Protein 6D0Y (pdb70)

Radius of gyration: 30.78 Å; Cα contacts (8 Å, |Δi|>4): 1156; chains: 3; bounding box: 94×68×72 Å

B-factor: mean 54.81, std 25.5, range [12.63, 241.15]

Organism: Homo sapiens (NCBI:txid9606)

Structure (mmCIF, N/CA/C/O backbone):
data_6D0Y
#
_entry.id   6D0Y
#
_cell.length_a   78.106
_cell.length_b   111.897
_cell.length_c   124.795
_cell.angle_alpha   90.000
_cell.angle_beta   90.000
_cell.angle_gamma   90.000
#
_symmetry.space_group_name_H-M   'P 21 21 21'
#
loop_
_entity.id
_entity.type
_entity.pdbx_description
1 polymer 'Nuclear cap-binding protein subunit 1'
2 polymer 'Nuclear cap-binding protein subunit 2'
3 polymer 'Peroxisome proliferator-activated receptor gamma coactivator 1-beta'
4 non-polymer 'MAGNESIUM ION'
5 non-polymer "P1-7-METHYLGUANOSINE-P3-ADENOSINE-5',5'-TRIPHOSPHATE"
6 water water
#
loop_
_atom_site.group_PDB
_atom_site.id
_atom_site.type_symbol
_atom_site.label_atom_id
_atom_site.label_alt_id
_atom_site.label_comp_id
_atom_site.label_asym_id
_atom_site.label_entity_id
_atom_site.label_seq_id
_atom_site.pdbx_PDB_ins_code
_atom_site.Cartn_x
_atom_site.Cartn_y
_atom_site.Cartn_z
_atom_site.occupancy
_atom_site.B_iso_or_equiv
_atom_site.auth_seq_id
_atom_site.auth_comp_id
_atom_site.auth_asym_id
_atom_site.auth_atom_id
_atom_site.pdbx_PDB_model_num
ATOM 1 N N . GLU A 1 4 ? 120.121 133.429 47.486 1.00 85.69 26 GLU C N 1
ATOM 2 C CA . GLU A 1 4 ? 119.641 134.798 47.317 1.00 103.20 26 GLU C CA 1
ATOM 3 C C . GLU A 1 4 ? 119.710 135.214 45.853 1.00 115.46 26 GLU C C 1
ATOM 4 O O . GLU A 1 4 ? 118.691 135.538 45.241 1.00 117.20 26 GLU C O 1
ATOM 10 N N . THR A 1 5 ? 120.926 135.212 45.296 1.00 117.23 27 THR C N 1
ATOM 11 C CA . THR A 1 5 ? 121.085 135.495 43.874 1.00 110.85 27 THR C CA 1
ATOM 12 C C . THR A 1 5 ? 120.483 134.397 43.010 1.00 109.92 27 THR C C 1
ATOM 13 O O . THR A 1 5 ? 120.175 134.649 41.841 1.00 104.21 27 THR C O 1
ATOM 24 N N . GLU A 1 6 ? 120.298 133.192 43.555 1.00 117.09 28 GLU C N 1
ATOM 25 C CA . GLU A 1 6 ? 119.512 132.179 42.857 1.00 118.78 28 GLU C CA 1
ATOM 26 C C . GLU A 1 6 ? 118.096 132.679 42.608 1.00 117.71 28 GLU C C 1
ATOM 27 O O . GLU A 1 6 ? 117.613 132.675 41.470 1.00 110.75 28 GLU C O 1
ATOM 35 N N . ASP A 1 7 ? 117.409 133.109 43.671 1.00 122.00 29 ASP C N 1
ATOM 36 C CA . ASP A 1 7 ? 116.086 133.706 43.515 1.00 114.32 29 ASP C CA 1
ATOM 37 C C . ASP A 1 7 ? 116.116 134.834 42.493 1.00 100.87 29 ASP C C 1
ATOM 38 O O . ASP A 1 7 ? 115.154 135.033 41.742 1.00 94.47 29 ASP C O 1
ATOM 47 N N . HIS A 1 8 ? 117.217 135.586 42.453 1.00 101.82 30 HIS C N 1
ATOM 48 C CA . HIS A 1 8 ? 117.381 136.615 41.434 1.00 97.21 30 HIS C CA 1
ATOM 49 C C . HIS A 1 8 ? 117.517 136.003 40.046 1.00 86.13 30 HIS C C 1
ATOM 50 O O . HIS A 1 8 ? 117.114 136.620 39.055 1.00 79.64 30 HIS C O 1
ATOM 64 N N . LEU A 1 9 ? 118.085 134.799 39.952 1.00 93.31 31 LEU C N 1
ATOM 65 C CA . LEU A 1 9 ? 118.182 134.116 38.666 1.00 88.46 31 LEU C CA 1
ATOM 66 C C . LEU A 1 9 ? 116.839 133.537 38.233 1.00 76.80 31 LEU C C 1
ATOM 67 O O . LEU A 1 9 ? 116.477 133.624 37.055 1.00 66.41 31 LEU C O 1
ATOM 83 N N . GLU A 1 10 ? 116.094 132.938 39.162 1.00 83.56 32 GLU C N 1
ATOM 84 C CA . GLU A 1 10 ? 114.825 132.310 38.806 1.00 80.66 32 GLU C CA 1
ATOM 85 C C . GLU A 1 10 ? 113.828 133.339 38.284 1.00 76.79 32 GLU C C 1
ATOM 86 O O . GLU A 1 10 ? 113.392 133.270 37.129 1.00 75.70 32 GLU C O 1
ATOM 98 N N . SER A 1 11 ? 113.453 134.307 39.124 1.00 74.52 33 SER C N 1
ATOM 99 C CA . SER A 1 11 ? 112.485 135.313 38.702 1.00 74.94 33 SER C CA 1
ATOM 100 C C . SER A 1 11 ? 112.944 136.062 37.459 1.00 68.46 33 SER C C 1
ATOM 101 O O . SER A 1 11 ? 112.108 136.603 36.728 1.00 67.45 33 SER C O 1
ATOM 109 N N . LEU A 1 12 ? 114.250 136.102 37.200 1.00 70.39 34 LEU C N 1
ATOM 110 C CA . LEU A 1 12 ? 114.757 136.758 36.003 1.00 69.98 34 LEU C CA 1
ATOM 111 C C . LEU A 1 12 ? 114.590 135.888 34.763 1.00 65.50 34 LEU C C 1
ATOM 112 O O . LEU A 1 12 ? 114.493 136.416 33.650 1.00 64.50 34 LEU C O 1
ATOM 128 N N . ILE A 1 13 ? 114.559 134.565 34.930 1.00 63.83 35 ILE C N 1
ATOM 129 C CA . ILE A 1 13 ? 114.334 133.671 33.799 1.00 58.94 35 ILE C CA 1
ATOM 130 C C . ILE A 1 13 ? 112.847 133.566 33.490 1.00 64.27 35 ILE C C 1
ATOM 131 O O . ILE A 1 13 ? 112.448 133.501 32.322 1.00 55.27 35 ILE C O 1
ATOM 147 N N . CYS A 1 14 ? 112.005 133.548 34.527 1.00 70.02 36 CYS C N 1
ATOM 148 C CA . CYS A 1 14 ? 110.576 133.337 34.323 1.00 64.09 36 CYS C CA 1
ATOM 149 C C . CYS A 1 14 ? 109.903 134.549 33.697 1.00 62.53 36 CYS C C 1
ATOM 150 O O . CYS A 1 14 ? 108.907 134.396 32.982 1.00 66.38 36 CYS C O 1
ATOM 158 N N . LYS A 1 15 ? 110.424 135.750 33.941 1.00 61.70 37 LYS C N 1
ATOM 159 C CA . LYS A 1 15 ? 109.763 136.976 33.518 1.00 64.10 37 LYS C CA 1
ATOM 160 C C . LYS A 1 15 ? 110.282 137.522 32.196 1.00 63.81 37 LYS C C 1
ATOM 161 O O . LYS A 1 15 ? 109.771 138.545 31.725 1.00 68.80 37 LYS C O 1
ATOM 180 N N . VAL A 1 16 ? 111.280 136.882 31.584 1.00 57.88 38 VAL C N 1
ATOM 181 C CA . VAL A 1 16 ? 111.765 137.360 30.297 1.00 59.30 38 VAL C CA 1
ATOM 182 C C . VAL A 1 16 ? 110.654 137.215 29.270 1.00 54.84 38 VAL C C 1
ATOM 183 O O . VAL A 1 16 ? 109.905 136.230 29.266 1.00 53.94 38 VAL C O 1
ATOM 196 N N . GLY A 1 17 ? 110.526 138.214 28.404 1.00 60.95 39 GLY C N 1
ATOM 197 C CA . GLY A 1 17 ? 109.508 138.199 27.381 1.00 67.45 39 GLY C CA 1
ATOM 198 C C . GLY A 1 17 ? 108.172 138.766 27.802 1.00 74.83 39 GLY C C 1
ATOM 199 O O . GLY A 1 17 ? 107.245 138.804 26.980 1.00 66.12 39 GLY C O 1
ATOM 203 N N . GLU A 1 18 ? 108.037 139.203 29.050 1.00 83.19 40 GLU C N 1
ATOM 204 C CA . GLU A 1 18 ? 106.839 139.923 29.450 1.00 98.62 40 GLU C CA 1
ATOM 205 C C . GLU A 1 18 ? 106.893 141.363 28.948 1.00 138.66 40 GLU C C 1
ATOM 206 O O . GLU A 1 18 ? 107.869 141.799 28.331 1.00 146.03 40 GLU C O 1
ATOM 212 N N . LYS A 1 19 ? 105.819 142.108 29.206 1.00 75.47 41 LYS C N 1
ATOM 213 C CA . LYS A 1 19 ? 105.756 143.503 28.796 1.00 75.37 41 LYS C CA 1
ATOM 214 C C . LYS A 1 19 ? 106.923 144.258 29.399 1.00 75.54 41 LYS C C 1
ATOM 215 O O . LYS A 1 19 ? 107.214 144.120 30.589 1.00 75.03 41 LYS C O 1
ATOM 221 N N . SER A 1 20 ? 107.625 145.003 28.579 1.00 79.91 42 SER C N 1
ATOM 222 C CA . SER A 1 20 ? 108.698 145.809 29.102 1.00 79.91 42 SER C CA 1
ATOM 223 C C . SER A 1 20 ? 109.136 146.832 28.063 1.00 79.90 42 SER C C 1
ATOM 224 O O . SER A 1 20 ? 108.811 146.733 26.883 1.00 79.86 42 SER C O 1
ATOM 227 N N . ALA A 1 21 ? 109.803 147.862 28.544 1.00 61.60 43 ALA C N 1
ATOM 228 C CA . ALA A 1 21 ? 110.281 148.932 27.687 1.00 60.37 43 ALA C CA 1
ATOM 229 C C . ALA A 1 21 ? 111.259 148.399 26.649 1.00 59.93 43 ALA C C 1
ATOM 230 O O . ALA A 1 21 ? 111.223 148.816 25.488 1.00 58.79 43 ALA C O 1
ATOM 232 N N . CYS A 1 22 ? 112.140 147.479 27.032 1.00 64.88 44 CYS C N 1
ATOM 233 C CA . CYS A 1 22 ? 113.119 146.998 26.071 1.00 64.23 44 CYS C CA 1
ATOM 234 C C . CYS A 1 22 ? 112.482 145.950 25.162 1.00 64.26 44 CYS C C 1
ATOM 235 O O . CYS A 1 22 ? 111.483 145.311 25.513 1.00 64.84 44 CYS C O 1
ATOM 238 N N . SER A 1 23 ? 113.060 145.781 23.977 1.00 40.56 45 SER C N 1
ATOM 239 C CA . SER A 1 23 ? 112.538 144.790 23.048 1.00 43.06 45 SER C CA 1
ATOM 240 C C . SER A 1 23 ? 112.807 143.378 23.564 1.00 56.62 45 SER C C 1
ATOM 241 O O . SER A 1 23 ? 113.655 143.151 24.429 1.00 58.77 45 SER C O 1
ATOM 244 N N . LEU A 1 24 ? 112.070 142.416 23.013 1.00 87.65 46 LEU C N 1
ATOM 245 C CA . LEU A 1 24 ? 112.279 141.023 23.391 1.00 88.49 46 LEU C CA 1
ATOM 246 C C . LEU A 1 24 ? 113.701 140.572 23.074 1.00 81.09 46 LEU C C 1
ATOM 247 O O . LEU A 1 24 ? 114.336 139.890 23.887 1.00 75.39 46 LEU C O 1
ATOM 252 N N . GLU A 1 25 ? 114.221 140.943 21.898 1.00 82.37 47 GLU C N 1
ATOM 253 C CA . GLU A 1 25 ? 115.575 140.538 21.523 1.00 82.73 47 GLU C CA 1
ATOM 254 C C . GLU A 1 25 ? 116.615 141.185 22.431 1.00 75.56 47 GLU C C 1
ATOM 255 O O . GLU A 1 25 ? 117.575 140.529 22.857 1.00 68.88 47 GLU C O 1
ATOM 267 N N . SER A 1 26 ? 116.442 142.472 22.742 1.00 76.14 48 SER C N 1
ATOM 268 C CA . SER A 1 26 ? 117.365 143.146 23.648 1.00 72.98 48 SER C CA 1
ATOM 269 C C . SER A 1 26 ? 117.351 142.495 25.024 1.00 69.42 48 SER C C 1
ATOM 270 O O . SER A 1 26 ? 118.391 142.403 25.687 1.00 65.73 48 SER C O 1
ATOM 278 N N . ASN A 1 27 ? 116.182 142.024 25.462 1.00 70.34 49 ASN C N 1
ATOM 279 C CA . ASN A 1 27 ? 116.078 141.396 26.774 1.00 72.00 49 ASN C CA 1
ATOM 280 C C . ASN A 1 27 ? 116.744 140.027 26.790 1.00 64.20 49 ASN C C 1
ATOM 281 O O . ASN A 1 27 ? 117.381 139.655 27.781 1.00 54.48 49 ASN C O 1
ATOM 292 N N . LEU A 1 28 ? 116.602 139.260 25.708 1.00 63.79 50 LEU C N 1
ATOM 293 C CA . LEU A 1 28 ? 117.227 137.941 25.648 1.00 60.32 50 LEU C CA 1
ATOM 294 C C . LEU A 1 28 ? 118.743 138.055 25.558 1.00 60.90 50 LEU C C 1
ATOM 295 O O . LEU A 1 28 ? 119.472 137.337 26.255 1.00 55.94 50 LEU C O 1
ATOM 311 N N . GLU A 1 29 ? 119.237 138.948 24.699 1.00 62.05 51 GLU C N 1
ATOM 312 C CA . GLU A 1 29 ? 120.677 139.150 24.594 1.00 59.01 51 GLU C CA 1
ATOM 313 C C . GLU A 1 29 ? 121.259 139.601 25.926 1.00 58.17 51 GLU C C 1
ATOM 314 O O . GLU A 1 29 ? 122.310 139.109 26.356 1.00 57.03 51 GLU C O 1
ATOM 326 N N . GLY A 1 30 ? 120.582 140.530 26.602 1.00 52.57 52 GLY C N 1
ATOM 327 C CA . GLY A 1 30 ? 121.049 140.965 27.907 1.00 52.38 52 GLY C CA 1
ATOM 328 C C . GLY A 1 30 ? 121.012 139.850 28.932 1.00 52.95 52 GLY C C 1
ATOM 329 O O . GLY A 1 30 ? 121.987 139.617 29.650 1.00 49.12 52 GLY C O 1
ATOM 333 N N . LEU A 1 31 ? 119.883 139.139 29.010 1.00 55.58 53 LEU C N 1
ATOM 334 C CA . LEU A 1 31 ? 119.750 138.059 29.982 1.00 50.77 53 LEU C CA 1
ATOM 335 C C . LEU A 1 31 ? 120.767 136.955 29.726 1.00 52.96 53 LEU C C 1
ATOM 336 O O . LEU A 1 31 ? 121.376 136.429 30.666 1.00 47.22 53 LEU C O 1
ATOM 352 N N . ALA A 1 32 ? 120.953 136.575 28.461 1.00 52.54 54 ALA C N 1
ATOM 353 C CA . ALA A 1 32 ? 121.963 135.575 28.138 1.00 50.37 54 ALA C CA 1
ATOM 354 C C . ALA A 1 32 ? 123.343 136.014 28.602 1.00 55.07 54 ALA C C 1
ATOM 355 O O . ALA A 1 32 ? 124.164 135.177 28.996 1.00 58.53 54 ALA C O 1
ATOM 362 N N . GLY A 1 33 ? 123.615 137.319 28.570 1.00 60.10 55 GLY C N 1
ATOM 363 C CA . GLY A 1 33 ? 124.912 137.807 29.006 1.00 55.64 55 GLY C CA 1
ATOM 364 C C . GLY A 1 33 ? 125.124 137.658 30.501 1.00 52.08 55 GLY C C 1
ATOM 365 O O . GLY A 1 33 ? 126.228 137.330 30.947 1.00 51.06 55 GLY C O 1
ATOM 369 N N . VAL A 1 34 ? 124.074 137.885 31.299 1.00 49.09 56 VAL C N 1
ATOM 370 C CA . VAL A 1 34 ? 124.226 137.772 32.750 1.00 56.97 56 VAL C CA 1
ATOM 371 C C . VAL A 1 34 ? 124.213 136.313 33.186 1.00 56.25 56 VAL C C 1
ATOM 372 O O . VAL A 1 34 ? 124.737 135.989 34.261 1.00 53.92 56 VAL C O 1
ATOM 385 N N . LEU A 1 35 ? 123.614 135.421 32.392 1.00 48.09 57 LEU C N 1
ATOM 386 C CA . LEU A 1 35 ? 123.685 134.000 32.703 1.00 54.95 57 LEU C CA 1
ATOM 387 C C . LEU A 1 35 ? 125.051 133.407 32.377 1.00 55.37 57 LEU C C 1
ATOM 388 O O . LEU A 1 35 ? 125.407 132.369 32.942 1.00 53.76 57 LEU C O 1
ATOM 404 N N . GLU A 1 36 ? 125.821 134.035 31.483 1.00 59.04 58 GLU C N 1
ATOM 405 C CA . GLU A 1 36 ? 127.218 133.646 31.306 1.00 57.26 58 GLU C CA 1
ATOM 406 C C . GLU A 1 36 ? 128.041 134.003 32.537 1.00 57.12 58 GLU C C 1
ATOM 407 O O . GLU A 1 36 ? 128.792 133.171 33.058 1.00 58.18 58 GLU C O 1
ATOM 419 N N . ALA A 1 37 ? 127.919 135.248 33.006 1.00 58.67 59 ALA C N 1
ATOM 420 C CA . ALA A 1 37 ? 128.692 135.696 34.160 1.00 56.53 59 ALA C CA 1
ATOM 421 C C . ALA A 1 37 ? 128.462 134.790 35.362 1.00 63.21 59 ALA C C 1
ATOM 422 O O . ALA A 1 37 ? 129.416 134.347 36.013 1.00 65.63 59 ALA C O 1
ATOM 429 N N . ASP A 1 38 ? 127.197 134.505 35.675 1.00 68.77 60 ASP C N 1
ATOM 430 C CA . ASP A 1 38 ? 126.849 133.708 36.845 1.00 69.31 60 ASP C CA 1
ATOM 431 C C . ASP A 1 38 ? 127.043 132.212 36.625 1.00 59.67 60 ASP C C 1
ATOM 432 O O . ASP A 1 38 ? 126.863 131.437 37.570 1.00 60.95 60 ASP C O 1
ATOM 441 N N . LEU A 1 39 ? 127.421 131.792 35.422 1.00 51.25 61 LEU C N 1
ATOM 442 C CA . LEU A 1 39 ? 127.453 130.379 35.075 1.00 54.14 61 LEU C CA 1
ATOM 443 C C . LEU A 1 39 ? 128.588 129.634 35.772 1.00 63.27 61 LEU C C 1
ATOM 444 O O . LEU A 1 39 ? 128.393 128.486 36.193 1.00 64.87 61 LEU C O 1
ATOM 460 N N . PRO A 1 40 ? 129.789 130.214 35.887 1.00 64.69 62 PRO C N 1
ATOM 461 C CA . PRO A 1 40 ? 130.845 129.528 36.653 1.00 68.30 62 PRO C CA 1
ATOM 462 C C . PRO A 1 40 ? 130.394 129.043 38.024 1.00 66.01 62 PRO C C 1
ATOM 463 O O . PRO A 1 40 ? 130.718 127.914 38.416 1.00 59.24 62 PRO C O 1
ATOM 474 N N . ASN A 1 41 ? 129.650 129.865 38.765 1.00 64.25 63 ASN C N 1
ATOM 475 C CA . ASN A 1 41 ? 129.244 129.504 40.119 1.00 66.04 63 ASN C CA 1
ATOM 476 C C . ASN A 1 41 ? 127.936 128.724 40.163 1.00 54.60 63 ASN C C 1
ATOM 477 O O . ASN A 1 41 ? 127.781 127.836 41.008 1.00 58.62 63 ASN C O 1
ATOM 488 N N . TYR A 1 42 ? 126.990 129.036 39.276 1.00 53.31 64 TYR C N 1
ATOM 489 C CA . TYR A 1 42 ? 125.623 128.539 39.382 1.00 60.97 64 TYR C CA 1
ATOM 490 C C . TYR A 1 42 ? 125.227 127.671 38.191 1.00 57.37 64 TYR C C 1
ATOM 491 O O . TYR A 1 42 ? 124.047 127.586 37.848 1.00 60.95 64 TYR C O 1
ATOM 509 N N . LYS A 1 43 ? 126.196 127.014 37.552 1.00 53.23 65 LYS C N 1
ATOM 510 C CA . LYS A 1 43 ? 125.872 126.176 36.401 1.00 55.56 65 LYS C CA 1
ATOM 511 C C . LYS A 1 43 ? 124.836 125.117 36.762 1.00 55.68 65 LYS C C 1
ATOM 512 O O . LYS A 1 43 ? 123.939 124.819 35.966 1.00 49.63 65 LYS C O 1
ATOM 531 N N . SER A 1 44 ? 124.944 124.538 37.958 1.00 58.91 66 SER C N 1
ATOM 532 C CA . SER A 1 44 ? 124.014 123.487 38.357 1.00 56.82 66 SER C CA 1
ATOM 533 C C . SER A 1 44 ? 122.593 124.021 38.468 1.00 61.22 66 SER C C 1
ATOM 534 O O . SER A 1 44 ? 121.637 123.362 38.040 1.00 56.53 66 SER C O 1
ATOM 542 N N . LYS A 1 45 ? 122.432 125.210 39.051 1.00 62.58 67 LYS C N 1
ATOM 543 C CA . LYS A 1 45 ? 121.093 125.741 39.275 1.00 65.24 67 LYS C CA 1
ATOM 544 C C . LYS A 1 45 ? 120.492 126.314 37.998 1.00 58.28 67 LYS C C 1
ATOM 545 O O . LYS A 1 45 ? 119.315 126.077 37.704 1.00 55.41 67 LYS C O 1
ATOM 564 N N . ILE A 1 46 ? 121.276 127.079 37.235 1.00 54.62 68 ILE C N 1
ATOM 565 C CA . ILE A 1 46 ? 120.794 127.593 35.956 1.00 47.39 68 ILE C CA 1
ATOM 566 C C . ILE A 1 46 ? 120.302 126.457 35.075 1.00 43.27 68 ILE C C 1
ATOM 567 O O . ILE A 1 46 ? 119.397 126.645 34.253 1.00 47.21 68 ILE C O 1
ATOM 583 N N . LEU A 1 47 ? 120.869 125.261 35.239 1.00 49.10 69 LEU C N 1
ATOM 584 C CA . LEU A 1 47 ? 120.527 124.148 34.360 1.00 51.72 69 LEU C CA 1
ATOM 585 C C . LEU A 1 47 ? 119.136 123.603 34.669 1.00 56.09 69 LEU C C 1
ATOM 586 O O . LEU A 1 47 ? 118.343 123.349 33.753 1.00 50.08 69 LEU C O 1
ATOM 602 N N . ARG A 1 48 ? 118.820 123.408 35.953 1.00 50.56 70 ARG C N 1
ATOM 603 C CA . ARG A 1 48 ? 117.514 122.873 36.316 1.00 49.96 70 ARG C CA 1
ATOM 604 C C . ARG A 1 48 ? 116.401 123.906 36.189 1.00 50.53 70 ARG C C 1
ATOM 605 O O . ARG A 1 48 ? 115.239 123.521 36.019 1.00 49.95 70 ARG C O 1
ATOM 626 N N . LEU A 1 49 ? 116.722 125.200 36.261 1.00 48.25 71 LEU C N 1
ATOM 627 C CA . LEU A 1 49 ? 115.712 126.224 36.010 1.00 49.73 71 LEU C CA 1
ATOM 628 C C . LEU A 1 49 ? 115.288 126.219 34.547 1.00 48.66 71 LEU C C 1
ATOM 629 O O . LEU A 1 49 ? 114.092 126.260 34.235 1.00 47.51 71 LEU C O 1
ATOM 645 N N . LEU A 1 50 ? 116.258 126.177 33.632 1.00 44.59 72 LEU C N 1
ATOM 646 C CA . LEU A 1 50 ? 115.926 126.098 32.215 1.00 43.97 72 LEU C CA 1
ATOM 647 C C . LEU A 1 50 ? 115.178 124.811 31.894 1.00 47.65 72 LEU C C 1
ATOM 648 O O . LEU A 1 50 ? 114.315 124.800 31.009 1.00 46.50 72 LEU C O 1
ATOM 664 N N . CYS A 1 51 ? 115.494 123.719 32.595 1.00 46.27 73 CYS C N 1
ATOM 665 C CA . CYS A 1 51 ? 114.745 122.483 32.402 1.00 44.77 73 CYS C CA 1
ATOM 666 C C . CYS A 1 51 ? 113.333 122.594 32.956 1.00 40.57 73 CYS C C 1
ATOM 667 O O . CYS A 1 51 ? 112.424 121.917 32.465 1.00 42.21 73 CYS C O 1
ATOM 675 N N . THR A 1 52 ? 113.130 123.434 33.973 1.00 39.58 74 THR C N 1
ATOM 676 C CA . THR A 1 52 ? 111.784 123.645 34.494 1.00 43.59 74 THR C CA 1
ATOM 677 C C . THR A 1 52 ? 110.915 124.374 33.475 1.00 39.61 74 THR C C 1
ATOM 678 O O . THR A 1 52 ? 109.779 123.966 33.212 1.00 42.16 74 THR C O 1
ATOM 689 N N . VAL A 1 53 ? 111.435 125.451 32.881 1.00 40.69 75 VAL C N 1
ATOM 690 C CA . VAL A 1 53 ? 110.614 126.261 31.983 1.00 43.96 75 VAL C CA 1
ATOM 691 C C . VAL A 1 53 ? 110.375 125.539 30.661 1.00 38.48 75 VAL C C 1
ATOM 692 O O . VAL A 1 53 ? 109.332 125.730 30.022 1.00 33.80 75 VAL C O 1
ATOM 705 N N . ALA A 1 54 ? 111.323 124.710 30.218 1.00 33.58 76 ALA C N 1
ATOM 706 C CA . ALA A 1 54 ? 111.082 123.910 29.020 1.00 41.97 76 ALA C CA 1
ATOM 707 C C . ALA A 1 54 ? 109.957 122.909 29.241 1.00 41.02 76 ALA C C 1
ATOM 708 O O . ALA A 1 54 ? 109.276 122.516 28.287 1.00 38.45 76 ALA C O 1
ATOM 715 N N . ARG A 1 55 ? 109.742 122.497 30.490 1.00 34.78 77 ARG C N 1
ATOM 716 C CA . ARG A 1 55 ? 108.728 121.510 30.833 1.00 43.39 77 ARG C CA 1
ATOM 717 C C . ARG A 1 55 ? 107.382 122.152 31.159 1.00 41.62 77 ARG C C 1
ATOM 718 O O . ARG A 1 55 ? 106.338 121.626 30.759 1.00 39.15 77 ARG C O 1
ATOM 739 N N . LEU A 1 56 ? 107.392 123.301 31.844 1.00 35.67 78 LEU C N 1
ATOM 740 C CA . LEU A 1 56 ? 106.195 123.874 32.446 1.00 37.61 78 LEU C CA 1
ATOM 741 C C . LEU A 1 56 ? 105.660 125.116 31.746 1.00 40.43 78 LEU C C 1
ATOM 742 O O . LEU A 1 56 ? 104.584 125.597 32.123 1.00 34.53 78 LEU C O 1
ATOM 758 N N . LEU A 1 57 ? 106.364 125.648 30.753 1.00 41.68 79 LEU C N 1
ATOM 759 C CA . LEU A 1 57 ? 105.998 126.915 30.116 1.00 33.59 79 LEU C CA 1
ATOM 760 C C . LEU A 1 57 ? 106.064 126.785 28.599 1.00 31.01 79 LEU C C 1
ATOM 761 O O . LEU A 1 57 ? 106.743 127.560 27.919 1.00 33.18 79 LEU C O 1
ATOM 777 N N . PRO A 1 58 ? 105.350 125.813 28.028 1.00 30.49 80 PRO C N 1
ATOM 778 C CA . PRO A 1 58 ? 105.377 125.654 26.565 1.00 33.00 80 PRO C CA 1
ATOM 779 C C . PRO A 1 58 ? 104.842 126.860 25.803 1.00 32.19 80 PRO C C 1
ATOM 780 O O . PRO A 1 58 ? 105.190 127.031 24.628 1.00 23.65 80 PRO C O 1
ATOM 791 N N . GLU A 1 59 ? 104.003 127.698 26.421 1.00 29.34 81 GLU C N 1
ATOM 792 C CA . GLU A 1 59 ? 103.506 128.877 25.713 1.00 35.64 81 GLU C CA 1
ATOM 793 C C . GLU A 1 59 ? 104.642 129.832 25.365 1.00 28.09 81 GLU C C 1
ATOM 794 O O . GLU A 1 59 ? 104.632 130.450 24.295 1.00 26.71 81 GLU C O 1
ATOM 806 N N . LYS A 1 60 ? 105.640 129.951 26.247 1.00 30.52 82 LYS C N 1
ATOM 807 C CA . LYS A 1 60 ? 106.825 130.765 26.004 1.00 31.98 82 LYS C CA 1
ATOM 808 C C . LYS A 1 60 ? 107.952 129.983 25.327 1.00 31.44 82 LYS C C 1
ATOM 809 O O . LYS A 1 60 ? 109.117 130.384 25.422 1.00 33.57 82 LYS C O 1
ATOM 828 N N . LEU A 1 61 ? 107.621 128.888 24.638 1.00 30.82 83 LEU C N 1
ATOM 829 C CA . LEU A 1 61 ? 108.623 127.979 24.084 1.00 34.38 83 LEU C CA 1
ATOM 830 C C . LEU A 1 61 ? 109.736 128.719 23.349 1.00 36.09 83 LEU C C 1
ATOM 831 O O . LEU A 1 61 ? 110.902 128.670 23.751 1.00 36.26 83 LEU C O 1
ATOM 847 N N . THR A 1 62 ? 109.392 129.406 22.257 1.00 36.30 84 THR C N 1
ATOM 848 C CA . THR A 1 62 ? 110.417 129.970 21.385 1.00 35.45 84 THR C CA 1
ATOM 849 C C . THR A 1 62 ? 111.299 130.975 22.115 1.00 39.18 84 THR C C 1
ATOM 850 O O . THR A 1 62 ? 112.444 131.202 21.708 1.00 38.08 84 THR C O 1
ATOM 861 N N . ILE A 1 63 ? 110.793 131.593 23.181 1.00 39.54 85 ILE C N 1
ATOM 862 C CA . ILE A 1 63 ? 111.611 132.528 23.942 1.00 38.70 85 ILE C CA 1
ATOM 863 C C . ILE A 1 63 ? 112.764 131.794 24.612 1.00 38.51 85 ILE C C 1
ATOM 864 O O . ILE A 1 63 ? 113.910 132.257 24.593 1.00 42.20 85 ILE C O 1
ATOM 880 N N . TYR A 1 64 ? 112.483 130.635 25.208 1.00 35.61 86 TYR C N 1
ATOM 881 C CA . TYR A 1 64 ? 113.494 129.938 25.989 1.00 34.95 86 TYR C CA 1
ATOM 882 C C . TYR A 1 64 ? 114.423 129.093 25.126 1.00 36.44 86 TYR C C 1
ATOM 883 O O . TYR A 1 64 ? 115.568 128.849 25.525 1.00 31.87 86 TYR C O 1
ATOM 901 N N . THR A 1 65 ? 113.970 128.637 23.955 1.00 32.70 87 THR C N 1
ATOM 902 C CA . THR A 1 65 ? 114.888 127.953 23.048 1.00 35.94 87 THR C CA 1
ATOM 903 C C . THR A 1 65 ? 115.948 128.915 22.523 1.00 34.12 87 THR C C 1
ATOM 904 O O . THR A 1 65 ? 117.136 128.578 22.483 1.00 29.06 87 THR C O 1
ATOM 915 N N . THR A 1 66 ? 115.536 130.120 22.125 1.00 34.60 88 THR C N 1
ATOM 916 C CA . THR A 1 66 ? 116.494 131.155 21.752 1.00 37.25 88 THR C CA 1
ATOM 917 C C . THR A 1 66 ? 117.508 131.385 22.868 1.00 37.47 88 THR C C 1
ATOM 918 O O . THR A 1 66 ? 118.721 131.423 22.628 1.00 33.37 88 THR C O 1
ATOM 929 N N . LEU A 1 67 ? 117.024 131.536 24.104 1.00 30.51 89 LEU C N 1
ATOM 930 C CA . LEU A 1 67 ? 117.925 131.758 25.231 1.00 34.32 89 LEU C CA 1
ATOM 931 C C . LEU A 1 67 ? 118.929 130.617 25.360 1.00 36.61 89 LEU C C 1
ATOM 932 O O . LEU A 1 67 ? 120.139 130.848 25.453 1.00 42.18 89 LEU C O 1
ATOM 948 N N . VAL A 1 68 ? 118.445 129.373 25.361 1.00 34.74 90 VAL C N 1
ATOM 949 C CA . VAL A 1 68 ? 119.346 128.225 25.351 1.00 34.99 90 VAL C CA 1
ATOM 950 C C . VAL A 1 68 ? 120.244 128.264 24.122 1.00 38.33 90 VAL C C 1
ATOM 951 O O . VAL A 1 68 ? 121.401 127.828 24.171 1.00 32.82 90 VAL C O 1
ATOM 964 N N . GLY A 1 69 ? 119.731 128.772 23.000 1.00 37.55 91 GLY C N 1
ATOM 965 C CA . GLY A 1 69 ? 120.537 128.840 21.794 1.00 41.96 91 GLY C CA 1
ATOM 966 C C . GLY A 1 69 ? 121.712 129.788 21.934 1.00 45.13 91 GLY C C 1
ATOM 967 O O . GLY A 1 69 ? 122.814 129.499 21.459 1.00 33.94 91 GLY C O 1
ATOM 971 N N . LEU A 1 70 ? 121.493 130.933 22.586 1.00 39.02 92 LEU C N 1
ATOM 972 C CA . LEU A 1 70 ? 122.574 131.887 22.797 1.00 37.51 92 LEU C CA 1
ATOM 973 C C . LEU A 1 70 ? 123.644 131.312 23.718 1.00 43.42 92 LEU C C 1
ATOM 974 O O . LEU A 1 70 ? 124.842 131.393 23.422 1.00 47.34 92 LEU C O 1
ATOM 990 N N . LEU A 1 71 ? 123.229 130.726 24.844 1.00 35.22 93 LEU C N 1
ATOM 991 C CA . LEU A 1 71 ? 124.194 130.156 25.779 1.00 40.11 93 LEU C CA 1
ATOM 992 C C . LEU A 1 71 ? 125.026 129.061 25.121 1.00 43.25 93 LEU C C 1
ATOM 993 O O . LEU A 1 71 ? 126.225 128.935 25.393 1.00 44.56 93 LEU C O 1
ATOM 1009 N N . ASN A 1 72 ? 124.410 128.263 24.247 1.00 44.12 94 ASN C N 1
ATOM 1010 C CA . ASN A 1 72 ? 125.138 127.182 23.589 1.00 39.36 94 ASN C CA 1
ATOM 1011 C C . ASN A 1 72 ? 126.197 127.731 22.638 1.00 43.59 94 ASN C C 1
ATOM 1012 O O . ASN A 1 72 ? 127.343 127.265 22.632 1.00 48.48 94 ASN C O 1
ATOM 1023 N N . ALA A 1 73 ? 125.834 128.724 21.822 1.00 44.49 95 ALA C N 1
ATOM 1024 C CA . ALA A 1 73 ? 126.801 129.309 20.901 1.00 49.99 95 ALA C CA 1
ATOM 1025 C C . ALA A 1 73 ? 128.042 129.784 21.646 1.00 60.99 95 ALA C C 1
ATOM 1026 O O . ALA A 1 73 ? 129.164 129.699 21.130 1.00 58.00 95 ALA C O 1
ATOM 1033 N N . ARG A 1 74 ? 127.858 130.277 22.870 1.00 53.89 96 ARG C N 1
ATOM 1034 C CA . ARG A 1 74 ? 128.956 130.787 23.675 1.00 48.81 96 ARG C CA 1
ATOM 1035 C C . ARG A 1 74 ? 129.549 129.738 24.609 1.00 54.55 96 ARG C C 1
ATOM 1036 O O . ARG A 1 74 ? 130.682 129.913 25.072 1.00 56.32 96 ARG C O 1
ATOM 1057 N N . ASN A 1 75 ? 128.824 128.649 24.882 1.00 51.39 97 ASN C N 1
ATOM 1058 C CA . ASN A 1 75 ? 129.288 127.608 25.802 1.00 40.72 97 ASN C CA 1
ATOM 1059 C C . ASN A 1 75 ? 128.774 126.261 25.301 1.00 42.54 97 ASN C C 1
ATOM 1060 O O . ASN A 1 75 ? 127.609 125.917 25.515 1.00 50.79 97 ASN C O 1
ATOM 1071 N N . TYR A 1 76 ? 129.657 125.490 24.665 1.00 49.06 98 TYR C N 1
ATOM 1072 C CA . TYR A 1 76 ? 129.258 124.224 24.060 1.00 38.10 98 TYR C CA 1
ATOM 1073 C C . TYR A 1 76 ? 128.984 123.149 25.110 1.00 44.92 98 TYR C C 1
ATOM 1074 O O . TYR A 1 76 ? 128.113 122.296 24.907 1.00 42.57 98 TYR C O 1
ATOM 1092 N N . ASN A 1 77 ? 129.716 123.159 26.227 1.00 46.03 99 ASN C N 1
ATOM 1093 C CA . ASN A 1 77 ? 129.518 122.123 27.236 1.00 47.56 99 ASN C CA 1
ATOM 1094 C C . ASN A 1 77 ? 128.219 122.333 27.999 1.00 49.66 99 ASN C C 1
ATOM 1095 O O . ASN A 1 77 ? 127.644 121.370 28.520 1.00 48.54 99 ASN C O 1
ATOM 1106 N N . PHE A 1 78 ? 127.746 123.577 28.080 1.00 50.06 100 PHE C N 1
ATOM 1107 C CA . PHE A 1 78 ? 126.446 123.832 28.690 1.00 51.75 100 PHE C CA 1
ATOM 1108 C C . PHE A 1 78 ? 125.317 123.338 27.791 1.00 47.21 100 PHE C C 1
ATOM 1109 O O . PHE A 1 78 ? 124.345 122.743 28.271 1.00 40.69 100 PHE C O 1
ATOM 1126 N N . GLY A 1 79 ? 125.427 123.576 26.485 1.00 45.03 101 GLY C N 1
ATOM 1127 C CA . GLY A 1 79 ? 124.426 123.066 25.567 1.00 40.84 101 GLY C CA 1
ATOM 1128 C C . GLY A 1 79 ? 124.287 121.558 25.636 1.00 42.14 101 GLY C C 1
ATOM 1129 O O . GLY A 1 79 ? 123.178 121.027 25.583 1.00 52.00 101 GLY C O 1
ATOM 1133 N N . GLY A 1 80 ? 125.410 120.849 25.762 1.00 47.50 102 GLY C N 1
ATOM 1134 C CA . GLY A 1 80 ? 125.355 119.397 25.839 1.00 39.76 102 GLY C CA 1
ATOM 1135 C C . GLY A 1 80 ? 124.754 118.902 27.140 1.00 39.76 102 GLY C C 1
ATOM 1136 O O . GLY A 1 80 ? 123.989 117.935 27.150 1.00 41.35 102 GLY C O 1
ATOM 1140 N N . GLU A 1 81 ? 125.101 119.545 28.258 1.00 42.47 103 GLU C N 1
ATOM 1141 C CA . GLU A 1 81 ? 124.494 119.182 29.535 1.00 47.56 103 GLU C CA 1
ATOM 1142 C C . GLU A 1 81 ? 122.985 119.384 29.497 1.00 47.86 103 GLU C C 1
ATOM 1143 O O . GLU A 1 81 ? 122.228 118.569 30.038 1.00 49.69 103 GLU C O 1
ATOM 1155 N N . PHE A 1 82 ? 122.530 120.462 28.857 1.00 45.63 104 PHE C N 1
ATOM 1156 C CA . PHE A 1 82 ? 121.100 120.754 28.812 1.00 46.18 104 PHE C CA 1
ATOM 1157 C C . PHE A 1 82 ? 120.356 119.740 27.950 1.00 44.01 104 PHE C C 1
ATOM 1158 O O . PHE A 1 82 ? 119.298 119.236 28.345 1.00 41.06 104 PHE C O 1
ATOM 1175 N N . VAL A 1 83 ? 120.891 119.425 26.767 1.00 39.69 105 VAL C N 1
ATOM 1176 C CA . VAL A 1 83 ? 120.226 118.462 25.893 1.00 42.51 105 VAL C CA 1
ATOM 1177 C C . VAL A 1 83 ? 120.187 117.088 26.547 1.00 38.22 105 VAL C C 1
ATOM 1178 O O . VAL A 1 83 ? 119.204 116.351 26.414 1.00 48.35 105 VAL C O 1
ATOM 1191 N N . GLU A 1 84 ? 121.252 116.713 27.256 1.00 44.44 106 GLU C N 1
ATOM 1192 C CA . GLU A 1 84 ? 121.237 115.443 27.975 1.00 50.06 106 GLU C CA 1
ATOM 1193 C C . GLU A 1 84 ? 120.169 115.448 29.061 1.00 43.70 106 GLU C C 1
ATOM 1194 O O . GLU A 1 84 ? 119.510 114.430 29.300 1.00 45.45 106 GLU C O 1
ATOM 1206 N N . ALA A 1 85 ? 119.981 116.588 29.728 1.00 40.53 107 ALA C N 1
ATOM 1207 C CA . ALA A 1 85 ? 118.930 116.686 30.734 1.00 42.25 107 ALA C CA 1
ATOM 1208 C C . ALA A 1 85 ? 117.549 116.568 30.099 1.00 42.64 107 ALA C C 1
ATOM 1209 O O . ALA A 1 85 ? 116.643 115.964 30.682 1.00 38.81 107 ALA C O 1
ATOM 1216 N N . MET A 1 86 ? 117.374 117.133 28.902 1.00 37.24 108 MET C N 1
ATOM 1217 C CA . MET A 1 86 ? 116.100 117.021 28.198 1.00 38.05 108 MET C CA 1
ATOM 1218 C C . MET A 1 86 ? 115.808 115.575 27.818 1.00 42.89 108 MET C C 1
ATOM 1219 O O . MET A 1 86 ? 114.695 115.078 28.026 1.00 41.48 108 MET C O 1
ATOM 1233 N N . ILE A 1 87 ? 116.795 114.887 27.239 1.00 40.01 109 ILE C N 1
ATOM 1234 C CA . ILE A 1 87 ? 116.630 113.468 26.935 1.00 44.38 109 ILE C CA 1
ATOM 1235 C C . ILE A 1 87 ? 116.310 112.696 28.205 1.00 42.17 109 ILE C C 1
ATOM 1236 O O . ILE A 1 87 ? 115.450 111.807 28.212 1.00 40.28 109 ILE C O 1
ATOM 1252 N N . ARG A 1 88 ? 116.997 113.024 29.300 1.00 42.53 110 ARG C N 1
ATOM 1253 C CA . ARG A 1 88 ? 116.703 112.393 30.581 1.00 51.05 110 ARG C CA 1
ATOM 1254 C C . ARG A 1 88 ? 115.247 112.610 30.970 1.00 49.56 110 ARG C C 1
ATOM 1255 O O . ARG A 1 88 ? 114.545 111.668 31.352 1.00 44.26 110 ARG C O 1
ATOM 1276 N N . GLN A 1 89 ? 114.774 113.855 30.872 1.00 50.61 111 GLN C N 1
ATOM 1277 C CA . GLN A 1 89 ? 113.425 114.175 31.322 1.00 48.74 111 GLN C CA 1
ATOM 1278 C C . GLN A 1 89 ? 112.375 113.597 30.382 1.00 47.74 111 GLN C C 1
ATOM 1279 O O . GLN A 1 89 ? 111.312 113.154 30.829 1.00 42.64 111 GLN C O 1
ATOM 1293 N N . LEU A 1 90 ? 112.649 113.603 29.076 1.00 43.10 112 LEU C N 1
ATOM 1294 C CA . LEU A 1 90 ? 111.711 113.020 28.124 1.00 36.41 112 LEU C CA 1
ATOM 1295 C C . LEU A 1 90 ? 111.473 111.546 28.422 1.00 43.66 112 LEU C C 1
ATOM 1296 O O . LEU A 1 90 ? 110.353 111.046 28.262 1.00 49.24 112 LEU C O 1
ATOM 1312 N N . LYS A 1 91 ? 112.513 110.830 28.855 1.00 47.37 113 LYS C N 1
ATOM 1313 C CA . LYS A 1 91 ? 112.334 109.433 29.238 1.00 47.72 113 LYS C CA 1
ATOM 1314 C C . LYS A 1 91 ? 111.590 109.321 30.562 1.00 41.66 113 LYS C C 1
ATOM 1315 O O . LYS A 1 91 ? 110.746 108.435 30.728 1.00 46.38 113 LYS C O 1
ATOM 1334 N N . GLU A 1 92 ? 111.896 110.202 31.519 1.00 43.14 114 GLU C N 1
ATOM 1335 C CA . GLU A 1 92 ? 111.153 110.219 32.776 1.00 51.04 114 GLU C CA 1
ATOM 1336 C C . GLU A 1 92 ? 109.667 110.426 32.524 1.00 55.21 114 GLU C C 1
ATOM 1337 O O . GLU A 1 92 ? 108.824 109.743 33.117 1.00 53.60 114 GLU C O 1
ATOM 1349 N N . SER A 1 93 ? 109.327 111.377 31.650 1.00 52.51 115 SER C N 1
ATOM 1350 C CA . SER A 1 93 ? 107.930 111.712 31.408 1.00 46.22 115 SER C CA 1
ATOM 1351 C C . SER A 1 93 ? 107.193 110.556 30.743 1.00 47.61 115 SER C C 1
ATOM 1352 O O . SER A 1 93 ? 106.086 110.194 31.156 1.00 48.24 115 SER C O 1
ATOM 1360 N N . LEU A 1 94 ? 107.791 109.964 29.705 1.00 44.51 116 LEU C N 1
ATOM 1361 C CA . LEU A 1 94 ? 107.148 108.848 29.020 1.00 43.98 116 LEU C CA 1
ATOM 1362 C C . LEU A 1 94 ? 106.998 107.639 29.933 1.00 48.43 116 LEU C C 1
ATOM 1363 O O . LEU A 1 94 ? 106.041 106.869 29.790 1.00 55.55 116 LEU C O 1
ATOM 1379 N N . LYS A 1 95 ? 107.928 107.448 30.870 1.00 47.93 117 LYS C N 1
ATOM 1380 C CA . LYS A 1 95 ? 107.812 106.325 31.794 1.00 52.75 117 LYS C CA 1
ATOM 1381 C C . LYS A 1 95 ? 106.671 106.549 32.780 1.00 45.19 117 LYS C C 1
ATOM 1382 O O . LYS A 1 95 ? 105.923 105.617 33.097 1.00 46.79 117 LYS C O 1
ATOM 1401 N N . ALA A 1 96 ? 106.510 107.781 33.258 1.00 38.65 118 ALA C N 1
ATOM 1402 C CA . ALA A 1 96 ? 105.452 108.125 34.202 1.00 44.68 118 ALA C CA 1
ATOM 1403 C C . ALA A 1 96 ? 104.095 108.340 33.532 1.00 47.05 118 ALA C C 1
ATOM 1404 O O . ALA A 1 96 ? 103.150 108.765 34.209 1.00 36.73 118 ALA C O 1
ATOM 1411 N N . ASN A 1 97 ? 103.979 108.070 32.231 1.00 41.38 119 ASN C N 1
ATOM 1412 C CA . ASN A 1 97 ? 102.728 108.247 31.493 1.00 41.66 119 ASN C CA 1
ATOM 1413 C C . ASN A 1 97 ? 102.282 109.712 31.446 1.00 45.59 119 ASN C C 1
ATOM 1414 O O . ASN A 1 97 ? 101.085 110.006 31.406 1.00 42.96 119 ASN C O 1
ATOM 1425 N N . ASN A 1 98 ? 103.231 110.650 31.438 1.00 46.66 120 ASN C N 1
ATOM 1426 C CA . ASN A 1 98 ? 102.917 112.070 31.291 1.00 42.47 120 ASN C CA 1
ATOM 1427 C C . ASN A 1 98 ? 103.214 112.464 29.849 1.00 37.65 120 ASN C C 1
ATOM 1428 O O . ASN A 1 98 ? 104.243 113.058 29.530 1.00 40.12 120 ASN C O 1
ATOM 1439 N N . TYR A 1 99 ? 102.271 112.135 28.968 1.00 35.16 121 TYR C N 1
ATOM 1440 C CA . TYR A 1 99 ? 102.472 112.342 27.540 1.00 32.53 121 TYR C CA 1
ATOM 1441 C C . TYR A 1 99 ? 102.171 113.771 27.110 1.00 38.10 121 TYR C C 1
ATOM 1442 O O . TYR A 1 99 ? 102.785 114.267 26.158 1.00 35.04 121 TYR C O 1
ATOM 1460 N N . ASN A 1 100 ? 101.238 114.448 27.781 1.00 42.12 122 ASN C N 1
ATOM 1461 C CA . ASN A 1 100 ? 101.015 115.858 27.485 1.00 42.15 122 ASN C CA 1
ATOM 1462 C C . ASN A 1 100 ? 102.237 116.689 27.851 1.00 40.15 122 ASN C C 1
ATOM 1463 O O . ASN A 1 100 ? 102.539 117.681 27.179 1.00 46.49 122 ASN C O 1
ATOM 1474 N N . GLU A 1 101 ? 102.957 116.293 28.897 1.00 41.81 123 GLU C N 1
ATOM 1475 C CA . GLU A 1 101 ? 104.206 116.957 29.248 1.00 42.64 123 GLU C CA 1
ATOM 1476 C C . GLU A 1 101 ? 105.344 116.556 28.314 1.00 41.41 123 GLU C C 1
ATOM 1477 O O . GLU A 1 101 ? 106.276 117.339 28.108 1.00 44.07 123 GLU C O 1
ATOM 1489 N N . ALA A 1 102 ? 105.283 115.355 27.737 1.00 40.50 124 ALA C N 1
ATOM 1490 C CA . ALA A 1 102 ? 106.351 114.902 26.852 1.00 34.53 124 ALA C CA 1
ATOM 1491 C C . ALA A 1 102 ? 106.320 115.630 25.511 1.00 35.23 124 ALA C C 1
ATOM 1492 O O . ALA A 1 102 ? 107.376 115.906 24.932 1.00 35.95 124 ALA C O 1
ATOM 1499 N N . VAL A 1 103 ? 105.126 115.938 24.990 1.00 36.33 125 VAL C N 1
ATOM 1500 C CA . VAL A 1 103 ? 105.043 116.676 23.729 1.00 34.77 125 VAL C CA 1
ATOM 1501 C C . VAL A 1 103 ? 105.718 118.033 23.863 1.00 33.25 125 VAL C C 1
ATOM 1502 O O . VAL A 1 103 ? 106.333 118.530 22.914 1.00 34.55 125 VAL C O 1
ATOM 1515 N N . TYR A 1 104 ? 105.605 118.664 25.034 1.00 35.92 126 TYR C N 1
ATOM 1516 C CA . TYR A 1 104 ? 106.254 119.956 25.227 1.00 38.72 126 TYR C CA 1
ATOM 1517 C C . TYR A 1 104 ? 107.767 119.823 25.158 1.00 33.09 126 TYR C C 1
ATOM 1518 O O . TYR A 1 104 ? 108.449 120.733 24.671 1.00 28.72 126 TYR C O 1
ATOM 1536 N N . LEU A 1 105 ? 108.308 118.697 25.628 1.00 30.75 127 LEU C N 1
ATOM 1537 C CA . LEU A 1 105 ? 109.749 118.489 25.565 1.00 33.12 127 LEU C CA 1
ATOM 1538 C C . LEU A 1 105 ? 110.195 118.159 24.147 1.00 29.21 127 LEU C C 1
ATOM 1539 O O . LEU A 1 105 ? 111.210 118.681 23.675 1.00 29.59 127 LEU C O 1
ATOM 1555 N N . VAL A 1 106 ? 109.451 117.299 23.449 1.00 31.10 128 VAL C N 1
ATOM 1556 C CA . VAL A 1 106 ? 109.758 117.023 22.048 1.00 25.79 128 VAL C CA 1
ATOM 1557 C C . VAL A 1 106 ? 109.733 118.317 21.247 1.00 30.73 128 VAL C C 1
ATOM 1558 O O . VAL A 1 106 ? 110.664 118.628 20.496 1.00 35.33 128 VAL C O 1
ATOM 1571 N N . ARG A 1 107 ? 108.663 119.093 21.406 1.00 32.15 129 ARG C N 1
ATOM 1572 C CA . ARG A 1 107 ? 108.545 120.364 20.705 1.00 28.54 129 ARG C CA 1
ATOM 1573 C C . ARG A 1 107 ? 109.724 121.277 21.020 1.00 30.48 129 ARG C C 1
ATOM 1574 O O . ARG A 1 107 ? 110.183 122.036 20.157 1.00 28.13 129 ARG C O 1
ATOM 1595 N N . PHE A 1 108 ? 110.226 121.218 22.254 1.00 31.02 130 PHE C N 1
ATOM 1596 C CA . PHE A 1 108 ? 111.358 122.054 22.641 1.00 31.79 130 PHE C CA 1
ATOM 1597 C C . PHE A 1 108 ? 112.643 121.573 21.975 1.00 32.23 130 PHE C C 1
ATOM 1598 O O . PHE A 1 108 ? 113.399 122.372 21.410 1.00 29.72 130 PHE C O 1
ATOM 1615 N N . LEU A 1 109 ? 112.908 120.266 22.035 1.00 31.84 131 LEU C N 1
ATOM 1616 C CA . LEU A 1 109 ? 114.032 119.702 21.296 1.00 34.08 131 LEU C CA 1
ATOM 1617 C C . LEU A 1 109 ? 113.967 120.087 19.825 1.00 35.49 131 LEU C C 1
ATOM 1618 O O . LEU A 1 109 ? 114.979 120.476 19.231 1.00 39.43 131 LEU C O 1
ATOM 1634 N N . SER A 1 110 ? 112.780 119.992 19.222 1.00 34.67 132 SER C N 1
ATOM 1635 C CA . SER A 1 110 ? 112.642 120.279 17.797 1.00 35.40 132 SER C CA 1
ATOM 1636 C C . SER A 1 110 ? 112.986 121.728 17.487 1.00 33.82 132 SER C C 1
ATOM 1637 O O . SER A 1 110 ? 113.693 122.009 16.514 1.00 34.23 132 SER C O 1
ATOM 1645 N N . ASP A 1 111 ? 112.490 122.667 18.294 1.00 31.27 133 ASP C N 1
ATOM 1646 C CA . ASP A 1 111 ? 112.743 124.072 18.004 1.00 35.35 133 ASP C CA 1
ATOM 1647 C C . ASP A 1 111 ? 114.202 124.439 18.242 1.00 34.51 133 ASP C C 1
ATOM 1648 O O . ASP A 1 111 ? 114.709 125.384 17.628 1.00 29.60 133 ASP C O 1
ATOM 1657 N N . LEU A 1 112 ? 114.892 123.709 19.123 1.00 36.04 134 LEU C N 1
ATOM 1658 C CA . LEU A 1 112 ? 116.318 123.941 19.318 1.00 36.96 134 LEU C CA 1
ATOM 1659 C C . LEU A 1 112 ? 117.111 123.745 18.034 1.00 33.84 134 LEU C C 1
ATOM 1660 O O . LEU A 1 112 ? 118.223 124.269 17.921 1.00 32.04 134 LEU C O 1
ATOM 1676 N N . VAL A 1 113 ? 116.567 123.009 17.063 1.00 37.87 135 VAL C N 1
ATOM 1677 C CA . VAL A 1 113 ? 117.245 122.860 15.778 1.00 37.98 135 VAL C CA 1
ATOM 1678 C C . VAL A 1 113 ? 117.320 124.203 15.060 1.00 41.18 135 VAL C C 1
ATOM 1679 O O . VAL A 1 113 ? 118.342 124.539 14.449 1.00 47.12 135 VAL C O 1
ATOM 1692 N N . ASN A 1 114 ? 116.246 124.997 15.126 1.00 38.97 136 ASN C N 1
ATOM 1693 C CA . ASN A 1 114 ? 116.291 126.344 14.561 1.00 42.77 136 ASN C CA 1
ATOM 1694 C C . ASN A 1 114 ? 117.344 127.206 15.248 1.00 41.17 136 ASN C C 1
ATOM 1695 O O . ASN A 1 114 ? 117.890 128.127 14.631 1.00 39.03 136 ASN C O 1
ATOM 1706 N N . CYS A 1 115 ? 117.632 126.932 16.520 1.00 39.04 137 CYS C N 1
ATOM 1707 C CA . CYS A 1 115 ? 118.636 127.665 17.279 1.00 41.65 137 CYS C CA 1
ATOM 1708 C C . CYS A 1 115 ? 120.039 127.087 17.123 1.00 45.06 137 CYS C C 1
ATOM 1709 O O . CYS A 1 115 ? 120.970 127.572 17.774 1.00 40.61 137 CYS C O 1
ATOM 1717 N N . HIS A 1 116 ? 120.209 126.058 16.295 1.00 44.04 138 HIS C N 1
ATOM 1718 C CA . HIS A 1 116 ? 121.523 125.476 16.027 1.00 49.00 138 HIS C CA 1
ATOM 1719 C C . HIS A 1 116 ? 122.129 124.843 17.278 1.00 43.10 138 HIS C C 1
ATOM 1720 O O . HIS A 1 116 ? 123.351 124.781 17.428 1.00 52.56 138 HIS C O 1
ATOM 1734 N N . VAL A 1 117 ? 121.279 124.367 18.184 1.00 36.43 139 VAL C N 1
ATOM 1735 C CA . VAL A 1 117 ? 121.748 123.585 19.321 1.00 37.24 139 VAL C CA 1
ATOM 1736 C C . VAL A 1 117 ? 121.762 122.094 19.003 1.00 43.26 139 VAL C C 1
ATOM 1737 O O . VAL A 1 117 ? 122.616 121.362 19.513 1.00 43.04 139 VAL C O 1
ATOM 1750 N N . ILE A 1 118 ? 120.820 121.625 18.190 1.00 40.46 140 ILE C N 1
ATOM 1751 C CA . ILE A 1 118 ? 120.710 120.217 17.836 1.00 42.98 140 ILE C CA 1
ATOM 1752 C C . ILE A 1 118 ? 120.796 120.102 16.322 1.00 40.81 140 ILE C C 1
ATOM 1753 O O . ILE A 1 118 ? 120.209 120.910 15.593 1.00 38.57 140 ILE C O 1
ATOM 1769 N N . ALA A 1 119 ? 121.543 119.107 15.853 1.00 41.84 141 ALA C N 1
ATOM 1770 C CA . ALA A 1 119 ? 121.711 118.888 14.424 1.00 51.33 141 ALA C CA 1
ATOM 1771 C C . ALA A 1 119 ? 120.466 118.226 13.845 1.00 51.58 141 ALA C C 1
ATOM 1772 O O . ALA A 1 119 ? 119.961 117.241 14.394 1.00 44.95 141 ALA C O 1
ATOM 1779 N N . ALA A 1 120 ? 119.981 118.769 12.728 1.00 45.97 142 ALA C N 1
ATOM 1780 C CA . ALA A 1 120 ? 118.753 118.275 12.109 1.00 44.15 142 ALA C CA 1
ATOM 1781 C C . ALA A 1 120 ? 118.747 116.768 11.897 1.00 51.41 142 ALA C C 1
ATOM 1782 O O . ALA A 1 120 ? 117.731 116.130 12.213 1.00 52.92 142 ALA C O 1
ATOM 1789 N N . PRO A 1 121 ? 119.809 116.138 11.381 1.00 61.19 143 PRO C N 1
ATOM 1790 C CA . PRO A 1 121 ? 119.768 114.674 11.213 1.00 55.14 143 PRO C CA 1
ATOM 1791 C C . PRO A 1 121 ? 119.411 113.922 12.486 1.00 51.34 143 PRO C C 1
ATOM 1792 O O . PRO A 1 121 ? 118.674 112.930 12.427 1.00 53.02 143 PRO C O 1
ATOM 1803 N N . SER A 1 122 ? 119.918 114.363 13.640 1.00 53.20 144 SER C N 1
ATOM 1804 C CA . SER A 1 122 ? 119.556 113.716 14.897 1.00 52.76 144 SER C CA 1
ATOM 1805 C C . SER A 1 122 ? 118.058 113.807 15.148 1.00 52.75 144 SER C C 1
ATOM 1806 O O . SER A 1 122 ? 117.448 112.864 15.666 1.00 50.30 144 SER C O 1
ATOM 1814 N N . MET A 1 123 ? 117.449 114.939 14.794 1.00 52.97 145 MET C N 1
ATOM 1815 C CA . MET A 1 123 ? 116.022 115.113 15.035 1.00 52.94 145 MET C CA 1
ATOM 1816 C C . MET A 1 123 ? 115.194 114.263 14.079 1.00 46.10 145 MET C C 1
ATOM 1817 O O . MET A 1 123 ? 114.163 113.705 14.470 1.00 44.85 145 MET C O 1
ATOM 1831 N N . VAL A 1 124 ? 115.629 114.151 12.822 1.00 47.64 146 VAL C N 1
ATOM 1832 C CA . VAL A 1 124 ? 114.919 113.311 11.862 1.00 44.08 146 VAL C CA 1
ATOM 1833 C C . VAL A 1 124 ? 114.994 111.851 12.284 1.00 49.25 146 VAL C C 1
ATOM 1834 O O . VAL A 1 124 ? 114.026 111.095 12.139 1.00 50.71 146 VAL C O 1
ATOM 1847 N N . ALA A 1 125 ? 116.149 111.427 12.802 1.00 54.20 147 ALA C N 1
ATOM 1848 C CA . ALA A 1 125 ? 116.284 110.055 13.277 1.00 49.20 147 ALA C CA 1
ATOM 1849 C C . ALA A 1 125 ? 115.288 109.766 14.390 1.00 48.23 147 ALA C C 1
ATOM 1850 O O . ALA A 1 125 ? 114.648 108.708 14.402 1.00 53.24 147 ALA C O 1
ATOM 1857 N N . MET A 1 126 ? 115.137 110.698 15.332 1.00 46.56 148 MET C N 1
ATOM 1858 C CA . MET A 1 126 ? 114.199 110.492 16.428 1.00 46.61 148 MET C CA 1
ATOM 1859 C C . MET A 1 126 ? 112.766 110.433 15.917 1.00 46.54 148 MET C C 1
ATOM 1860 O O . MET A 1 126 ? 111.967 109.619 16.392 1.00 44.22 148 MET C O 1
ATOM 1874 N N . PHE A 1 127 ? 112.423 111.277 14.942 1.00 45.18 149 PHE C N 1
ATOM 1875 C CA . PHE A 1 127 ? 111.047 111.321 14.461 1.00 41.23 149 PHE C CA 1
ATOM 1876 C C . PHE A 1 127 ? 110.683 110.066 13.672 1.00 42.47 149 PHE C C 1
ATOM 1877 O O . PHE A 1 127 ? 109.559 109.564 13.788 1.00 45.19 149 PHE C O 1
ATOM 1894 N N . GLU A 1 128 ? 111.600 109.540 12.860 1.00 44.87 150 GLU C N 1
ATOM 1895 C CA . GLU A 1 128 ? 111.257 108.304 12.167 1.00 54.54 150 GLU C CA 1
ATOM 1896 C C . GLU A 1 128 ? 111.218 107.109 13.114 1.00 52.05 150 GLU C C 1
ATOM 1897 O O . GLU A 1 128 ? 110.671 106.065 12.742 1.00 50.72 150 GLU C O 1
ATOM 1909 N N . ASN A 1 129 ? 111.754 107.244 14.331 1.00 46.06 151 ASN C N 1
ATOM 1910 C CA . ASN A 1 129 ? 111.494 106.256 15.372 1.00 45.59 151 ASN C CA 1
ATOM 1911 C C . ASN A 1 129 ? 110.162 106.505 16.062 1.00 43.22 151 ASN C C 1
ATOM 1912 O O . ASN A 1 129 ? 109.570 105.569 16.609 1.00 47.39 151 ASN C O 1
ATOM 1923 N N . PHE A 1 130 ? 109.685 107.752 16.060 1.00 48.64 152 PHE C N 1
ATOM 1924 C CA . PHE A 1 130 ? 108.339 108.040 16.544 1.00 41.84 152 PHE C CA 1
ATOM 1925 C C . PHE A 1 130 ? 107.295 107.401 15.639 1.00 38.36 152 PHE C C 1
ATOM 1926 O O . PHE A 1 130 ? 106.457 106.612 16.091 1.00 43.46 152 PHE C O 1
ATOM 1943 N N . VAL A 1 131 ? 107.332 107.731 14.346 1.00 35.80 153 VAL C N 1
ATOM 1944 C CA . VAL A 1 131 ? 106.376 107.161 13.402 1.00 42.97 153 VAL C CA 1
ATOM 1945 C C . VAL A 1 131 ? 106.526 105.650 13.332 1.00 42.88 153 VAL C C 1
ATOM 1946 O O . VAL A 1 131 ? 105.567 104.936 13.018 1.00 46.34 153 VAL C O 1
ATOM 1959 N N . SER A 1 132 ? 107.724 105.136 13.617 1.00 50.38 154 SER C N 1
ATOM 1960 C CA . SER A 1 132 ? 107.925 103.693 13.622 1.00 51.64 154 SER C CA 1
ATOM 1961 C C . SER A 1 132 ? 106.992 102.996 14.600 1.00 46.01 154 SER C C 1
ATOM 1962 O O . SER A 1 132 ? 106.770 101.788 14.472 1.00 46.89 154 SER C O 1
ATOM 1970 N N . VAL A 1 133 ? 106.438 103.727 15.571 1.00 46.31 155 VAL C N 1
ATOM 1971 C CA . VAL A 1 133 ? 105.470 103.139 16.487 1.00 46.43 155 VAL C CA 1
ATOM 1972 C C . VAL A 1 133 ? 104.199 102.727 15.758 1.00 46.10 155 VAL C C 1
ATOM 1973 O O . VAL A 1 133 ? 103.478 101.842 16.230 1.00 42.71 155 VAL C O 1
ATOM 1986 N N . THR A 1 134 ? 103.898 103.347 14.614 1.00 42.95 156 THR C N 1
ATOM 1987 C CA . THR A 1 134 ? 102.743 102.919 13.833 1.00 47.66 156 THR C CA 1
ATOM 1988 C C . THR A 1 134 ? 102.878 101.465 13.400 1.00 58.92 156 THR C C 1
ATOM 1989 O O . THR A 1 134 ? 101.867 100.788 13.175 1.00 53.18 156 THR C O 1
ATOM 2000 N N . GLN A 1 135 ? 104.114 100.967 13.287 1.00 64.05 157 GLN C N 1
ATOM 2001 C CA . GLN A 1 135 ? 104.357 99.589 12.876 1.00 60.50 157 GLN C CA 1
ATOM 2002 C C . GLN A 1 135 ? 104.285 98.600 14.034 1.00 58.41 157 GLN C C 1
ATOM 2003 O O . GLN A 1 135 ? 104.080 97.405 13.793 1.00 69.64 157 GLN C O 1
ATOM 2017 N N . GLU A 1 136 ? 104.461 99.059 15.274 1.00 55.56 158 GLU C N 1
ATOM 2018 C CA . GLU A 1 136 ? 104.281 98.192 16.432 1.00 49.26 158 GLU C CA 1
ATOM 2019 C C . GLU A 1 136 ? 102.944 97.467 16.354 1.00 60.22 158 GLU C C 1
ATOM 2020 O O . GLU A 1 136 ? 101.927 98.049 15.968 1.00 65.01 158 GLU C O 1
ATOM 2032 N N . GLU A 1 137 ? 102.949 96.195 16.740 1.00 71.70 159 GLU C N 1
ATOM 2033 C CA . GLU A 1 137 ? 101.756 95.362 16.721 1.00 75.68 159 GLU C CA 1
ATOM 2034 C C . GLU A 1 137 ? 101.330 95.009 18.142 1.00 73.53 159 GLU C C 1
ATOM 2035 O O . GLU A 1 137 ? 102.160 94.891 19.048 1.00 63.78 159 GLU C O 1
ATOM 2047 N N . ASP A 1 138 ? 100.018 94.839 18.319 1.00 76.83 160 ASP C N 1
ATOM 2048 C CA . ASP A 1 138 ? 99.423 94.544 19.626 1.00 79.60 160 ASP C CA 1
ATOM 2049 C C . ASP A 1 138 ? 99.612 95.713 20.590 1.00 66.12 160 ASP C C 1
ATOM 2050 O O . ASP A 1 138 ? 99.948 95.528 21.762 1.00 62.05 160 ASP C O 1
ATOM 2059 N N . VAL A 1 139 ? 99.387 96.926 20.093 1.00 71.56 161 VAL C N 1
ATOM 2060 C CA . VAL A 1 139 ? 99.456 98.131 20.919 1.00 56.44 161 VAL C CA 1
ATOM 2061 C C . VAL A 1 139 ? 98.218 98.981 20.655 1.00 46.23 161 VAL C C 1
ATOM 2062 O O . VAL A 1 139 ? 97.689 98.965 19.534 1.00 45.22 161 VAL C O 1
ATOM 2075 N N . PRO A 1 140 ? 97.724 99.734 21.639 1.00 44.28 162 PRO C N 1
ATOM 2076 C CA . PRO A 1 140 ? 96.528 100.554 21.409 1.00 40.55 162 PRO C CA 1
ATOM 2077 C C . PRO A 1 140 ? 96.750 101.609 20.334 1.00 40.17 162 PRO C C 1
ATOM 2078 O O . PRO A 1 140 ? 97.842 102.161 20.185 1.00 41.19 162 PRO C O 1
ATOM 2089 N N . GLN A 1 141 ? 95.680 101.900 19.588 1.00 41.09 163 GLN C N 1
ATOM 2090 C CA . GLN A 1 141 ? 95.742 102.973 18.602 1.00 36.80 163 GLN C CA 1
ATOM 2091 C C . GLN A 1 141 ? 96.129 104.298 19.244 1.00 31.58 163 GLN C C 1
ATOM 2092 O O . GLN A 1 141 ? 96.792 105.122 18.609 1.00 36.67 163 GLN C O 1
ATOM 2106 N N . VAL A 1 142 ? 95.728 104.525 20.497 1.00 30.72 164 VAL C N 1
ATOM 2107 C CA . VAL A 1 142 ? 96.052 105.788 21.150 1.00 39.61 164 VAL C CA 1
ATOM 2108 C C . VAL A 1 142 ? 97.556 105.935 21.333 1.00 37.72 164 VAL C C 1
ATOM 2109 O O . VAL A 1 142 ? 98.075 107.058 21.383 1.00 35.39 164 VAL C O 1
ATOM 2122 N N . ARG A 1 143 ? 98.280 104.819 21.442 1.00 36.23 165 ARG C N 1
ATOM 2123 C CA . ARG A 1 143 ? 99.735 104.890 21.514 1.00 32.90 165 ARG C CA 1
ATOM 2124 C C . ARG A 1 143 ? 100.314 105.346 20.184 1.00 32.22 165 ARG C C 1
ATOM 2125 O O . ARG A 1 143 ? 101.117 106.286 20.131 1.00 34.66 165 ARG C O 1
ATOM 2146 N N . ARG A 1 144 ? 99.923 104.679 19.096 1.00 31.95 166 ARG C N 1
ATOM 2147 C CA . ARG A 1 144 ? 100.356 105.111 17.773 1.00 34.27 166 ARG C CA 1
ATOM 2148 C C . ARG A 1 144 ? 99.957 106.558 17.523 1.00 32.76 166 ARG C C 1
ATOM 2149 O O . ARG A 1 144 ? 100.746 107.344 16.985 1.00 32.56 166 ARG C O 1
ATOM 2170 N N . ASP A 1 145 ? 98.738 106.930 17.925 1.00 34.14 167 ASP C N 1
ATOM 2171 C CA . ASP A 1 145 ? 98.254 108.288 17.699 1.00 34.59 167 ASP C CA 1
ATOM 2172 C C . ASP A 1 145 ? 99.167 109.317 18.352 1.00 29.21 167 ASP C C 1
ATOM 2173 O O . ASP A 1 145 ? 99.510 110.336 17.742 1.00 28.70 167 ASP C O 1
ATOM 2182 N N . TRP A 1 146 ? 99.566 109.076 19.598 1.00 27.10 168 TRP C N 1
ATOM 2183 C CA . TRP A 1 146 ? 100.345 110.083 20.307 1.00 31.78 168 TRP C CA 1
ATOM 2184 C C . TRP A 1 146 ? 101.706 110.292 19.654 1.00 33.89 168 TRP C C 1
ATOM 2185 O O . TRP A 1 146 ? 102.146 111.434 19.472 1.00 32.21 168 TRP C O 1
ATOM 2206 N N . TYR A 1 147 ? 102.398 109.204 19.303 1.00 32.57 169 TYR C N 1
ATOM 2207 C CA . TYR A 1 147 ? 103.721 109.353 18.706 1.00 31.21 169 TYR C CA 1
ATOM 2208 C C . TYR A 1 147 ? 103.642 110.043 17.353 1.00 32.13 169 TYR C C 1
ATOM 2209 O O . TYR A 1 147 ? 104.550 110.800 16.990 1.00 35.47 169 TYR C O 1
ATOM 2227 N N . VAL A 1 148 ? 102.566 109.810 16.601 1.00 29.00 170 VAL C N 1
ATOM 2228 C CA . VAL A 1 148 ? 102.346 110.571 15.377 1.00 24.97 170 VAL C CA 1
ATOM 2229 C C . VAL A 1 148 ? 102.051 112.027 15.707 1.00 27.87 170 VAL C C 1
ATOM 2230 O O . VAL A 1 148 ? 102.495 112.941 15.003 1.00 32.52 170 VAL C O 1
ATOM 2243 N N . TYR A 1 149 ? 101.294 112.268 16.780 1.00 33.20 171 TYR C N 1
ATOM 2244 C CA . TYR A 1 149 ? 100.941 113.635 17.151 1.00 30.93 171 TYR C CA 1
ATOM 2245 C C . TYR A 1 149 ? 102.168 114.420 17.596 1.00 28.39 171 TYR C C 1
ATOM 2246 O O . TYR A 1 149 ? 102.312 115.599 17.257 1.00 25.50 171 TYR C O 1
ATOM 2264 N N . ALA A 1 150 ? 103.063 113.785 18.354 1.00 31.67 172 ALA C N 1
ATOM 2265 C CA . ALA A 1 150 ? 104.270 114.470 18.802 1.00 32.82 172 ALA C CA 1
ATOM 2266 C C . ALA A 1 150 ? 105.133 114.885 17.617 1.00 31.75 172 ALA C C 1
ATOM 2267 O O . ALA A 1 150 ? 105.757 115.952 17.634 1.00 26.68 172 ALA C O 1
ATOM 2274 N N . PHE A 1 151 ? 105.175 114.053 16.576 1.00 32.20 173 PHE C N 1
ATOM 2275 C CA . PHE A 1 151 ? 105.887 114.410 15.356 1.00 32.05 173 PHE C CA 1
ATOM 2276 C C . PHE A 1 151 ? 105.195 115.563 14.634 1.00 34.17 173 PHE C C 1
ATOM 2277 O O . PHE A 1 151 ? 105.801 116.612 14.387 1.00 34.24 173 PHE C O 1
ATOM 2294 N N . LEU A 1 152 ? 103.914 115.391 14.300 1.00 29.69 174 LEU C N 1
ATOM 2295 C CA . LEU A 1 152 ? 103.216 116.387 13.494 1.00 28.16 174 LEU C CA 1
ATOM 2296 C C . LEU A 1 152 ? 103.096 117.721 14.220 1.00 30.28 174 LEU C C 1
ATOM 2297 O O . LEU A 1 152 ? 103.175 118.784 13.592 1.00 31.05 174 LEU C O 1
ATOM 2313 N N . SER A 1 153 ? 102.888 117.694 15.538 1.00 28.80 175 SER C N 1
ATOM 2314 C CA . SER A 1 153 ? 102.688 118.933 16.282 1.00 31.77 175 SER C CA 1
ATOM 2315 C C . SER A 1 153 ? 103.981 119.701 16.511 1.00 29.56 175 SER C C 1
ATOM 2316 O O . SER A 1 153 ? 103.924 120.864 16.922 1.00 32.24 175 SER C O 1
ATOM 2324 N N . SER A 1 154 ? 105.137 119.086 16.273 1.00 32.27 176 SER C N 1
ATOM 2325 C CA . SER A 1 154 ? 106.405 119.802 16.322 1.00 33.54 176 SER C CA 1
ATOM 2326 C C . SER A 1 154 ? 106.747 120.477 15.003 1.00 32.59 176 SER C C 1
ATOM 2327 O O . SER A 1 154 ? 107.512 121.449 15.001 1.00 26.94 176 SER C O 1
ATOM 2335 N N . LEU A 1 155 ? 106.183 119.996 13.895 1.00 34.87 177 LEU C N 1
ATOM 2336 C CA . LEU A 1 155 ? 106.566 120.503 12.583 1.00 35.22 177 LEU C CA 1
ATOM 2337 C C . LEU A 1 155 ? 106.268 121.984 12.379 1.00 27.92 177 LEU C C 1
ATOM 2338 O O . LEU A 1 155 ? 107.028 122.629 11.640 1.00 38.69 177 LEU C O 1
ATOM 2354 N N . PRO A 1 156 ? 105.217 122.571 12.950 1.00 39.84 178 PRO C N 1
ATOM 2355 C CA . PRO A 1 156 ? 105.023 124.018 12.768 1.00 31.42 178 PR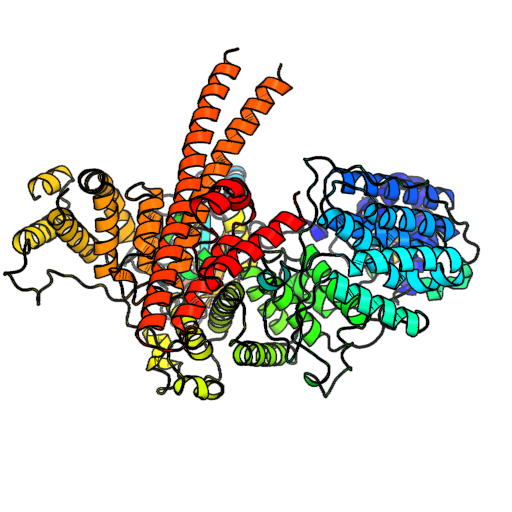O C CA 1
ATOM 2356 C C . PRO A 1 156 ? 106.247 124.840 13.128 1.00 32.59 178 PRO C C 1
ATOM 2357 O O . PRO A 1 156 ? 106.469 125.901 12.533 1.00 40.25 178 PRO C O 1
ATOM 2368 N N . TRP A 1 157 ? 107.058 124.379 14.079 1.00 33.46 179 TRP C N 1
ATOM 2369 C CA . TRP A 1 157 ? 108.265 125.095 14.471 1.00 34.66 179 TRP C CA 1
ATOM 2370 C C . TRP A 1 157 ? 109.487 124.650 13.672 1.00 31.69 179 TRP C C 1
ATOM 2371 O O . TRP A 1 157 ? 110.232 125.491 13.165 1.00 37.08 179 TRP C O 1
ATOM 2392 N N . VAL A 1 158 ? 109.693 123.339 13.532 1.00 31.21 180 VAL C N 1
ATOM 2393 C CA . VAL A 1 158 ? 110.912 122.797 12.941 1.00 37.99 180 VAL C CA 1
ATOM 2394 C C . VAL A 1 158 ? 110.695 122.285 11.518 1.00 39.21 180 VAL C C 1
ATOM 2395 O O . VAL A 1 158 ? 111.606 121.692 10.937 1.00 42.68 180 VAL C O 1
ATOM 2408 N N . GLY A 1 159 ? 109.513 122.498 10.942 1.00 44.32 181 GLY C N 1
ATOM 2409 C CA . GLY A 1 159 ? 109.202 121.876 9.663 1.00 42.84 181 GLY C CA 1
ATOM 2410 C C . GLY A 1 159 ? 110.096 122.357 8.536 1.00 46.96 181 GLY C C 1
ATOM 2411 O O . GLY A 1 159 ? 110.634 121.555 7.768 1.00 41.05 181 GLY C O 1
ATOM 2415 N N . LYS A 1 160 ? 110.254 123.678 8.410 1.00 45.62 182 LYS C N 1
ATOM 2416 C CA . LYS A 1 160 ? 111.023 124.228 7.298 1.00 49.43 182 LYS C CA 1
ATOM 2417 C C . LYS A 1 160 ? 112.464 123.731 7.321 1.00 56.95 182 LYS C C 1
ATOM 2418 O O . LYS A 1 160 ? 113.025 123.382 6.276 1.00 57.40 182 LYS C O 1
ATOM 2437 N N . GLU A 1 161 ? 113.077 123.683 8.505 1.00 58.30 183 GLU C N 1
ATOM 2438 C CA . GLU A 1 161 ? 114.485 123.310 8.605 1.00 54.86 183 GLU C CA 1
ATOM 2439 C C . GLU A 1 161 ? 114.697 121.839 8.261 1.00 54.19 183 GLU C C 1
ATOM 2440 O O . GLU A 1 161 ? 115.566 121.502 7.450 1.00 61.87 183 GLU C O 1
ATOM 2452 N N . LEU A 1 162 ? 113.919 120.944 8.875 1.00 56.05 184 LEU C N 1
ATOM 2453 C CA . LEU A 1 162 ? 114.133 119.516 8.659 1.00 56.60 184 LEU C CA 1
ATOM 2454 C C . LEU A 1 162 ? 113.941 119.126 7.201 1.00 56.58 184 LEU C C 1
ATOM 2455 O O . LEU A 1 162 ? 114.580 118.180 6.727 1.00 68.16 184 LEU C O 1
ATOM 2471 N N . TYR A 1 163 ? 113.069 119.823 6.473 1.00 58.78 185 TYR C N 1
ATOM 2472 C CA . TYR A 1 163 ? 112.770 119.397 5.111 1.00 64.76 185 TYR C CA 1
ATOM 2473 C C . TYR A 1 163 ? 113.859 119.819 4.133 1.00 68.95 185 TYR C C 1
ATOM 2474 O O . TYR A 1 163 ? 114.277 119.020 3.288 1.00 70.35 185 TYR C O 1
ATOM 2492 N N . GLU A 1 164 ? 114.338 121.059 4.229 1.00 67.95 186 GLU C N 1
ATOM 2493 C CA . GLU A 1 164 ? 115.372 121.507 3.302 1.00 77.17 186 GLU C CA 1
ATOM 2494 C C . GLU A 1 164 ? 116.676 120.747 3.525 1.00 77.43 186 GLU C C 1
ATOM 2495 O O . GLU A 1 164 ? 117.374 120.405 2.563 1.00 77.29 186 GLU C O 1
ATOM 2507 N N . LYS A 1 165 ? 117.012 120.455 4.782 1.00 74.37 187 LYS C N 1
ATOM 2508 C CA . LYS A 1 165 ? 118.250 119.736 5.071 1.00 75.19 187 LYS C CA 1
ATOM 2509 C C . LYS A 1 165 ? 118.160 118.279 4.629 1.00 75.61 187 LYS C C 1
ATOM 2510 O O . LYS A 1 165 ? 119.077 117.760 3.984 1.00 82.08 187 LYS C O 1
ATOM 2529 N N . LYS A 1 166 ? 117.066 117.598 4.974 1.00 68.60 188 LYS C N 1
ATOM 2530 C CA . LYS A 1 166 ? 116.868 116.196 4.592 1.00 71.18 188 LYS C CA 1
ATOM 2531 C C . LYS A 1 166 ? 115.410 116.030 4.175 1.00 67.79 188 LYS C C 1
ATOM 2532 O O . LYS A 1 166 ? 114.525 115.964 5.032 1.00 74.75 188 LYS C O 1
ATOM 2551 N N . ASP A 1 167 ? 115.160 115.950 2.868 1.00 67.83 189 ASP C N 1
ATOM 2552 C CA . ASP A 1 167 ? 113.812 115.722 2.363 1.00 66.02 189 ASP C CA 1
ATOM 2553 C C . ASP A 1 167 ? 113.606 114.324 1.793 1.00 69.72 189 ASP C C 1
ATOM 2554 O O . ASP A 1 167 ? 112.463 113.959 1.501 1.00 70.61 189 ASP C O 1
ATOM 2563 N N . ALA A 1 168 ? 114.666 113.532 1.633 1.00 74.12 190 ALA C N 1
ATOM 2564 C CA . ALA A 1 168 ? 114.493 112.156 1.180 1.00 68.07 190 ALA C CA 1
ATOM 2565 C C . ALA A 1 168 ? 113.989 111.264 2.306 1.00 68.58 190 ALA C C 1
ATOM 2566 O O . ALA A 1 168 ? 113.148 110.388 2.078 1.00 71.15 190 ALA C O 1
ATOM 2573 N N . GLU A 1 169 ? 114.488 111.475 3.525 1.00 68.56 191 GLU C N 1
ATOM 2574 C CA . GLU A 1 169 ? 114.033 110.706 4.677 1.00 75.86 191 GLU C CA 1
ATOM 2575 C C . GLU A 1 169 ? 112.801 111.312 5.330 1.00 68.50 191 GLU C C 1
ATOM 2576 O O . GLU A 1 169 ? 112.067 110.592 6.018 1.00 64.42 191 GLU C O 1
ATOM 2588 N N . MET A 1 170 ? 112.554 112.609 5.129 1.00 68.15 192 MET C N 1
ATOM 2589 C CA . MET A 1 170 ? 111.324 113.216 5.632 1.00 60.49 192 MET C CA 1
ATOM 2590 C C . MET A 1 170 ? 110.114 112.734 4.844 1.00 58.55 192 MET C C 1
ATOM 2591 O O . MET A 1 170 ? 109.036 112.535 5.415 1.00 55.67 192 MET C O 1
ATOM 2605 N N . ASP A 1 171 ? 110.271 112.539 3.533 1.00 61.31 193 ASP C N 1
ATOM 2606 C CA . ASP A 1 171 ? 109.172 112.019 2.727 1.00 59.06 193 ASP C CA 1
ATOM 2607 C C . ASP A 1 171 ? 108.880 110.560 3.051 1.00 56.13 193 ASP C C 1
ATOM 2608 O O . ASP A 1 171 ? 107.726 110.128 2.960 1.00 54.45 193 ASP C O 1
ATOM 2617 N N . ARG A 1 172 ? 109.901 109.781 3.416 1.00 59.69 194 ARG C N 1
ATOM 2618 C CA . ARG A 1 172 ? 109.644 108.443 3.939 1.00 65.43 194 ARG C CA 1
ATOM 2619 C C . ARG A 1 172 ? 108.788 108.515 5.197 1.00 57.08 194 ARG C C 1
ATOM 2620 O O . ARG A 1 172 ? 107.867 107.709 5.381 1.00 52.43 194 ARG C O 1
ATOM 2641 N N . ILE A 1 173 ? 109.074 109.481 6.070 1.00 54.26 195 ILE C N 1
ATOM 2642 C CA . ILE A 1 173 ? 108.286 109.655 7.284 1.00 53.41 195 ILE C CA 1
ATOM 2643 C C . ILE A 1 173 ? 106.859 110.059 6.933 1.00 46.76 195 ILE C C 1
ATOM 2644 O O . ILE A 1 173 ? 105.891 109.481 7.439 1.00 40.38 195 ILE C O 1
ATOM 2660 N N . PHE A 1 174 ? 106.708 111.056 6.059 1.00 46.43 196 PHE C N 1
ATOM 2661 C CA . PHE A 1 174 ? 105.377 111.505 5.663 1.00 49.42 196 PHE C CA 1
ATOM 2662 C C . PHE A 1 174 ? 104.593 110.386 4.992 1.00 49.20 196 PHE C C 1
ATOM 2663 O O . PHE A 1 174 ? 103.380 110.258 5.199 1.00 49.83 196 PHE C O 1
ATOM 2680 N N . ALA A 1 175 ? 105.262 109.574 4.172 1.00 49.44 197 ALA C N 1
ATOM 2681 C CA . ALA A 1 175 ? 104.585 108.445 3.546 1.00 45.87 197 ALA C CA 1
ATOM 2682 C C . ALA A 1 175 ? 104.106 107.447 4.594 1.00 40.94 197 ALA C C 1
ATOM 2683 O O . ALA A 1 175 ? 102.974 106.956 4.522 1.00 41.77 197 ALA C O 1
ATOM 2690 N N . ASN A 1 176 ? 104.953 107.136 5.580 1.00 42.31 198 ASN C N 1
ATOM 2691 C CA . ASN A 1 176 ? 104.526 106.258 6.666 1.00 50.17 198 ASN C CA 1
ATOM 2692 C C . ASN A 1 176 ? 103.381 106.879 7.458 1.00 50.58 198 ASN C C 1
ATOM 2693 O O . ASN A 1 176 ? 102.462 106.173 7.893 1.00 48.23 198 ASN C O 1
ATOM 2704 N N . THR A 1 177 ? 103.421 108.199 7.654 1.00 47.53 199 THR C N 1
ATOM 2705 C CA . THR A 1 177 ? 102.371 108.878 8.408 1.00 42.28 199 THR C CA 1
ATOM 2706 C C . THR A 1 177 ? 101.042 108.821 7.667 1.00 41.79 199 THR C C 1
ATOM 2707 O O . THR A 1 177 ? 100.008 108.478 8.253 1.00 46.33 199 THR C O 1
ATOM 2718 N N . GLU A 1 178 ? 101.045 109.158 6.375 1.00 42.20 200 GLU C N 1
ATOM 2719 C CA . GLU A 1 178 ? 99.799 109.162 5.615 1.00 46.68 200 GLU C CA 1
ATOM 2720 C C . GLU A 1 178 ? 99.202 107.765 5.537 1.00 46.80 200 GLU C C 1
ATOM 2721 O O . GLU A 1 178 ? 97.984 107.595 5.663 1.00 45.57 200 GLU C O 1
ATOM 2733 N N . SER A 1 179 ? 100.045 106.753 5.324 1.00 49.06 201 SER C N 1
ATOM 2734 C CA . SER A 1 179 ? 99.566 105.375 5.323 1.00 47.20 201 SER C CA 1
ATOM 2735 C C . SER A 1 179 ? 98.823 105.057 6.614 1.00 48.01 201 SER C C 1
ATOM 2736 O O . SER A 1 179 ? 97.733 104.474 6.593 1.00 41.92 201 SER C O 1
ATOM 2744 N N . TYR A 1 180 ? 99.401 105.440 7.754 1.00 44.40 202 TYR C N 1
ATOM 2745 C CA . TYR A 1 180 ? 98.770 105.143 9.035 1.00 43.97 202 TYR C CA 1
ATOM 2746 C C . TYR A 1 180 ? 97.460 105.902 9.201 1.00 40.97 202 TYR C C 1
ATOM 2747 O O . TYR A 1 180 ? 96.460 105.331 9.651 1.00 40.03 202 TYR C O 1
ATOM 2765 N N . LEU A 1 181 ? 97.440 107.187 8.844 1.00 38.74 203 LEU C N 1
ATOM 2766 C CA . LEU A 1 181 ? 96.240 107.990 9.056 1.00 44.04 203 LEU C CA 1
ATOM 2767 C C . LEU A 1 181 ? 95.051 107.431 8.288 1.00 42.54 203 LEU C C 1
ATOM 2768 O O . LEU A 1 181 ? 93.912 107.495 8.764 1.00 43.42 203 LEU C O 1
ATOM 2784 N N . LYS A 1 182 ? 95.293 106.873 7.102 1.00 42.73 204 LYS C N 1
ATOM 2785 C CA . LYS A 1 182 ? 94.190 106.378 6.289 1.00 40.29 204 LYS C CA 1
ATOM 2786 C C . LYS A 1 182 ? 93.592 105.096 6.856 1.00 38.01 204 LYS C C 1
ATOM 2787 O O . LYS A 1 182 ? 92.411 104.817 6.625 1.00 45.08 204 LYS C O 1
ATOM 2806 N N . ARG A 1 183 ? 94.371 104.314 7.604 1.00 36.33 205 ARG C N 1
ATOM 2807 C CA . ARG A 1 183 ? 93.900 103.040 8.131 1.00 35.48 205 ARG C CA 1
ATOM 2808 C C . ARG A 1 183 ? 93.455 103.122 9.587 1.00 39.06 205 ARG C C 1
ATOM 2809 O O . ARG A 1 183 ? 93.224 102.081 10.209 1.00 47.21 205 ARG C O 1
ATOM 2830 N N . ARG A 1 184 ? 93.335 104.322 10.146 1.00 45.80 206 ARG C N 1
ATOM 2831 C CA . ARG A 1 184 ? 92.801 104.472 11.491 1.00 46.75 206 ARG C CA 1
ATOM 2832 C C . ARG A 1 184 ? 91.287 104.322 11.475 1.00 53.38 206 ARG C C 1
ATOM 2833 O O . ARG A 1 184 ? 90.622 104.610 10.474 1.00 49.31 206 ARG C O 1
ATOM 2854 N N . GLN A 1 185 ? 90.745 103.879 12.606 1.00 57.79 207 GLN C N 1
ATOM 2855 C CA . GLN A 1 185 ? 89.308 103.722 12.784 1.00 52.10 207 GLN C CA 1
ATOM 2856 C C . GLN A 1 185 ? 88.755 104.959 13.483 1.00 50.24 207 GLN C C 1
ATOM 2857 O O . GLN A 1 185 ? 89.246 105.345 14.550 1.00 45.34 207 GLN C O 1
ATOM 2871 N N . LYS A 1 186 ? 87.736 105.576 12.876 1.00 52.37 208 LYS C N 1
ATOM 2872 C CA . LYS A 1 186 ? 87.104 106.783 13.400 1.00 44.52 208 LYS C CA 1
ATOM 2873 C C . LYS A 1 186 ? 85.668 106.537 13.863 1.00 44.45 208 LYS C C 1
ATOM 2874 O O . LYS A 1 186 ? 84.853 107.465 13.851 1.00 45.04 208 LYS C O 1
ATOM 2893 N N . THR A 1 187 ? 85.338 105.305 14.265 1.00 42.66 209 THR C N 1
ATOM 2894 C CA . THR A 1 187 ? 83.966 104.970 14.644 1.00 35.59 209 THR C CA 1
ATOM 2895 C C . THR A 1 187 ? 83.513 105.681 15.916 1.00 30.86 209 THR C C 1
ATOM 2896 O O . THR A 1 187 ? 82.305 105.825 16.135 1.00 30.81 209 THR C O 1
ATOM 2907 N N . HIS A 1 188 ? 84.447 106.134 16.748 1.00 33.08 210 HIS C N 1
ATOM 2908 C CA . HIS A 1 188 ? 84.122 106.715 18.045 1.00 34.57 210 HIS C CA 1
ATOM 2909 C C . HIS A 1 188 ? 83.905 108.228 18.004 1.00 33.50 210 HIS C C 1
ATOM 2910 O O . HIS A 1 188 ? 83.358 108.785 18.963 1.00 26.50 210 HIS C O 1
ATOM 2924 N N . VAL A 1 189 ? 84.315 108.899 16.931 1.00 26.47 211 VAL C N 1
ATOM 2925 C CA . VAL A 1 189 ? 84.302 110.360 16.854 1.00 32.57 211 VAL C CA 1
ATOM 2926 C C . VAL A 1 189 ? 82.936 110.941 17.215 1.00 31.05 211 VAL C C 1
ATOM 2927 O O . VAL A 1 189 ? 82.875 111.972 17.903 1.00 20.69 211 VAL C O 1
ATOM 2940 N N . PRO A 1 190 ? 81.821 110.345 16.773 1.00 33.11 212 PRO C N 1
ATOM 2941 C CA . PRO A 1 190 ? 80.511 110.947 17.087 1.00 28.24 212 PRO C CA 1
ATOM 2942 C C . PRO A 1 190 ? 80.271 111.163 18.572 1.00 24.32 212 PRO C C 1
ATOM 2943 O O . PRO A 1 190 ? 79.638 112.155 18.949 1.00 25.22 212 PRO C O 1
ATOM 2954 N N . MET A 1 191 ? 80.742 110.260 19.431 1.00 24.09 213 MET C N 1
ATOM 2955 C CA . MET A 1 191 ? 80.555 110.442 20.866 1.00 24.13 213 MET C CA 1
ATOM 2956 C C . MET A 1 191 ? 81.327 111.636 21.408 1.00 24.72 213 MET C C 1
ATOM 2957 O O . MET A 1 191 ? 81.018 112.108 22.507 1.00 27.01 213 MET C O 1
ATOM 2971 N N . LEU A 1 192 ? 82.324 112.127 20.676 1.00 21.40 214 LEU C N 1
ATOM 2972 C CA . LEU A 1 192 ? 83.193 113.185 21.164 1.00 20.42 214 LEU C CA 1
ATOM 2973 C C . LEU A 1 192 ? 82.944 114.521 20.481 1.00 19.90 214 LEU C C 1
ATOM 2974 O O . LEU A 1 192 ? 83.614 115.505 20.818 1.00 16.86 214 LEU C O 1
ATOM 2990 N N . GLN A 1 193 ? 81.991 114.588 19.552 1.00 19.91 215 GLN C N 1
ATOM 2991 C CA . GLN A 1 193 ? 81.689 115.813 18.823 1.00 21.78 215 GLN C CA 1
ATOM 2992 C C . GLN A 1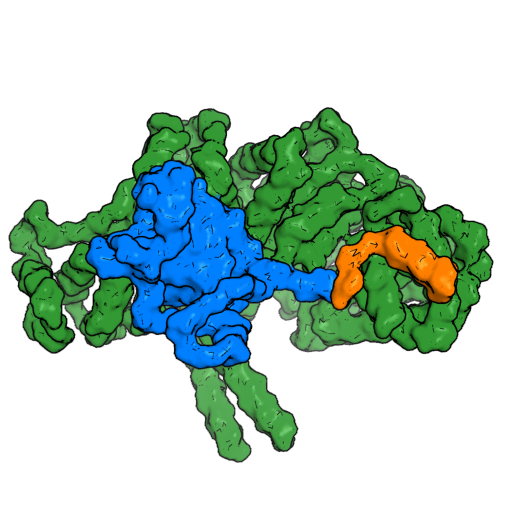 193 ? 80.680 116.657 19.590 1.00 22.94 215 GLN C C 1
ATOM 2993 O O . GLN A 1 193 ? 79.666 116.138 20.068 1.00 22.62 215 GLN C O 1
ATOM 3007 N N . VAL A 1 194 ? 80.955 117.962 19.683 1.00 18.80 216 VAL C N 1
ATOM 3008 C CA . VAL A 1 194 ? 80.039 118.886 20.347 1.00 21.76 216 VAL C CA 1
ATOM 3009 C C . VAL A 1 194 ? 78.795 119.113 19.492 1.00 24.22 216 VAL C C 1
ATOM 3010 O O . VAL A 1 194 ? 77.694 119.303 20.024 1.00 17.09 216 VAL C O 1
ATOM 3023 N N . TRP A 1 195 ? 78.950 119.111 18.165 1.00 32.23 217 TRP C N 1
ATOM 3024 C CA . TRP A 1 195 ? 77.834 119.106 17.225 1.00 25.98 217 TRP C CA 1
ATOM 3025 C C . TRP A 1 195 ? 78.051 117.985 16.224 1.00 28.34 217 TRP C C 1
ATOM 3026 O O . TRP A 1 195 ? 79.158 117.826 15.699 1.00 30.07 217 TRP C O 1
ATOM 3047 N N . THR A 1 196 ? 76.993 117.222 15.950 1.00 32.55 218 THR C N 1
ATOM 3048 C CA . THR A 1 196 ? 77.069 116.176 14.940 1.00 35.04 218 THR C CA 1
ATOM 3049 C C . THR A 1 196 ? 76.903 116.725 13.530 1.00 42.91 218 THR C C 1
ATOM 3050 O O . THR A 1 196 ? 77.317 116.066 12.570 1.00 49.70 218 THR C O 1
ATOM 3061 N N . ALA A 1 197 ? 76.328 117.915 13.385 1.00 42.72 219 ALA C N 1
ATOM 3062 C CA . ALA A 1 197 ? 76.182 118.521 12.070 1.00 44.34 219 ALA C CA 1
ATOM 3063 C C . ALA A 1 197 ? 77.540 118.907 11.495 1.00 45.42 219 ALA C C 1
ATOM 3064 O O . ALA A 1 197 ? 78.478 119.247 12.221 1.00 48.14 219 ALA C O 1
ATOM 3071 N N . ASP A 1 198 ? 77.636 118.855 10.170 1.00 49.78 220 ASP C N 1
ATOM 3072 C CA . ASP A 1 198 ? 78.831 119.288 9.462 1.00 46.33 220 ASP C CA 1
ATOM 3073 C C . ASP A 1 198 ? 78.781 120.753 9.060 1.00 47.71 220 ASP C C 1
ATOM 3074 O O . ASP A 1 198 ? 79.749 121.251 8.475 1.00 50.72 220 ASP C O 1
ATOM 3083 N N . LYS A 1 199 ? 77.693 121.454 9.362 1.00 46.49 221 LYS C N 1
ATOM 3084 C CA . LYS A 1 199 ? 77.574 122.855 8.995 1.00 42.21 221 LYS C CA 1
ATOM 3085 C C . LYS A 1 199 ? 77.073 123.664 10.187 1.00 39.82 221 LYS C C 1
ATOM 3086 O O . LYS A 1 199 ? 76.211 123.200 10.930 1.00 36.13 221 LYS C O 1
ATOM 3105 N N . PRO A 1 200 ? 77.604 124.881 10.374 1.00 35.82 222 PRO C N 1
ATOM 3106 C CA . PRO A 1 200 ? 78.585 125.553 9.513 1.00 36.56 222 PRO C CA 1
ATOM 3107 C C . PRO A 1 200 ? 80.020 125.049 9.665 1.00 37.16 222 PRO C C 1
ATOM 3108 O O . PRO A 1 200 ? 80.806 125.226 8.738 1.00 43.16 222 PRO C O 1
ATOM 3119 N N . HIS A 1 201 ? 80.362 124.442 10.801 1.00 35.68 223 HIS C N 1
ATOM 3120 C CA . HIS A 1 201 ? 81.741 124.050 11.082 1.00 35.57 223 HIS C CA 1
ATOM 3121 C C . HIS A 1 201 ? 81.813 122.569 11.422 1.00 35.92 223 HIS C C 1
ATOM 3122 O O . HIS A 1 201 ? 81.209 122.140 12.422 1.00 41.35 223 HIS C O 1
ATOM 3136 N N . PRO A 1 202 ? 82.523 121.754 10.645 1.00 32.00 224 PRO C N 1
ATOM 3137 C CA . PRO A 1 202 ? 82.722 120.355 11.041 1.00 35.15 224 PRO C CA 1
ATOM 3138 C C . PRO A 1 202 ? 83.626 120.249 12.260 1.00 32.09 224 PRO C C 1
ATOM 3139 O O . PRO A 1 202 ? 84.579 121.015 12.421 1.00 33.00 224 PRO C O 1
ATOM 3150 N N . GLN A 1 203 ? 83.317 119.287 13.121 1.00 31.97 225 GLN C N 1
ATOM 3151 C CA . GLN A 1 203 ? 84.116 119.006 14.309 1.00 31.46 225 GLN C CA 1
ATOM 3152 C C . GLN A 1 203 ? 85.007 117.816 13.967 1.00 31.61 225 GLN C C 1
ATOM 3153 O O . GLN A 1 203 ? 84.567 116.664 14.011 1.00 31.82 225 GLN C O 1
ATOM 3167 N N . GLU A 1 204 ? 86.263 118.101 13.623 1.00 30.71 226 GLU C N 1
ATOM 3168 C CA . GLU A 1 204 ? 87.147 117.120 13.008 1.00 27.68 226 GLU C CA 1
ATOM 3169 C C . GLU A 1 204 ? 87.978 116.402 14.057 1.00 29.09 226 GLU C C 1
ATOM 3170 O O . GLU A 1 204 ? 88.376 116.994 15.064 1.00 28.98 226 GLU C O 1
ATOM 3182 N N . GLU A 1 205 ? 88.236 115.120 13.808 1.00 29.79 227 GLU C N 1
ATOM 3183 C CA . GLU A 1 205 ? 89.145 114.354 14.647 1.00 29.06 227 GLU C CA 1
ATOM 3184 C C . GLU A 1 205 ? 90.524 115.007 14.639 1.00 24.18 227 GLU C C 1
ATOM 3185 O O . GLU A 1 205 ? 91.023 115.425 13.594 1.00 25.20 227 GLU C O 1
ATOM 3197 N N . TYR A 1 206 ? 91.145 115.088 15.818 1.00 24.63 228 TYR C N 1
ATOM 3198 C CA . TYR A 1 206 ? 92.257 116.014 16.005 1.00 25.68 228 TYR C CA 1
ATOM 3199 C C . TYR A 1 206 ? 93.447 115.686 15.111 1.00 31.23 228 TYR C C 1
ATOM 3200 O O . TYR A 1 206 ? 94.148 116.603 14.666 1.00 29.08 228 TYR C O 1
ATOM 3218 N N . LEU A 1 207 ? 93.695 114.404 14.827 1.00 29.38 229 LEU C N 1
ATOM 3219 C CA . LEU A 1 207 ? 94.835 114.060 13.980 1.00 26.32 229 LEU C CA 1
ATOM 3220 C C . LEU A 1 207 ? 94.552 114.338 12.509 1.00 31.59 229 LEU C C 1
ATOM 3221 O O . LEU A 1 207 ? 95.445 114.786 11.781 1.00 36.97 229 LEU C O 1
ATOM 3237 N N . ASP A 1 208 ? 93.331 114.061 12.045 1.00 27.81 230 ASP C N 1
ATOM 3238 C CA . ASP A 1 208 ? 92.964 114.435 10.683 1.00 32.70 230 ASP C CA 1
ATOM 3239 C C . ASP A 1 208 ? 93.054 115.942 10.493 1.00 36.49 230 ASP C C 1
ATOM 3240 O O . ASP A 1 208 ? 93.503 116.420 9.444 1.00 39.76 230 ASP C O 1
ATOM 3249 N N . CYS A 1 209 ? 92.626 116.708 11.497 1.00 33.57 231 CYS C N 1
ATOM 3250 C CA . CYS A 1 209 ? 92.743 118.157 11.422 1.00 38.08 231 CYS C CA 1
ATOM 3251 C C . CYS A 1 209 ? 94.203 118.573 11.323 1.00 36.48 231 CYS C C 1
ATOM 3252 O O . CYS A 1 209 ? 94.597 119.293 10.399 1.00 32.59 231 CYS C O 1
ATOM 3260 N N . LEU A 1 210 ? 95.024 118.115 12.269 1.00 38.62 232 LEU C N 1
ATOM 3261 C CA . LEU A 1 210 ? 96.439 118.465 12.258 1.00 31.01 232 LEU C CA 1
ATOM 3262 C C . LEU A 1 210 ? 97.093 118.078 10.941 1.00 33.86 232 LEU C C 1
ATOM 3263 O O . LEU A 1 210 ? 97.902 118.836 10.396 1.00 37.05 232 LEU C O 1
ATOM 3279 N N . TRP A 1 211 ? 96.756 116.901 10.411 1.00 35.69 233 TRP C N 1
ATOM 3280 C CA . TRP A 1 211 ? 97.350 116.455 9.155 1.00 38.45 233 TRP C CA 1
ATOM 3281 C C . TRP A 1 211 ? 97.034 117.429 8.027 1.00 34.83 233 TRP C C 1
ATOM 3282 O O . TRP A 1 211 ? 97.932 117.873 7.304 1.00 40.00 233 TRP C O 1
ATOM 3303 N N . ALA A 1 212 ? 95.759 117.786 7.871 1.00 36.96 234 ALA C N 1
ATOM 3304 C CA . ALA A 1 212 ? 95.390 118.767 6.856 1.00 43.77 234 ALA C CA 1
ATOM 3305 C C . ALA A 1 212 ? 96.133 120.078 7.065 1.00 40.04 234 ALA C C 1
ATOM 3306 O O . ALA A 1 212 ? 96.505 120.750 6.095 1.00 47.88 234 ALA C O 1
ATOM 3313 N N . GLN A 1 213 ? 96.368 120.455 8.323 1.00 36.01 235 GLN C N 1
ATOM 3314 C CA . GLN A 1 213 ? 97.068 121.705 8.600 1.00 37.31 235 GLN C CA 1
ATOM 3315 C C . GLN A 1 213 ? 98.529 121.625 8.178 1.00 36.33 235 GLN C C 1
ATOM 3316 O O . GLN A 1 213 ? 99.068 122.582 7.612 1.00 33.42 235 GLN C O 1
ATOM 3330 N N . ILE A 1 214 ? 99.186 120.492 8.436 1.00 41.35 236 ILE C N 1
ATOM 3331 C CA . ILE A 1 214 ? 100.596 120.352 8.082 1.00 38.69 236 ILE C CA 1
ATOM 3332 C C . ILE A 1 214 ? 100.764 120.268 6.571 1.00 44.31 236 ILE C C 1
ATOM 3333 O O . ILE A 1 214 ? 101.683 120.869 6.002 1.00 49.30 236 ILE C O 1
ATOM 3349 N N . GLN A 1 215 ? 99.890 119.526 5.891 1.00 43.72 237 GLN C N 1
ATOM 3350 C CA . GLN A 1 215 ? 100.022 119.400 4.444 1.00 45.53 237 GLN C CA 1
ATOM 3351 C C . GLN A 1 215 ? 99.834 120.741 3.749 1.00 46.34 237 GLN C C 1
ATOM 3352 O O . GLN A 1 215 ? 100.506 121.029 2.753 1.00 48.97 237 GLN C O 1
ATOM 3366 N N . LYS A 1 216 ? 98.933 121.582 4.257 1.00 48.59 238 LYS C N 1
ATOM 3367 C CA . LYS A 1 216 ? 98.774 122.905 3.664 1.00 44.54 238 LYS C CA 1
ATOM 3368 C C . LYS A 1 216 ? 100.009 123.758 3.911 1.00 48.59 238 LYS C C 1
ATOM 3369 O O . LYS A 1 216 ? 100.427 124.525 3.037 1.00 54.72 238 LYS C O 1
ATOM 3388 N N . LEU A 1 217 ? 100.604 123.642 5.100 1.00 42.95 239 LEU C N 1
ATOM 3389 C CA . LEU A 1 217 ? 101.866 124.323 5.361 1.00 47.79 239 LEU C CA 1
ATOM 3390 C C . LEU A 1 217 ? 102.950 123.840 4.404 1.00 43.64 239 LEU C C 1
ATOM 3391 O O . LEU A 1 217 ? 103.776 124.632 3.936 1.00 42.03 239 LEU C O 1
ATOM 3407 N N . LYS A 1 218 ? 102.958 122.543 4.097 1.00 45.05 240 LYS C N 1
ATOM 3408 C CA . LYS A 1 218 ? 103.928 122.005 3.150 1.00 43.13 240 LYS C CA 1
ATOM 3409 C C . LYS A 1 218 ? 103.759 122.646 1.777 1.00 47.94 240 LYS C C 1
ATOM 3410 O O . LYS A 1 218 ? 104.719 123.175 1.203 1.00 53.74 240 LYS C O 1
ATOM 3429 N N . LYS A 1 219 ? 102.537 122.622 1.238 1.00 47.10 241 LYS C N 1
ATOM 3430 C CA . LYS A 1 219 ? 102.270 123.295 -0.028 1.00 47.52 241 LYS C CA 1
ATOM 3431 C C . LYS A 1 219 ? 102.602 124.781 0.029 1.00 47.62 241 LYS C C 1
ATOM 3432 O O . LYS A 1 219 ? 102.823 125.393 -1.020 1.00 60.19 241 LYS C O 1
ATOM 3451 N N . ASP A 1 220 ? 102.631 125.377 1.221 1.00 43.07 242 ASP C N 1
ATOM 3452 C CA . ASP A 1 220 ? 102.971 126.784 1.381 1.00 53.02 242 ASP C CA 1
ATOM 3453 C C . ASP A 1 220 ? 104.467 127.008 1.563 1.00 54.73 242 ASP C C 1
ATOM 3454 O O . ASP A 1 220 ? 104.871 128.074 2.042 1.00 61.14 242 ASP C O 1
ATOM 3463 N N . ARG A 1 221 ? 105.295 126.029 1.201 1.00 48.24 243 ARG C N 1
ATOM 3464 C CA . ARG A 1 221 ? 106.745 126.150 1.326 1.00 53.65 243 ARG C CA 1
ATOM 3465 C C . ARG A 1 221 ? 107.167 126.345 2.779 1.00 48.20 243 ARG C C 1
ATOM 3466 O O . ARG A 1 221 ? 108.179 126.986 3.064 1.00 56.65 243 ARG C O 1
ATOM 3487 N N . TRP A 1 222 ? 106.389 125.791 3.709 1.00 45.74 244 TRP C N 1
ATOM 3488 C CA . TRP A 1 222 ? 106.716 125.817 5.134 1.00 42.93 244 TRP C CA 1
ATOM 3489 C C . TRP A 1 222 ? 106.782 127.241 5.678 1.00 45.76 244 TRP C C 1
ATOM 3490 O O . TRP A 1 222 ? 107.471 127.510 6.665 1.00 41.78 244 TRP C O 1
ATOM 3511 N N . GLN A 1 223 ? 106.049 128.158 5.053 1.00 52.67 245 GLN C N 1
ATOM 3512 C CA . GLN A 1 223 ? 105.954 129.535 5.513 1.00 56.91 245 GLN C CA 1
ATOM 3513 C C . GLN A 1 223 ? 104.704 129.685 6.370 1.00 66.79 245 GLN C C 1
ATOM 3514 O O . GLN A 1 223 ? 103.582 129.545 5.869 1.00 73.89 245 GLN C O 1
ATOM 3528 N N . GLU A 1 224 ? 104.898 129.976 7.654 1.00 62.93 246 GLU C N 1
ATOM 3529 C CA . GLU A 1 224 ? 103.801 130.252 8.569 1.00 66.98 246 GLU C CA 1
ATOM 3530 C C . GLU A 1 224 ? 104.100 131.558 9.288 1.00 67.17 246 GLU C C 1
ATOM 3531 O O . GLU A 1 224 ? 105.241 131.803 9.692 1.00 68.54 246 GLU C O 1
ATOM 3543 N N . ARG A 1 225 ? 103.074 132.398 9.441 1.00 67.84 247 ARG C N 1
ATOM 3544 C CA . ARG A 1 225 ? 103.265 133.803 9.783 1.00 75.57 247 ARG C CA 1
ATOM 3545 C C . ARG A 1 225 ? 102.792 134.160 11.191 1.00 67.97 247 ARG C C 1
ATOM 3546 O O . ARG A 1 225 ? 102.481 135.327 11.447 1.00 69.38 247 ARG C O 1
ATOM 3567 N N . HIS A 1 226 ? 102.741 133.200 12.114 1.00 61.40 248 HIS C N 1
ATOM 3568 C CA . HIS A 1 226 ? 102.329 133.512 13.479 1.00 50.80 248 HIS C CA 1
ATOM 3569 C C . HIS A 1 226 ? 103.410 133.245 14.513 1.00 45.30 248 HIS C C 1
ATOM 3570 O O . HIS A 1 226 ? 103.635 134.089 15.389 1.00 41.94 248 HIS C O 1
ATOM 3584 N N . ILE A 1 227 ? 104.070 132.085 14.459 1.00 45.23 249 ILE C N 1
ATOM 3585 C CA . ILE A 1 227 ? 105.025 131.726 15.503 1.00 46.01 249 ILE C CA 1
ATOM 3586 C C . ILE A 1 227 ? 106.075 132.817 15.644 1.00 48.04 249 ILE C C 1
ATOM 3587 O O . ILE A 1 227 ? 106.684 133.255 14.659 1.00 46.99 249 ILE C O 1
ATOM 3603 N N . LEU A 1 228 ? 106.297 133.250 16.882 1.00 40.72 250 LEU C N 1
ATOM 3604 C CA . LEU A 1 228 ? 107.311 134.249 17.193 1.00 48.75 250 LEU C CA 1
ATOM 3605 C C . LEU A 1 228 ? 108.680 133.575 17.285 1.00 51.83 250 LEU C C 1
ATOM 3606 O O . LEU A 1 228 ? 108.887 132.684 18.117 1.00 46.52 250 LEU C O 1
ATOM 3622 N N . ARG A 1 229 ? 109.623 134.003 16.443 1.00 45.99 251 ARG C N 1
ATOM 3623 C CA . ARG A 1 229 ? 110.933 133.362 16.331 1.00 51.99 251 ARG C CA 1
ATOM 3624 C C . ARG A 1 229 ? 112.033 134.370 16.651 1.00 48.91 251 ARG C C 1
ATOM 3625 O O . ARG A 1 229 ? 112.708 134.875 15.741 1.00 49.07 251 ARG C O 1
ATOM 3646 N N . PRO A 1 230 ? 112.260 134.672 17.933 1.00 44.32 252 PRO C N 1
ATOM 3647 C CA . PRO A 1 230 ? 113.277 135.683 18.270 1.00 56.88 252 PRO C CA 1
ATOM 3648 C C . PRO A 1 230 ? 114.670 135.329 17.780 1.00 57.38 252 PRO C C 1
ATOM 3649 O O . PRO A 1 230 ? 115.466 136.231 17.495 1.00 59.20 252 PRO C O 1
ATOM 3660 N N . TYR A 1 231 ? 114.991 134.039 17.671 1.00 53.77 253 TYR C N 1
ATOM 3661 C CA . TYR A 1 231 ? 116.331 133.629 17.273 1.00 58.55 253 TYR C CA 1
ATOM 3662 C C . TYR A 1 231 ? 116.718 134.124 15.886 1.00 63.08 253 TYR C C 1
ATOM 3663 O O . TYR A 1 231 ? 117.903 134.061 15.539 1.00 64.42 253 TYR C O 1
ATOM 3681 N N . LEU A 1 232 ? 115.766 134.613 15.088 1.00 61.90 254 LEU C N 1
ATOM 3682 C CA . LEU A 1 232 ? 116.105 135.072 13.745 1.00 68.98 254 LEU C CA 1
ATOM 3683 C C . LEU A 1 232 ? 116.928 136.353 13.779 1.00 72.38 254 LEU C C 1
ATOM 3684 O O . LEU A 1 232 ? 117.697 136.617 12.848 1.00 76.18 254 LEU C O 1
ATOM 3700 N N . ALA A 1 233 ? 116.784 137.156 14.835 1.00 68.43 255 ALA C N 1
ATOM 3701 C CA . ALA A 1 233 ? 117.599 138.355 14.980 1.00 71.78 255 ALA C CA 1
ATOM 3702 C C . ALA A 1 233 ? 119.031 138.035 15.390 1.00 76.46 255 ALA C C 1
ATOM 3703 O O . ALA A 1 233 ? 119.919 138.874 15.202 1.00 82.89 255 ALA C O 1
ATOM 3710 N N . PHE A 1 234 ? 119.273 136.848 15.945 1.00 74.90 256 PHE C N 1
ATOM 3711 C CA . PHE A 1 234 ? 120.601 136.429 16.371 1.00 70.11 256 PHE C CA 1
ATOM 3712 C C . PHE A 1 234 ? 121.248 135.475 15.375 1.00 73.28 256 PHE C C 1
ATOM 3713 O O . PHE A 1 234 ? 122.039 134.613 15.770 1.00 74.98 256 PHE C O 1
ATOM 3730 N N . ASP A 1 235 ? 120.919 135.604 14.089 1.00 73.88 257 ASP C N 1
ATOM 3731 C CA . ASP A 1 235 ? 121.477 134.706 13.084 1.00 81.51 257 ASP C CA 1
ATOM 3732 C C . ASP A 1 235 ? 123.001 134.694 13.146 1.00 85.49 257 ASP C C 1
ATOM 3733 O O . ASP A 1 235 ? 123.624 133.639 13.306 1.00 80.83 257 ASP C O 1
ATOM 3742 N N . SER A 1 236 ? 123.618 135.873 13.036 1.00 88.78 258 SER C N 1
ATOM 3743 C CA . SER A 1 236 ? 125.075 135.961 13.027 1.00 82.23 258 SER C CA 1
ATOM 3744 C C . SER A 1 236 ? 125.691 135.220 14.208 1.00 80.65 258 SER C C 1
ATOM 3745 O O . SER A 1 236 ? 126.680 134.494 14.049 1.00 82.27 258 SER C O 1
ATOM 3753 N N . ILE A 1 237 ? 125.120 135.390 15.403 1.00 77.80 259 ILE C N 1
ATOM 3754 C CA . ILE A 1 237 ? 125.672 134.752 16.596 1.00 75.83 259 ILE C CA 1
ATOM 3755 C C . ILE A 1 237 ? 125.446 133.243 16.573 1.00 73.42 259 ILE C C 1
ATOM 3756 O O . ILE A 1 237 ? 126.280 132.477 17.072 1.00 71.14 259 ILE C O 1
ATOM 3772 N N . LEU A 1 238 ? 124.325 132.789 16.015 1.00 74.87 260 LEU C N 1
ATOM 3773 C CA . LEU A 1 238 ? 123.923 131.392 16.113 1.00 65.04 260 LEU C CA 1
ATOM 3774 C C . LEU A 1 238 ? 124.372 130.541 14.933 1.00 67.91 260 LEU C C 1
ATOM 3775 O O . LEU A 1 238 ? 124.244 129.314 14.994 1.00 66.89 260 LEU C O 1
ATOM 3791 N N . CYS A 1 239 ? 124.893 131.147 13.866 1.00 81.87 261 CYS C N 1
ATOM 3792 C CA . CYS A 1 239 ? 125.357 130.353 12.733 1.00 80.78 261 CYS C CA 1
ATOM 3793 C C . CYS A 1 239 ? 126.656 129.627 13.052 1.00 83.48 261 CYS C C 1
ATOM 3794 O O . CYS A 1 239 ? 126.879 128.516 12.560 1.00 77.27 261 CYS C O 1
ATOM 3802 N N . GLU A 1 240 ? 127.518 130.229 13.869 1.00 85.21 262 GLU C N 1
ATOM 3803 C CA . GLU A 1 240 ? 128.792 129.617 14.217 1.00 93.03 262 GLU C CA 1
ATOM 3804 C C . GLU A 1 240 ? 128.685 128.626 15.370 1.00 83.16 262 GLU C C 1
ATOM 3805 O O . GLU A 1 240 ? 129.700 128.028 15.746 1.00 81.94 262 GLU C O 1
ATOM 3817 N N . ALA A 1 241 ? 127.497 128.437 15.936 1.00 73.53 263 ALA C N 1
ATOM 3818 C CA . ALA A 1 241 ? 127.346 127.538 17.069 1.00 64.52 263 ALA C CA 1
ATOM 3819 C C . ALA A 1 241 ? 127.567 126.093 16.640 1.00 53.95 263 ALA C C 1
ATOM 3820 O O . ALA A 1 241 ? 127.327 125.719 15.490 1.00 63.29 263 ALA C O 1
ATOM 3827 N N . LEU A 1 242 ? 128.036 125.279 17.582 1.00 47.81 264 LEU C N 1
ATOM 3828 C CA . LEU A 1 242 ? 128.254 123.859 17.337 1.00 55.42 264 LEU C CA 1
ATOM 3829 C C . LEU A 1 242 ? 127.034 123.061 17.785 1.00 52.64 264 LEU C C 1
ATOM 3830 O O . LEU A 1 242 ? 126.545 123.234 18.906 1.00 45.78 264 LEU C O 1
ATOM 3846 N N . GLN A 1 243 ? 126.552 122.186 16.906 1.00 53.94 265 GLN C N 1
ATOM 3847 C CA . GLN A 1 243 ? 125.369 121.385 17.179 1.00 48.89 265 GLN C CA 1
ATOM 3848 C C . GLN A 1 243 ? 125.706 120.171 18.046 1.00 48.65 265 GLN C C 1
ATOM 3849 O O . GLN A 1 243 ? 126.843 119.693 18.092 1.00 51.09 265 GLN C O 1
ATOM 3863 N N . HIS A 1 244 ? 124.683 119.668 18.733 1.00 51.07 266 HIS C N 1
ATOM 3864 C CA . HIS A 1 244 ? 124.762 118.430 19.490 1.00 44.32 266 HIS C CA 1
ATOM 3865 C C . HIS A 1 244 ? 123.903 117.369 18.818 1.00 45.22 266 HIS C C 1
ATOM 3866 O O . HIS A 1 244 ? 122.862 117.672 18.230 1.00 55.49 266 HIS C O 1
ATOM 3880 N N . ASN A 1 245 ? 124.351 116.122 18.907 1.00 47.50 267 ASN C N 1
ATOM 3881 C CA . ASN A 1 245 ? 123.662 114.995 18.291 1.00 49.71 267 ASN C CA 1
ATOM 3882 C C . ASN A 1 245 ? 122.863 114.254 19.353 1.00 45.66 267 ASN C C 1
ATOM 3883 O O . ASN A 1 245 ? 123.428 113.789 20.348 1.00 59.91 267 ASN C O 1
ATOM 3894 N N . LEU A 1 246 ? 121.559 114.154 19.145 1.00 46.76 268 LEU C N 1
ATOM 3895 C CA . LEU A 1 246 ? 120.737 113.366 20.044 1.00 51.77 268 LEU C CA 1
ATOM 3896 C C . LEU A 1 246 ? 121.116 111.893 19.923 1.00 45.57 268 LEU C C 1
ATOM 3897 O O . LEU A 1 246 ? 121.332 111.401 18.813 1.00 50.81 268 LEU C O 1
ATOM 3913 N N . PRO A 1 247 ? 121.209 111.164 21.031 1.00 45.37 269 PRO C N 1
ATOM 3914 C CA . PRO A 1 247 ? 121.431 109.722 20.934 1.00 53.87 269 PRO C CA 1
ATOM 3915 C C . PRO A 1 247 ? 120.261 109.054 20.236 1.00 52.45 269 PRO C C 1
ATOM 3916 O O . PRO A 1 247 ? 119.159 109.618 20.180 1.00 56.33 269 PRO C O 1
ATOM 3927 N N . PRO A 1 248 ? 120.456 107.864 19.676 1.00 61.21 270 PRO C N 1
ATOM 3928 C CA . PRO A 1 248 ? 119.317 107.144 19.091 1.00 67.05 270 PRO C CA 1
ATOM 3929 C C . PRO A 1 248 ? 118.224 106.944 20.131 1.00 58.57 270 PRO C C 1
ATOM 3930 O O . PRO A 1 248 ? 118.483 106.505 21.253 1.00 54.84 270 PRO C O 1
ATOM 3941 N N . PHE A 1 249 ? 116.994 107.287 19.757 1.00 72.23 271 PHE C N 1
ATOM 3942 C CA . PHE A 1 249 ? 115.869 107.275 20.684 1.00 73.27 271 PHE C CA 1
ATOM 3943 C C . PHE A 1 249 ? 115.085 105.978 20.551 1.00 61.80 271 PHE C C 1
ATOM 3944 O O . PHE A 1 249 ? 114.741 105.562 19.440 1.00 60.04 271 PHE C O 1
ATOM 3961 N N . THR A 1 250 ? 114.794 105.351 21.687 1.00 63.52 272 THR C N 1
ATOM 3962 C CA . THR A 1 250 ? 113.976 104.146 21.732 1.00 74.64 272 THR C CA 1
ATOM 3963 C C . THR A 1 250 ? 112.703 104.453 22.510 1.00 69.73 272 THR C C 1
ATOM 3964 O O . THR A 1 250 ? 112.782 104.761 23.713 1.00 62.92 272 THR C O 1
ATOM 3975 N N . PRO A 1 251 ? 111.525 104.399 21.893 1.00 63.83 273 PRO C N 1
ATOM 3976 C CA . PRO A 1 251 ? 110.283 104.638 22.637 1.00 55.37 273 PRO C CA 1
ATOM 3977 C C . PRO A 1 251 ? 110.126 103.640 23.770 1.00 51.36 273 PRO C C 1
ATOM 3978 O O . PRO A 1 251 ? 110.214 102.425 23.544 1.00 52.54 273 PRO C O 1
ATOM 3989 N N . PRO A 1 252 ? 109.905 104.099 24.999 1.00 51.30 274 PRO C N 1
ATOM 3990 C CA . PRO A 1 252 ? 109.616 103.168 26.093 1.00 53.21 274 PRO C CA 1
ATOM 3991 C C . PRO A 1 252 ? 108.516 102.197 25.697 1.00 57.05 274 PRO C C 1
ATOM 3992 O O . PRO A 1 252 ? 107.471 102.618 25.181 1.00 52.48 274 PRO C O 1
ATOM 4003 N N . PRO A 1 253 ? 108.705 100.893 25.916 1.00 61.30 275 PRO C N 1
ATOM 4004 C CA . PRO A 1 253 ? 107.738 99.920 25.392 1.00 55.79 275 PRO C CA 1
ATOM 4005 C C . PRO A 1 253 ? 106.364 100.064 26.032 1.00 53.74 275 PRO C C 1
ATOM 4006 O O . PRO A 1 253 ? 106.203 100.619 27.121 1.00 54.55 275 PRO C O 1
ATOM 4017 N N . HIS A 1 254 ? 105.362 99.536 25.330 1.00 44.83 276 HIS C N 1
ATOM 4018 C CA . HIS A 1 254 ? 103.991 99.542 25.823 1.00 51.79 276 HIS C CA 1
ATOM 4019 C C . HIS A 1 254 ? 103.813 98.440 26.858 1.00 51.35 276 HIS C C 1
ATOM 4020 O O . HIS A 1 254 ? 103.952 97.255 26.541 1.00 62.67 276 HIS C O 1
ATOM 4034 N N . THR A 1 255 ? 103.504 98.828 28.088 1.00 52.93 277 THR C N 1
ATOM 4035 C CA . THR A 1 255 ? 103.145 97.893 29.141 1.00 54.46 277 THR C CA 1
ATOM 4036 C C . THR A 1 255 ? 101.641 97.963 29.374 1.00 61.85 277 THR C C 1
ATOM 4037 O O . THR A 1 255 ? 100.912 98.687 28.690 1.00 63.80 277 THR C O 1
ATOM 4048 N N . GLU A 1 256 ? 101.176 97.197 30.359 1.00 67.36 278 GLU C N 1
ATOM 4049 C CA . GLU A 1 256 ? 99.769 97.227 30.729 1.00 68.93 278 GLU C CA 1
ATOM 4050 C C . GLU A 1 256 ? 99.435 98.414 31.621 1.00 66.95 278 GLU C C 1
ATOM 4051 O O . GLU A 1 256 ? 98.264 98.801 31.706 1.00 65.26 278 GLU C O 1
ATOM 4063 N N . ASP A 1 257 ? 100.432 99.005 32.275 1.00 63.50 279 ASP C N 1
ATOM 4064 C CA . ASP A 1 257 ? 100.234 100.205 33.076 1.00 65.46 279 ASP C CA 1
ATOM 4065 C C . ASP A 1 257 ? 100.290 101.482 32.246 1.00 55.66 279 ASP C C 1
ATOM 4066 O O . ASP A 1 257 ? 100.106 102.571 32.800 1.00 52.13 279 ASP C O 1
ATOM 4075 N N . SER A 1 258 ? 100.543 101.378 30.944 1.00 44.49 280 SER C N 1
ATOM 4076 C CA . SER A 1 258 ? 100.620 102.560 30.100 1.00 50.37 280 SER C CA 1
ATOM 4077 C C . SER A 1 258 ? 99.250 103.219 29.972 1.00 49.21 280 SER C C 1
ATOM 4078 O O . SER A 1 258 ? 98.231 102.548 29.780 1.00 48.88 280 SER C O 1
ATOM 4086 N N . VAL A 1 259 ? 99.236 104.545 30.078 1.00 43.36 281 VAL C N 1
ATOM 4087 C CA . VAL A 1 259 ? 98.023 105.346 29.963 1.00 48.29 281 VAL C CA 1
ATOM 4088 C C . VAL A 1 259 ? 98.317 106.455 28.964 1.00 42.53 281 VAL C C 1
ATOM 4089 O O . VAL A 1 259 ? 99.146 107.334 29.233 1.00 47.48 281 VAL C O 1
ATOM 4102 N N . TYR A 1 260 ? 97.646 106.421 27.827 1.00 38.26 282 TYR C N 1
ATOM 4103 C CA . TYR A 1 260 ? 97.837 107.411 26.782 1.00 42.36 282 TYR C CA 1
ATOM 4104 C C . TYR A 1 260 ? 96.688 108.409 26.773 1.00 33.56 282 TYR C C 1
ATOM 4105 O O . TYR A 1 260 ? 95.604 108.129 27.291 1.00 41.78 282 TYR C O 1
ATOM 4123 N N . PRO A 1 261 ? 96.890 109.598 26.208 1.00 33.64 283 PRO C N 1
ATOM 4124 C CA . PRO A 1 261 ? 95.771 110.541 26.079 1.00 26.80 283 PRO C CA 1
ATOM 4125 C C . PRO A 1 261 ? 94.706 109.988 25.144 1.00 29.96 283 PRO C C 1
ATOM 4126 O O . PRO A 1 261 ? 95.010 109.458 24.074 1.00 33.50 283 PRO C O 1
ATOM 4137 N N . MET A 1 262 ? 93.446 110.102 25.555 1.00 32.46 284 MET C N 1
ATOM 4138 C CA . MET A 1 262 ? 92.372 109.572 24.732 1.00 35.04 284 MET C CA 1
ATOM 4139 C C . MET A 1 262 ? 92.100 110.498 23.550 1.00 30.10 284 MET C C 1
ATOM 4140 O O . MET A 1 262 ? 92.512 111.662 23.552 1.00 24.50 284 MET C O 1
ATOM 4154 N N . PRO A 1 263 ? 91.411 110.003 22.523 1.00 25.37 285 PRO C N 1
ATOM 4155 C CA . PRO A 1 263 ? 91.196 110.808 21.316 1.00 24.02 285 PRO C CA 1
ATOM 4156 C C . PRO A 1 263 ? 90.481 112.109 21.639 1.00 22.07 285 PRO C C 1
ATOM 4157 O O . PRO A 1 263 ? 89.927 112.302 22.724 1.00 25.15 285 PRO C O 1
ATOM 4168 N N . ARG A 1 264 ? 90.494 113.013 20.661 1.00 22.68 286 ARG C N 1
ATOM 4169 C CA . ARG A 1 264 ? 89.951 114.352 20.837 1.00 24.33 286 ARG C CA 1
ATOM 4170 C C . ARG A 1 264 ? 89.344 114.830 19.528 1.00 19.88 286 ARG C C 1
ATOM 4171 O O . ARG A 1 264 ? 89.726 114.395 18.439 1.00 18.02 286 ARG C O 1
ATOM 4192 N N . VAL A 1 265 ? 88.396 115.749 19.658 1.00 24.15 287 VAL C N 1
ATOM 4193 C CA . VAL A 1 265 ? 87.775 116.420 18.526 1.00 23.51 287 VAL C CA 1
ATOM 4194 C C . VAL A 1 265 ? 88.059 117.907 18.660 1.00 20.52 287 VAL C C 1
ATOM 4195 O O . VAL A 1 265 ? 87.961 118.467 19.757 1.00 25.16 287 VAL C O 1
ATOM 4208 N N . ILE A 1 266 ? 88.430 118.538 17.550 1.00 22.59 288 ILE C N 1
ATOM 4209 C CA . ILE A 1 266 ? 88.742 119.964 17.543 1.00 19.57 288 ILE C CA 1
ATOM 4210 C C . ILE A 1 266 ? 87.440 120.755 17.595 1.00 20.19 288 ILE C C 1
ATOM 4211 O O . ILE A 1 266 ? 86.586 120.631 16.712 1.00 18.46 288 ILE C O 1
ATOM 4227 N N . PHE A 1 267 ? 87.291 121.569 18.633 1.00 23.52 289 PHE C N 1
ATOM 4228 C CA . PHE A 1 267 ? 86.151 122.466 18.746 1.00 21.38 289 PHE C CA 1
ATOM 4229 C C . PHE A 1 267 ? 86.325 123.652 17.804 1.00 23.08 289 PHE C C 1
ATOM 4230 O O . PHE A 1 267 ? 87.359 124.328 17.821 1.00 21.49 289 PHE C O 1
ATOM 4247 N N . ARG A 1 268 ? 85.307 123.903 16.987 1.00 24.30 290 ARG C N 1
ATOM 4248 C CA . ARG A 1 268 ? 85.348 124.976 16.003 1.00 26.45 290 ARG C CA 1
ATOM 4249 C C . ARG A 1 268 ? 83.955 125.574 15.897 1.00 28.59 290 ARG C C 1
ATOM 4250 O O . ARG A 1 268 ? 82.998 124.865 15.571 1.00 27.90 290 ARG C O 1
ATOM 4271 N N . MET A 1 269 ? 83.838 126.870 16.196 1.00 31.17 291 MET C N 1
ATOM 4272 C CA . MET A 1 269 ? 82.594 127.592 15.986 1.00 32.50 291 MET C CA 1
ATOM 4273 C C . MET A 1 269 ? 82.774 128.923 15.270 1.00 33.24 291 MET C C 1
ATOM 4274 O O . MET A 1 269 ? 81.770 129.571 14.956 1.00 32.07 291 MET C O 1
ATOM 4288 N N . PHE A 1 270 ? 84.009 129.343 14.994 1.00 34.02 292 PHE C N 1
ATOM 4289 C CA . PHE A 1 270 ? 84.299 130.647 14.412 1.00 28.72 292 PHE C CA 1
ATOM 4290 C C . PHE A 1 270 ? 85.037 130.496 13.090 1.00 36.02 292 PHE C C 1
ATOM 4291 O O . PHE A 1 270 ? 85.947 129.670 12.967 1.00 42.46 292 PHE C O 1
ATOM 4308 N N . ASP A 1 271 ? 84.658 131.318 12.109 1.00 41.73 293 ASP C N 1
ATOM 4309 C CA . ASP A 1 271 ? 85.508 131.558 10.946 1.00 45.81 293 ASP C CA 1
ATOM 4310 C C . ASP A 1 271 ? 85.730 133.058 10.786 1.00 43.26 293 ASP C C 1
ATOM 4311 O O . ASP A 1 271 ? 85.356 133.840 11.667 1.00 39.00 293 ASP C O 1
ATOM 4320 N N . TYR A 1 272 ? 86.334 133.473 9.670 1.00 46.09 294 TYR C N 1
ATOM 4321 C CA . TYR A 1 272 ? 86.685 134.879 9.495 1.00 47.08 294 TYR C CA 1
ATOM 4322 C C . TYR A 1 272 ? 85.464 135.760 9.268 1.00 42.94 294 TYR C C 1
ATOM 4323 O O . TYR A 1 272 ? 85.548 136.972 9.485 1.00 45.78 294 TYR C O 1
ATOM 4341 N N . THR A 1 273 ? 84.334 135.184 8.851 1.00 47.25 295 THR C N 1
ATOM 4342 C CA . THR A 1 273 ? 83.134 135.973 8.592 1.00 42.99 295 THR C CA 1
ATOM 4343 C C . THR A 1 273 ? 82.466 136.463 9.867 1.00 40.87 295 THR C C 1
ATOM 4344 O O . THR A 1 273 ? 81.587 137.326 9.789 1.00 43.34 295 THR C O 1
ATOM 4355 N N . ASP A 1 274 ? 82.856 135.941 11.026 1.00 41.65 296 ASP C N 1
ATOM 4356 C CA . ASP A 1 274 ? 82.249 136.334 12.289 1.00 45.27 296 ASP C CA 1
ATOM 4357 C C . ASP A 1 274 ? 82.885 137.582 12.885 1.00 43.42 296 ASP C C 1
ATOM 4358 O O . ASP A 1 274 ? 82.304 138.175 13.801 1.00 43.62 296 ASP C O 1
ATOM 4367 N N . ASP A 1 275 ? 84.053 137.991 12.392 1.00 47.00 297 ASP C N 1
ATOM 4368 C CA . ASP A 1 275 ? 84.665 139.276 12.735 1.00 52.81 297 ASP C CA 1
ATOM 4369 C C . ASP A 1 275 ? 85.114 139.957 11.448 1.00 57.74 297 ASP C C 1
ATOM 4370 O O . ASP A 1 275 ? 86.312 140.019 11.148 1.00 65.64 297 ASP C O 1
ATOM 4379 N N . PRO A 1 276 ? 84.171 140.486 10.661 1.00 63.36 298 PRO C N 1
ATOM 4380 C CA . PRO A 1 276 ? 84.561 141.079 9.371 1.00 72.09 298 PRO C CA 1
ATOM 4381 C C . PRO A 1 276 ? 85.438 142.307 9.520 1.00 77.26 298 PRO C C 1
ATOM 4382 O O . PRO A 1 276 ? 86.384 142.486 8.743 1.00 83.60 298 PRO C O 1
ATOM 4393 N N . GLU A 1 277 ? 85.152 143.160 10.501 1.00 74.65 299 GLU C N 1
ATOM 4394 C CA . GLU A 1 277 ? 85.974 144.334 10.773 1.00 82.57 299 GLU C CA 1
ATOM 4395 C C . GLU A 1 277 ? 86.981 143.975 11.858 1.00 79.88 299 GLU C C 1
ATOM 4396 O O . GLU A 1 277 ? 86.628 143.882 13.039 1.00 74.73 299 GLU C O 1
ATOM 4408 N N . GLY A 1 278 ? 88.233 143.776 11.457 1.00 73.87 300 GLY C N 1
ATOM 4409 C CA . GLY A 1 278 ? 89.277 143.379 12.369 1.00 65.10 300 GLY C CA 1
ATOM 4410 C C . GLY A 1 278 ? 90.322 142.532 11.676 1.00 55.48 300 GLY C C 1
ATOM 4411 O O . GLY A 1 278 ? 90.240 142.267 10.473 1.00 59.17 300 GLY C O 1
ATOM 4415 N N . PRO A 1 279 ? 91.335 142.097 12.423 1.00 49.80 301 PRO C N 1
ATOM 4416 C CA . PRO A 1 279 ? 92.354 141.219 11.834 1.00 52.66 301 PRO C CA 1
ATOM 4417 C C . PRO A 1 279 ? 91.723 139.946 11.292 1.00 52.86 301 PRO C C 1
ATOM 4418 O O . PRO A 1 279 ? 90.889 139.319 11.950 1.00 58.40 301 PRO C O 1
ATOM 4429 N N . VAL A 1 280 ? 92.123 139.567 10.076 1.00 47.52 302 VAL C N 1
ATOM 4430 C CA . VAL A 1 280 ? 91.566 138.371 9.460 1.00 53.03 302 VAL C CA 1
ATOM 4431 C C . VAL A 1 280 ? 91.926 137.156 10.302 1.00 48.98 302 VAL C C 1
ATOM 4432 O O . VAL A 1 280 ? 93.043 137.040 10.825 1.00 42.92 302 VAL C O 1
ATOM 4445 N N . MET A 1 281 ? 90.967 136.237 10.439 1.00 44.16 303 MET C N 1
ATOM 4446 C CA . MET A 1 281 ? 91.112 135.096 11.335 1.00 36.41 303 MET C CA 1
ATOM 4447 C C . MET A 1 281 ? 91.774 133.933 10.603 1.00 34.31 303 MET C C 1
ATOM 4448 O O . MET A 1 281 ? 91.315 133.557 9.520 1.00 36.45 303 MET C O 1
ATOM 4462 N N . PRO A 1 282 ? 92.839 133.339 11.153 1.00 32.94 304 PRO C N 1
ATOM 4463 C CA . PRO A 1 282 ? 93.438 132.156 10.517 1.00 26.81 304 PRO C CA 1
ATOM 4464 C C . PRO A 1 282 ? 92.415 131.052 10.303 1.00 30.17 304 PRO C C 1
ATOM 4465 O O . PRO A 1 282 ? 91.590 130.768 11.173 1.00 34.46 304 PRO C O 1
ATOM 4476 N N . GLY A 1 283 ? 92.482 130.422 9.135 1.00 29.69 305 GLY C N 1
ATOM 4477 C CA . GLY A 1 283 ? 91.524 129.395 8.781 1.00 28.52 305 GLY C CA 1
ATOM 4478 C C . GLY A 1 283 ? 91.638 128.164 9.661 1.00 35.02 305 GLY C C 1
ATOM 4479 O O . GLY A 1 283 ? 92.574 127.993 10.443 1.00 35.54 305 GLY C O 1
ATOM 4483 N N . SER A 1 284 ? 90.643 127.282 9.524 1.00 37.41 306 SER C N 1
ATOM 4484 C CA . SER A 1 284 ? 90.595 126.079 10.350 1.00 32.70 306 SER C CA 1
ATOM 4485 C C . SER A 1 284 ? 91.693 125.096 9.974 1.00 34.10 306 SER C C 1
ATOM 4486 O O . SER A 1 284 ? 92.139 124.312 10.821 1.00 28.97 306 SER C O 1
ATOM 4494 N N . HIS A 1 285 ? 92.131 125.114 8.715 1.00 32.47 307 HIS C N 1
ATOM 4495 C CA . HIS A 1 285 ? 93.164 124.209 8.232 1.00 42.48 307 HIS C CA 1
ATOM 4496 C C . HIS A 1 285 ? 94.533 124.879 8.136 1.00 39.73 307 HIS C C 1
ATOM 4497 O O . HIS A 1 285 ? 95.419 124.373 7.439 1.00 37.41 307 HIS C O 1
ATOM 4511 N N . SER A 1 286 ? 94.723 126.001 8.825 1.00 36.01 308 SER C N 1
ATOM 4512 C CA . SER A 1 286 ? 96.018 126.655 8.925 1.00 37.37 308 SER C CA 1
ATOM 4513 C C . SER A 1 286 ? 96.674 126.278 10.245 1.00 35.07 308 SER C C 1
ATOM 4514 O O . SER A 1 286 ? 95.998 126.137 11.267 1.00 36.16 308 SER C O 1
ATOM 4522 N N . VAL A 1 287 ? 97.999 126.116 10.219 1.00 36.81 309 VAL C N 1
ATOM 4523 C CA . VAL A 1 287 ? 98.723 125.805 11.445 1.00 39.09 309 VAL C CA 1
ATOM 4524 C C . VAL A 1 287 ? 98.725 126.986 12.407 1.00 31.60 309 VAL C C 1
ATOM 4525 O O . VAL A 1 287 ? 98.922 126.795 13.613 1.00 33.76 309 VAL C O 1
ATOM 4538 N N . GLU A 1 288 ? 98.506 128.208 11.915 1.00 28.60 310 GLU C N 1
ATOM 4539 C CA . GLU A 1 288 ? 98.388 129.343 12.824 1.00 34.65 310 GLU C CA 1
ATOM 4540 C C . GLU A 1 288 ? 97.253 129.124 13.814 1.00 35.30 310 GLU C C 1
ATOM 4541 O O . GLU A 1 288 ? 97.409 129.372 15.016 1.00 34.31 310 GLU C O 1
ATOM 4553 N N . ARG A 1 289 ? 96.102 128.653 13.327 1.00 31.50 311 ARG C N 1
ATOM 4554 C CA . ARG A 1 289 ? 94.987 128.359 14.219 1.00 25.91 311 ARG C CA 1
ATOM 4555 C C . ARG A 1 289 ? 95.394 127.331 15.265 1.00 27.42 311 ARG C C 1
ATOM 4556 O O . ARG A 1 289 ? 95.024 127.446 16.438 1.00 31.85 311 ARG C O 1
ATOM 4577 N N . PHE A 1 290 ? 96.170 126.325 14.856 1.00 28.62 312 PHE C N 1
ATOM 4578 C CA . PHE A 1 290 ? 96.614 125.288 15.782 1.00 25.54 312 PHE C CA 1
ATOM 4579 C C . PHE A 1 290 ? 97.533 125.861 16.857 1.00 23.81 312 PHE C C 1
ATOM 4580 O O . PHE A 1 290 ? 97.343 125.606 18.052 1.00 24.27 312 PHE C O 1
ATOM 4597 N N . VAL A 1 291 ? 98.540 126.633 16.451 1.00 25.77 313 VAL C N 1
ATOM 4598 C CA . VAL A 1 291 ? 99.491 127.183 17.413 1.00 28.87 313 VAL C CA 1
ATOM 4599 C C . VAL A 1 291 ? 98.800 128.166 18.352 1.00 28.67 313 VAL C C 1
ATOM 4600 O O . VAL A 1 291 ? 99.039 128.161 19.567 1.00 24.63 313 VAL C O 1
ATOM 4613 N N . ILE A 1 292 ? 97.949 129.036 17.803 1.00 26.75 314 ILE C N 1
ATOM 4614 C CA . ILE A 1 292 ? 97.222 129.999 18.626 1.00 27.28 314 ILE C CA 1
ATOM 4615 C C . ILE A 1 292 ? 96.445 129.283 19.722 1.00 26.54 314 ILE C C 1
ATOM 4616 O O . ILE A 1 292 ? 96.559 129.614 20.909 1.00 31.03 314 ILE C O 1
ATOM 4632 N N . GLU A 1 293 ? 95.633 128.298 19.342 1.00 24.88 315 GLU C N 1
ATOM 4633 C CA . GLU A 1 293 ? 94.779 127.645 20.323 1.00 23.72 315 GLU C CA 1
ATOM 4634 C C . GLU A 1 293 ? 95.603 126.827 21.306 1.00 24.69 315 GLU C C 1
ATOM 4635 O O . GLU A 1 293 ? 95.341 126.854 22.515 1.00 18.89 315 GLU C O 1
ATOM 4647 N N . GLU A 1 294 ? 96.621 126.116 20.812 1.00 27.41 316 GLU C N 1
ATOM 4648 C CA . GLU A 1 294 ? 97.495 125.357 21.699 1.00 23.44 316 GLU C CA 1
ATOM 4649 C C . GLU A 1 294 ? 98.117 126.257 22.762 1.00 26.82 316 GLU C C 1
ATOM 4650 O O . GLU A 1 294 ? 98.210 125.873 23.933 1.00 28.57 316 GLU C O 1
ATOM 4662 N N . ASN A 1 295 ? 98.549 127.459 22.379 1.00 18.36 317 ASN C N 1
ATOM 4663 C CA . ASN A 1 295 ? 99.156 128.357 23.354 1.00 25.49 317 ASN C CA 1
ATOM 4664 C C . ASN A 1 295 ? 98.129 128.843 24.368 1.00 22.40 317 ASN C C 1
ATOM 4665 O O . ASN A 1 295 ? 98.390 128.843 25.576 1.00 23.87 317 ASN C O 1
ATOM 4676 N N . LEU A 1 296 ? 96.952 129.260 23.899 1.00 26.15 318 LEU C N 1
ATOM 4677 C CA . LEU A 1 296 ? 95.929 129.739 24.824 1.00 25.22 318 LEU C CA 1
ATOM 4678 C C . LEU A 1 296 ? 95.478 128.635 25.777 1.00 20.29 318 LEU C C 1
ATOM 4679 O O . LEU A 1 296 ? 95.275 128.883 26.970 1.00 21.18 318 LEU C O 1
ATOM 4695 N N . HIS A 1 297 ? 95.330 127.405 25.281 1.00 18.38 319 HIS C N 1
ATOM 4696 C CA . HIS A 1 297 ? 95.067 126.287 26.183 1.00 21.19 319 HIS C CA 1
ATOM 4697 C C . HIS A 1 297 ? 96.164 126.157 27.234 1.00 19.99 319 HIS C C 1
ATOM 4698 O O . HIS A 1 297 ? 95.882 125.866 28.403 1.00 20.99 319 HIS C O 1
ATOM 4712 N N . CYS A 1 298 ? 97.422 126.373 26.840 1.00 17.49 320 CYS C N 1
ATOM 4713 C CA . CYS A 1 298 ? 98.525 126.215 27.784 1.00 23.20 320 CYS C CA 1
ATOM 4714 C C . CYS A 1 298 ? 98.552 127.342 28.811 1.00 26.00 320 CYS C C 1
ATOM 4715 O O . CYS A 1 298 ? 98.900 127.114 29.976 1.00 24.30 320 CYS C O 1
ATOM 4723 N N . ILE A 1 299 ? 98.195 128.564 28.402 1.00 23.38 321 ILE C N 1
ATOM 4724 C CA . ILE A 1 299 ? 98.100 129.663 29.360 1.00 19.85 321 ILE C CA 1
ATOM 4725 C C . ILE A 1 299 ? 97.098 129.324 30.456 1.00 22.99 321 ILE C C 1
ATOM 4726 O O . ILE A 1 299 ? 97.344 129.574 31.642 1.00 25.66 321 ILE C O 1
ATOM 4742 N N . ILE A 1 300 ? 95.956 128.745 30.083 1.00 18.89 322 ILE C N 1
ATOM 4743 C CA . ILE A 1 300 ? 94.968 128.355 31.083 1.00 19.54 322 ILE C CA 1
ATOM 4744 C C . ILE A 1 300 ? 95.526 127.255 31.978 1.00 25.54 322 ILE C C 1
ATOM 4745 O O . ILE A 1 300 ? 95.395 127.307 33.206 1.00 28.52 322 ILE C O 1
ATOM 4761 N N . LYS A 1 301 ? 96.156 126.241 31.378 1.00 24.97 323 LYS C N 1
ATOM 4762 C CA . LYS A 1 301 ? 96.734 125.156 32.166 1.00 29.32 323 LYS C CA 1
ATOM 4763 C C . LYS A 1 301 ? 97.719 125.677 33.206 1.00 23.54 323 LYS C C 1
ATOM 4764 O O . LYS A 1 301 ? 97.845 125.091 34.284 1.00 31.30 323 LYS C O 1
ATOM 4783 N N . SER A 1 302 ? 98.422 126.770 32.910 1.00 22.56 324 SER C N 1
ATOM 4784 C CA . SER A 1 302 ? 99.423 127.277 33.843 1.00 28.39 324 SER C CA 1
ATOM 4785 C C . SER A 1 302 ? 98.799 128.141 34.932 1.00 31.55 324 SER C C 1
ATOM 4786 O O . SER A 1 302 ? 99.212 128.067 36.095 1.00 37.51 324 SER C O 1
ATOM 4794 N N . HIS A 1 303 ? 97.805 128.958 34.581 1.00 26.94 325 HIS C N 1
ATOM 4795 C CA . HIS A 1 303 ? 97.288 129.983 35.477 1.00 28.95 325 HIS C CA 1
ATOM 4796 C C . HIS A 1 303 ? 95.849 129.743 35.917 1.00 29.35 325 HIS C C 1
ATOM 4797 O O . HIS A 1 303 ? 95.237 130.649 36.492 1.00 26.91 325 HIS C O 1
ATOM 4811 N N . TRP A 1 304 ? 95.299 128.547 35.687 1.00 30.92 326 TRP C N 1
ATOM 4812 C CA . TRP A 1 304 ? 93.888 128.313 35.985 1.00 28.66 326 TRP C CA 1
ATOM 4813 C C . TRP A 1 304 ? 93.550 128.616 37.443 1.00 29.13 326 TRP C C 1
ATOM 4814 O O . TRP A 1 304 ? 92.434 129.052 37.740 1.00 30.13 326 TRP C O 1
ATOM 4835 N N . LYS A 1 305 ? 94.493 128.406 38.365 1.00 32.52 327 LYS C N 1
ATOM 4836 C CA . LYS A 1 305 ? 94.203 128.593 39.783 1.00 29.02 327 LYS C CA 1
ATOM 4837 C C . LYS A 1 305 ? 94.058 130.061 40.166 1.00 30.67 327 LYS C C 1
ATOM 4838 O O . LYS A 1 305 ? 93.559 130.355 41.259 1.00 25.38 327 LYS C O 1
ATOM 4857 N N . GLU A 1 306 ? 94.489 130.986 39.309 1.00 35.21 328 GLU C N 1
ATOM 4858 C CA . GLU A 1 306 ? 94.383 132.421 39.579 1.00 35.23 328 GLU C CA 1
ATOM 4859 C C . GLU A 1 306 ? 93.656 133.067 38.405 1.00 27.44 328 GLU C C 1
ATOM 4860 O O . GLU A 1 306 ? 94.259 133.355 37.368 1.00 28.74 328 GLU C O 1
ATOM 4872 N N . ARG A 1 307 ? 92.352 133.248 38.573 1.00 31.47 329 ARG C N 1
ATOM 4873 C CA . ARG A 1 307 ? 91.498 133.814 37.539 1.00 31.29 329 ARG C CA 1
ATOM 4874 C C . ARG A 1 307 ? 91.949 135.174 37.021 1.00 28.27 329 ARG C C 1
ATOM 4875 O O . ARG A 1 307 ? 91.909 135.422 35.816 1.00 23.53 329 ARG C O 1
ATOM 4883 N N . LYS A 1 308 ? 92.377 136.056 37.918 1.00 33.25 330 LYS C N 1
ATOM 4884 C CA . LYS A 1 308 ? 92.780 137.391 37.486 1.00 32.82 330 LYS C CA 1
ATOM 4885 C C . LYS A 1 308 ? 94.082 137.335 36.695 1.00 25.62 330 LYS C C 1
ATOM 4886 O O . LYS A 1 308 ? 94.198 137.960 35.635 1.00 26.38 330 LYS C O 1
ATOM 4905 N N . THR A 1 309 ? 95.064 136.575 37.179 1.00 28.22 331 THR C N 1
ATOM 4906 C CA . THR A 1 309 ? 96.302 136.409 36.425 1.00 25.58 331 THR C CA 1
ATOM 4907 C C . THR A 1 309 ? 96.047 135.693 35.104 1.00 22.27 331 THR C C 1
ATOM 4908 O O . THR A 1 309 ? 96.572 136.096 34.059 1.00 21.01 331 THR C O 1
ATOM 4919 N N . CYS A 1 310 ? 95.246 134.625 35.133 1.00 23.23 332 CYS C N 1
ATOM 4920 C CA . CYS A 1 310 ? 94.951 133.876 33.915 1.00 22.17 332 CYS C CA 1
ATOM 4921 C C . CYS A 1 310 ? 94.411 134.781 32.811 1.00 19.15 332 CYS C C 1
ATOM 4922 O O . CYS A 1 310 ? 94.819 134.668 31.650 1.00 17.76 332 CYS C O 1
ATOM 4930 N N . ALA A 1 311 ? 93.491 135.686 33.153 1.00 21.54 333 ALA C N 1
ATOM 4931 C CA . ALA A 1 311 ? 92.904 136.562 32.144 1.00 22.85 333 ALA C CA 1
ATOM 4932 C C . ALA A 1 311 ? 93.941 137.520 31.573 1.00 22.98 333 ALA C C 1
ATOM 4933 O O . ALA A 1 311 ? 93.984 137.751 30.357 1.00 19.20 333 ALA C O 1
ATOM 4940 N N . ALA A 1 312 ? 94.785 138.089 32.433 1.00 21.99 334 ALA C N 1
ATOM 4941 C CA . ALA A 1 312 ? 95.808 139.012 31.957 1.00 24.88 334 ALA C CA 1
ATOM 4942 C C . ALA A 1 312 ? 96.768 138.326 30.991 1.00 19.76 334 ALA C C 1
ATOM 4943 O O . ALA A 1 312 ? 97.162 138.913 29.977 1.00 23.64 334 ALA C O 1
ATOM 4950 N N . GLN A 1 313 ? 97.150 137.080 31.280 1.00 19.66 335 GLN C N 1
ATOM 4951 C CA . GLN A 1 313 ? 98.061 136.362 30.395 1.00 19.72 335 GLN C CA 1
ATOM 4952 C C . GLN A 1 313 ? 97.413 136.043 29.056 1.00 21.69 335 GLN C C 1
ATOM 4953 O O . GLN A 1 313 ? 98.099 136.016 28.030 1.00 28.29 335 GLN C O 1
ATOM 4967 N N . LEU A 1 314 ? 96.105 135.788 29.041 1.00 23.99 336 LEU C N 1
ATOM 4968 C CA . LEU A 1 314 ? 95.420 135.576 27.772 1.00 23.57 336 LEU C CA 1
ATOM 4969 C C . LEU A 1 314 ? 95.359 136.865 26.960 1.00 21.40 336 LEU C C 1
ATOM 4970 O O . LEU A 1 314 ? 95.607 136.853 25.750 1.00 24.38 336 LEU C O 1
ATOM 4986 N N . VAL A 1 315 ? 95.040 137.985 27.610 1.00 25.65 337 VAL C N 1
ATOM 4987 C CA . VAL A 1 315 ? 94.920 139.257 26.902 1.00 27.57 337 VAL C CA 1
ATOM 4988 C C . VAL A 1 315 ? 96.274 139.713 26.372 1.00 30.13 337 VAL C C 1
ATOM 4989 O O . VAL A 1 315 ? 96.369 140.256 25.265 1.00 29.37 337 VAL C O 1
ATOM 5002 N N . SER A 1 316 ? 97.339 139.519 27.150 1.00 27.33 338 SER C N 1
ATOM 5003 C CA . SER A 1 316 ? 98.663 139.975 26.746 1.00 27.97 338 SER C CA 1
ATOM 5004 C C . SER A 1 316 ? 99.373 138.991 25.828 1.00 28.69 338 SER C C 1
ATOM 5005 O O . SER A 1 316 ? 100.574 139.151 25.591 1.00 36.80 338 SER C O 1
ATOM 5013 N N . TYR A 1 317 ? 98.668 137.995 25.307 1.00 34.07 339 TYR C N 1
ATOM 5014 C CA . TYR A 1 317 ? 99.284 136.983 24.459 1.00 40.28 339 TYR C CA 1
ATOM 5015 C C . TYR A 1 317 ? 99.934 137.643 23.248 1.00 35.76 339 TYR C C 1
ATOM 5016 O O . TYR A 1 317 ? 99.237 138.321 22.478 1.00 41.50 339 TYR C O 1
ATOM 5034 N N . PRO A 1 318 ? 101.241 137.485 23.038 1.00 38.27 340 PRO C N 1
ATOM 5035 C CA . PRO A 1 318 ? 101.873 138.096 21.864 1.00 47.19 340 PRO C CA 1
ATOM 5036 C C . PRO A 1 318 ? 101.815 137.211 20.630 1.00 53.35 340 PRO C C 1
ATOM 5037 O O . PRO A 1 318 ? 101.944 135.986 20.695 1.00 57.36 340 PRO C O 1
ATOM 5048 N N . GLY A 1 319 ? 101.596 137.861 19.485 1.00 61.70 341 GLY C N 1
ATOM 5049 C CA . GLY A 1 319 ? 101.831 137.261 18.194 1.00 78.82 341 GLY C CA 1
ATOM 5050 C C . GLY A 1 319 ? 102.819 138.112 17.411 1.00 83.59 341 GLY C C 1
ATOM 5051 O O . GLY A 1 319 ? 103.124 139.251 17.785 1.00 89.91 341 GLY C O 1
ATOM 5055 N N . LYS A 1 320 ? 103.331 137.544 16.322 1.00 77.60 342 LYS C N 1
ATOM 5056 C CA . LYS A 1 320 ? 104.122 138.328 15.385 1.00 82.39 342 LYS C CA 1
ATOM 5057 C C . LYS A 1 320 ? 103.267 138.887 14.256 1.00 80.29 342 LYS C C 1
ATOM 5058 O O . LYS A 1 320 ? 103.798 139.542 13.353 1.00 84.34 342 LYS C O 1
ATOM 5077 N N . ASN A 1 321 ? 101.958 138.649 14.299 1.00 83.91 343 ASN C N 1
ATOM 5078 C CA . ASN A 1 321 ? 100.996 139.336 13.453 1.00 89.12 343 ASN C CA 1
ATOM 5079 C C . ASN A 1 321 ? 99.684 139.428 14.219 1.00 78.69 343 ASN C C 1
ATOM 5080 O O . ASN A 1 321 ? 99.395 138.590 15.078 1.00 78.41 343 ASN C O 1
ATOM 5091 N N . LYS A 1 322 ? 98.898 140.456 13.908 1.00 71.21 344 LYS C N 1
ATOM 5092 C CA . LYS A 1 322 ? 97.669 140.709 14.646 1.00 66.21 344 LYS C CA 1
ATOM 5093 C C . LYS A 1 322 ? 96.620 139.649 14.324 1.00 60.05 344 LYS C C 1
ATOM 5094 O O . LYS A 1 322 ? 96.563 139.116 13.214 1.00 52.31 344 LYS C O 1
ATOM 5113 N N . ILE A 1 323 ? 95.789 139.346 15.317 1.00 55.95 345 ILE C N 1
ATOM 5114 C CA . ILE A 1 323 ? 94.778 138.300 15.202 1.00 46.82 345 ILE C CA 1
ATOM 5115 C C . ILE A 1 323 ? 93.551 138.735 15.992 1.00 35.43 345 ILE C C 1
ATOM 5116 O O . ILE A 1 323 ? 93.698 139.404 17.021 1.00 42.54 345 ILE C O 1
ATOM 5132 N N . PRO A 1 324 ? 92.331 138.370 15.573 1.00 40.62 346 PRO C N 1
ATOM 5133 C CA . PRO A 1 324 ? 91.142 138.679 16.388 1.00 34.75 346 PRO C CA 1
ATOM 5134 C C . PRO A 1 324 ? 91.179 137.953 17.725 1.00 29.22 346 PRO C C 1
ATOM 5135 O O . PRO A 1 324 ? 90.467 136.966 17.932 1.00 30.12 346 PRO C O 1
ATOM 5146 N N . LEU A 1 325 ? 92.021 138.438 18.640 1.00 25.87 347 LEU C N 1
ATOM 5147 C CA . LEU A 1 325 ? 92.358 137.658 19.826 1.00 28.66 347 LEU C CA 1
ATOM 5148 C C . LEU A 1 325 ? 91.128 137.349 20.673 1.00 23.66 347 LEU C C 1
ATOM 5149 O O . LEU A 1 325 ? 91.012 136.250 21.225 1.00 23.19 347 LEU C O 1
ATOM 5165 N N . ASN A 1 326 ? 90.212 138.309 20.818 1.00 28.91 348 ASN C N 1
ATOM 5166 C CA . ASN A 1 326 ? 89.033 138.068 21.647 1.00 27.28 348 ASN C CA 1
ATOM 5167 C C . ASN A 1 326 ? 88.243 136.867 21.147 1.00 24.64 348 ASN C C 1
ATOM 5168 O O . ASN A 1 326 ? 87.693 136.100 21.946 1.00 26.09 348 ASN C O 1
ATOM 5179 N N . TYR A 1 327 ? 88.185 136.680 19.830 1.00 24.76 349 TYR C N 1
ATOM 5180 C CA . TYR A 1 327 ? 87.471 135.535 19.281 1.00 25.91 349 TYR C CA 1
ATOM 5181 C C . TYR A 1 327 ? 88.201 134.233 19.583 1.00 22.70 349 TYR C C 1
ATOM 5182 O O . TYR A 1 327 ? 87.565 133.219 19.886 1.00 22.83 349 TYR C O 1
ATOM 5200 N N . HIS A 1 328 ? 89.534 134.245 19.519 1.00 21.95 350 HIS C N 1
ATOM 5201 C CA . HIS A 1 328 ? 90.305 133.053 19.855 1.00 22.44 350 HIS C CA 1
ATOM 5202 C C . HIS A 1 328 ? 90.156 132.697 21.330 1.00 23.75 350 HIS C C 1
ATOM 5203 O O . HIS A 1 328 ? 90.045 131.516 21.684 1.00 22.08 350 HIS C O 1
ATOM 5217 N N . ILE A 1 329 ? 90.150 133.700 22.207 1.00 22.18 351 ILE C N 1
ATOM 5218 C CA . ILE A 1 329 ? 90.015 133.428 23.634 1.00 21.49 351 ILE C CA 1
ATOM 5219 C C . ILE A 1 329 ? 88.674 132.772 23.920 1.00 24.28 351 ILE C C 1
ATOM 5220 O O . ILE A 1 329 ? 88.598 131.740 24.598 1.00 23.15 351 ILE C O 1
ATOM 5236 N N . VAL A 1 330 ? 87.591 133.371 23.420 1.00 23.16 352 VAL C N 1
ATOM 5237 C CA . VAL A 1 330 ? 86.263 132.831 23.688 1.00 23.38 352 VAL C CA 1
ATOM 5238 C C . VAL A 1 330 ? 86.152 131.411 23.157 1.00 21.16 352 VAL C C 1
ATOM 5239 O O . VAL A 1 330 ? 85.589 130.531 23.818 1.00 20.98 352 VAL C O 1
ATOM 5252 N N . GLU A 1 331 ? 86.691 131.164 21.961 1.00 21.69 353 GLU C N 1
ATOM 5253 C CA . GLU A 1 331 ? 86.580 129.840 21.355 1.00 21.59 353 GLU C CA 1
ATOM 5254 C C . GLU A 1 331 ? 87.372 128.806 22.145 1.00 20.06 353 GLU C C 1
ATOM 5255 O O . GLU A 1 331 ? 86.912 127.674 22.331 1.00 16.38 353 GLU C O 1
ATOM 5267 N N . VAL A 1 332 ? 88.564 129.175 22.616 1.00 25.66 354 VAL C N 1
ATOM 5268 C CA . VAL A 1 332 ? 89.365 128.263 23.428 1.00 24.52 354 VAL C CA 1
ATOM 5269 C C . VAL A 1 332 ? 88.674 127.986 24.758 1.00 22.96 354 VAL C C 1
ATOM 5270 O O . VAL A 1 332 ? 88.704 126.858 25.267 1.00 23.24 354 VAL C O 1
ATOM 5283 N N . ILE A 1 333 ? 88.051 129.006 25.350 1.00 18.39 355 ILE C N 1
ATOM 5284 C CA . ILE A 1 333 ? 87.396 128.810 26.636 1.00 18.49 355 ILE C CA 1
ATOM 5285 C C . ILE A 1 333 ? 86.191 127.900 26.474 1.00 19.38 355 ILE C C 1
ATOM 5286 O O . ILE A 1 333 ? 85.952 127.011 27.299 1.00 21.32 355 ILE C O 1
ATOM 5302 N N . PHE A 1 334 ? 85.417 128.097 25.409 1.00 19.43 356 PHE C N 1
ATOM 5303 C CA . PHE A 1 334 ? 84.292 127.211 25.151 1.00 16.30 356 PHE C CA 1
ATOM 5304 C C . PHE A 1 334 ? 84.751 125.843 24.660 1.00 17.65 356 PHE C C 1
ATOM 5305 O O . PHE A 1 334 ? 84.061 124.843 24.884 1.00 17.84 356 PHE C O 1
ATOM 5322 N N . ALA A 1 335 ? 85.906 125.770 24.000 1.00 17.98 357 ALA C N 1
ATOM 5323 C CA . ALA A 1 335 ? 86.436 124.470 23.613 1.00 16.16 357 ALA C CA 1
ATOM 5324 C C . ALA A 1 335 ? 86.722 123.617 24.840 1.00 18.05 357 ALA C C 1
ATOM 5325 O O . ALA A 1 335 ? 86.510 122.399 24.822 1.00 20.18 357 ALA C O 1
ATOM 5332 N N . GLU A 1 336 ? 87.195 124.238 25.921 1.00 20.73 358 GLU C N 1
ATOM 5333 C CA . GLU A 1 336 ? 87.454 123.492 27.146 1.00 22.00 358 GLU C CA 1
ATOM 5334 C C . GLU A 1 336 ? 86.164 123.182 27.894 1.00 19.89 358 GLU C C 1
ATOM 5335 O O . GLU A 1 336 ? 85.994 122.068 28.399 1.00 22.38 358 GLU C O 1
ATOM 5347 N N . LEU A 1 337 ? 85.239 124.141 27.968 1.00 21.21 359 LEU C N 1
ATOM 5348 C CA . LEU A 1 337 ? 83.997 123.902 28.696 1.00 20.23 359 LEU C CA 1
ATOM 5349 C C . LEU A 1 337 ? 83.175 122.788 28.058 1.00 22.29 359 LEU C C 1
ATOM 5350 O O . LEU A 1 337 ? 82.475 122.054 28.766 1.00 21.31 359 LEU C O 1
ATOM 5366 N N . PHE A 1 338 ? 83.250 122.640 26.736 1.00 21.34 360 PHE C N 1
ATOM 5367 C CA . PHE A 1 338 ? 82.490 121.628 26.015 1.00 18.46 360 PHE C CA 1
ATOM 5368 C C . PHE A 1 338 ? 83.319 120.412 25.626 1.00 18.10 360 PHE C C 1
ATOM 5369 O O . PHE A 1 338 ? 82.822 119.556 24.891 1.00 22.80 360 PHE C O 1
ATOM 5386 N N . GLN A 1 339 ? 84.557 120.303 26.098 1.00 20.14 361 GLN C N 1
ATOM 5387 C CA . GLN A 1 339 ? 85.389 119.165 25.724 1.00 21.18 361 GLN C CA 1
ATOM 5388 C C . GLN A 1 339 ? 84.796 117.877 26.277 1.00 21.29 361 GLN C C 1
ATOM 5389 O O . GLN A 1 339 ? 84.439 117.801 27.457 1.00 22.30 361 GLN C O 1
ATOM 5403 N N . LEU A 1 340 ? 84.705 116.863 25.423 1.00 22.28 362 LEU C N 1
ATOM 5404 C CA . LEU A 1 340 ? 84.180 115.558 25.825 1.00 22.30 362 LEU C CA 1
ATOM 5405 C C . LEU A 1 340 ? 85.321 114.549 25.951 1.00 20.55 362 LEU C C 1
ATOM 5406 O O . LEU A 1 340 ? 86.183 114.480 25.076 1.00 19.57 362 LEU C O 1
ATOM 5422 N N . PRO A 1 341 ? 85.310 113.719 27.007 1.00 24.84 363 PRO C N 1
ATOM 5423 C CA . PRO A 1 341 ? 84.267 113.539 28.025 1.00 22.65 363 PRO C CA 1
ATOM 5424 C C . PRO A 1 341 ? 84.168 114.647 29.065 1.00 25.94 363 PRO C C 1
ATOM 5425 O O . PRO A 1 341 ? 83.055 114.949 29.497 1.00 24.97 363 PRO C O 1
ATOM 5436 N N . ALA A 1 342 ? 85.288 115.233 29.474 1.00 26.30 364 ALA C N 1
ATOM 5437 C CA . ALA A 1 342 ? 85.265 116.192 30.568 1.00 28.46 364 ALA C CA 1
ATOM 5438 C C . ALA A 1 342 ? 86.202 117.355 30.274 1.00 28.33 364 ALA C C 1
ATOM 5439 O O . ALA A 1 342 ? 87.210 117.185 29.577 1.00 25.38 364 ALA C O 1
ATOM 5446 N N . PRO A 1 343 ? 85.905 118.539 30.804 1.00 23.04 365 PRO C N 1
ATOM 5447 C CA . PRO A 1 343 ? 86.801 119.686 30.616 1.00 24.08 365 PRO C CA 1
ATOM 5448 C C . PRO A 1 343 ? 88.114 119.477 31.347 1.00 22.85 365 PRO C C 1
ATOM 5449 O O . PRO A 1 343 ? 88.192 118.675 32.289 1.00 26.27 365 PRO C O 1
ATOM 5460 N N . PRO A 1 344 ? 89.169 120.196 30.960 1.00 24.11 366 PRO C N 1
ATOM 5461 C CA . PRO A 1 344 ? 90.436 120.072 31.699 1.00 21.82 366 PRO C CA 1
ATOM 5462 C C . PRO A 1 344 ? 90.334 120.492 33.151 1.00 23.85 366 PRO C C 1
ATOM 5463 O O . PRO A 1 344 ? 91.055 119.947 33.994 1.00 27.22 366 PRO C O 1
ATOM 5474 N N . HIS A 1 345 ? 89.469 121.455 33.471 1.00 26.79 367 HIS C N 1
ATOM 5475 C CA . HIS A 1 345 ? 89.364 122.000 34.816 1.00 24.57 367 HIS C CA 1
ATOM 5476 C C . HIS A 1 345 ? 87.894 122.115 35.198 1.00 22.67 367 HIS C C 1
ATOM 5477 O O . HIS A 1 345 ? 86.997 121.974 34.362 1.00 23.51 367 HIS C O 1
ATOM 5491 N N . ILE A 1 346 ? 87.656 122.389 36.484 1.00 22.37 368 ILE C N 1
ATOM 5492 C CA . ILE A 1 346 ? 86.297 122.435 37.007 1.00 23.50 368 ILE C CA 1
ATOM 5493 C C . ILE A 1 346 ? 85.497 123.511 36.280 1.00 17.20 368 ILE C C 1
ATOM 5494 O O . ILE A 1 346 ? 86.021 124.574 35.932 1.00 20.22 368 ILE C O 1
ATOM 5510 N N . ASP A 1 347 ? 84.207 123.231 36.057 1.00 19.17 369 ASP C N 1
ATOM 5511 C CA . ASP A 1 347 ? 83.411 124.014 35.110 1.00 23.82 369 ASP C CA 1
ATOM 5512 C C . ASP A 1 347 ? 83.251 125.459 35.564 1.00 22.71 369 ASP C C 1
ATOM 5513 O O . ASP A 1 347 ? 83.318 126.385 34.748 1.00 20.94 369 ASP C O 1
ATOM 5522 N N . VAL A 1 348 ? 83.012 125.672 36.858 1.00 19.54 370 VAL C N 1
ATOM 5523 C CA . VAL A 1 348 ? 82.765 127.014 37.358 1.00 18.65 370 VAL C CA 1
ATOM 5524 C C . VAL A 1 348 ? 83.944 127.941 37.100 1.00 25.19 370 VAL C C 1
ATOM 5525 O O . VAL A 1 348 ? 83.771 129.165 37.067 1.00 24.88 370 VAL C O 1
ATOM 5538 N N . MET A 1 349 ? 85.148 127.390 36.920 1.00 22.52 371 MET C N 1
ATOM 5539 C CA . MET A 1 349 ? 86.309 128.223 36.625 1.00 20.91 371 MET C CA 1
ATOM 5540 C C . MET A 1 349 ? 86.109 129.021 35.344 1.00 21.30 371 MET C C 1
ATOM 5541 O O . MET A 1 349 ? 86.560 130.167 35.243 1.00 27.51 371 MET C O 1
ATOM 5555 N N . TYR A 1 350 ? 85.435 128.437 34.352 1.00 20.87 372 TYR C N 1
ATOM 5556 C CA . TYR A 1 350 ? 85.279 129.119 33.071 1.00 23.05 372 TYR C CA 1
ATOM 5557 C C . TYR A 1 350 ? 84.275 130.265 33.151 1.00 26.15 372 TYR C C 1
ATOM 5558 O O . TYR A 1 350 ? 84.381 131.235 32.391 1.00 25.39 372 TYR C O 1
ATOM 5576 N N . THR A 1 351 ? 83.302 130.183 34.058 1.00 22.07 373 THR C N 1
ATOM 5577 C CA . THR A 1 351 ? 82.369 131.288 34.222 1.00 21.56 373 THR C CA 1
ATOM 5578 C C . THR A 1 351 ? 83.082 132.505 34.799 1.00 26.29 373 THR C C 1
ATOM 5579 O O . THR A 1 351 ? 82.941 133.625 34.292 1.00 19.56 373 THR C O 1
ATOM 5590 N N . THR A 1 352 ? 83.870 132.299 35.854 1.00 21.20 374 THR C N 1
ATOM 5591 C CA . THR A 1 352 ? 84.556 133.420 36.480 1.00 24.74 374 THR C CA 1
ATOM 5592 C C . THR A 1 352 ? 85.719 133.916 35.630 1.00 26.58 374 THR C C 1
ATOM 5593 O O . THR A 1 352 ? 86.070 135.099 35.692 1.00 23.81 374 THR C O 1
ATOM 5604 N N . LEU A 1 353 ? 86.327 133.041 34.829 1.00 26.99 375 LEU C N 1
ATOM 5605 C CA . LEU A 1 353 ? 87.378 133.501 33.931 1.00 22.07 375 LEU C CA 1
ATOM 5606 C C . LEU A 1 353 ? 86.825 134.433 32.859 1.00 22.98 375 LEU C C 1
ATOM 5607 O O . LEU A 1 353 ? 87.507 135.380 32.452 1.00 26.32 375 LEU C O 1
ATOM 5623 N N . LEU A 1 354 ? 85.597 134.192 32.394 1.00 23.23 376 LEU C N 1
ATOM 5624 C CA . LEU A 1 354 ? 85.012 135.060 31.376 1.00 25.96 376 LEU C CA 1
ATOM 5625 C C . LEU A 1 354 ? 84.622 136.414 31.959 1.00 23.70 376 LEU C C 1
ATOM 5626 O O . LEU A 1 354 ? 84.745 137.444 31.286 1.00 25.86 376 LEU C O 1
ATOM 5642 N N . ILE A 1 355 ? 84.156 136.439 33.209 1.00 20.61 377 ILE C N 1
ATOM 5643 C CA . ILE A 1 355 ? 83.856 137.712 33.859 1.00 20.36 377 ILE C CA 1
ATOM 5644 C C . ILE A 1 355 ? 85.127 138.544 33.990 1.00 28.44 377 ILE C C 1
ATOM 5645 O O . ILE A 1 355 ? 85.167 139.715 33.589 1.00 26.83 377 ILE C O 1
ATOM 5661 N N . GLU A 1 356 ? 86.190 137.949 34.545 1.00 20.45 378 GLU C N 1
ATOM 5662 C CA . GLU A 1 356 ? 87.474 138.640 34.615 1.00 22.98 378 GLU C CA 1
ATOM 5663 C C . GLU A 1 356 ? 87.880 139.190 33.254 1.00 29.39 378 GLU C C 1
ATOM 5664 O O . GLU A 1 356 ? 88.362 140.324 33.153 1.00 29.95 378 GLU C O 1
ATOM 5676 N N . LEU A 1 357 ? 87.696 138.401 32.192 1.00 23.94 379 LEU C N 1
ATOM 5677 C CA . LEU A 1 357 ? 88.040 138.881 30.858 1.00 24.23 379 LEU C CA 1
ATOM 5678 C C . LEU A 1 357 ? 87.154 140.055 30.456 1.00 32.07 379 LEU C C 1
ATOM 5679 O O . LEU A 1 357 ? 87.626 141.013 29.832 1.00 31.74 379 LEU C O 1
ATOM 5695 N N . CYS A 1 358 ? 85.869 140.006 30.815 1.00 28.30 380 CYS C N 1
ATOM 5696 C CA . CYS A 1 358 ? 84.987 141.134 30.536 1.00 29.70 380 CYS C CA 1
ATOM 5697 C C . CYS A 1 358 ? 85.446 142.391 31.272 1.00 29.65 380 CYS C C 1
ATOM 5698 O O . CYS A 1 358 ? 85.421 143.492 30.708 1.00 26.85 380 CYS C O 1
ATOM 5706 N N . LYS A 1 359 ? 85.862 142.252 32.536 1.00 27.37 381 LYS C N 1
ATOM 5707 C CA . LYS A 1 359 ? 86.378 143.400 33.280 1.00 30.81 381 LYS C CA 1
ATOM 5708 C C . LYS A 1 359 ? 87.605 144.004 32.610 1.00 31.68 381 LYS C C 1
ATOM 5709 O O . LYS A 1 359 ? 87.821 145.220 32.685 1.00 34.93 381 LYS C O 1
ATOM 5728 N N . LEU A 1 360 ? 88.425 143.179 31.972 1.00 29.68 382 LEU C N 1
ATOM 5729 C CA . LEU A 1 360 ? 89.686 143.634 31.411 1.00 27.82 382 LEU C CA 1
ATOM 5730 C C . LEU A 1 360 ? 89.562 144.085 29.962 1.00 32.35 382 LEU C C 1
ATOM 5731 O O . LEU A 1 360 ? 90.475 144.743 29.456 1.00 37.48 382 LEU C O 1
ATOM 5747 N N . GLN A 1 361 ? 88.461 143.752 29.286 1.00 31.44 383 GLN C N 1
ATOM 5748 C CA . GLN A 1 361 ? 88.207 144.199 27.915 1.00 26.68 383 GLN C CA 1
ATOM 5749 C C . GLN A 1 361 ? 86.743 144.604 27.788 1.00 32.89 383 GLN C C 1
ATOM 5750 O O . GLN A 1 361 ? 86.003 144.063 26.962 1.00 31.84 383 GLN C O 1
ATOM 5764 N N . PRO A 1 362 ? 86.294 145.581 28.586 1.00 36.31 384 PRO C N 1
ATOM 5765 C CA . PRO A 1 362 ? 84.849 145.863 28.646 1.00 31.71 384 PRO C CA 1
ATOM 5766 C C . PRO A 1 362 ? 84.278 146.398 27.347 1.00 34.95 384 PRO C C 1
ATOM 5767 O O . PRO A 1 362 ? 83.055 146.348 27.162 1.00 36.13 384 PRO C O 1
ATOM 5778 N N . GLY A 1 363 ? 85.113 146.909 26.448 1.00 29.13 385 GLY C N 1
ATOM 5779 C CA . GLY A 1 363 ? 84.652 147.460 25.197 1.00 32.35 385 GLY C CA 1
ATOM 5780 C C . GLY A 1 363 ? 84.721 146.523 24.017 1.00 40.98 385 GLY C C 1
ATOM 5781 O O . GLY A 1 363 ? 84.256 146.886 22.932 1.00 44.87 385 GLY C O 1
ATOM 5785 N N . SER A 1 364 ? 85.280 145.324 24.187 1.00 44.63 386 SER C N 1
ATOM 5786 C CA . SER A 1 364 ? 85.436 144.404 23.066 1.00 41.60 386 SER C CA 1
ATOM 5787 C C . SER A 1 364 ? 84.896 143.015 23.386 1.00 38.01 386 SER C C 1
ATOM 5788 O O . SER A 1 364 ? 84.092 142.473 22.623 1.00 40.94 386 SER C O 1
ATOM 5796 N N . LEU A 1 365 ? 85.311 142.435 24.510 1.00 36.20 387 LEU C N 1
ATOM 5797 C CA . LEU A 1 365 ? 85.012 141.034 24.785 1.00 34.71 387 LEU C CA 1
ATOM 5798 C C . LEU A 1 365 ? 83.531 140.784 25.064 1.00 31.88 387 LEU C C 1
ATOM 5799 O O . LEU A 1 365 ? 82.972 139.811 24.543 1.00 30.89 387 LEU C O 1
ATOM 5815 N N . PRO A 1 366 ? 82.856 141.610 25.871 1.00 37.34 388 PRO C N 1
ATOM 5816 C CA . PRO A 1 366 ? 81.451 141.304 26.191 1.00 30.66 388 PRO C CA 1
ATOM 5817 C C . PRO A 1 366 ? 80.580 141.082 24.966 1.00 30.02 388 PRO C C 1
ATOM 5818 O O . PRO A 1 366 ? 79.681 140.232 24.996 1.00 25.09 388 PRO C O 1
ATOM 5829 N N . GLN A 1 367 ? 80.828 141.814 23.877 1.00 33.01 389 GLN C N 1
ATOM 5830 C CA . GLN A 1 367 ? 80.007 141.651 22.683 1.00 33.40 389 GLN C CA 1
ATOM 5831 C C . GLN A 1 367 ? 80.454 140.460 21.839 1.00 30.21 389 GLN C C 1
ATOM 5832 O O . GLN A 1 367 ? 79.636 139.896 21.103 1.00 26.42 389 GLN C O 1
ATOM 5846 N N . VAL A 1 368 ? 81.729 140.063 21.923 1.00 29.53 390 VAL C N 1
ATOM 5847 C CA . VAL A 1 368 ? 82.155 138.800 21.324 1.00 23.92 390 VAL C CA 1
ATOM 5848 C C . VAL A 1 368 ? 81.524 137.629 22.066 1.00 26.26 390 VAL C C 1
ATOM 5849 O O . VAL A 1 368 ? 81.024 136.678 21.452 1.00 24.47 390 VAL C O 1
ATOM 5862 N N . LEU A 1 369 ? 81.537 137.680 23.396 1.00 23.87 391 LEU C N 1
ATOM 5863 C CA . LEU A 1 369 ? 80.866 136.661 24.193 1.00 26.78 391 LEU C CA 1
ATOM 5864 C C . LEU A 1 369 ? 79.384 136.562 23.836 1.00 24.93 391 LEU C C 1
ATOM 5865 O O . LEU A 1 369 ? 78.850 135.464 23.646 1.00 26.22 391 LEU C O 1
ATOM 5881 N N . ALA A 1 370 ? 78.699 137.704 23.741 1.00 27.94 392 ALA C N 1
ATOM 5882 C CA . ALA A 1 370 ? 77.274 137.679 23.423 1.00 27.81 392 ALA C CA 1
ATOM 5883 C C . ALA A 1 370 ? 77.036 137.127 22.026 1.00 25.83 392 ALA C C 1
ATOM 5884 O O . ALA A 1 370 ? 76.088 136.365 21.802 1.00 29.28 392 ALA C O 1
ATOM 5891 N N . GLN A 1 371 ? 77.883 137.509 21.071 1.00 21.44 393 GLN C N 1
ATOM 5892 C CA . GLN A 1 371 ? 77.789 136.954 19.727 1.00 22.84 393 GLN C CA 1
ATOM 5893 C C . GLN A 1 371 ? 77.943 135.438 19.754 1.00 31.61 393 GLN C C 1
ATOM 5894 O O . GLN A 1 371 ? 77.261 134.723 19.010 1.00 25.60 393 GLN C O 1
ATOM 5908 N N . ALA A 1 372 ? 78.834 134.930 20.611 1.00 29.89 394 ALA C N 1
ATOM 5909 C CA . ALA A 1 372 ? 79.026 133.488 20.729 1.00 25.55 394 ALA C CA 1
ATOM 5910 C C . ALA A 1 372 ? 77.822 132.814 21.381 1.00 26.33 394 ALA C C 1
ATOM 5911 O O . ALA A 1 372 ? 77.473 131.681 21.031 1.00 22.91 394 ALA C O 1
ATOM 5918 N N . THR A 1 373 ? 77.178 133.487 22.337 1.00 22.98 395 THR C N 1
ATOM 5919 C CA . THR A 1 373 ? 75.994 132.914 22.970 1.00 23.33 395 THR C CA 1
ATOM 5920 C C . THR A 1 373 ? 74.855 132.765 21.967 1.00 24.68 395 THR C C 1
ATOM 5921 O O . THR A 1 373 ? 74.139 131.758 21.975 1.00 24.66 395 THR C O 1
ATOM 5932 N N . GLU A 1 374 ? 74.669 133.760 21.100 1.00 26.03 396 GLU C N 1
ATOM 5933 C CA . GLU A 1 374 ? 73.671 133.647 20.041 1.00 28.16 396 GLU C CA 1
ATOM 5934 C C . GLU A 1 374 ? 73.990 132.490 19.102 1.00 28.58 396 GLU C C 1
ATOM 5935 O O . GLU A 1 374 ? 73.086 131.767 18.667 1.00 27.33 396 GLU C O 1
ATOM 5947 N N . MET A 1 375 ? 75.270 132.301 18.771 1.00 27.20 397 MET C N 1
ATOM 5948 C CA . MET A 1 375 ? 75.648 131.233 17.849 1.00 29.71 397 MET C CA 1
ATOM 5949 C C . MET A 1 375 ? 75.378 129.860 18.453 1.00 26.97 397 MET C C 1
ATOM 5950 O O . MET A 1 375 ? 74.814 128.982 17.793 1.00 23.32 397 MET C O 1
ATOM 5964 N N . LEU A 1 376 ? 75.782 129.653 19.708 1.00 23.31 398 LEU C N 1
ATOM 5965 C CA . LEU A 1 376 ? 75.516 128.380 20.364 1.00 24.51 398 LEU C CA 1
ATOM 5966 C C . LEU A 1 376 ? 74.023 128.096 20.407 1.00 25.88 398 LEU C C 1
ATOM 5967 O O . LEU A 1 376 ? 73.585 126.970 20.141 1.00 19.68 398 LEU C O 1
ATOM 5983 N N . TYR A 1 377 ? 73.224 129.113 20.727 1.00 30.90 399 TYR C N 1
ATOM 5984 C CA . TYR A 1 377 ? 71.777 128.945 20.768 1.00 27.83 399 TYR C CA 1
ATOM 5985 C C . TYR A 1 377 ? 71.240 128.478 19.419 1.00 28.16 399 TYR C C 1
ATOM 5986 O O . TYR A 1 377 ? 70.465 127.519 19.344 1.00 27.27 399 TYR C O 1
ATOM 6004 N N . MET A 1 378 ? 71.650 129.144 18.339 1.00 27.30 400 MET C N 1
ATOM 6005 C CA . MET A 1 378 ? 71.151 128.830 17.005 1.00 26.52 400 MET C CA 1
ATOM 6006 C C . MET A 1 378 ? 71.626 127.478 16.486 1.00 27.17 400 MET C C 1
ATOM 6007 O O . MET A 1 378 ? 71.057 126.983 15.507 1.00 32.89 400 MET C O 1
ATOM 6021 N N . ARG A 1 379 ? 72.636 126.867 17.110 1.00 26.21 401 ARG C N 1
ATOM 6022 C CA . ARG A 1 379 ? 73.138 125.560 16.701 1.00 24.02 401 ARG C CA 1
ATOM 6023 C C . ARG A 1 379 ? 72.784 124.466 17.705 1.00 28.91 401 ARG C C 1
ATOM 6024 O O . ARG A 1 379 ? 73.362 123.372 17.660 1.00 24.34 401 ARG C O 1
ATOM 6045 N N . LEU A 1 380 ? 71.840 124.738 18.610 1.00 25.68 402 LEU C N 1
ATOM 6046 C CA . LEU A 1 380 ? 71.477 123.759 19.628 1.00 29.99 402 LEU C CA 1
ATOM 6047 C C . LEU A 1 380 ? 70.918 122.477 19.033 1.00 31.03 402 LEU C C 1
ATOM 6048 O O . LEU A 1 380 ? 70.971 121.431 19.689 1.00 28.88 402 LEU C O 1
ATOM 6064 N N . ASP A 1 381 ? 70.391 122.534 17.808 1.00 30.86 403 ASP C N 1
ATOM 6065 C CA . ASP A 1 381 ? 69.649 121.400 17.267 1.00 35.86 403 ASP C CA 1
ATOM 6066 C C . ASP A 1 381 ? 70.473 120.119 17.299 1.00 34.04 403 ASP C C 1
ATOM 6067 O O . ASP A 1 381 ? 69.946 119.047 17.613 1.00 40.69 403 ASP C O 1
ATOM 6076 N N . THR A 1 382 ? 71.767 120.205 16.988 1.00 36.01 404 THR C N 1
ATOM 6077 C CA . THR A 1 382 ? 72.639 119.036 16.972 1.00 28.64 404 THR C CA 1
ATOM 6078 C C . THR A 1 382 ? 73.688 119.070 18.077 1.00 25.93 404 THR C C 1
ATOM 6079 O O . THR A 1 382 ? 74.665 118.318 18.016 1.00 27.51 404 THR C O 1
ATOM 6090 N N . MET A 1 383 ? 73.506 119.909 19.092 1.00 23.68 405 MET C N 1
ATOM 6091 C CA . MET A 1 383 ? 74.495 119.990 20.155 1.00 23.35 405 MET C CA 1
ATOM 6092 C C . MET A 1 383 ? 74.428 118.749 21.036 1.00 25.28 405 MET C C 1
ATOM 6093 O O . MET A 1 383 ? 73.348 118.239 21.349 1.00 27.69 405 MET C O 1
ATOM 6107 N N . ASN A 1 384 ? 75.598 118.260 21.423 1.00 22.97 406 ASN C N 1
ATOM 6108 C CA . ASN A 1 384 ? 75.680 117.112 22.311 1.00 24.09 406 ASN C CA 1
ATOM 6109 C C . ASN A 1 384 ? 75.038 117.437 23.657 1.00 23.75 406 ASN C C 1
ATOM 6110 O O . ASN A 1 384 ? 75.267 118.504 24.230 1.00 25.53 406 ASN C O 1
ATOM 6121 N N . THR A 1 385 ? 74.232 116.499 24.165 1.00 32.42 407 THR C N 1
ATOM 6122 C CA . THR A 1 385 ? 73.435 116.763 25.365 1.00 30.56 407 THR C CA 1
ATOM 6123 C C . THR A 1 385 ? 74.312 117.045 26.577 1.00 24.07 407 THR C C 1
ATOM 6124 O O . THR A 1 385 ? 73.925 117.829 27.453 1.00 22.09 407 THR C O 1
ATOM 6135 N N . THR A 1 386 ? 75.480 116.409 26.665 1.00 21.63 408 THR C N 1
ATOM 6136 C CA . THR A 1 386 ? 76.388 116.730 27.760 1.00 28.01 408 THR C CA 1
ATOM 6137 C C . THR A 1 386 ? 76.861 118.173 27.660 1.00 28.14 408 THR C C 1
ATOM 6138 O O . THR A 1 386 ? 77.049 118.837 28.685 1.00 25.57 408 THR C O 1
ATOM 6149 N N . CYS A 1 387 ? 77.032 118.678 26.436 1.00 20.49 409 CYS C N 1
ATOM 6150 C CA . CYS A 1 387 ? 77.436 120.063 26.237 1.00 20.72 409 CYS C CA 1
ATOM 6151 C C . CYS A 1 387 ? 76.276 121.032 26.435 1.00 22.34 409 CYS C C 1
ATOM 6152 O O . CYS A 1 387 ? 76.481 122.136 26.951 1.00 20.85 409 CYS C O 1
ATOM 6160 N N . VAL A 1 388 ? 75.058 120.654 26.029 1.00 21.02 410 VAL C N 1
ATOM 6161 C CA . VAL A 1 388 ? 73.900 121.505 26.297 1.00 18.79 410 VAL C CA 1
ATOM 6162 C C . VAL A 1 388 ? 73.754 121.730 27.796 1.00 18.89 410 VAL C C 1
ATOM 6163 O O . VAL A 1 388 ? 73.421 122.833 28.244 1.00 17.52 410 VAL C O 1
ATOM 6176 N N . ASP A 1 389 ? 73.996 120.688 28.595 1.00 24.96 411 ASP C N 1
ATOM 6177 C CA . ASP A 1 389 ? 73.903 120.828 30.046 1.00 25.72 411 ASP C CA 1
ATOM 6178 C C . ASP A 1 389 ? 74.902 121.858 30.556 1.00 24.54 411 ASP C C 1
ATOM 6179 O O . ASP A 1 389 ? 74.559 122.727 31.365 1.00 26.06 411 ASP C O 1
ATOM 6188 N N . ARG A 1 390 ? 76.150 121.773 30.092 1.00 19.83 412 ARG C N 1
ATOM 6189 C CA . ARG A 1 390 ? 77.165 122.723 30.529 1.00 21.50 412 ARG C CA 1
ATOM 6190 C C . ARG A 1 390 ? 76.856 124.129 30.031 1.00 17.95 412 ARG C C 1
ATOM 6191 O O . ARG A 1 390 ? 77.101 125.110 30.740 1.00 16.66 412 ARG C O 1
ATOM 6212 N N . PHE A 1 391 ? 76.339 124.242 28.807 1.00 16.87 413 PHE C N 1
ATOM 6213 C CA . PHE A 1 391 ? 75.897 125.534 28.294 1.00 17.90 413 PHE C CA 1
ATOM 6214 C C . PHE A 1 391 ? 74.806 126.128 29.177 1.00 17.56 413 PHE C C 1
ATOM 6215 O O . PHE A 1 391 ? 74.812 127.332 29.463 1.00 17.67 413 PHE C O 1
ATOM 6232 N N . ILE A 1 392 ? 73.864 125.295 29.622 1.00 18.92 414 ILE C N 1
ATOM 6233 C CA . ILE A 1 392 ? 72.786 125.764 30.491 1.00 18.49 414 ILE C CA 1
ATOM 6234 C C . ILE A 1 392 ? 73.351 126.261 31.816 1.00 16.76 414 ILE C C 1
ATOM 6235 O O . ILE A 1 392 ? 73.026 127.361 32.278 1.00 19.43 414 ILE C O 1
ATOM 6251 N N . ASN A 1 393 ? 74.211 125.459 32.444 1.00 20.71 415 ASN C N 1
ATOM 6252 C CA . ASN A 1 393 ? 74.751 125.826 33.750 1.00 24.26 415 ASN C CA 1
ATOM 6253 C C . ASN A 1 393 ? 75.611 127.080 33.673 1.00 22.59 415 ASN C C 1
ATOM 6254 O O . ASN A 1 393 ? 75.570 127.922 34.577 1.00 25.96 415 ASN C O 1
ATOM 6265 N N . TRP A 1 394 ? 76.400 127.229 32.610 1.00 17.98 416 TRP C N 1
ATOM 6266 C CA . TRP A 1 394 ? 77.215 128.429 32.484 1.00 20.60 416 TRP C CA 1
ATOM 6267 C C . TRP A 1 394 ? 76.341 129.659 32.273 1.00 22.28 416 TRP C C 1
ATOM 6268 O O . TRP A 1 394 ? 76.435 130.642 33.020 1.00 19.92 416 TRP C O 1
ATOM 6289 N N . PHE A 1 395 ? 75.485 129.621 31.248 1.00 19.77 417 PHE C N 1
ATOM 6290 C CA . PHE A 1 395 ? 74.707 130.797 30.871 1.00 20.03 417 PHE C CA 1
ATOM 6291 C C . PHE A 1 395 ? 73.864 131.305 32.035 1.00 20.20 417 PHE C C 1
ATOM 6292 O O . PHE A 1 395 ? 73.799 132.515 32.282 1.00 21.26 417 PHE C O 1
ATOM 6309 N N . SER A 1 396 ? 73.219 130.397 32.769 1.00 21.75 418 SER C N 1
ATOM 6310 C CA . SER A 1 396 ? 72.440 130.800 33.934 1.00 21.41 418 SER C CA 1
ATOM 6311 C C . SER A 1 396 ? 73.328 131.426 35.006 1.00 17.99 418 SER C C 1
ATOM 6312 O O . SER A 1 396 ? 72.954 132.426 35.626 1.00 20.21 418 SER C O 1
ATOM 6320 N N . HIS A 1 397 ? 74.502 130.845 35.251 1.00 19.68 419 HIS C N 1
ATOM 6321 C CA . HIS A 1 397 ? 75.406 131.412 36.245 1.00 19.13 419 HIS C CA 1
ATOM 6322 C C . HIS A 1 397 ? 75.960 132.750 35.778 1.00 20.76 419 HIS C C 1
ATOM 6323 O O . HIS A 1 397 ? 76.089 133.689 36.572 1.00 20.60 419 HIS C O 1
ATOM 6337 N N . HIS A 1 398 ? 76.294 132.852 34.490 1.00 20.71 420 HIS C N 1
ATOM 6338 C CA . HIS A 1 398 ? 76.734 134.123 33.923 1.00 18.01 420 HIS C CA 1
ATOM 6339 C C . HIS A 1 398 ? 75.672 135.202 34.101 1.00 22.40 420 HIS C C 1
ATOM 6340 O O . HIS A 1 398 ? 75.964 136.301 34.586 1.00 26.76 420 HIS C O 1
ATOM 6354 N N . LEU A 1 399 ? 74.425 134.899 33.719 1.00 21.08 421 LEU C N 1
ATOM 6355 C CA . LEU A 1 399 ? 73.347 135.879 33.829 1.00 21.71 421 LEU C CA 1
ATOM 6356 C C . LEU A 1 399 ? 73.151 136.342 35.268 1.00 24.66 421 LEU C C 1
ATOM 6357 O O . LEU A 1 399 ? 72.877 137.522 35.513 1.00 21.62 421 LEU C O 1
ATOM 6373 N N . SER A 1 400 ? 73.260 135.424 36.233 1.00 24.89 422 SER C N 1
ATOM 6374 C CA . SER A 1 400 ? 73.059 135.791 37.629 1.00 23.61 422 SER C CA 1
ATOM 6375 C C . SER A 1 400 ? 74.117 136.765 38.123 1.00 22.70 422 SER C C 1
ATOM 6376 O O . SER A 1 400 ? 73.932 137.381 39.175 1.00 26.02 422 SER C O 1
ATOM 6384 N N . ASN A 1 401 ? 75.228 136.895 37.404 1.00 24.13 423 ASN C N 1
ATOM 6385 C CA . ASN A 1 401 ? 76.255 137.873 37.730 1.00 31.68 423 ASN C CA 1
ATOM 6386 C C . ASN A 1 401 ? 76.077 139.185 36.974 1.00 34.85 423 ASN C C 1
ATOM 6387 O O . ASN A 1 401 ? 76.828 140.136 37.224 1.00 27.94 423 ASN C O 1
ATOM 6398 N N . PHE A 1 402 ? 75.098 139.259 36.075 1.00 32.38 424 PHE C N 1
ATOM 6399 C CA . PHE A 1 402 ? 74.859 140.428 35.240 1.00 30.16 424 PHE C CA 1
ATOM 6400 C C . PHE A 1 402 ? 73.394 140.834 35.296 1.00 28.78 424 PHE C C 1
ATOM 6401 O O . PHE A 1 402 ? 72.810 141.263 34.298 1.00 25.84 424 PHE C O 1
ATOM 6418 N N . GLN A 1 403 ? 72.775 140.699 36.469 1.00 31.47 425 GLN C N 1
ATOM 6419 C CA . GLN A 1 403 ? 71.428 141.197 36.734 1.00 38.58 425 GLN C CA 1
ATOM 6420 C C . GLN A 1 403 ? 70.344 140.420 35.994 1.00 37.96 425 GLN C C 1
ATOM 6421 O O . GLN A 1 403 ? 69.206 140.890 35.903 1.00 34.31 425 GLN C O 1
ATOM 6435 N N . PHE A 1 404 ? 70.652 139.233 35.472 1.00 33.35 426 PHE C N 1
ATOM 6436 C CA . PHE A 1 404 ? 69.693 138.467 34.682 1.00 35.73 426 PHE C CA 1
ATOM 6437 C C . PHE A 1 404 ? 69.199 139.278 33.493 1.00 34.40 426 PHE C C 1
ATOM 6438 O O . PHE A 1 404 ? 68.040 139.167 33.087 1.00 35.01 426 PHE C O 1
ATOM 6455 N N . ARG A 1 405 ? 70.074 140.107 32.939 1.00 37.99 427 ARG C N 1
ATOM 6456 C CA . ARG A 1 405 ? 69.736 140.941 31.795 1.00 41.64 427 ARG C CA 1
ATOM 6457 C C . ARG A 1 405 ? 70.111 140.203 30.521 1.00 33.39 427 ARG C C 1
ATOM 6458 O O . ARG A 1 405 ? 71.264 139.793 30.344 1.00 34.66 427 ARG C O 1
ATOM 6479 N N . TRP A 1 406 ? 69.136 140.037 29.641 1.00 26.79 428 TRP C N 1
ATOM 6480 C CA . TRP A 1 406 ? 69.358 139.377 28.370 1.00 28.06 428 TRP C CA 1
ATOM 6481 C C . TRP A 1 406 ? 68.250 139.806 27.422 1.00 31.52 428 TRP C C 1
ATOM 6482 O O . TRP A 1 406 ? 67.139 140.124 27.851 1.00 28.51 428 TRP C O 1
ATOM 6503 N N . SER A 1 407 ? 68.574 139.833 26.130 1.00 37.91 429 SER C N 1
ATOM 6504 C CA . SER A 1 407 ? 67.599 140.163 25.090 1.00 42.00 429 SER C CA 1
ATOM 6505 C C . SER A 1 407 ? 66.855 138.889 24.700 1.00 36.51 429 SER C C 1
ATOM 6506 O O . SER A 1 407 ? 67.164 138.222 23.709 1.00 41.63 429 SER C O 1
ATOM 6514 N N . TRP A 1 408 ? 65.842 138.557 25.504 1.00 31.87 430 TRP C N 1
ATOM 6515 C CA . TRP A 1 408 ? 65.056 137.356 25.245 1.00 38.56 430 TRP C CA 1
ATOM 6516 C C . TRP A 1 408 ? 64.259 137.473 23.955 1.00 49.11 430 TRP C C 1
ATOM 6517 O O . TRP A 1 408 ? 64.019 136.462 23.284 1.00 41.78 430 TRP C O 1
ATOM 6538 N N . GLU A 1 409 ? 63.840 138.691 23.597 1.00 50.37 431 GLU C N 1
ATOM 6539 C CA . GLU A 1 409 ? 63.081 138.895 22.368 1.00 45.95 431 GLU C CA 1
ATOM 6540 C C . GLU A 1 409 ? 63.816 138.324 21.163 1.00 43.83 431 GLU C C 1
ATOM 6541 O O . GLU A 1 409 ? 63.181 137.856 20.213 1.00 40.97 431 GLU C O 1
ATOM 6553 N N . ASP A 1 410 ? 65.152 138.352 21.183 1.00 48.78 432 ASP C N 1
ATOM 6554 C CA . ASP A 1 410 ? 65.920 137.804 20.071 1.00 49.74 432 ASP C CA 1
ATOM 6555 C C . ASP A 1 410 ? 65.636 136.323 19.875 1.00 52.25 432 ASP C C 1
ATOM 6556 O O . ASP A 1 410 ? 65.780 135.803 18.762 1.00 52.25 432 ASP C O 1
ATOM 6565 N N . TRP A 1 411 ? 65.243 135.630 20.941 1.00 44.92 433 TRP C N 1
ATOM 6566 C CA . TRP A 1 411 ? 64.968 134.203 20.896 1.00 46.68 433 TRP C CA 1
ATOM 6567 C C . TRP A 1 411 ? 63.476 133.898 20.880 1.00 53.47 433 TRP C C 1
ATOM 6568 O O . TRP A 1 411 ? 63.088 132.744 21.084 1.00 49.71 433 TRP C O 1
ATOM 6589 N N . SER A 1 412 ? 62.635 134.904 20.620 1.00 54.23 434 SER C N 1
ATOM 6590 C CA . SER A 1 412 ? 61.187 134.723 20.669 1.00 52.36 434 SER C CA 1
ATOM 6591 C C . SER A 1 412 ? 60.694 133.633 19.729 1.00 58.14 434 SER C C 1
ATOM 6592 O O . SER A 1 412 ? 59.558 133.170 19.882 1.00 55.15 434 SER C O 1
ATOM 6600 N N . ASP A 1 413 ? 61.508 133.213 18.762 1.00 60.12 435 ASP C N 1
ATOM 6601 C CA . ASP A 1 413 ? 61.055 132.239 17.780 1.00 66.49 435 ASP C CA 1
ATOM 6602 C C . ASP A 1 413 ? 61.030 130.815 18.319 1.00 63.82 435 ASP C C 1
ATOM 6603 O O . ASP A 1 413 ? 60.554 129.915 17.618 1.00 66.82 435 ASP C O 1
ATOM 6612 N N . CYS A 1 414 ? 61.522 130.585 19.537 1.00 58.11 436 CYS C N 1
ATOM 6613 C CA . CYS A 1 414 ? 61.371 129.281 20.166 1.00 50.75 436 CYS C CA 1
ATOM 6614 C C . CYS A 1 414 ? 59.985 129.091 20.766 1.00 48.81 436 CYS C C 1
ATOM 6615 O O . CYS A 1 414 ? 59.585 127.949 21.018 1.00 41.46 436 CYS C O 1
ATOM 6623 N N . LEU A 1 415 ? 59.253 130.185 21.004 1.00 46.82 437 LEU C N 1
ATOM 6624 C CA . LEU A 1 415 ? 57.905 130.103 21.551 1.00 39.70 437 LEU C CA 1
ATOM 6625 C C . LEU A 1 415 ? 56.937 129.428 20.589 1.00 42.47 437 LEU C C 1
ATOM 6626 O O . LEU A 1 415 ? 55.916 128.890 21.029 1.00 41.05 437 LEU C O 1
ATOM 6642 N N . SER A 1 416 ? 57.241 129.436 19.294 1.00 49.73 438 SER C N 1
ATOM 6643 C CA . SER A 1 416 ? 56.371 128.857 18.281 1.00 55.63 438 SER C CA 1
ATOM 6644 C C . SER A 1 416 ? 56.648 127.382 18.017 1.00 49.89 438 SER C C 1
ATOM 6645 O O . SER A 1 416 ? 55.883 126.747 17.282 1.00 53.50 438 SER C O 1
ATOM 6653 N N . GLN A 1 417 ? 57.709 126.823 18.589 1.00 48.24 439 GLN C N 1
ATOM 6654 C CA . GLN A 1 417 ? 58.104 125.454 18.304 1.00 49.02 439 GLN C CA 1
ATOM 6655 C C . GLN A 1 417 ? 57.493 124.490 19.316 1.00 44.81 439 GLN C C 1
ATOM 6656 O O . GLN A 1 417 ? 56.874 124.887 20.305 1.00 51.15 439 GLN C O 1
ATOM 6670 N N . ASP A 1 418 ? 57.676 123.206 19.054 1.00 36.36 440 ASP C N 1
ATOM 6671 C CA . ASP A 1 418 ? 57.296 122.195 20.022 1.00 38.53 440 ASP C CA 1
ATOM 6672 C C . ASP A 1 418 ? 58.033 122.455 21.336 1.00 42.90 440 ASP C C 1
ATOM 6673 O O . ASP A 1 418 ? 59.258 122.643 21.322 1.00 46.35 440 ASP C O 1
ATOM 6682 N N . PRO A 1 419 ? 57.340 122.478 22.482 1.00 41.26 441 PRO C N 1
ATOM 6683 C CA . PRO A 1 419 ? 58.037 122.759 23.752 1.00 41.30 441 PRO C CA 1
ATOM 6684 C C . PRO A 1 419 ? 59.194 121.819 24.044 1.00 43.27 441 PRO C C 1
ATOM 6685 O O . PRO A 1 419 ? 60.068 122.168 24.848 1.00 37.54 441 PRO C O 1
ATOM 6696 N N . GLU A 1 420 ? 59.226 120.641 23.427 1.00 43.62 442 GLU C N 1
ATOM 6697 C CA . GLU A 1 420 ? 60.275 119.663 23.667 1.00 48.66 442 GLU C CA 1
ATOM 6698 C C . GLU A 1 420 ? 61.424 119.772 22.669 1.00 47.05 442 GLU C C 1
ATOM 6699 O O . GLU A 1 420 ? 62.344 118.944 22.706 1.00 40.07 442 GLU C O 1
ATOM 6711 N N . SER A 1 421 ? 61.402 120.772 21.791 1.00 32.91 443 SER C N 1
ATOM 6712 C CA . SER A 1 421 ? 62.507 120.975 20.875 1.00 37.99 443 SER C CA 1
ATOM 6713 C C . SER A 1 421 ? 63.710 121.575 21.609 1.00 38.50 443 SER C C 1
ATOM 6714 O O . SER A 1 421 ? 63.578 122.110 22.714 1.00 32.51 443 SER C O 1
ATOM 6722 N N . PRO A 1 422 ? 64.902 121.490 21.011 1.00 31.76 444 PRO C N 1
ATOM 6723 C CA . PRO A 1 422 ? 66.115 121.915 21.735 1.00 28.46 444 PRO C CA 1
ATOM 6724 C C . PRO A 1 422 ? 66.100 123.362 22.210 1.00 31.33 444 PRO C C 1
ATOM 6725 O O . PRO A 1 422 ? 66.496 123.633 23.352 1.00 28.41 444 PRO C O 1
ATOM 6736 N N . LYS A 1 423 ? 65.672 124.312 21.369 1.00 25.55 445 LYS C N 1
ATOM 6737 C CA . LYS A 1 423 ? 65.712 125.715 21.788 1.00 28.49 445 LYS C CA 1
ATOM 6738 C C . LYS A 1 423 ? 64.752 125.984 22.938 1.00 34.30 445 LYS C C 1
ATOM 6739 O O . LYS A 1 423 ? 65.195 126.477 23.994 1.00 27.15 445 LYS C O 1
ATOM 6758 N N . PRO A 1 424 ? 63.448 125.704 22.825 1.00 34.87 446 PRO C N 1
ATOM 6759 C CA . PRO A 1 424 ? 62.555 125.961 23.965 1.00 29.65 446 PRO C CA 1
ATOM 6760 C C . PRO A 1 424 ? 62.925 125.170 25.206 1.00 23.97 446 PRO C C 1
ATOM 6761 O O . PRO A 1 424 ? 62.751 125.670 26.324 1.00 24.13 446 PRO C O 1
ATOM 6772 N N . LYS A 1 425 ? 63.440 123.949 25.045 1.00 23.58 447 LYS C N 1
ATOM 6773 C CA . LYS A 1 425 ? 63.902 123.188 26.200 1.00 28.45 447 LYS C CA 1
ATOM 6774 C C . LYS A 1 425 ? 65.120 123.849 26.837 1.00 28.19 447 LYS C C 1
ATOM 6775 O O . LYS A 1 425 ? 65.235 123.899 28.066 1.00 30.16 447 LYS C O 1
ATOM 6794 N N . PHE A 1 426 ? 66.031 124.377 26.018 1.00 23.98 448 PHE C N 1
ATOM 6795 C CA . PHE A 1 426 ? 67.160 125.135 26.548 1.00 22.58 448 PHE C CA 1
ATOM 6796 C C . PHE A 1 426 ? 66.691 126.314 27.393 1.00 25.16 448 PHE C C 1
ATOM 6797 O O . PHE A 1 426 ? 67.146 126.497 28.529 1.00 25.85 448 PHE C O 1
ATOM 6814 N N . VAL A 1 427 ? 65.786 127.136 26.852 1.00 22.87 449 VAL C N 1
ATOM 6815 C CA . VAL A 1 427 ? 65.328 128.318 27.586 1.00 25.34 449 VAL C CA 1
ATOM 6816 C C . VAL A 1 427 ? 64.634 127.912 28.881 1.00 23.69 449 VAL C C 1
ATOM 6817 O O . VAL A 1 427 ? 64.814 128.550 29.926 1.00 18.76 449 VAL C O 1
ATOM 6830 N N . ARG A 1 428 ? 63.812 126.863 28.834 1.00 23.09 450 ARG C N 1
ATOM 6831 C CA . ARG A 1 428 ? 63.133 126.415 30.044 1.00 24.68 450 ARG C CA 1
ATOM 6832 C C . ARG A 1 428 ? 64.142 126.042 31.123 1.00 20.66 450 ARG C C 1
ATOM 6833 O O . ARG A 1 428 ? 64.030 126.479 32.272 1.00 18.00 450 ARG C O 1
ATOM 6854 N N . GLU A 1 429 ? 65.145 125.236 30.765 1.00 23.16 451 GLU C N 1
ATOM 6855 C CA . GLU A 1 429 ? 66.161 124.840 31.736 1.00 26.45 451 GLU C CA 1
ATOM 6856 C C . GLU A 1 429 ? 66.934 126.047 32.256 1.00 21.75 451 GLU C C 1
ATOM 6857 O O . GLU A 1 429 ? 67.224 126.138 33.454 1.00 24.90 451 GLU C O 1
ATOM 6869 N N . VAL A 1 430 ? 67.276 126.986 31.372 1.00 21.24 452 VAL C N 1
ATOM 6870 C CA . VAL A 1 430 ? 67.991 128.186 31.803 1.00 22.42 452 VAL C CA 1
ATOM 6871 C C . VAL A 1 430 ? 67.194 128.928 32.871 1.00 20.76 452 VAL C C 1
ATOM 6872 O O . VAL A 1 430 ? 67.728 129.295 33.924 1.00 19.86 452 VAL C O 1
ATOM 6885 N N . LEU A 1 431 ? 65.901 129.157 32.619 1.00 20.08 453 LEU C N 1
ATOM 6886 C CA . LEU A 1 431 ? 65.096 129.926 33.562 1.00 16.04 453 LEU C CA 1
ATOM 6887 C C . LEU A 1 431 ? 64.888 129.178 34.869 1.00 20.35 453 LEU C C 1
ATOM 6888 O O . LEU A 1 431 ? 64.799 129.805 35.929 1.00 20.49 453 LEU C O 1
ATOM 6904 N N . GLU A 1 432 ? 64.814 127.848 34.823 1.00 22.28 454 GLU C N 1
ATOM 6905 C CA . GLU A 1 432 ? 64.773 127.077 36.059 1.00 22.00 454 GLU C CA 1
ATOM 6906 C C . GLU A 1 432 ? 66.068 127.244 36.844 1.00 27.91 454 GLU C C 1
ATOM 6907 O O . GLU A 1 432 ? 66.045 127.390 38.072 1.00 29.37 454 GLU C O 1
ATOM 6919 N N . LYS A 1 433 ? 67.211 127.233 36.152 1.00 24.87 455 LYS C N 1
ATOM 6920 C CA . LYS A 1 433 ? 68.486 127.445 36.831 1.00 24.26 455 LYS C CA 1
ATOM 6921 C C . LYS A 1 433 ? 68.574 128.849 37.414 1.00 23.30 455 LYS C C 1
ATOM 6922 O O . LYS A 1 433 ? 69.088 129.032 38.525 1.00 24.83 455 LYS C O 1
ATOM 6941 N N . CYS A 1 434 ? 68.076 129.852 36.684 1.00 22.55 456 CYS C N 1
ATOM 6942 C CA . CYS A 1 434 ? 68.078 131.219 37.200 1.00 26.11 456 CYS C CA 1
ATOM 6943 C C . CYS A 1 434 ? 67.216 131.342 38.451 1.00 26.25 456 CYS C C 1
ATOM 6944 O O . CYS A 1 434 ? 67.587 132.043 39.398 1.00 25.21 456 CYS C O 1
ATOM 6952 N N . MET A 1 435 ? 66.060 130.671 38.473 1.00 26.99 457 MET C N 1
ATOM 6953 C CA . MET A 1 435 ? 65.245 130.642 39.684 1.00 27.32 457 MET C CA 1
ATOM 6954 C C . MET A 1 435 ? 66.019 130.024 40.843 1.00 27.56 457 MET C C 1
ATOM 6955 O O . MET A 1 435 ? 66.025 130.560 41.957 1.00 27.63 457 MET C O 1
ATOM 6969 N N . ARG A 1 436 ? 66.674 128.885 40.598 1.00 25.89 458 ARG C N 1
ATOM 6970 C CA . ARG A 1 436 ? 67.457 128.233 41.644 1.00 26.16 458 ARG C CA 1
ATOM 6971 C C . ARG A 1 436 ? 68.534 129.150 42.214 1.00 28.13 458 ARG C C 1
ATOM 6972 O O . ARG A 1 436 ? 68.970 128.941 43.350 1.00 26.56 458 ARG C O 1
ATOM 6993 N N . LEU A 1 437 ? 68.985 130.148 41.450 1.00 30.72 459 LEU C N 1
ATOM 6994 C CA . LEU A 1 437 ? 69.969 131.111 41.925 1.00 24.27 459 LEU C CA 1
ATOM 6995 C C . LEU A 1 437 ? 69.333 132.382 42.463 1.00 25.09 459 LEU C C 1
ATOM 6996 O O . LEU A 1 437 ? 70.027 133.187 43.095 1.00 31.38 459 LEU C O 1
ATOM 7012 N N . SER A 1 438 ? 68.041 132.581 42.219 1.00 31.63 460 SER C N 1
ATOM 7013 C CA . SER A 1 438 ? 67.341 133.784 42.643 1.00 29.12 460 SER C CA 1
ATOM 7014 C C . SER A 1 438 ? 66.068 133.386 43.377 1.00 25.90 460 SER C C 1
ATOM 7015 O O . SER A 1 438 ? 66.127 132.940 44.526 1.00 29.27 460 SER C O 1
ATOM 7023 N N . TYR A 1 439 ? 64.917 133.531 42.726 1.00 34.22 461 TYR C N 1
ATOM 7024 C CA . TYR A 1 439 ? 63.645 133.087 43.281 1.00 33.42 461 TYR C CA 1
ATOM 7025 C C . TYR A 1 439 ? 62.575 133.294 42.220 1.00 32.95 461 TYR C C 1
ATOM 7026 O O . TYR A 1 439 ? 62.761 134.053 41.265 1.00 33.04 461 TYR C O 1
ATOM 7044 N N . HIS A 1 440 ? 61.440 132.622 42.419 1.00 38.85 462 HIS C N 1
ATOM 7045 C CA . HIS A 1 440 ? 60.448 132.478 41.356 1.00 39.40 462 HIS C CA 1
ATOM 7046 C C . HIS A 1 440 ? 59.988 133.829 40.820 1.00 37.59 462 HIS C C 1
ATOM 7047 O O . HIS A 1 440 ? 59.961 134.049 39.603 1.00 38.96 462 HIS C O 1
ATOM 7061 N N . GLN A 1 441 ? 59.608 134.748 41.709 1.00 40.50 463 GLN C N 1
ATOM 7062 C CA . GLN A 1 441 ? 59.012 135.993 41.236 1.00 39.09 463 GLN C CA 1
ATOM 7063 C C . GLN A 1 441 ? 60.020 136.835 40.462 1.00 38.51 463 GLN C C 1
ATOM 7064 O O . GLN A 1 441 ? 59.660 137.485 39.473 1.00 41.25 463 GLN C O 1
ATOM 7078 N N . ARG A 1 442 ? 61.286 136.830 40.886 1.00 35.28 464 ARG C N 1
ATOM 7079 C CA . ARG A 1 442 ? 62.319 137.551 40.147 1.00 33.91 464 ARG C CA 1
ATOM 7080 C C . ARG A 1 442 ? 62.350 137.135 38.679 1.00 41.71 464 ARG C C 1
ATOM 7081 O O . ARG A 1 442 ? 62.561 137.972 37.793 1.00 40.55 464 ARG C O 1
ATOM 7102 N N . ILE A 1 443 ? 62.141 135.847 38.398 1.00 34.74 465 ILE C N 1
ATOM 7103 C CA . ILE A 1 443 ? 62.258 135.370 37.024 1.00 37.49 465 ILE C CA 1
ATOM 7104 C C . ILE A 1 443 ? 61.016 135.712 36.210 1.00 40.54 465 ILE C C 1
ATOM 7105 O O . ILE A 1 443 ? 61.103 135.899 34.992 1.00 38.76 465 ILE C O 1
ATOM 7121 N N . LEU A 1 444 ? 59.848 135.801 36.849 1.00 46.18 466 LEU C N 1
ATOM 7122 C CA . LEU A 1 444 ? 58.654 136.230 36.128 1.00 49.18 466 LEU C CA 1
ATOM 7123 C C . LEU A 1 444 ? 58.727 137.705 35.753 1.00 45.62 466 LEU C C 1
ATOM 7124 O O . LEU A 1 444 ? 58.111 138.122 34.765 1.00 49.47 466 LEU C O 1
ATOM 7140 N N . ASP A 1 445 ? 59.465 138.505 36.524 1.00 42.07 467 ASP C N 1
ATOM 7141 C CA . ASP A 1 445 ? 59.554 139.934 36.244 1.00 45.30 467 ASP C CA 1
ATOM 7142 C C . ASP A 1 445 ? 60.562 140.241 35.138 1.00 43.26 467 ASP C C 1
ATOM 7143 O O . ASP A 1 445 ? 60.340 141.153 34.336 1.00 57.09 467 ASP C O 1
ATOM 7152 N N . ILE A 1 446 ? 61.668 139.494 35.068 1.00 49.89 468 ILE C N 1
ATOM 7153 C CA . ILE A 1 446 ? 62.735 139.834 34.128 1.00 46.53 468 ILE C CA 1
ATOM 7154 C C . ILE A 1 446 ? 62.496 139.284 32.726 1.00 44.78 468 ILE C C 1
ATOM 7155 O O . ILE A 1 446 ? 63.105 139.781 31.771 1.00 52.66 468 ILE C O 1
ATOM 7171 N N . VAL A 1 447 ? 61.639 138.280 32.563 1.00 39.18 469 VAL C N 1
ATOM 7172 C CA . VAL A 1 447 ? 61.368 137.723 31.237 1.00 48.47 469 VAL C CA 1
ATOM 7173 C C . VAL A 1 447 ? 60.192 138.463 30.607 1.00 44.30 469 VAL C C 1
ATOM 7174 O O . VAL A 1 447 ? 59.301 138.930 31.332 1.00 40.50 469 VAL C O 1
ATOM 7187 N N . PRO A 1 448 ? 60.130 138.588 29.285 1.00 37.49 470 PRO C N 1
ATOM 7188 C CA . PRO A 1 448 ? 58.969 139.212 28.666 1.00 47.25 470 PRO C CA 1
ATOM 7189 C C . PRO A 1 448 ? 57.711 138.434 28.997 1.00 51.33 470 PRO C C 1
ATOM 7190 O O . PRO A 1 448 ? 57.767 137.213 29.248 1.00 46.02 470 PRO C O 1
ATOM 7201 N N . PRO A 1 449 ? 56.549 139.090 29.009 1.00 53.95 471 PRO C N 1
ATOM 7202 C CA . PRO A 1 449 ? 55.306 138.365 29.325 1.00 57.57 471 PRO C CA 1
ATOM 7203 C C . PRO A 1 449 ? 55.009 137.223 28.370 1.00 47.88 471 PRO C C 1
ATOM 7204 O O . PRO A 1 449 ? 54.226 136.332 28.721 1.00 43.42 471 PRO C O 1
ATOM 7215 N N . THR A 1 450 ? 55.612 137.214 27.181 1.00 46.19 472 THR C N 1
ATOM 7216 C CA . THR A 1 450 ? 55.356 136.165 26.202 1.00 46.51 472 THR C CA 1
ATOM 7217 C C . THR A 1 450 ? 56.113 134.875 26.503 1.00 42.06 472 THR C C 1
ATOM 7218 O O . THR A 1 450 ? 55.868 133.864 25.838 1.00 42.02 472 THR C O 1
ATOM 7229 N N . PHE A 1 451 ? 57.014 134.883 27.486 1.00 43.67 473 PHE C N 1
ATOM 7230 C CA . PHE A 1 451 ? 57.839 133.730 27.818 1.00 42.49 473 PHE C CA 1
ATOM 7231 C C . PHE A 1 451 ? 57.315 132.955 29.022 1.00 44.31 473 PHE C C 1
ATOM 7232 O O . PHE A 1 451 ? 58.006 132.055 29.509 1.00 45.40 473 PHE C O 1
ATOM 7249 N N . SER A 1 452 ? 56.116 133.280 29.513 1.00 40.95 474 SER C N 1
ATOM 7250 C CA . SER A 1 452 ? 55.607 132.638 30.721 1.00 41.63 474 SER C CA 1
ATOM 7251 C C . SER A 1 452 ? 55.403 131.135 30.552 1.00 41.53 474 SER C C 1
ATOM 7252 O O . SER A 1 452 ? 55.358 130.411 31.553 1.00 35.54 474 SER C O 1
ATOM 7260 N N . ALA A 1 453 ? 55.273 130.648 29.315 1.00 38.14 475 ALA C N 1
ATOM 7261 C CA . ALA A 1 453 ? 55.111 129.212 29.107 1.00 38.15 475 ALA C CA 1
ATOM 7262 C C . ALA A 1 453 ? 56.399 128.450 29.404 1.00 42.17 475 ALA C C 1
ATOM 7263 O O . ALA A 1 453 ? 56.351 127.258 29.735 1.00 36.93 475 ALA C O 1
ATOM 7270 N N . LEU A 1 454 ? 57.551 129.107 29.282 1.00 35.11 476 LEU C N 1
ATOM 7271 C CA . LEU A 1 454 ? 58.831 128.485 29.584 1.00 31.98 476 LEU C CA 1
ATOM 7272 C C . LEU A 1 454 ? 59.302 128.749 31.008 1.00 30.61 476 LEU C C 1
ATOM 7273 O O . LEU A 1 454 ? 60.382 128.279 31.382 1.00 35.18 476 LEU C O 1
ATOM 7289 N N . CYS A 1 455 ? 58.525 129.465 31.814 1.00 29.53 477 CYS C N 1
ATOM 7290 C CA . CYS A 1 455 ? 58.920 129.744 33.185 1.00 29.88 477 CYS C CA 1
ATOM 7291 C C . CYS A 1 455 ? 58.603 128.557 34.094 1.00 36.28 477 CYS C C 1
ATOM 7292 O O . CYS A 1 455 ? 57.668 127.796 33.831 1.00 43.77 477 CYS C O 1
ATOM 7300 N N . PRO A 1 456 ? 59.360 128.381 35.172 1.00 38.36 478 PRO C N 1
ATOM 7301 C CA . PRO A 1 456 ? 59.136 127.226 36.046 1.00 41.42 478 PRO C CA 1
ATOM 7302 C C . PRO A 1 456 ? 57.910 127.406 36.924 1.00 39.26 478 PRO C C 1
ATOM 7303 O O . PRO A 1 456 ? 57.520 128.521 37.274 1.00 37.07 478 PRO C O 1
ATOM 7314 N N . VAL A 1 457 ? 57.290 126.274 37.267 1.00 45.08 479 VAL C N 1
ATOM 7315 C CA . VAL A 1 457 ? 56.153 126.301 38.175 1.00 43.91 479 VAL C CA 1
ATOM 7316 C C . VAL A 1 457 ? 56.617 126.817 39.535 1.00 47.49 479 VAL C C 1
ATOM 7317 O O . VAL A 1 457 ? 57.772 126.631 39.936 1.00 53.30 479 VAL C O 1
ATOM 7323 N N . ASN A 1 458 ? 55.716 127.484 40.245 1.00 49.92 480 ASN C N 1
ATOM 7324 C CA . ASN A 1 458 ? 56.046 127.965 41.580 1.00 47.74 480 ASN C CA 1
ATOM 7325 C C . ASN A 1 458 ? 56.362 126.769 42.474 1.00 45.16 480 ASN C C 1
ATOM 7326 O O . ASN A 1 458 ? 55.567 125.821 42.533 1.00 46.38 480 ASN C O 1
ATOM 7337 N N . PRO A 1 459 ? 57.607 126.764 43.238 1.00 44.95 481 PRO C N 1
ATOM 7338 C CA . PRO A 1 459 ? 58.045 125.564 43.991 1.00 47.09 481 PRO C CA 1
ATOM 7339 C C . PRO A 1 459 ? 57.450 125.440 45.392 1.00 46.87 481 PRO C C 1
ATOM 7340 O O . PRO A 1 459 ? 58.070 125.734 46.413 1.00 56.36 481 PRO C O 1
ATOM 7351 N N . THR A 1 460 ? 56.206 124.973 45.447 1.00 46.78 482 THR C N 1
ATOM 7352 C CA . THR A 1 460 ? 55.499 124.759 46.701 1.00 46.20 482 THR C CA 1
ATOM 7353 C C . THR A 1 460 ? 55.166 123.283 46.849 1.00 41.16 482 THR C C 1
ATOM 7354 O O . THR A 1 460 ? 54.793 122.620 45.876 1.00 42.16 482 THR C O 1
ATOM 7365 N N . CYS A 1 461 ? 55.312 122.773 48.069 1.00 43.80 483 CYS C N 1
ATOM 7366 C CA . CYS A 1 461 ? 54.997 121.382 48.338 1.00 44.68 483 CYS C CA 1
ATOM 7367 C C . CYS A 1 461 ? 53.506 121.126 48.142 1.00 40.88 483 CYS C C 1
ATOM 7368 O O . CYS A 1 461 ? 52.688 122.048 48.099 1.00 42.15 483 CYS C O 1
ATOM 7376 N N . ILE A 1 462 ? 53.162 119.846 48.022 1.00 44.26 484 ILE C N 1
ATOM 7377 C CA . ILE A 1 462 ? 51.783 119.399 47.864 1.00 45.73 484 ILE C CA 1
ATOM 7378 C C . ILE A 1 462 ? 51.493 118.426 48.999 1.00 49.07 484 ILE C C 1
ATOM 7379 O O . ILE A 1 462 ? 52.021 117.306 49.015 1.00 47.13 484 ILE C O 1
ATOM 7395 N N . TYR A 1 463 ? 50.656 118.849 49.945 1.00 50.37 485 TYR C N 1
ATOM 7396 C CA . TYR A 1 463 ? 50.282 118.019 51.083 1.00 47.16 485 TYR C CA 1
ATOM 7397 C C . TYR A 1 463 ? 48.998 117.269 50.747 1.00 50.63 485 TYR C C 1
ATOM 7398 O O . TYR A 1 463 ? 47.987 117.886 50.394 1.00 52.05 485 TYR C O 1
ATOM 7416 N N . LYS A 1 464 ? 49.041 115.940 50.859 1.00 60.40 486 LYS C N 1
ATOM 7417 C CA . LYS A 1 464 ? 47.899 115.122 50.458 1.00 58.84 486 LYS C CA 1
ATOM 7418 C C . LYS A 1 464 ? 46.756 115.214 51.459 1.00 58.78 486 LYS C C 1
ATOM 7419 O O . LYS A 1 464 ? 45.587 115.119 51.070 1.00 69.63 486 LYS C O 1
ATOM 7438 N N . TYR A 1 465 ? 47.067 115.390 52.744 1.00 63.42 487 TYR C N 1
ATOM 7439 C CA . TYR A 1 465 ? 46.064 115.399 53.802 1.00 69.16 487 TYR C CA 1
ATOM 7440 C C . TYR A 1 465 ? 45.808 116.800 54.346 1.00 75.47 487 TYR C C 1
ATOM 7441 O O . TYR A 1 465 ? 45.391 116.947 55.499 1.00 82.19 487 TYR C O 1
ATOM 7459 N N . GLY A 1 466 ? 46.052 117.829 53.541 1.00 69.42 488 GLY C N 1
ATOM 7460 C CA . GLY A 1 466 ? 45.755 119.186 53.937 1.00 78.08 488 GLY C CA 1
ATOM 7461 C C . GLY A 1 466 ? 44.258 119.421 54.056 1.00 99.42 488 GLY C C 1
ATOM 7462 O O . GLY A 1 466 ? 43.433 118.511 53.960 1.00 98.66 488 GLY C O 1
ATOM 7466 N N . ASP A 1 467 ? 43.910 120.692 54.267 1.00 106.01 489 ASP C N 1
ATOM 7467 C CA . ASP A 1 467 ? 42.520 121.056 54.527 1.00 111.55 489 ASP C CA 1
ATOM 7468 C C . ASP A 1 467 ? 41.589 120.516 53.446 1.00 113.83 489 ASP C C 1
ATOM 7469 O O . ASP A 1 467 ? 40.622 119.803 53.739 1.00 107.82 489 ASP C O 1
ATOM 7478 N N . GLU A 1 468 ? 41.873 120.841 52.182 1.00 117.37 490 GLU C N 1
ATOM 7479 C CA . GLU A 1 468 ? 40.995 120.431 51.090 1.00 117.99 490 GLU C CA 1
ATOM 7480 C C . GLU A 1 468 ? 40.848 118.918 51.003 1.00 109.98 490 GLU C C 1
ATOM 7481 O O . GLU A 1 468 ? 39.883 118.436 50.400 1.00 106.00 490 GLU C O 1
ATOM 7493 N N . SER A 1 469 ? 41.777 118.163 51.585 1.00 105.36 491 SER C N 1
ATOM 7494 C CA . SER A 1 469 ? 41.733 116.713 51.479 1.00 103.54 491 SER C CA 1
ATOM 7495 C C . SER A 1 469 ? 40.424 116.172 52.043 1.00 106.41 491 SER C C 1
ATOM 7496 O O . SER A 1 469 ? 39.840 116.731 52.977 1.00 95.19 491 SER C O 1
ATOM 7503 N N . SER A 1 470 ? 39.962 115.072 51.455 1.00 111.36 492 SER C N 1
ATOM 7504 C CA . SER A 1 470 ? 38.734 114.428 51.896 1.00 109.80 492 SER C CA 1
ATOM 7505 C C . SER A 1 470 ? 39.017 113.501 53.070 1.00 104.42 492 SER C C 1
ATOM 7506 O O . SER A 1 470 ? 40.013 112.772 53.079 1.00 102.71 492 SER C O 1
ATOM 7514 N N . ASN A 1 471 ? 38.131 113.533 54.067 1.00 103.61 493 ASN C N 1
ATOM 7515 C CA . ASN A 1 471 ? 38.239 112.598 55.180 1.00 98.67 493 ASN C CA 1
ATOM 7516 C C . ASN A 1 471 ? 38.087 111.155 54.721 1.00 95.40 493 ASN C C 1
ATOM 7517 O O . ASN A 1 471 ? 38.502 110.239 55.439 1.00 92.80 493 ASN C O 1
ATOM 7528 N N . SER A 1 472 ? 37.507 110.935 53.540 1.00 99.51 494 SER C N 1
ATOM 7529 C CA . SER A 1 472 ? 37.388 109.596 52.980 1.00 104.31 494 SER C CA 1
ATOM 7530 C C . SER A 1 472 ? 38.722 109.039 52.504 1.00 100.76 494 SER C C 1
ATOM 7531 O O . SER A 1 472 ? 38.794 107.850 52.175 1.00 94.99 494 SER C O 1
ATOM 7539 N N . LEU A 1 473 ? 39.767 109.857 52.452 1.00 101.86 495 LEU C N 1
ATOM 7540 C CA . LEU A 1 473 ? 41.059 109.375 51.992 1.00 98.84 495 LEU C CA 1
ATOM 7541 C C . LEU A 1 473 ? 41.636 108.379 52.999 1.00 88.83 495 LEU C C 1
ATOM 7542 O O . LEU A 1 473 ? 41.536 108.594 54.211 1.00 82.70 495 LEU C O 1
ATOM 7558 N N . PRO A 1 474 ? 42.245 107.286 52.539 1.00 85.12 496 PRO C N 1
ATOM 7559 C CA . PRO A 1 474 ? 42.818 106.320 53.486 1.00 76.04 496 PRO C CA 1
ATOM 7560 C C . PRO A 1 474 ? 43.927 106.948 54.318 1.00 78.99 496 PRO C C 1
ATOM 7561 O O . PRO A 1 474 ? 44.853 107.566 53.788 1.00 83.77 496 PRO C O 1
ATOM 7572 N N . GLY A 1 475 ? 43.829 106.780 55.633 1.00 76.27 497 GLY C N 1
ATOM 7573 C CA . GLY A 1 475 ? 44.853 107.273 56.528 1.00 77.23 497 GLY C CA 1
ATOM 7574 C C . GLY A 1 475 ? 44.771 108.745 56.853 1.00 74.62 497 GLY C C 1
ATOM 7575 O O . GLY A 1 475 ? 45.673 109.262 57.521 1.00 74.97 497 GLY C O 1
ATOM 7579 N N . HIS A 1 476 ? 43.728 109.445 56.398 1.00 76.48 498 HIS C N 1
ATOM 7580 C CA . HIS A 1 476 ? 43.552 110.838 56.794 1.00 77.54 498 HIS C CA 1
ATOM 7581 C C . HIS A 1 476 ? 43.579 110.974 58.309 1.00 76.38 498 HIS C C 1
ATOM 7582 O O . HIS A 1 476 ? 44.212 111.888 58.851 1.00 71.80 498 HIS C O 1
ATOM 7596 N N . SER A 1 477 ? 42.898 110.064 59.008 1.00 79.48 499 SER C N 1
ATOM 7597 C CA . SER A 1 477 ? 42.862 110.110 60.466 1.00 77.06 499 SER C CA 1
ATOM 7598 C C . SER A 1 477 ? 44.262 109.991 61.056 1.00 72.92 499 SER C C 1
ATOM 7599 O O . SER A 1 477 ? 44.659 110.795 61.908 1.00 73.97 499 SER C O 1
ATOM 7607 N N . VAL A 1 478 ? 45.028 108.990 60.612 1.00 72.22 500 VAL C N 1
ATOM 7608 C CA . VAL A 1 478 ? 46.374 108.789 61.145 1.00 70.41 500 VAL C CA 1
ATOM 7609 C C . VAL A 1 478 ? 47.275 109.962 60.779 1.00 63.51 500 VAL C C 1
ATOM 7610 O O . VAL A 1 478 ? 48.130 110.375 61.570 1.00 61.53 500 VAL C O 1
ATOM 7623 N N . ALA A 1 479 ? 47.107 110.511 59.574 1.00 64.09 501 ALA C N 1
ATOM 7624 C CA . ALA A 1 479 ? 47.902 111.666 59.172 1.00 61.27 501 ALA C CA 1
ATOM 7625 C C . ALA A 1 479 ? 47.718 112.824 60.144 1.00 71.01 501 ALA C C 1
ATOM 7626 O O . ALA A 1 479 ? 48.678 113.537 60.463 1.00 73.46 501 ALA C O 1
ATOM 7633 N N . LEU A 1 480 ? 46.491 113.029 60.629 1.00 73.26 502 LEU C N 1
ATOM 7634 C CA . LEU A 1 480 ? 46.250 114.108 61.579 1.00 68.74 502 LEU C CA 1
ATOM 7635 C C . LEU A 1 480 ? 46.831 113.786 62.949 1.00 63.71 502 LEU C C 1
ATOM 7636 O O . LEU A 1 480 ? 47.226 114.699 63.683 1.00 67.81 502 LEU C O 1
ATOM 7652 N N . CYS A 1 481 ? 46.903 112.503 63.309 1.00 66.89 503 CYS C N 1
ATOM 7653 C CA . CYS A 1 481 ? 47.566 112.123 64.553 1.00 70.17 503 CYS C CA 1
ATOM 7654 C C . CYS A 1 481 ? 49.062 112.395 64.479 1.00 69.00 503 CYS C C 1
ATOM 7655 O O . CYS A 1 481 ? 49.653 112.921 65.430 1.00 66.55 503 CYS C O 1
ATOM 7663 N N . LEU A 1 482 ? 49.691 112.036 63.356 1.00 70.12 504 LEU C N 1
ATOM 7664 C CA . LEU A 1 482 ? 51.115 112.298 63.173 1.00 63.45 504 LEU C CA 1
ATOM 7665 C C . LEU A 1 482 ? 51.408 113.793 63.190 1.00 64.85 504 LEU C C 1
ATOM 7666 O O . LEU A 1 482 ? 52.394 114.234 63.793 1.00 55.41 504 LEU C O 1
ATOM 7682 N N . ALA A 1 483 ? 50.564 114.591 62.527 1.00 65.38 505 ALA C N 1
ATOM 7683 C CA . ALA A 1 483 ? 50.770 116.035 62.494 1.00 69.01 505 ALA C CA 1
ATOM 7684 C C . ALA A 1 483 ? 50.852 116.622 63.896 1.00 75.21 505 ALA C C 1
ATOM 7685 O O . ALA A 1 483 ? 51.589 117.590 64.122 1.00 76.28 505 ALA C O 1
ATOM 7692 N N . VAL A 1 484 ? 50.109 116.055 64.845 1.00 73.28 506 VAL C N 1
ATOM 7693 C CA . VAL A 1 484 ? 50.153 116.536 66.221 1.00 75.85 506 VAL C CA 1
ATOM 7694 C C . VAL A 1 484 ? 51.380 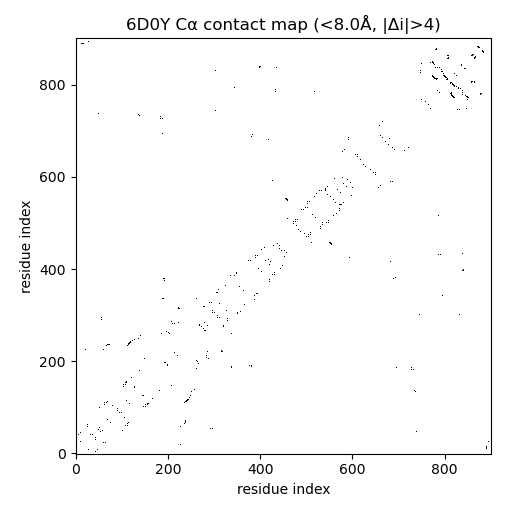115.990 66.940 1.00 73.87 506 VAL C C 1
ATOM 7695 O O . VAL A 1 484 ? 52.089 116.727 67.635 1.00 73.41 506 VAL C O 1
ATOM 7708 N N . ALA A 1 485 ? 51.652 114.692 66.778 1.00 74.23 507 ALA C N 1
ATOM 7709 C CA . ALA A 1 485 ? 52.773 114.071 67.477 1.00 68.83 507 ALA C CA 1
ATOM 7710 C C . ALA A 1 485 ? 54.101 114.700 67.073 1.00 72.21 507 ALA C C 1
ATOM 7711 O O . ALA A 1 485 ? 55.001 114.850 67.907 1.00 71.07 507 ALA C O 1
ATOM 7718 N N . PHE A 1 486 ? 54.251 115.058 65.796 1.00 67.45 508 PHE C N 1
ATOM 7719 C CA . PHE A 1 486 ? 55.482 115.707 65.355 1.00 63.59 508 PHE C CA 1
ATOM 7720 C C . PHE A 1 486 ? 55.675 117.040 66.067 1.00 64.50 508 PHE C C 1
ATOM 7721 O O . PHE A 1 486 ? 56.760 117.332 66.583 1.00 65.33 508 PHE C O 1
ATOM 7738 N N . LYS A 1 487 ? 54.625 117.864 66.110 1.00 70.11 509 LYS C N 1
ATOM 7739 C CA . LYS A 1 487 ? 54.711 119.145 66.800 1.00 68.02 509 LYS C CA 1
ATOM 7740 C C . LYS A 1 487 ? 54.832 118.975 68.307 1.00 69.24 509 LYS C C 1
ATOM 7741 O O . LYS A 1 487 ? 55.325 119.884 68.984 1.00 70.11 509 LYS C O 1
ATOM 7760 N N . SER A 1 488 ? 54.399 117.835 68.842 1.00 71.00 510 SER C N 1
ATOM 7761 C CA . SER A 1 488 ? 54.590 117.516 70.250 1.00 69.66 510 SER C CA 1
ATOM 7762 C C . SER A 1 488 ? 55.993 117.006 70.550 1.00 75.26 510 SER C C 1
ATOM 7763 O O . SER A 1 488 ? 56.275 116.662 71.703 1.00 78.20 510 SER C O 1
ATOM 7771 N N . LYS A 1 489 ? 56.871 116.948 69.548 1.00 71.15 511 LYS C N 1
ATOM 7772 C CA . LYS A 1 489 ? 58.227 116.435 69.725 1.00 68.89 511 LYS C CA 1
ATOM 7773 C C . LYS A 1 489 ? 58.217 114.962 70.120 1.00 74.37 511 LYS C C 1
ATOM 7774 O O . LYS A 1 489 ? 59.113 114.487 70.825 1.00 71.13 511 LYS C O 1
ATOM 7793 N N . ALA A 1 490 ? 57.200 114.233 69.666 1.00 71.98 512 ALA C N 1
ATOM 7794 C CA . ALA A 1 490 ? 57.099 112.813 69.962 1.00 76.72 512 ALA C CA 1
ATOM 7795 C C . ALA A 1 490 ? 58.366 112.086 69.523 1.00 81.71 512 ALA C C 1
ATOM 7796 O O . ALA A 1 490 ? 59.040 112.483 68.568 1.00 81.50 512 ALA C O 1
ATOM 7803 N N . THR A 1 491 ? 58.694 111.016 70.242 1.00 83.96 513 THR C N 1
ATOM 7804 C CA . THR A 1 491 ? 59.871 110.215 69.933 1.00 79.57 513 THR C CA 1
ATOM 7805 C C . THR A 1 491 ? 59.532 109.212 68.832 1.00 82.01 513 THR C C 1
ATOM 7806 O O . THR A 1 491 ? 58.438 109.223 68.259 1.00 83.81 513 THR C O 1
ATOM 7817 N N . ASN A 1 492 ? 60.477 108.321 68.528 1.00 88.66 514 ASN C N 1
ATOM 7818 C CA . ASN A 1 492 ? 60.279 107.356 67.451 1.00 80.84 514 ASN C CA 1
ATOM 7819 C C . ASN A 1 492 ? 59.207 106.336 67.814 1.00 82.01 514 ASN C C 1
ATOM 7820 O O . ASN A 1 492 ? 58.219 106.169 67.088 1.00 79.50 514 ASN C O 1
ATOM 7831 N N . ASP A 1 493 ? 59.388 105.637 68.940 1.00 87.89 515 ASP C N 1
ATOM 7832 C CA . ASP A 1 493 ? 58.488 104.538 69.281 1.00 86.24 515 ASP C CA 1
ATOM 7833 C C . ASP A 1 493 ? 57.040 105.006 69.340 1.00 80.65 515 ASP C C 1
ATOM 7834 O O . ASP A 1 493 ? 56.129 104.277 68.932 1.00 82.15 515 ASP C O 1
ATOM 7843 N N . GLU A 1 494 ? 56.805 106.216 69.849 1.00 79.32 516 GLU C N 1
ATOM 7844 C CA . GLU A 1 494 ? 55.453 106.761 69.837 1.00 85.99 516 GLU C CA 1
ATOM 7845 C C . GLU A 1 494 ? 54.898 106.811 68.419 1.00 83.41 516 GLU C C 1
ATOM 7846 O O . GLU A 1 494 ? 53.729 106.481 68.190 1.00 80.05 516 GLU C O 1
ATOM 7858 N N . ILE A 1 495 ? 55.727 107.207 67.450 1.00 81.21 517 ILE C N 1
ATOM 7859 C CA . ILE A 1 495 ? 55.285 107.230 66.059 1.00 76.05 517 ILE C CA 1
ATOM 7860 C C . ILE A 1 495 ? 55.033 105.814 65.555 1.00 71.66 517 ILE C C 1
ATOM 7861 O O . ILE A 1 495 ? 54.103 105.578 64.774 1.00 66.43 517 ILE C O 1
ATOM 7877 N N . PHE A 1 496 ? 55.853 104.852 65.985 1.00 71.47 518 PHE C N 1
ATOM 7878 C CA . PHE A 1 496 ? 55.612 103.458 65.618 1.00 73.74 518 PHE C CA 1
ATOM 7879 C C . PHE A 1 496 ? 54.225 103.012 66.061 1.00 71.71 518 PHE C C 1
ATOM 7880 O O . PHE A 1 496 ? 53.475 102.405 65.287 1.00 60.32 518 PHE C O 1
ATOM 7897 N N . SER A 1 497 ? 53.865 103.309 67.312 1.00 81.47 519 SER C N 1
ATOM 7898 C CA . SER A 1 497 ? 52.553 102.921 67.819 1.00 84.19 519 SER C CA 1
ATOM 7899 C C . SER A 1 497 ? 51.437 103.645 67.073 1.00 77.62 519 SER C C 1
ATOM 7900 O O . SER A 1 497 ? 50.388 103.055 66.787 1.00 71.86 519 SER C O 1
ATOM 7908 N N . ILE A 1 498 ? 51.642 104.926 66.747 1.00 76.89 520 ILE C N 1
ATOM 7909 C CA . ILE A 1 498 ? 50.656 105.645 65.943 1.00 75.37 520 ILE C CA 1
ATOM 7910 C C . ILE A 1 498 ? 50.473 104.964 64.594 1.00 73.33 520 ILE C C 1
ATOM 7911 O O . ILE A 1 498 ? 49.415 105.087 63.965 1.00 68.88 520 ILE C O 1
ATOM 7927 N N . LEU A 1 499 ? 51.490 104.247 64.126 1.00 72.05 521 LEU C N 1
ATOM 7928 C CA . LEU A 1 499 ? 51.402 103.508 62.874 1.00 70.38 521 LEU C CA 1
ATOM 7929 C C . LEU A 1 499 ? 51.260 102.013 63.142 1.00 71.39 521 LEU C C 1
ATOM 7930 O O . LEU A 1 499 ? 50.157 101.514 63.380 1.00 65.73 521 LEU C O 1
ATOM 7946 N N . PHE A 1 517 ? 55.795 95.168 54.352 1.00 64.86 539 PHE C N 1
ATOM 7947 C CA . PHE A 1 517 ? 55.702 96.399 53.575 1.00 80.17 539 PHE C CA 1
ATOM 7948 C C . PHE A 1 517 ? 54.268 96.915 53.511 1.00 74.23 539 PHE C C 1
ATOM 7949 O O . PHE A 1 517 ? 53.375 96.229 53.011 1.00 75.13 539 PHE C O 1
ATOM 7966 N N . ASN A 1 518 ? 54.057 98.127 54.012 1.00 67.80 540 ASN C N 1
ATOM 7967 C CA . ASN A 1 518 ? 52.745 98.775 53.967 1.00 67.87 540 ASN C CA 1
ATOM 7968 C C . ASN A 1 518 ? 52.862 100.118 53.257 1.00 66.12 540 ASN C C 1
ATOM 7969 O O . ASN A 1 518 ? 53.481 101.051 53.806 1.00 56.76 540 ASN C O 1
ATOM 7980 N N . PRO A 1 519 ? 52.289 100.286 52.061 1.00 67.27 541 PRO C N 1
ATOM 7981 C CA . PRO A 1 519 ? 52.442 101.572 51.358 1.00 64.39 541 PRO C CA 1
ATOM 7982 C C . PRO A 1 519 ? 51.825 102.750 52.094 1.00 59.77 541 PRO C C 1
ATOM 7983 O O . PRO A 1 519 ? 52.364 103.862 52.026 1.00 60.26 541 PRO C O 1
ATOM 7994 N N . LEU A 1 520 ? 50.706 102.545 52.793 1.00 59.81 542 LEU C N 1
ATOM 7995 C CA . LEU A 1 520 ? 50.015 103.666 53.423 1.00 58.80 542 LEU C CA 1
ATOM 7996 C C . LEU A 1 520 ? 50.800 104.207 54.613 1.00 53.94 542 LEU C C 1
ATOM 7997 O O . LEU A 1 520 ? 50.835 105.422 54.837 1.00 56.04 542 LEU C O 1
ATOM 8013 N N . LYS A 1 521 ? 51.431 103.325 55.392 1.00 59.41 543 LYS C N 1
ATOM 8014 C CA . LYS A 1 521 ? 52.231 103.785 56.524 1.00 63.02 543 LYS C CA 1
ATOM 8015 C C . LYS A 1 521 ? 53.380 104.672 56.060 1.00 56.13 543 LYS C C 1
ATOM 8016 O O . LYS A 1 521 ? 53.685 105.690 56.692 1.00 53.11 543 LYS C O 1
ATOM 8035 N N . ILE A 1 522 ? 54.030 104.302 54.955 1.00 52.53 544 ILE C N 1
ATOM 8036 C CA . ILE A 1 522 ? 55.044 105.168 54.361 1.00 52.58 544 ILE C CA 1
ATOM 8037 C C . ILE A 1 522 ? 54.405 106.457 53.860 1.00 51.54 544 ILE C C 1
ATOM 8038 O O . ILE A 1 522 ? 54.903 107.560 54.113 1.00 47.16 544 ILE C O 1
ATOM 8054 N N . GLU A 1 523 ? 53.287 106.334 53.144 1.00 51.04 545 GLU C N 1
ATOM 8055 C CA . GLU A 1 523 ? 52.662 107.498 52.526 1.00 51.13 545 GLU C CA 1
ATOM 8056 C C . GLU A 1 523 ? 52.282 108.544 53.568 1.00 60.10 545 GLU C C 1
ATOM 8057 O O . GLU A 1 523 ? 52.629 109.723 53.433 1.00 64.48 545 GLU C O 1
ATOM 8069 N N . VAL A 1 524 ? 51.564 108.133 54.617 1.00 59.47 546 VAL C N 1
ATOM 8070 C CA . VAL A 1 524 ? 51.130 109.089 55.633 1.00 59.65 546 VAL C CA 1
ATOM 8071 C C . VAL A 1 524 ? 52.327 109.625 56.409 1.00 52.62 546 VAL C C 1
ATOM 8072 O O . VAL A 1 524 ? 52.375 110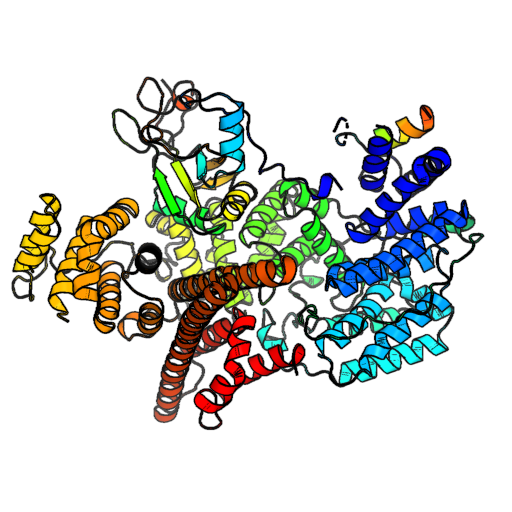.809 56.760 1.00 51.12 546 VAL C O 1
ATOM 8085 N N . PHE A 1 525 ? 53.308 108.767 56.693 1.00 52.20 547 PHE C N 1
ATOM 8086 C CA . PHE A 1 525 ? 54.475 109.207 57.450 1.00 55.39 547 PHE C CA 1
ATOM 8087 C C . PHE A 1 525 ? 55.285 110.230 56.663 1.00 55.08 547 PHE C C 1
ATOM 8088 O O . PHE A 1 525 ? 55.625 111.300 57.182 1.00 57.42 547 PHE C O 1
ATOM 8105 N N . VAL A 1 526 ? 55.603 109.919 55.405 1.00 51.05 548 VAL C N 1
ATOM 8106 C CA . VAL A 1 526 ? 56.427 110.818 54.602 1.00 54.50 548 VAL C CA 1
ATOM 8107 C C . VAL A 1 526 ? 55.660 112.095 54.277 1.00 55.05 548 VAL C C 1
ATOM 8108 O O . VAL A 1 526 ? 56.179 113.207 54.438 1.00 50.98 548 VAL C O 1
ATOM 8121 N N . GLN A 1 527 ? 54.417 111.957 53.809 1.00 54.13 549 GLN C N 1
ATOM 8122 C CA . GLN A 1 527 ? 53.607 113.130 53.491 1.00 54.34 549 GLN C CA 1
ATOM 8123 C C . GLN A 1 527 ? 53.582 114.111 54.657 1.00 55.03 549 GLN C C 1
ATOM 8124 O O . GLN A 1 527 ? 53.767 115.320 54.476 1.00 58.27 549 GLN C O 1
ATOM 8138 N N . THR A 1 528 ? 53.366 113.600 55.869 1.00 51.29 550 THR C N 1
ATOM 8139 C CA . THR A 1 528 ? 53.238 114.473 57.030 1.00 57.04 550 THR C CA 1
ATOM 8140 C C . THR A 1 528 ? 54.585 115.054 57.438 1.00 49.93 550 THR C C 1
ATOM 8141 O O . THR A 1 528 ? 54.682 116.244 57.764 1.00 43.51 550 THR C O 1
ATOM 8152 N N . LEU A 1 529 ? 55.635 114.232 57.434 1.00 47.99 551 LEU C N 1
ATOM 8153 C CA . LEU A 1 529 ? 56.941 114.714 57.868 1.00 51.23 551 LEU C CA 1
ATOM 8154 C C . LEU A 1 529 ? 57.478 115.778 56.918 1.00 47.71 551 LEU C C 1
ATOM 8155 O O . LEU A 1 529 ? 57.940 116.840 57.354 1.00 42.13 551 LEU C O 1
ATOM 8171 N N . LEU A 1 530 ? 57.428 115.515 55.611 1.00 43.81 552 LEU C N 1
ATOM 8172 C CA . LEU A 1 530 ? 57.922 116.497 54.652 1.00 50.06 552 LEU C CA 1
ATOM 8173 C C . LEU A 1 530 ? 57.095 117.775 54.702 1.00 48.21 552 LEU C C 1
ATOM 8174 O O . LEU A 1 530 ? 57.641 118.881 54.613 1.00 47.39 552 LEU C O 1
ATOM 8190 N N . HIS A 1 531 ? 55.775 117.645 54.844 1.00 46.92 553 HIS C N 1
ATOM 8191 C CA . HIS A 1 531 ? 54.921 118.826 54.876 1.00 46.75 553 HIS C CA 1
ATOM 8192 C C . HIS A 1 531 ? 55.279 119.732 56.046 1.00 43.87 553 HIS C C 1
ATOM 8193 O O . HIS A 1 531 ? 55.328 120.958 55.899 1.00 53.26 553 HIS C O 1
ATOM 8207 N N . LEU A 1 532 ? 55.539 119.148 57.216 1.00 45.68 554 LEU C N 1
ATOM 8208 C CA . LEU A 1 532 ? 55.812 119.940 58.407 1.00 49.23 554 LEU C CA 1
ATOM 8209 C C . LEU A 1 532 ? 57.216 120.531 58.423 1.00 47.89 554 LEU C C 1
ATOM 8210 O O . LEU A 1 532 ? 57.454 121.500 59.153 1.00 51.62 554 LEU C O 1
ATOM 8226 N N . ALA A 1 533 ? 58.145 119.984 57.640 1.00 45.01 555 ALA C N 1
ATOM 8227 C CA . ALA A 1 533 ? 59.515 120.480 57.595 1.00 55.23 555 ALA C CA 1
ATOM 8228 C C . ALA A 1 533 ? 59.811 121.274 56.330 1.00 47.98 555 ALA C C 1
ATOM 8229 O O . ALA A 1 533 ? 60.971 121.602 56.075 1.00 50.76 555 ALA C O 1
ATOM 8236 N N . ALA A 1 534 ? 58.789 121.615 55.550 1.00 51.28 556 ALA C N 1
ATOM 8237 C CA . ALA A 1 534 ? 58.990 122.187 54.224 1.00 51.42 556 ALA C CA 1
ATOM 8238 C C . ALA A 1 534 ? 59.634 123.570 54.236 1.00 54.68 556 ALA C C 1
ATOM 8239 O O . ALA A 1 534 ? 59.926 124.089 53.154 1.00 56.86 556 ALA C O 1
ATOM 8246 N N . LYS A 1 535 ? 59.875 124.183 55.398 1.00 59.37 557 LYS C N 1
ATOM 8247 C CA . LYS A 1 535 ? 60.324 125.574 55.409 1.00 66.01 557 LYS C CA 1
ATOM 8248 C C . LYS A 1 535 ? 61.691 125.735 54.748 1.00 64.45 557 LYS C C 1
ATOM 8249 O O . LYS A 1 535 ? 61.941 126.737 54.066 1.00 63.40 557 LYS C O 1
ATOM 8268 N N . SER A 1 536 ? 62.590 124.772 54.933 1.00 62.95 558 SER C N 1
ATOM 8269 C CA . SER A 1 536 ? 63.949 124.900 54.421 1.00 55.49 558 SER C CA 1
ATOM 8270 C C . SER A 1 536 ? 64.581 123.517 54.328 1.00 49.68 558 SER C C 1
ATOM 8271 O O . SER A 1 536 ? 63.995 122.514 54.742 1.00 47.18 558 SER C O 1
ATOM 8279 N N . PHE A 1 537 ? 65.799 123.474 53.779 1.00 55.07 559 PHE C N 1
ATOM 8280 C CA . PHE A 1 537 ?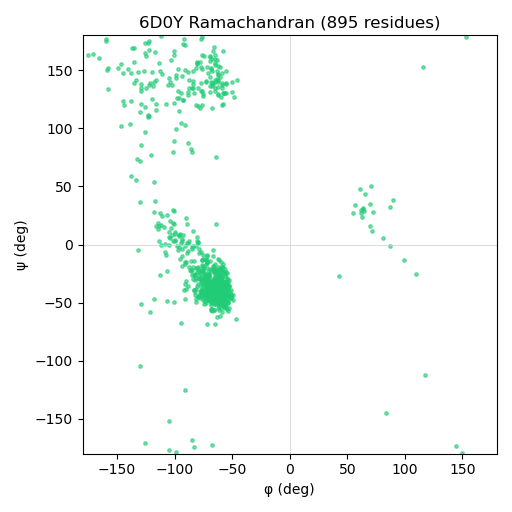 66.542 122.218 53.714 1.00 49.57 559 PHE C CA 1
ATOM 8281 C C . PHE A 1 537 ? 67.018 121.788 55.095 1.00 52.03 559 PHE C C 1
ATOM 8282 O O . PHE A 1 537 ? 67.075 120.590 55.395 1.00 49.83 559 PHE C O 1
ATOM 8299 N N . SER A 1 538 ? 67.380 122.748 55.946 1.00 50.01 560 SER C N 1
ATOM 8300 C CA . SER A 1 538 ? 67.846 122.397 57.281 1.00 55.00 560 SER C CA 1
ATOM 8301 C C . SER A 1 538 ? 66.774 121.642 58.056 1.00 54.56 560 SER C C 1
ATOM 8302 O O . SER A 1 538 ? 67.066 120.633 58.709 1.00 55.64 560 SER C O 1
ATOM 8310 N N . HIS A 1 539 ? 65.525 122.110 57.992 1.00 56.48 561 HIS C N 1
ATOM 8311 C CA . HIS A 1 539 ? 64.452 121.449 58.726 1.00 58.42 561 HIS C CA 1
ATOM 8312 C C . HIS A 1 539 ? 64.184 120.053 58.180 1.00 56.09 561 HIS C C 1
ATOM 8313 O O . HIS A 1 539 ? 63.881 119.131 58.946 1.00 63.11 561 HIS C O 1
ATOM 8327 N N . SER A 1 540 ? 64.288 119.875 56.860 1.00 56.30 562 SER C N 1
ATOM 8328 C CA . SER A 1 540 ? 64.051 118.559 56.274 1.00 49.11 562 SER C CA 1
ATOM 8329 C C . SER A 1 540 ? 65.149 117.576 56.657 1.00 46.37 562 SER C C 1
ATOM 8330 O O . SER A 1 540 ? 64.861 116.422 56.992 1.00 48.72 562 SER C O 1
ATOM 8338 N N . PHE A 1 541 ? 66.413 118.009 56.609 1.00 50.37 563 PHE C N 1
ATOM 8339 C CA . PHE A 1 541 ? 67.513 117.135 57.011 1.00 50.91 563 PHE C CA 1
ATOM 8340 C C . PHE A 1 541 ? 67.436 116.806 58.497 1.00 51.37 563 PHE C C 1
ATOM 8341 O O . PHE A 1 541 ? 67.744 115.680 58.905 1.00 53.44 563 PHE C O 1
ATOM 8358 N N . SER A 1 542 ? 67.034 117.779 59.320 1.00 54.67 564 SER C N 1
ATOM 8359 C CA . SER A 1 542 ? 66.825 117.511 60.740 1.00 55.74 564 SER C CA 1
ATOM 8360 C C . SER A 1 542 ? 65.744 116.459 60.943 1.00 56.32 564 SER C C 1
ATOM 8361 O O . SER A 1 542 ? 65.900 115.545 61.762 1.00 56.98 564 SER C O 1
ATOM 8369 N N . ALA A 1 543 ? 64.641 116.573 60.202 1.00 53.94 565 ALA C N 1
ATOM 8370 C CA . ALA A 1 543 ? 63.535 115.634 60.352 1.00 54.27 565 ALA C CA 1
ATOM 8371 C C . ALA A 1 543 ? 63.956 114.219 59.970 1.00 61.10 565 ALA C C 1
ATOM 8372 O O . ALA A 1 543 ? 63.660 113.257 60.689 1.00 65.49 565 ALA C O 1
ATOM 8379 N N . LEU A 1 544 ? 64.643 114.068 58.834 1.00 55.97 566 LEU C N 1
ATOM 8380 C CA . LEU A 1 544 ? 65.117 112.747 58.433 1.00 54.75 566 LEU C CA 1
ATOM 8381 C C . LEU A 1 544 ? 66.041 112.153 59.488 1.00 55.30 566 LEU C C 1
ATOM 8382 O O . LEU A 1 544 ? 65.995 110.947 59.756 1.00 53.46 566 LEU C O 1
ATOM 8398 N N . ALA A 1 545 ? 66.884 112.986 60.102 1.00 53.51 567 ALA C N 1
ATOM 8399 C CA . ALA A 1 545 ? 67.846 112.485 61.077 1.00 62.93 567 ALA C CA 1
ATOM 8400 C C . ALA A 1 545 ? 67.168 112.115 62.390 1.00 61.46 567 ALA C C 1
ATOM 8401 O O . ALA A 1 545 ? 67.528 111.114 63.020 1.00 57.39 567 ALA C O 1
ATOM 8408 N N . LYS A 1 546 ? 66.189 112.913 62.821 1.00 58.33 568 LYS C N 1
ATOM 8409 C CA . LYS A 1 546 ? 65.507 112.634 64.081 1.00 61.91 568 LYS C CA 1
ATOM 8410 C C . LYS A 1 546 ? 64.723 111.332 63.999 1.00 59.08 568 LYS C C 1
ATOM 8411 O O . LYS A 1 546 ? 64.802 110.488 64.898 1.00 62.62 568 LYS C O 1
ATOM 8430 N N . PHE A 1 547 ? 63.958 111.151 62.921 1.00 56.55 569 PHE C N 1
ATOM 8431 C CA . PHE A 1 547 ? 63.170 109.944 62.708 1.00 62.18 569 PHE C CA 1
ATOM 8432 C C . PHE A 1 547 ? 63.846 108.982 61.738 1.00 63.63 569 PHE C C 1
ATOM 8433 O O . PHE A 1 547 ? 63.165 108.221 61.040 1.00 60.21 569 PHE C O 1
ATOM 8450 N N . HIS A 1 548 ? 65.181 109.005 61.678 1.00 62.29 570 HIS C N 1
ATOM 8451 C CA . HIS A 1 548 ? 65.902 108.091 60.797 1.00 58.53 570 HIS C CA 1
ATOM 8452 C C . HIS A 1 548 ? 65.539 106.641 61.092 1.00 59.89 570 HIS C C 1
ATOM 8453 O O . HIS A 1 548 ? 65.298 105.853 60.169 1.00 57.73 570 HIS C O 1
ATOM 8467 N N . GLU A 1 549 ? 65.491 106.271 62.374 1.00 63.90 571 GLU C N 1
ATOM 8468 C CA . GLU A 1 549 ? 65.146 104.902 62.745 1.00 62.80 571 GLU C CA 1
ATOM 8469 C C . GLU A 1 549 ? 63.825 104.475 62.121 1.00 60.33 571 GLU C C 1
ATOM 8470 O O . GLU A 1 549 ? 63.670 103.322 61.705 1.00 62.07 571 GLU C O 1
ATOM 8482 N N . VAL A 1 550 ? 62.855 105.388 62.056 1.00 62.30 572 VAL C N 1
ATOM 8483 C CA . VAL A 1 550 ? 61.559 105.048 61.476 1.00 58.98 572 VAL C CA 1
ATOM 8484 C C . VAL A 1 550 ? 61.727 104.658 60.014 1.00 61.05 572 VAL C C 1
ATOM 8485 O O . VAL A 1 550 ? 61.241 103.611 59.573 1.00 63.38 572 VAL C O 1
ATOM 8498 N N . PHE A 1 551 ? 62.428 105.492 59.242 1.00 62.72 573 PHE C N 1
ATOM 8499 C CA . PHE A 1 551 ? 62.642 105.197 57.829 1.00 54.54 573 PHE C CA 1
ATOM 8500 C C . PHE A 1 551 ? 63.237 103.808 57.640 1.00 53.84 573 PHE C C 1
ATOM 8501 O O . PHE A 1 551 ? 62.725 103.003 56.856 1.00 51.83 573 PHE C O 1
ATOM 8518 N N . LYS A 1 552 ? 64.316 103.503 58.365 1.00 52.01 574 LYS C N 1
ATOM 8519 C CA . LYS A 1 552 ? 64.987 102.219 58.184 1.00 55.19 574 LYS C CA 1
ATOM 8520 C C . LYS A 1 552 ? 64.056 101.042 58.457 1.00 62.48 574 LYS C C 1
ATOM 8521 O O . LYS A 1 552 ? 64.243 99.960 57.888 1.00 64.48 574 LYS C O 1
ATOM 8540 N N . THR A 1 553 ? 63.050 101.228 59.311 1.00 54.45 575 THR C N 1
ATOM 8541 C CA . THR A 1 553 ? 62.152 100.140 59.679 1.00 57.39 575 THR C CA 1
ATOM 8542 C C . THR A 1 553 ? 61.221 99.777 58.528 1.00 59.21 575 THR C C 1
ATOM 8543 O O . THR A 1 553 ? 61.330 98.691 57.950 1.00 66.24 575 THR C O 1
ATOM 8554 N N . LEU A 1 554 ? 60.296 100.674 58.197 1.00 62.33 576 LEU C N 1
ATOM 8555 C CA . LEU A 1 554 ? 59.277 100.396 57.191 1.00 70.01 576 LEU C CA 1
ATOM 8556 C C . LEU A 1 554 ? 59.772 100.580 55.759 1.00 72.23 576 LEU C C 1
ATOM 8557 O O . LEU A 1 554 ? 58.995 100.344 54.826 1.00 69.07 576 LEU C O 1
ATOM 8573 N N . ALA A 1 555 ? 61.027 100.991 55.558 1.00 73.91 577 ALA C N 1
ATOM 8574 C CA . ALA A 1 555 ? 61.607 101.119 54.227 1.00 63.95 577 ALA C CA 1
ATOM 8575 C C . ALA A 1 555 ? 62.746 100.135 53.997 1.00 64.53 577 ALA C C 1
ATOM 8576 O O . ALA A 1 555 ? 63.555 100.337 53.086 1.00 61.65 577 ALA C O 1
ATOM 8583 N N . GLU A 1 556 ? 62.833 99.074 54.803 1.00 66.76 578 GLU C N 1
ATOM 8584 C CA . GLU A 1 556 ? 63.919 98.115 54.625 1.00 74.31 578 GLU C CA 1
ATOM 8585 C C . GLU A 1 556 ? 63.721 97.285 53.363 1.00 68.93 578 GLU C C 1
ATOM 8586 O O . GLU A 1 556 ? 64.696 96.909 52.703 1.00 66.16 578 GLU C O 1
ATOM 8598 N N . SER A 1 557 ? 62.474 96.971 53.023 1.00 63.03 579 SER C N 1
ATOM 8599 C CA . SER A 1 557 ? 62.206 96.295 51.763 1.00 58.99 579 SER C CA 1
ATOM 8600 C C . SER A 1 557 ? 62.609 97.188 50.596 1.00 64.61 579 SER C C 1
ATOM 8601 O O . SER A 1 557 ? 62.437 98.410 50.638 1.00 59.75 579 SER C O 1
ATOM 8609 N N . ASP A 1 558 ? 63.156 96.571 49.546 1.00 60.85 580 ASP C N 1
ATOM 8610 C CA . ASP A 1 558 ? 63.530 97.344 48.367 1.00 60.00 580 ASP C CA 1
ATOM 8611 C C . ASP A 1 558 ? 62.325 98.079 47.795 1.00 57.87 580 ASP C C 1
ATOM 8612 O O . ASP A 1 558 ? 62.437 99.241 47.389 1.00 62.91 580 ASP C O 1
ATOM 8621 N N . GLU A 1 559 ? 61.161 97.426 47.759 1.00 53.87 581 GLU C N 1
ATOM 8622 C CA . GLU A 1 559 ? 59.954 98.112 47.312 1.00 61.76 581 GLU C CA 1
ATOM 8623 C C . GLU A 1 559 ? 59.542 99.222 48.269 1.00 55.15 581 GLU C C 1
ATOM 8624 O O . GLU A 1 559 ? 58.837 100.149 47.857 1.00 50.45 581 GLU C O 1
ATOM 8636 N N . GLY A 1 560 ? 59.956 99.148 49.535 1.00 50.93 582 GLY C N 1
ATOM 8637 C CA . GLY A 1 560 ? 59.720 100.258 50.441 1.00 53.40 582 GLY C CA 1
ATOM 8638 C C . GLY A 1 560 ? 60.532 101.481 50.059 1.00 51.82 582 GLY C C 1
ATOM 8639 O O . GLY A 1 560 ? 59.999 102.590 49.954 1.00 44.59 582 GLY C O 1
ATOM 8643 N N . LYS A 1 561 ? 61.836 101.291 49.844 1.00 48.35 583 LYS C N 1
ATOM 8644 C CA . LYS A 1 561 ? 62.679 102.369 49.339 1.00 42.22 583 LYS C CA 1
ATOM 8645 C C . LYS A 1 561 ? 62.049 103.022 48.114 1.00 47.45 583 LYS C C 1
ATOM 8646 O O . LYS A 1 561 ? 61.962 104.252 48.024 1.00 45.37 583 LYS C O 1
ATOM 8665 N N . LEU A 1 562 ? 61.596 102.206 47.157 1.00 42.12 584 LEU C N 1
ATOM 8666 C CA . LEU A 1 562 ? 60.953 102.744 45.963 1.00 43.97 584 LEU C CA 1
ATOM 8667 C C . LEU A 1 562 ? 59.760 103.619 46.320 1.00 48.99 584 LEU C C 1
ATOM 8668 O O . LEU A 1 562 ? 59.486 104.616 45.640 1.00 53.62 584 LEU C O 1
ATOM 8684 N N . HIS A 1 563 ? 59.029 103.259 47.377 1.00 51.60 585 HIS C N 1
ATOM 8685 C CA . HIS A 1 563 ? 57.814 103.991 47.714 1.00 54.60 585 HIS C CA 1
ATOM 8686 C C . HIS A 1 563 ? 58.116 105.266 48.490 1.00 46.52 585 HIS C C 1
ATOM 8687 O O . HIS A 1 563 ? 57.349 106.231 48.406 1.00 44.09 585 HIS C O 1
ATOM 8701 N N . VAL A 1 564 ? 59.211 105.292 49.251 1.00 43.40 586 VAL C N 1
ATOM 8702 C CA . VAL A 1 564 ? 59.657 106.543 49.858 1.00 43.30 586 VAL C CA 1
ATOM 8703 C C . VAL A 1 564 ? 59.939 107.573 48.772 1.00 46.62 586 VAL C C 1
ATOM 8704 O O . VAL A 1 564 ? 59.489 108.723 48.844 1.00 45.49 586 VAL C O 1
ATOM 8717 N N . LEU A 1 565 ? 60.687 107.168 47.742 1.00 43.21 587 LEU C N 1
ATOM 8718 C CA . LEU A 1 565 ? 60.982 108.071 46.636 1.00 44.09 587 LEU C CA 1
ATOM 8719 C C . LEU A 1 565 ? 59.708 108.481 45.910 1.00 44.35 587 LEU C C 1
ATOM 8720 O O . LEU A 1 565 ? 59.528 109.658 45.573 1.00 42.16 587 LEU C O 1
ATOM 8736 N N . ARG A 1 566 ? 58.811 107.521 45.663 1.00 41.62 588 ARG C N 1
ATOM 8737 C CA . ARG A 1 566 ? 57.559 107.825 44.977 1.00 44.03 588 ARG C CA 1
ATOM 8738 C C . ARG A 1 566 ? 56.773 108.894 45.726 1.00 43.85 588 ARG C C 1
ATOM 8739 O O . ARG A 1 566 ? 56.286 109.860 45.127 1.00 41.83 588 ARG C O 1
ATOM 8760 N N . VAL A 1 567 ? 56.640 108.736 47.044 1.00 43.05 589 VAL C N 1
ATOM 8761 C CA . VAL A 1 567 ? 55.854 109.680 47.831 1.00 43.59 589 VAL C CA 1
ATOM 8762 C C . VAL A 1 567 ? 56.585 111.010 47.940 1.00 38.38 589 VAL C C 1
ATOM 8763 O O . VAL A 1 567 ? 56.000 112.079 47.730 1.00 45.95 589 VAL C O 1
ATOM 8776 N N . MET A 1 568 ? 57.877 110.965 48.269 1.00 42.39 590 MET C N 1
ATOM 8777 C CA . MET A 1 568 ? 58.669 112.189 48.345 1.00 44.34 590 MET C CA 1
ATOM 8778 C C . MET A 1 568 ? 58.516 113.026 47.081 1.00 38.21 590 MET C C 1
ATOM 8779 O O . MET A 1 568 ? 58.430 114.257 47.145 1.00 33.48 590 MET C O 1
ATOM 8793 N N . PHE A 1 569 ? 58.471 112.374 45.918 1.00 38.95 591 PHE C N 1
ATOM 8794 C CA . PHE A 1 569 ? 58.286 113.108 44.674 1.00 37.12 591 PHE C CA 1
ATOM 8795 C C . PHE A 1 569 ? 56.905 113.751 44.605 1.00 41.28 591 PHE C C 1
ATOM 8796 O O . PHE A 1 569 ? 56.772 114.899 44.165 1.00 46.83 591 PHE C O 1
ATOM 8813 N N . GLU A 1 570 ? 55.861 113.028 45.025 1.00 39.70 592 GLU C N 1
ATOM 8814 C CA . GLU A 1 570 ? 54.510 113.577 44.953 1.00 46.49 592 GLU C CA 1
ATOM 8815 C C . GLU A 1 570 ? 54.389 114.866 45.754 1.00 42.21 592 GLU C C 1
ATOM 8816 O O . GLU A 1 570 ? 53.591 115.743 45.402 1.00 40.42 592 GLU C O 1
ATOM 8828 N N . VAL A 1 571 ? 55.173 115.004 46.823 1.00 35.24 593 VAL C N 1
ATOM 8829 C CA . VAL A 1 571 ? 55.128 116.219 47.628 1.00 40.04 593 VAL C CA 1
ATOM 8830 C C . VAL A 1 571 ? 55.883 117.354 46.947 1.00 40.60 593 VAL C C 1
ATOM 8831 O O . VAL A 1 571 ? 55.421 118.500 46.934 1.00 39.35 593 VAL C O 1
ATOM 8844 N N . TRP A 1 572 ? 57.054 117.061 46.377 1.00 36.69 594 TRP C N 1
ATOM 8845 C CA . TRP A 1 572 ? 57.986 118.091 45.940 1.00 30.10 594 TRP C CA 1
ATOM 8846 C C . TRP A 1 572 ? 58.175 118.129 44.427 1.00 30.26 594 TRP C C 1
ATOM 8847 O O . TRP A 1 572 ? 59.125 118.752 43.947 1.00 29.78 594 TRP C O 1
ATOM 8868 N N . ARG A 1 573 ? 57.283 117.498 43.661 1.00 28.13 595 ARG C N 1
ATOM 8869 C CA . ARG A 1 573 ? 57.454 117.458 42.211 1.00 35.12 595 ARG C CA 1
ATOM 8870 C C . ARG A 1 573 ? 57.618 118.844 41.588 1.00 32.85 595 ARG C C 1
ATOM 8871 O O . ARG A 1 573 ? 58.213 118.961 40.511 1.00 39.54 595 ARG C O 1
ATOM 8892 N N . ASN A 1 574 ? 57.119 119.894 42.231 1.00 35.03 596 ASN C N 1
ATOM 8893 C CA . ASN A 1 574 ? 57.260 121.248 41.709 1.00 33.28 596 ASN C CA 1
ATOM 8894 C C . ASN A 1 574 ? 58.541 121.934 42.170 1.00 33.77 596 ASN C C 1
ATOM 8895 O O . ASN A 1 574 ? 58.767 123.094 41.813 1.00 41.95 596 ASN C O 1
ATOM 8906 N N . HIS A 1 575 ? 59.385 121.254 42.944 1.00 32.73 597 HIS C N 1
ATOM 8907 C CA . HIS A 1 575 ? 60.592 121.846 43.521 1.00 26.55 597 HIS C CA 1
ATOM 8908 C C . HIS A 1 575 ? 61.783 120.935 43.242 1.00 30.71 597 HIS C C 1
ATOM 8909 O O . HIS A 1 575 ? 62.309 120.275 44.147 1.00 30.56 597 HIS C O 1
ATOM 8923 N N . PRO A 1 576 ? 62.238 120.880 41.990 1.00 33.95 598 PRO C N 1
ATOM 8924 C CA . PRO A 1 576 ? 63.312 119.935 41.637 1.00 26.25 598 PRO C CA 1
ATOM 8925 C C . PRO A 1 576 ? 64.560 120.055 42.493 1.00 29.48 598 PRO C C 1
ATOM 8926 O O . PRO A 1 576 ? 65.267 119.058 42.689 1.00 29.53 598 PRO C O 1
ATOM 8937 N N . GLN A 1 577 ? 64.870 121.244 43.004 1.00 31.27 599 GLN C N 1
ATOM 8938 C CA . GLN A 1 577 ? 66.063 121.380 43.830 1.00 26.61 599 GLN C CA 1
ATOM 8939 C C . GLN A 1 577 ? 65.911 120.619 45.141 1.00 26.83 599 GLN C C 1
ATOM 8940 O O . GLN A 1 577 ? 66.866 119.992 45.613 1.00 26.50 599 GLN C O 1
ATOM 8954 N N . MET A 1 578 ? 64.716 120.655 45.740 1.00 30.91 600 MET C N 1
ATOM 8955 C CA . MET A 1 578 ? 64.481 119.925 46.983 1.00 28.77 600 MET C CA 1
ATOM 8956 C C . MET A 1 578 ? 64.593 118.420 46.766 1.00 33.15 600 MET C C 1
ATOM 8957 O O . MET A 1 578 ? 65.098 117.694 47.632 1.00 26.06 600 MET C O 1
ATOM 8971 N N . ILE A 1 579 ? 64.116 117.934 45.618 1.00 26.98 601 ILE C N 1
ATOM 8972 C CA . ILE A 1 579 ? 64.162 116.503 45.336 1.00 24.52 601 ILE C CA 1
ATOM 8973 C C . ILE A 1 579 ? 65.604 116.023 45.258 1.00 28.83 601 ILE C C 1
ATOM 8974 O O . ILE A 1 579 ? 65.949 114.962 45.792 1.00 30.56 601 ILE C O 1
ATOM 8990 N N . ALA A 1 580 ? 66.471 116.796 44.600 1.00 29.23 602 ALA C N 1
ATOM 8991 C CA . ALA A 1 580 ? 67.868 116.390 44.461 1.00 26.56 602 ALA C CA 1
ATOM 8992 C C . ALA A 1 580 ? 68.569 116.311 45.813 1.00 27.80 602 ALA C C 1
ATOM 8993 O O . ALA A 1 580 ? 69.330 115.371 46.068 1.00 31.29 602 ALA C O 1
ATOM 9000 N N . VAL A 1 581 ? 68.329 117.286 46.695 1.00 27.21 603 VAL C N 1
ATOM 9001 C CA . VAL A 1 581 ? 69.022 117.299 47.981 1.00 32.48 603 VAL C CA 1
ATOM 9002 C C . VAL A 1 581 ? 68.472 116.212 48.900 1.00 34.08 603 VAL C C 1
ATOM 9003 O O . VAL A 1 581 ? 69.218 115.606 49.678 1.00 32.63 603 VAL C O 1
ATOM 9016 N N . LEU A 1 582 ? 67.165 115.944 48.829 1.00 32.20 604 LEU C N 1
ATOM 9017 C CA . LEU A 1 582 ? 66.593 114.876 49.647 1.00 36.29 604 LEU C CA 1
ATOM 9018 C C . LEU A 1 582 ? 67.083 113.508 49.190 1.00 36.99 604 LEU C C 1
ATOM 9019 O O . LEU A 1 582 ? 67.427 112.659 50.019 1.00 39.01 604 LEU C O 1
ATOM 9035 N N . VAL A 1 583 ? 67.109 113.269 47.877 1.00 32.01 605 VAL C N 1
ATOM 9036 C CA . VAL A 1 583 ? 67.659 112.016 47.372 1.00 31.92 605 VAL C CA 1
ATOM 9037 C C . VAL A 1 583 ? 69.110 111.875 47.801 1.00 35.14 605 VAL C C 1
ATOM 9038 O O . VAL A 1 583 ? 69.557 110.791 48.192 1.00 36.78 605 VAL C O 1
ATOM 9051 N N . ASP A 1 584 ? 69.871 112.966 47.731 1.00 35.78 606 ASP C N 1
ATOM 9052 C CA . ASP A 1 584 ? 71.261 112.922 48.163 1.00 34.99 606 ASP C CA 1
ATOM 9053 C C . ASP A 1 584 ? 71.360 112.536 49.634 1.00 37.05 606 ASP C C 1
ATOM 9054 O O . ASP A 1 584 ? 72.164 111.676 50.012 1.00 39.03 606 ASP C O 1
ATOM 9063 N N . LYS A 1 585 ? 70.535 113.153 50.480 1.00 37.48 607 LYS C N 1
ATOM 9064 C CA . LYS A 1 585 ? 70.640 112.914 51.914 1.00 42.31 607 LYS C CA 1
ATOM 9065 C C . LYS A 1 585 ? 70.209 111.497 52.275 1.00 43.74 607 LYS C C 1
ATOM 9066 O O . LYS A 1 585 ? 70.827 110.857 53.134 1.00 40.57 607 LYS C O 1
ATOM 9085 N N . MET A 1 586 ? 69.158 110.985 51.626 1.00 40.80 608 MET C N 1
ATOM 9086 C CA . MET A 1 586 ? 68.673 109.647 51.953 1.00 40.61 608 MET C CA 1
ATOM 9087 C C . MET A 1 586 ? 69.669 108.568 51.539 1.00 42.44 608 MET C C 1
ATOM 9088 O O . MET A 1 586 ? 69.767 107.532 52.207 1.00 44.81 608 MET C O 1
ATOM 9102 N N . ILE A 1 587 ? 70.419 108.784 50.456 1.00 39.33 609 ILE C N 1
ATOM 9103 C CA . ILE A 1 587 ? 71.489 107.853 50.099 1.00 37.91 609 ILE C CA 1
ATOM 9104 C C . ILE A 1 587 ? 72.577 107.866 51.165 1.00 40.73 609 ILE C C 1
ATOM 9105 O O . ILE A 1 587 ? 73.005 106.814 51.654 1.00 44.31 609 ILE C O 1
ATOM 9121 N N . ARG A 1 588 ? 73.056 109.059 51.526 1.00 34.23 610 ARG C N 1
ATOM 9122 C CA . ARG A 1 588 ? 74.170 109.150 52.464 1.00 37.59 610 ARG C CA 1
ATOM 9123 C C . ARG A 1 588 ? 73.804 108.590 53.833 1.00 44.10 610 ARG C C 1
ATOM 9124 O O . ARG A 1 588 ? 74.679 108.085 54.547 1.00 42.17 610 ARG C O 1
ATOM 9145 N N . THR A 1 589 ? 72.530 108.675 54.221 1.00 42.83 611 THR C N 1
ATOM 9146 C CA . THR A 1 589 ? 72.062 108.134 55.491 1.00 44.39 611 THR C CA 1
ATOM 9147 C C . THR A 1 589 ? 71.477 106.736 55.346 1.00 42.70 611 THR C C 1
ATOM 9148 O O . THR A 1 589 ? 70.878 106.224 56.295 1.00 48.10 611 THR C O 1
ATOM 9159 N N . GLN A 1 590 ? 71.621 106.118 54.176 1.00 45.58 612 GLN C N 1
ATOM 9160 C CA . GLN A 1 590 ? 71.212 104.735 53.939 1.00 42.15 612 GLN C CA 1
ATOM 9161 C C . GLN A 1 590 ? 69.706 104.526 54.105 1.00 39.14 612 GLN C C 1
ATOM 9162 O O . GLN A 1 590 ? 69.260 103.406 54.368 1.00 44.57 612 GLN C O 1
ATOM 9176 N N . ILE A 1 591 ? 68.899 105.577 53.953 1.00 37.74 613 ILE C N 1
ATOM 9177 C CA . ILE A 1 591 ? 67.450 105.391 53.928 1.00 44.69 613 ILE C CA 1
ATOM 9178 C C . ILE A 1 591 ? 67.031 104.703 52.636 1.00 47.85 613 ILE C C 1
ATOM 9179 O O . ILE A 1 591 ? 66.157 103.826 52.634 1.00 50.20 613 ILE C O 1
ATOM 9195 N N . VAL A 1 592 ? 67.624 105.108 51.517 1.00 42.92 614 VAL C N 1
ATOM 9196 C CA . VAL A 1 592 ? 67.454 104.420 50.245 1.00 40.15 614 VAL C CA 1
ATOM 9197 C C . VAL A 1 592 ? 68.836 104.007 49.765 1.00 35.87 614 VAL C C 1
ATOM 9198 O O . VAL A 1 592 ? 69.847 104.344 50.390 1.00 34.82 614 VAL C O 1
ATOM 9211 N N . ASP A 1 593 ? 68.895 103.278 48.658 1.00 41.49 615 ASP C N 1
ATOM 9212 C CA . ASP A 1 593 ? 70.159 102.890 48.056 1.00 40.99 615 ASP C CA 1
ATOM 9213 C C . ASP A 1 593 ? 70.169 103.336 46.601 1.00 36.57 615 ASP C C 1
ATOM 9214 O O . ASP A 1 593 ? 69.169 103.819 46.066 1.00 34.69 615 ASP C O 1
ATOM 9223 N N . CYS A 1 594 ? 71.325 103.171 45.961 1.00 37.95 616 CYS C N 1
ATOM 9224 C CA . CYS A 1 594 ? 71.491 103.672 44.604 1.00 33.56 616 CYS C CA 1
ATOM 9225 C C . CYS A 1 594 ? 70.627 102.905 43.611 1.00 36.78 616 CYS C C 1
ATOM 9226 O O . CYS A 1 594 ? 70.162 103.482 42.620 1.00 32.17 616 CYS C O 1
ATOM 9234 N N . ALA A 1 595 ? 70.390 101.615 43.859 1.00 44.59 617 ALA C N 1
ATOM 9235 C CA . ALA A 1 595 ? 69.521 100.840 42.978 1.00 42.84 617 ALA C CA 1
ATOM 9236 C C . ALA A 1 595 ? 68.079 101.337 43.043 1.00 38.77 617 ALA C C 1
ATOM 9237 O O . ALA A 1 595 ? 67.378 101.362 42.024 1.00 34.16 617 ALA C O 1
ATOM 9244 N N . ALA A 1 596 ? 67.616 101.731 44.233 1.00 34.18 618 ALA C N 1
ATOM 9245 C CA . ALA A 1 596 ? 66.278 102.299 44.351 1.00 32.91 618 ALA C CA 1
ATOM 9246 C C . ALA A 1 596 ? 66.151 103.575 43.527 1.00 37.59 618 ALA C C 1
ATOM 9247 O O . ALA A 1 596 ? 65.142 103.782 42.841 1.00 35.28 618 ALA C O 1
ATOM 9254 N N . VAL A 1 597 ? 67.167 104.441 43.581 1.00 33.44 619 VAL C N 1
ATOM 9255 C CA . VAL A 1 597 ? 67.143 105.675 42.798 1.00 31.86 619 VAL C CA 1
ATOM 9256 C C . VAL A 1 597 ? 67.111 105.355 41.308 1.00 31.04 619 VAL C C 1
ATOM 9257 O O . VAL A 1 597 ? 66.288 105.890 40.557 1.00 32.05 619 VAL C O 1
ATOM 9270 N N . ALA A 1 598 ? 68.005 104.472 40.858 1.00 34.65 620 ALA C N 1
ATOM 9271 C CA . ALA A 1 598 ? 68.030 104.090 39.449 1.00 34.05 620 ALA C CA 1
ATOM 9272 C C . ALA A 1 598 ? 66.658 103.614 38.977 1.00 34.47 620 ALA C C 1
ATOM 9273 O O . ALA A 1 598 ? 66.156 104.068 37.943 1.00 34.51 620 ALA C O 1
ATOM 9280 N N . ASN A 1 599 ? 66.034 102.694 39.722 1.00 33.70 621 ASN C N 1
ATOM 9281 C CA . ASN A 1 599 ? 64.699 102.230 39.343 1.00 38.52 621 ASN C CA 1
ATOM 9282 C C . ASN A 1 599 ? 63.675 103.348 39.434 1.00 30.66 621 ASN C C 1
ATOM 9283 O O . ASN A 1 599 ? 62.694 103.353 38.684 1.00 36.56 621 ASN C O 1
ATOM 9294 N N . TRP A 1 600 ? 63.886 104.300 40.344 1.00 33.30 622 TRP C N 1
ATOM 9295 C CA . TRP A 1 600 ? 62.964 105.421 40.486 1.00 33.53 622 TRP C CA 1
ATOM 9296 C C . TRP A 1 600 ? 63.030 106.351 39.279 1.00 35.01 622 TRP C C 1
ATOM 9297 O O . TRP A 1 600 ? 61.998 106.848 38.814 1.00 37.95 622 TRP C O 1
ATOM 9318 N N . ILE A 1 601 ? 64.233 106.597 38.755 1.00 32.63 623 ILE C N 1
ATOM 9319 C CA . ILE A 1 601 ? 64.382 107.494 37.612 1.00 36.27 623 ILE C CA 1
ATOM 9320 C C . ILE A 1 601 ? 63.556 107.010 36.428 1.00 39.08 623 ILE C C 1
ATOM 9321 O O . ILE A 1 601 ? 63.076 107.819 35.624 1.00 39.49 623 ILE C O 1
ATOM 9337 N N . PHE A 1 602 ? 63.383 105.697 36.289 1.00 38.36 624 PHE C N 1
ATOM 9338 C CA . PHE A 1 602 ? 62.703 105.124 35.135 1.00 38.88 624 PHE C CA 1
ATOM 9339 C C . PHE A 1 602 ? 61.261 104.729 35.430 1.00 37.04 624 PHE C C 1
ATOM 9340 O O . PHE A 1 602 ? 60.586 104.195 34.544 1.00 42.33 624 PHE C O 1
ATOM 9357 N N . SER A 1 603 ? 60.769 104.993 36.636 1.00 37.46 625 SER C N 1
ATOM 9358 C CA . SER A 1 603 ? 59.405 104.636 36.987 1.00 39.61 625 SER C CA 1
ATOM 9359 C C . SER A 1 603 ? 58.411 105.466 36.173 1.00 45.47 625 SER C C 1
ATOM 9360 O O . SER A 1 603 ? 58.759 106.468 35.541 1.00 45.01 625 SER C O 1
ATOM 9368 N N . SER A 1 604 ? 57.147 105.032 36.196 1.00 54.10 626 SER C N 1
ATOM 9369 C CA . SER A 1 604 ? 56.118 105.703 35.408 1.00 54.10 626 SER C CA 1
ATOM 9370 C C . SER A 1 604 ? 55.774 107.072 35.977 1.00 55.54 626 SER C C 1
ATOM 9371 O O . SER A 1 604 ? 55.405 107.977 35.220 1.00 58.88 626 SER C O 1
ATOM 9379 N N . GLU A 1 605 ? 55.889 107.250 37.295 1.00 54.59 627 GLU C N 1
ATOM 9380 C CA . GLU A 1 605 ? 55.534 108.533 37.897 1.00 56.60 627 GLU C CA 1
ATOM 9381 C C . GLU A 1 605 ? 56.463 109.657 37.454 1.00 48.03 627 GLU C C 1
ATOM 9382 O O . GLU A 1 605 ? 56.083 110.829 37.556 1.00 48.34 627 GLU C O 1
ATOM 9394 N N . LEU A 1 606 ? 57.667 109.334 36.980 1.00 45.76 628 LEU C N 1
ATOM 9395 C CA . LEU A 1 606 ? 58.605 110.329 36.475 1.00 47.46 628 LEU C CA 1
ATOM 9396 C C . LEU A 1 606 ? 58.601 110.431 34.958 1.00 45.91 628 LEU C C 1
ATOM 9397 O O . LEU A 1 606 ? 59.395 111.195 34.401 1.00 42.69 628 LEU C O 1
ATOM 9413 N N . SER A 1 607 ? 57.723 109.690 34.278 1.00 46.59 629 SER C N 1
ATOM 9414 C CA . SER A 1 607 ? 57.750 109.656 32.820 1.00 47.39 629 SER C CA 1
ATOM 9415 C C . SER A 1 607 ? 57.592 111.048 32.222 1.00 41.21 629 SER C C 1
ATOM 9416 O O . SER A 1 607 ? 58.245 111.376 31.226 1.00 37.86 629 SER C O 1
ATOM 9424 N N . ARG A 1 608 ? 56.727 111.878 32.811 1.00 45.37 630 ARG C N 1
ATOM 9425 C CA . ARG A 1 608 ? 56.502 113.218 32.278 1.00 46.93 630 ARG C CA 1
ATOM 9426 C C . ARG A 1 608 ? 57.724 114.113 32.454 1.00 43.35 630 ARG C C 1
ATOM 9427 O O . ARG A 1 608 ? 57.977 114.982 31.613 1.00 42.43 630 ARG C O 1
ATOM 9448 N N . ASP A 1 609 ? 58.491 113.917 33.528 1.00 42.09 631 ASP C N 1
ATOM 9449 C CA . ASP A 1 609 ? 59.693 114.695 33.801 1.00 43.08 631 ASP C CA 1
ATOM 9450 C C . ASP A 1 609 ? 60.968 114.005 33.332 1.00 39.65 631 ASP C C 1
ATOM 9451 O O . ASP A 1 609 ? 62.066 114.491 33.620 1.00 37.31 631 ASP C O 1
ATOM 9460 N N . PHE A 1 610 ? 60.846 112.897 32.600 1.00 42.65 632 PHE C N 1
ATOM 9461 C CA . PHE A 1 610 ? 62.005 112.070 32.277 1.00 36.28 632 PHE C CA 1
ATOM 9462 C C . PHE A 1 610 ? 63.044 112.844 31.471 1.00 41.69 632 PHE C C 1
ATOM 9463 O O . PHE A 1 610 ? 64.245 112.766 31.756 1.00 36.00 632 PHE C O 1
ATOM 9480 N N . THR A 1 611 ? 62.605 113.601 30.464 1.00 45.43 633 THR C N 1
ATOM 9481 C CA . THR A 1 611 ? 63.542 114.325 29.611 1.00 40.96 633 THR C CA 1
ATOM 9482 C C . THR A 1 611 ? 64.181 115.516 30.317 1.00 39.59 633 THR C C 1
ATOM 9483 O O . THR A 1 611 ? 65.195 116.033 29.835 1.00 38.17 633 THR C O 1
ATOM 9494 N N . ARG A 1 612 ? 63.621 115.959 31.440 1.00 42.58 634 ARG C N 1
ATOM 9495 C CA . ARG A 1 612 ? 64.095 117.172 32.085 1.00 30.49 634 ARG C CA 1
ATOM 9496 C C . ARG A 1 612 ? 65.481 116.964 32.690 1.00 30.92 634 ARG C C 1
ATOM 9497 O O . ARG A 1 612 ? 65.931 115.842 32.931 1.00 32.96 634 ARG C O 1
ATOM 9518 N N . LEU A 1 613 ? 66.152 118.083 32.951 1.00 37.38 635 LEU C N 1
ATOM 9519 C CA . LEU A 1 613 ? 67.571 118.049 33.288 1.00 30.14 635 LEU C CA 1
ATOM 9520 C C . LEU A 1 613 ? 67.807 117.503 34.692 1.00 28.71 635 LEU C C 1
ATOM 9521 O O . LEU A 1 613 ? 68.633 116.604 34.885 1.00 32.90 635 LEU C O 1
ATOM 9537 N N . PHE A 1 614 ? 67.100 118.037 35.691 1.00 28.70 636 PHE C N 1
ATOM 9538 C CA . PHE A 1 614 ? 67.386 117.673 37.079 1.00 32.11 636 PHE C CA 1
ATOM 9539 C C . PHE A 1 614 ? 67.328 116.170 37.319 1.00 28.97 636 PHE C C 1
ATOM 9540 O O . PHE A 1 614 ? 67.935 115.683 38.279 1.00 32.18 636 PHE C O 1
ATOM 9557 N N . VAL A 1 615 ? 66.608 115.423 36.483 1.00 28.65 637 VAL C N 1
ATOM 9558 C CA . VAL A 1 615 ? 66.545 113.974 36.657 1.00 31.83 637 VAL C CA 1
ATOM 9559 C C . VAL A 1 615 ? 67.924 113.362 36.450 1.00 27.65 637 VAL C C 1
ATOM 9560 O O . VAL A 1 615 ? 68.386 112.540 37.249 1.00 27.50 637 VAL C O 1
ATOM 9573 N N . TRP A 1 616 ? 68.614 113.780 35.388 1.00 28.11 638 TRP C N 1
ATOM 9574 C CA . TRP A 1 616 ? 69.914 113.214 35.054 1.00 21.51 638 TRP C CA 1
ATOM 9575 C C . TRP A 1 616 ? 71.021 113.753 35.948 1.00 24.36 638 TRP C C 1
ATOM 9576 O O . TRP A 1 616 ? 72.031 113.073 36.147 1.00 25.65 638 TRP C O 1
ATOM 9597 N N . GLU A 1 617 ? 70.846 114.950 36.509 1.00 35.60 639 GLU C N 1
ATOM 9598 C CA . GLU A 1 617 ? 71.763 115.410 37.547 1.00 30.06 639 GLU C CA 1
ATOM 9599 C C . GLU A 1 617 ? 71.695 114.500 38.765 1.00 23.59 639 GLU C C 1
ATOM 9600 O O . GLU A 1 617 ? 72.728 114.152 39.348 1.00 24.94 639 GLU C O 1
ATOM 9612 N N . ILE A 1 618 ? 70.484 114.089 39.152 1.00 25.42 640 ILE C N 1
ATOM 9613 C CA . ILE A 1 618 ? 70.322 113.186 40.291 1.00 26.07 640 ILE C CA 1
ATOM 9614 C C . ILE A 1 618 ? 70.962 111.835 39.991 1.00 27.65 640 ILE C C 1
ATOM 9615 O O . ILE A 1 618 ? 71.766 111.318 40.775 1.00 23.08 640 ILE C O 1
ATOM 9631 N N . LEU A 1 619 ? 70.619 111.248 38.844 1.00 27.77 641 LEU C N 1
ATOM 9632 C CA . LEU A 1 619 ? 71.169 109.945 38.490 1.00 25.07 641 LEU C CA 1
ATOM 9633 C C . LEU A 1 619 ? 72.693 109.978 38.474 1.00 27.31 641 LEU C C 1
ATOM 9634 O O . LEU A 1 619 ? 73.347 109.120 39.077 1.00 31.76 641 LEU C O 1
ATOM 9650 N N . HIS A 1 620 ? 73.279 110.967 37.790 1.00 27.79 642 HIS C N 1
ATOM 9651 C CA . HIS A 1 620 ? 74.737 111.069 37.736 1.00 31.01 642 HIS C CA 1
ATOM 9652 C C . HIS A 1 620 ? 75.329 111.322 39.119 1.00 27.79 642 HIS C C 1
ATOM 9653 O O . HIS A 1 620 ? 76.412 110.824 39.442 1.00 24.64 642 HIS C O 1
ATOM 9667 N N . SER A 1 621 ? 74.638 112.100 39.948 1.00 30.95 643 SER C N 1
ATOM 9668 C CA . SER A 1 621 ? 75.120 112.329 41.304 1.00 28.58 643 SER C CA 1
ATOM 9669 C C . SER A 1 621 ? 75.114 111.034 42.112 1.00 27.69 643 SER C C 1
ATOM 9670 O O . SER A 1 621 ? 75.996 110.813 42.951 1.00 26.35 643 SER C O 1
ATOM 9678 N N . THR A 1 622 ? 74.130 110.163 41.871 1.00 24.26 644 THR C N 1
ATOM 9679 C CA . THR A 1 622 ? 74.101 108.876 42.558 1.00 22.62 644 THR C CA 1
ATOM 9680 C C . THR A 1 622 ? 75.230 107.972 42.074 1.00 27.46 644 THR C C 1
ATOM 9681 O O . THR A 1 622 ? 75.899 107.316 42.883 1.00 26.97 644 THR C O 1
ATOM 9692 N N . ILE A 1 623 ? 75.452 107.918 40.759 1.00 23.96 645 ILE C N 1
ATOM 9693 C CA . ILE A 1 623 ? 76.567 107.140 40.224 1.00 26.06 645 ILE C CA 1
ATOM 9694 C C . ILE A 1 623 ? 77.881 107.612 40.833 1.00 28.99 645 ILE C C 1
ATOM 9695 O O . ILE A 1 623 ? 78.698 106.803 41.291 1.00 26.23 645 ILE C O 1
ATOM 9711 N N . ARG A 1 624 ? 78.109 108.931 40.843 1.00 28.95 646 ARG C N 1
ATOM 9712 C CA . ARG A 1 624 ? 79.367 109.450 41.369 1.00 28.49 646 ARG C CA 1
ATOM 9713 C C . ARG A 1 624 ? 79.570 109.038 42.818 1.00 31.15 646 ARG C C 1
ATOM 9714 O O . ARG A 1 624 ? 80.708 108.802 43.240 1.00 31.97 646 ARG C O 1
ATOM 9735 N N . LYS A 1 625 ? 78.488 108.937 43.593 1.00 27.17 647 LYS C N 1
ATOM 9736 C CA . LYS A 1 625 ? 78.617 108.464 44.967 1.00 31.12 647 LYS C CA 1
ATOM 9737 C C . LYS A 1 625 ? 79.073 107.008 44.998 1.00 36.36 647 LYS C C 1
ATOM 9738 O O . LYS A 1 625 ? 80.011 106.658 45.725 1.00 32.75 647 LYS C O 1
ATOM 9757 N N . MET A 1 626 ? 78.422 106.147 44.209 1.00 33.41 648 MET C N 1
ATOM 9758 C CA . MET A 1 626 ? 78.856 104.755 44.102 1.00 34.53 648 MET C CA 1
ATOM 9759 C C . MET A 1 626 ? 80.311 104.671 43.663 1.00 28.88 648 MET C C 1
ATOM 9760 O O . MET A 1 626 ? 81.124 103.989 44.295 1.00 31.16 648 MET C O 1
ATOM 9774 N N . ASN A 1 627 ? 80.655 105.352 42.568 1.00 29.74 649 ASN C N 1
ATOM 9775 C CA . ASN A 1 627 ? 82.015 105.271 42.040 1.00 35.95 649 ASN C CA 1
ATOM 9776 C C . ASN A 1 627 ? 83.034 105.734 43.075 1.00 34.13 649 ASN C C 1
ATOM 9777 O O . ASN A 1 627 ? 84.071 105.088 43.268 1.00 31.31 649 ASN C O 1
ATOM 9788 N N . LYS A 1 628 ? 82.751 106.846 43.758 1.00 41.65 650 LYS C N 1
ATOM 9789 C CA . LYS A 1 628 ? 83.653 107.329 44.798 1.00 40.06 650 LYS C CA 1
ATOM 9790 C C . LYS A 1 628 ? 83.757 106.334 45.944 1.00 36.32 650 LYS C C 1
ATOM 9791 O O . LYS A 1 628 ? 84.827 106.184 46.543 1.00 36.40 650 LYS C O 1
ATOM 9810 N N . HIS A 1 629 ? 82.660 105.642 46.256 1.00 40.17 651 HIS C N 1
ATOM 9811 C CA . HIS A 1 629 ? 82.679 104.642 47.318 1.00 33.12 651 HIS C CA 1
ATOM 9812 C C . HIS A 1 629 ? 83.620 103.490 46.978 1.00 42.13 651 HIS C C 1
ATOM 9813 O O . HIS A 1 629 ? 84.379 103.026 47.837 1.00 45.82 651 HIS C O 1
ATOM 9827 N N . VAL A 1 630 ? 83.586 103.015 45.732 1.00 39.99 652 VAL C N 1
ATOM 9828 C CA . VAL A 1 630 ? 84.448 101.905 45.339 1.00 40.98 652 VAL C CA 1
ATOM 9829 C C . VAL A 1 630 ? 85.910 102.323 45.393 1.00 43.54 652 VAL C C 1
ATOM 9830 O O . VAL A 1 630 ? 86.773 101.551 45.824 1.00 47.19 652 VAL C O 1
ATOM 9843 N N . LEU A 1 631 ? 86.216 103.544 44.951 1.00 41.84 653 LEU C N 1
ATOM 9844 C CA . LEU A 1 631 ? 87.603 104.002 44.952 1.00 44.39 653 LEU C CA 1
ATOM 9845 C C . LEU A 1 631 ? 88.177 104.038 46.363 1.00 49.79 653 LEU C C 1
ATOM 9846 O O . LEU A 1 631 ? 89.343 103.682 46.575 1.00 51.53 653 LEU C O 1
ATOM 9862 N N . LYS A 1 632 ? 87.379 104.468 47.342 1.00 46.32 654 LYS C N 1
ATOM 9863 C CA . LYS A 1 632 ? 87.873 104.557 48.711 1.00 47.82 654 LYS C CA 1
ATOM 9864 C C . LYS A 1 632 ? 88.302 103.188 49.220 1.00 55.34 654 LYS C C 1
ATOM 9865 O O . LYS A 1 632 ? 89.400 103.030 49.766 1.00 56.91 654 LYS C O 1
ATOM 9884 N N . ILE A 1 633 ? 87.446 102.181 49.041 1.00 57.76 655 ILE C N 1
ATOM 9885 C CA . ILE A 1 633 ? 87.745 100.849 49.552 1.00 57.67 655 ILE C CA 1
ATOM 9886 C C . ILE A 1 633 ? 88.815 100.159 48.707 1.00 59.98 655 ILE C C 1
ATOM 9887 O O . ILE A 1 633 ? 89.525 99.273 49.197 1.00 57.22 655 ILE C O 1
ATOM 9903 N N . GLN A 1 634 ? 88.960 100.544 47.437 1.00 63.49 656 GLN C N 1
ATOM 9904 C CA . GLN A 1 634 ? 90.061 100.013 46.639 1.00 64.20 656 GLN C CA 1
ATOM 9905 C C . GLN A 1 634 ? 91.401 100.585 47.083 1.00 67.41 656 GLN C C 1
ATOM 9906 O O . GLN A 1 634 ? 92.421 99.896 46.999 1.00 71.50 656 GLN C O 1
ATOM 9920 N N . LYS A 1 635 ? 91.425 101.838 47.548 1.00 63.93 657 LYS C N 1
ATOM 9921 C CA . LYS A 1 635 ? 92.672 102.405 48.051 1.00 73.50 657 LYS C CA 1
ATOM 9922 C C . LYS A 1 635 ? 93.093 101.733 49.351 1.00 78.63 657 LYS C C 1
ATOM 9923 O O . LYS A 1 635 ? 94.289 101.537 49.593 1.00 87.08 657 LYS C O 1
ATOM 9942 N N . GLU A 1 636 ? 92.130 101.385 50.206 1.00 65.76 658 GLU C N 1
ATOM 9943 C CA . GLU A 1 636 ? 92.457 100.606 51.394 1.00 70.69 658 GLU C CA 1
ATOM 9944 C C . GLU A 1 636 ? 93.160 99.312 51.009 1.00 77.05 658 GLU C C 1
ATOM 9945 O O . GLU A 1 636 ? 94.248 99.008 51.510 1.00 80.30 658 GLU C O 1
ATOM 9957 N N . LEU A 1 637 ? 92.555 98.539 50.105 1.00 76.16 659 LEU C N 1
ATOM 9958 C CA . LEU A 1 637 ? 93.179 97.299 49.659 1.00 74.22 659 LEU C CA 1
ATOM 9959 C C . LEU A 1 637 ? 94.514 97.570 48.978 1.00 79.48 659 LEU C C 1
ATOM 9960 O O . LEU A 1 637 ? 95.468 96.803 49.142 1.00 83.16 659 LEU C O 1
ATOM 9976 N N . GLU A 1 638 ? 94.599 98.651 48.204 1.00 86.27 660 GLU C N 1
ATOM 9977 C CA . GLU A 1 638 ? 95.846 99.021 47.544 1.00 89.01 660 GLU C CA 1
ATOM 9978 C C . GLU A 1 638 ? 96.814 99.743 48.473 1.00 95.73 660 GLU C C 1
ATOM 9979 O O . GLU A 1 638 ? 97.875 100.179 48.015 1.00 100.51 660 GLU C O 1
ATOM 9991 N N . GLU A 1 639 ? 96.469 99.897 49.752 1.00 95.64 661 GLU C N 1
ATOM 9992 C CA . GLU A 1 639 ? 97.415 100.309 50.782 1.00 92.53 661 GLU C CA 1
ATOM 9993 C C . GLU A 1 639 ? 97.901 99.122 51.602 1.00 93.56 661 GLU C C 1
ATOM 9994 O O . GLU A 1 639 ? 99.107 98.952 51.799 1.00 99.80 661 GLU C O 1
ATOM 10006 N N . ALA A 1 640 ? 96.975 98.294 52.089 1.00 90.70 662 ALA C N 1
ATOM 10007 C CA . ALA A 1 640 ? 97.362 97.101 52.833 1.00 91.26 662 ALA C CA 1
ATOM 10008 C C . ALA A 1 640 ? 98.249 96.193 51.989 1.00 95.77 662 ALA C C 1
ATOM 10009 O O . ALA A 1 640 ? 99.157 95.537 52.513 1.00 97.46 662 ALA C O 1
ATOM 10016 N N . LYS A 1 641 ? 98.002 96.139 50.677 1.00 96.03 663 LYS C N 1
ATOM 10017 C CA . LYS A 1 641 ? 98.898 95.402 49.792 1.00 94.07 663 LYS C CA 1
ATOM 10018 C C . LYS A 1 641 ? 100.286 96.031 49.778 1.00 100.19 663 LYS C C 1
ATOM 10019 O O . LYS A 1 641 ? 101.295 95.323 49.679 1.00 101.69 663 LYS C O 1
ATOM 10038 N N . GLU A 1 642 ? 100.356 97.362 49.875 1.00 103.72 664 GLU C N 1
ATOM 10039 C CA . GLU A 1 642 ? 101.650 98.035 49.933 1.00 103.46 664 GLU C CA 1
ATOM 10040 C C . GLU A 1 642 ? 102.379 97.717 51.232 1.00 111.01 664 GLU C C 1
ATOM 10041 O O . GLU A 1 642 ? 103.588 97.460 51.225 1.00 115.22 664 GLU C O 1
ATOM 10053 N N . LYS A 1 643 ? 101.663 97.737 52.358 1.00 110.38 665 LYS C N 1
ATOM 10054 C CA . LYS A 1 643 ? 102.294 97.456 53.644 1.00 109.84 665 LYS C CA 1
ATOM 10055 C C . LYS A 1 643 ? 102.872 96.046 53.674 1.00 110.62 665 LYS C C 1
ATOM 10056 O O . LYS A 1 643 ? 104.017 95.841 54.094 1.00 111.59 665 LYS C O 1
ATOM 10075 N N . LEU A 1 644 ? 102.093 95.059 53.232 1.00 106.05 666 LEU C N 1
ATOM 10076 C CA . LEU A 1 644 ? 102.582 93.685 53.202 1.00 101.29 666 LEU C CA 1
ATOM 10077 C C . LEU A 1 644 ? 103.830 93.575 52.336 1.00 104.32 666 LEU C C 1
ATOM 10078 O O . LEU A 1 644 ? 104.892 93.146 52.801 1.00 110.27 666 LEU C O 1
ATOM 10094 N N . ALA A 1 645 ? 103.721 93.968 51.065 1.00 106.17 667 ALA C N 1
ATOM 10095 C CA . ALA A 1 645 ? 104.833 93.793 50.136 1.00 107.39 667 ALA C CA 1
ATOM 10096 C C . ALA A 1 645 ? 106.024 94.671 50.511 1.00 111.84 667 ALA C C 1
ATOM 10097 O O . ALA A 1 645 ? 107.175 94.226 50.438 1.00 104.91 667 ALA C O 1
ATOM 10104 N N . ARG A 1 646 ? 105.771 95.918 50.915 1.00 112.67 668 ARG C N 1
ATOM 10105 C CA . ARG A 1 646 ? 106.868 96.827 51.239 1.00 107.62 668 ARG C CA 1
ATOM 10106 C C . ARG A 1 646 ? 107.534 96.441 52.555 1.00 113.74 668 ARG C C 1
ATOM 10107 O O . ARG A 1 646 ? 108.766 96.424 52.655 1.00 115.77 668 ARG C O 1
ATOM 10111 N N . GLN A 1 647 ? 106.734 96.131 53.578 1.00 116.59 669 GLN C N 1
ATOM 10112 C CA . GLN A 1 647 ? 107.298 95.757 54.872 1.00 116.41 669 GLN C CA 1
ATOM 10113 C C . GLN A 1 647 ? 107.970 94.390 54.806 1.00 113.22 669 GLN C C 1
ATOM 10114 O O . GLN A 1 647 ? 109.095 94.216 55.289 1.00 109.04 669 GLN C O 1
ATOM 10118 N N . HIS A 1 648 ? 107.298 93.408 54.213 1.00 111.22 670 HIS C N 1
ATOM 10119 C CA . HIS A 1 648 ? 107.843 92.058 54.114 1.00 110.48 670 HIS C CA 1
ATOM 10120 C C . HIS A 1 648 ? 108.633 91.892 52.821 1.00 105.88 670 HIS C C 1
ATOM 10121 O O . HIS A 1 648 ? 108.128 92.171 51.735 1.00 109.64 670 HIS C O 1
ATOM 10127 N N . GLY A 1 664 ? 101.077 86.998 56.944 1.00 74.08 686 GLY C N 1
ATOM 10128 C CA . GLY A 1 664 ? 100.530 86.423 58.160 1.00 78.98 686 GLY C CA 1
ATOM 10129 C C . GLY A 1 664 ? 99.224 87.064 58.588 1.00 84.34 686 GLY C C 1
ATOM 10130 O O . GLY A 1 664 ? 98.201 86.911 57.921 1.00 76.73 686 GLY C O 1
ATOM 10131 N N . VAL A 1 665 ? 99.262 87.784 59.713 1.00 87.92 687 VAL C N 1
ATOM 10132 C CA . VAL A 1 665 ? 98.069 88.476 60.192 1.00 89.21 687 VAL C CA 1
ATOM 10133 C C . VAL A 1 665 ? 97.637 89.576 59.231 1.00 94.72 687 VAL C C 1
ATOM 10134 O O . VAL A 1 665 ? 96.437 89.848 59.098 1.00 90.47 687 VAL C O 1
ATOM 10138 N N . LEU A 1 666 ? 98.594 90.222 58.560 1.00 95.33 688 LEU C N 1
ATOM 10139 C CA . LEU A 1 666 ? 98.247 91.216 57.550 1.00 93.84 688 LEU C CA 1
ATOM 10140 C C . LEU A 1 666 ? 97.526 90.571 56.373 1.00 93.84 688 LEU C C 1
ATOM 10141 O O . LEU A 1 666 ? 96.538 91.115 55.865 1.00 95.15 688 LEU C O 1
ATOM 10145 N N . GLU A 1 667 ? 98.003 89.406 55.926 1.00 93.31 689 GLU C N 1
ATOM 10146 C CA . GLU A 1 667 ? 97.331 88.696 54.843 1.00 90.46 689 GLU C CA 1
ATOM 10147 C C . GLU A 1 667 ? 95.891 88.354 55.205 1.00 88.55 689 GLU C C 1
ATOM 10148 O O . GLU A 1 667 ? 95.038 88.250 54.317 1.00 87.45 689 GLU C O 1
ATOM 10152 N N . GLU A 1 668 ? 95.602 88.167 56.497 1.00 88.87 690 GLU C N 1
ATOM 10153 C CA . GLU A 1 668 ? 94.226 87.920 56.920 1.00 84.93 690 GLU C CA 1
ATOM 10154 C C . GLU A 1 668 ? 93.380 89.182 56.797 1.00 87.73 690 GLU C C 1
ATOM 10155 O O . GLU A 1 668 ? 92.192 89.109 56.461 1.00 83.76 690 GLU C O 1
ATOM 10159 N N . GLN A 1 669 ? 93.972 90.349 57.071 1.00 91.59 691 GLN C N 1
ATOM 10160 C CA . GLN A 1 669 ? 93.256 91.605 56.870 1.00 84.50 691 GLN C CA 1
ATOM 10161 C C . GLN A 1 669 ? 93.029 91.877 55.388 1.00 84.18 691 GLN C C 1
ATOM 10162 O O . GLN A 1 669 ? 91.986 92.417 55.003 1.00 82.39 691 GLN C O 1
ATOM 10166 N N . ILE A 1 670 ? 93.996 91.514 54.541 1.00 82.44 692 ILE C N 1
ATOM 10167 C CA . ILE A 1 670 ? 93.814 91.660 53.099 1.00 76.91 692 ILE C CA 1
ATOM 10168 C C . ILE A 1 670 ? 92.623 90.836 52.629 1.00 75.52 692 ILE C C 1
ATOM 10169 O O . ILE A 1 670 ? 91.847 91.270 51.770 1.00 76.55 692 ILE C O 1
ATOM 10176 N N . GLU A 1 671 ? 92.460 89.630 53.181 1.00 77.99 693 GLU C N 1
ATOM 10177 C CA . GLU A 1 671 ? 91.365 88.765 52.755 1.00 78.13 693 GLU C CA 1
ATOM 10178 C C . GLU A 1 671 ? 90.009 89.387 53.058 1.00 73.71 693 GLU C C 1
ATOM 10179 O O . GLU A 1 671 ? 89.034 89.122 52.347 1.00 76.35 693 GLU C O 1
ATOM 10183 N N . ARG A 1 672 ? 89.923 90.210 54.104 1.00 72.37 694 ARG C N 1
ATOM 10184 C CA . ARG A 1 672 ? 88.655 90.851 54.432 1.00 79.59 694 ARG C CA 1
ATOM 10185 C C . ARG A 1 672 ? 88.434 92.121 53.620 1.00 73.62 694 ARG C C 1
ATOM 10186 O O . ARG A 1 672 ? 87.285 92.481 53.345 1.00 72.18 694 ARG C O 1
ATOM 10196 N N . LEU A 1 673 ? 89.508 92.811 53.234 1.00 78.31 695 LEU C N 1
ATOM 10197 C CA . LEU A 1 673 ? 89.367 93.949 52.331 1.00 71.57 695 LEU C CA 1
ATOM 10198 C C . LEU A 1 673 ? 88.897 93.490 50.957 1.00 72.33 695 LEU C C 1
ATOM 10199 O O . LEU A 1 673 ? 87.956 94.056 50.391 1.00 72.05 695 LEU C O 1
ATOM 10215 N N . GLN A 1 674 ? 89.538 92.456 50.405 1.00 74.56 696 GLN C N 1
ATOM 10216 C CA . GLN A 1 674 ? 89.149 91.968 49.086 1.00 73.95 696 GLN C CA 1
ATOM 10217 C C . GLN A 1 674 ? 87.684 91.553 49.061 1.00 73.86 696 GLN C C 1
ATOM 10218 O O . GLN A 1 674 ? 87.001 91.727 48.046 1.00 78.91 696 GLN C O 1
ATOM 10232 N N . GLU A 1 675 ? 87.181 91.002 50.166 1.00 71.49 697 GLU C N 1
ATOM 10233 C CA . GLU A 1 675 ? 85.780 90.597 50.201 1.00 76.90 697 GLU C CA 1
ATOM 10234 C C . GLU A 1 675 ? 84.854 91.803 50.107 1.00 74.13 697 GLU C C 1
ATOM 10235 O O . GLU A 1 675 ? 83.810 91.738 49.447 1.00 69.77 697 GLU C O 1
ATOM 10247 N N . LYS A 1 676 ? 85.209 92.912 50.760 1.00 75.75 698 LYS C N 1
ATOM 10248 C CA . LYS A 1 676 ? 84.389 94.112 50.681 1.00 73.71 698 LYS C CA 1
ATOM 10249 C C . LYS A 1 676 ? 84.767 95.008 49.507 1.00 64.19 698 LYS C C 1
ATOM 10250 O O . LYS A 1 676 ? 84.082 96.009 49.269 1.00 62.12 698 LYS C O 1
ATOM 10269 N N . VAL A 1 677 ? 85.830 94.677 48.770 1.00 61.59 699 VAL C N 1
ATOM 10270 C CA . VAL A 1 677 ? 86.032 95.278 47.455 1.00 68.29 699 VAL C CA 1
ATOM 10271 C C . VAL A 1 677 ? 85.117 94.616 46.433 1.00 59.92 699 VAL C C 1
ATOM 10272 O O . VAL A 1 677 ? 84.549 95.287 45.565 1.00 56.76 699 VAL C O 1
ATOM 10285 N N . GLU A 1 678 ? 84.963 93.293 46.519 1.00 61.83 700 GLU C N 1
ATOM 10286 C CA . GLU A 1 678 ? 84.088 92.581 45.593 1.00 57.30 700 GLU C CA 1
ATOM 10287 C C . GLU A 1 678 ? 82.627 92.950 45.818 1.00 50.09 700 GLU C C 1
ATOM 10288 O O . GLU A 1 678 ? 81.865 93.104 44.857 1.00 46.12 700 GLU C O 1
ATOM 10300 N N . SER A 1 679 ? 82.218 93.102 47.079 1.00 55.23 701 SER C N 1
ATOM 10301 C CA . SER A 1 679 ? 80.817 93.390 47.374 1.00 53.02 701 SER C CA 1
ATOM 10302 C C . SER A 1 679 ? 80.432 94.795 46.925 1.00 53.91 701 SER C C 1
ATOM 10303 O O . SER A 1 679 ? 79.294 95.026 46.499 1.00 51.42 701 SER C O 1
ATOM 10311 N N . ALA A 1 680 ? 81.357 95.751 47.024 1.00 52.81 702 ALA C N 1
ATOM 10312 C CA . ALA A 1 680 ? 81.088 97.090 46.516 1.00 49.18 702 ALA C CA 1
ATOM 10313 C C . ALA A 1 680 ? 81.176 97.143 44.997 1.00 46.37 702 ALA C C 1
ATOM 10314 O O . ALA A 1 680 ? 80.466 97.934 44.366 1.00 42.85 702 ALA C O 1
ATOM 10321 N N . GLN A 1 681 ? 82.025 96.310 44.393 1.00 46.92 703 GLN C N 1
ATOM 10322 C CA . GLN A 1 681 ? 82.141 96.307 42.940 1.00 40.02 703 GLN C CA 1
ATOM 10323 C C . GLN A 1 681 ? 80.921 95.673 42.283 1.00 38.63 703 GLN C C 1
ATOM 10324 O O . GLN A 1 681 ? 80.551 96.056 41.166 1.00 33.01 703 GLN C O 1
ATOM 10338 N N . SER A 1 682 ? 80.277 94.716 42.954 1.00 40.68 704 SER C N 1
ATOM 10339 C CA . SER A 1 682 ? 79.100 94.083 42.375 1.00 39.61 704 SER C CA 1
ATOM 10340 C C . SER A 1 682 ? 77.874 94.979 42.479 1.00 39.41 704 SER C C 1
ATOM 10341 O O . SER A 1 682 ? 77.012 94.949 41.594 1.00 41.27 704 SER C O 1
ATOM 10349 N N . GLU A 1 683 ? 77.772 95.780 43.540 1.00 40.89 705 GLU C N 1
ATOM 10350 C CA . GLU A 1 683 ? 76.685 96.749 43.610 1.00 48.80 705 GLU C CA 1
ATOM 10351 C C . GLU A 1 683 ? 76.874 97.846 42.572 1.00 45.76 705 GLU C C 1
ATOM 10352 O O . GLU A 1 683 ? 75.894 98.350 42.008 1.00 40.30 705 GLU C O 1
ATOM 10364 N N . GLN A 1 684 ? 78.127 98.231 42.310 1.00 35.13 706 GLN C N 1
ATOM 10365 C CA . GLN A 1 684 ? 78.414 99.130 41.196 1.00 31.72 706 GLN C CA 1
ATOM 10366 C C . GLN A 1 684 ? 77.915 98.542 39.882 1.00 32.46 706 GLN C C 1
ATOM 10367 O O . GLN A 1 684 ? 77.153 99.185 39.152 1.00 29.90 706 GLN C O 1
ATOM 10381 N N . LYS A 1 685 ? 78.332 97.311 39.567 1.00 31.34 707 LYS C N 1
ATOM 10382 C CA . LYS A 1 685 ? 77.910 96.681 38.319 1.00 31.32 707 LYS C CA 1
ATOM 10383 C C . LYS A 1 685 ? 76.392 96.592 38.226 1.00 32.09 707 LYS C C 1
ATOM 10384 O O . LYS A 1 685 ? 75.813 96.802 37.155 1.00 27.94 707 LYS C O 1
ATOM 10403 N N . ASN A 1 686 ? 75.724 96.283 39.337 1.00 31.43 708 ASN C N 1
ATOM 10404 C CA . ASN A 1 686 ? 74.274 96.153 39.295 1.00 37.99 708 ASN C CA 1
ATOM 10405 C C . ASN A 1 686 ? 73.605 97.493 39.015 1.00 35.79 708 ASN C C 1
ATOM 10406 O O . ASN A 1 686 ? 72.575 97.541 38.331 1.00 31.45 708 ASN C O 1
ATOM 10417 N N . LEU A 1 687 ? 74.175 98.586 39.527 1.00 39.88 709 LEU C N 1
ATOM 10418 C CA . LEU A 1 687 ? 73.617 99.909 39.268 1.00 29.96 709 LEU C CA 1
ATOM 10419 C C . LEU A 1 687 ? 73.631 100.230 37.777 1.00 31.65 709 LEU C C 1
ATOM 10420 O O . LEU A 1 687 ? 72.659 100.778 37.244 1.00 33.27 709 LEU C O 1
ATOM 10436 N N . PHE A 1 688 ? 74.718 99.883 37.083 1.00 27.19 710 PHE C N 1
ATOM 10437 C CA . PHE A 1 688 ? 74.785 100.148 35.650 1.00 26.47 710 PHE C CA 1
ATOM 10438 C C . PHE A 1 688 ? 73.886 99.199 34.868 1.00 29.11 710 PHE C C 1
ATOM 10439 O O . PHE A 1 688 ? 73.246 99.608 33.893 1.00 34.93 710 PHE C O 1
ATOM 10456 N N . LEU A 1 689 ? 73.808 97.934 35.285 1.00 29.62 711 LEU C N 1
ATOM 10457 C CA . LEU A 1 689 ? 72.966 96.977 34.574 1.00 25.39 711 LEU C CA 1
ATOM 10458 C C . LEU A 1 689 ? 71.488 97.326 34.714 1.00 26.78 711 LEU C C 1
ATOM 10459 O O . LEU A 1 689 ? 70.711 97.149 33.767 1.00 26.94 711 LEU C O 1
ATOM 10475 N N . VAL A 1 690 ? 71.073 97.822 35.880 1.00 29.71 712 VAL C N 1
ATOM 10476 C CA . VAL A 1 690 ? 69.704 98.321 36.017 1.00 35.38 712 VAL C CA 1
ATOM 10477 C C . VAL A 1 690 ? 69.458 99.461 35.034 1.00 33.53 712 VAL C C 1
ATOM 10478 O O . VAL A 1 690 ? 68.459 99.470 34.304 1.00 33.14 712 VAL C O 1
ATOM 10491 N N . ILE A 1 691 ? 70.363 100.443 35.004 1.00 23.14 713 ILE C N 1
ATOM 10492 C CA . ILE A 1 691 ? 70.167 101.603 34.137 1.00 26.51 713 ILE C CA 1
ATOM 10493 C C . ILE A 1 691 ? 70.059 101.164 32.681 1.00 27.02 713 ILE C C 1
ATOM 10494 O O . ILE A 1 691 ? 69.152 101.579 31.953 1.00 29.58 713 ILE C O 1
ATOM 10510 N N . PHE A 1 692 ? 70.980 100.314 32.234 1.00 24.56 714 PHE C N 1
ATOM 10511 C CA . PHE A 1 692 ? 70.952 99.879 30.843 1.00 25.82 714 PHE C CA 1
ATOM 10512 C C . PHE A 1 692 ? 69.710 99.046 30.544 1.00 30.95 714 PHE C C 1
ATOM 10513 O O . PHE A 1 692 ? 69.146 99.137 29.447 1.00 28.71 714 PHE C O 1
ATOM 10530 N N . GLN A 1 693 ? 69.269 98.229 31.502 1.00 32.79 715 GLN C N 1
ATOM 10531 C CA . GLN A 1 693 ? 68.043 97.460 31.311 1.00 31.87 715 GLN C CA 1
ATOM 10532 C C . GLN A 1 693 ? 66.851 98.384 31.107 1.00 32.44 715 GLN C C 1
ATOM 10533 O O . GLN A 1 693 ? 66.143 98.300 30.098 1.00 32.39 715 GLN C O 1
ATOM 10547 N N . ARG A 1 694 ? 66.614 99.279 32.066 1.00 29.94 716 ARG C N 1
ATOM 10548 C CA . ARG A 1 694 ? 65.478 100.183 31.963 1.00 29.72 716 ARG C CA 1
ATOM 10549 C C . ARG A 1 694 ? 65.585 101.068 30.727 1.00 32.98 716 ARG C C 1
ATOM 10550 O O . ARG A 1 694 ? 64.571 101.377 30.089 1.00 36.37 716 ARG C O 1
ATOM 10571 N N . PHE A 1 695 ? 66.802 101.485 30.371 1.00 32.01 717 PHE C N 1
ATOM 10572 C CA . PHE A 1 695 ? 66.986 102.263 29.149 1.00 32.72 717 PHE C CA 1
ATOM 10573 C C . PHE A 1 695 ? 66.572 101.458 27.925 1.00 33.52 717 PHE C C 1
ATOM 10574 O O . PHE A 1 695 ? 65.836 101.950 27.063 1.00 33.25 717 PHE C O 1
ATOM 10591 N N . ILE A 1 696 ? 67.045 100.213 27.829 1.00 33.71 718 ILE C N 1
ATOM 10592 C CA . ILE A 1 696 ? 66.712 99.374 26.684 1.00 28.63 718 ILE C CA 1
ATOM 10593 C C . ILE A 1 696 ? 65.217 99.104 26.634 1.00 33.97 718 ILE C C 1
ATOM 10594 O O . ILE A 1 696 ? 64.637 98.966 25.551 1.00 38.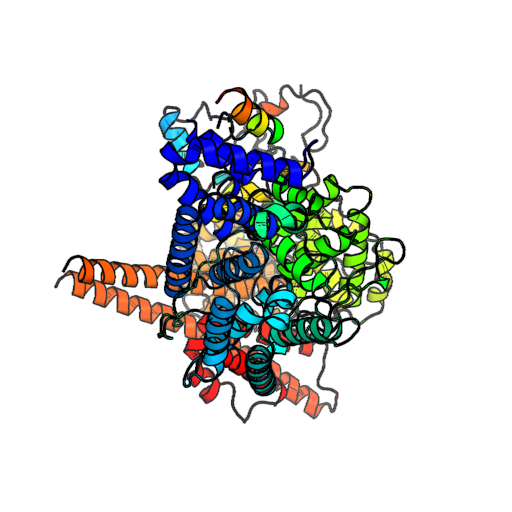95 718 ILE C O 1
ATOM 10610 N N . MET A 1 697 ? 64.566 99.037 27.792 1.00 34.13 719 MET C N 1
ATOM 10611 C CA . MET A 1 697 ? 63.146 98.714 27.824 1.00 37.72 719 MET C CA 1
ATOM 10612 C C . MET A 1 697 ? 62.298 99.885 27.338 1.00 46.05 719 MET C C 1
ATOM 10613 O O . MET A 1 697 ? 61.405 99.706 26.501 1.00 50.88 719 MET C O 1
ATOM 10627 N N . ILE A 1 698 ? 62.553 101.092 27.854 1.00 42.04 720 ILE C N 1
ATOM 10628 C CA . ILE A 1 698 ? 61.728 102.237 27.468 1.00 46.33 720 ILE C CA 1
ATOM 10629 C C . ILE A 1 698 ? 61.997 102.631 26.024 1.00 43.26 720 ILE C C 1
ATOM 10630 O O . ILE A 1 698 ? 61.138 103.232 25.369 1.00 51.11 720 ILE C O 1
ATOM 10646 N N . LEU A 1 699 ? 63.181 102.315 25.505 1.00 36.54 721 LEU C N 1
ATOM 10647 C CA . LEU A 1 699 ? 63.495 102.667 24.126 1.00 40.53 721 LEU C CA 1
ATOM 10648 C C . LEU A 1 699 ? 62.826 101.709 23.150 1.00 46.15 721 LEU C C 1
ATOM 10649 O O . LEU A 1 699 ? 62.222 102.143 22.165 1.00 47.49 721 LEU C O 1
ATOM 10665 N N . THR A 1 700 ? 62.919 100.402 23.409 1.00 50.81 722 THR C N 1
ATOM 10666 C CA . THR A 1 700 ? 62.318 99.429 22.502 1.00 51.49 722 THR C CA 1
ATOM 10667 C C . THR A 1 700 ? 60.802 99.586 22.461 1.00 51.40 722 THR C C 1
ATOM 10668 O O . THR A 1 700 ? 60.199 99.603 21.381 1.00 54.26 722 THR C O 1
ATOM 10679 N N . GLU A 1 701 ? 60.164 99.713 23.627 1.00 42.65 723 GLU C N 1
ATOM 10680 C CA . GLU A 1 701 ? 58.711 99.829 23.638 1.00 52.68 723 GLU C CA 1
ATOM 10681 C C . GLU A 1 701 ? 58.243 101.123 22.989 1.00 59.25 723 GLU C C 1
ATOM 10682 O O . GLU A 1 701 ? 57.089 101.204 22.555 1.00 64.03 723 GLU C O 1
ATOM 10694 N N . HIS A 1 702 ? 59.108 102.135 22.915 1.00 53.66 724 HIS C N 1
ATOM 10695 C CA . HIS A 1 702 ? 58.824 103.298 22.086 1.00 49.51 724 HIS C CA 1
ATOM 10696 C C . HIS A 1 702 ? 59.026 102.993 20.609 1.00 53.56 724 HIS C C 1
ATOM 10697 O O . HIS A 1 702 ? 58.357 103.593 19.762 1.00 60.32 724 HIS C O 1
ATOM 10711 N N . LEU A 1 703 ? 59.933 102.070 20.282 1.00 58.23 725 LEU C N 1
ATOM 10712 C CA . LEU A 1 703 ? 60.166 101.699 18.891 1.00 57.06 725 LEU C CA 1
ATOM 10713 C C . LEU A 1 703 ? 59.063 100.801 18.343 1.00 68.35 725 LEU C C 1
ATOM 10714 O O . LEU A 1 703 ? 58.794 100.831 17.137 1.00 69.21 725 LEU C O 1
ATOM 10730 N N . VAL A 1 704 ? 58.422 99.995 19.192 1.00 67.62 726 VAL C N 1
ATOM 10731 C CA . VAL A 1 704 ? 57.278 99.216 18.732 1.00 71.44 726 VAL C CA 1
ATOM 10732 C C . VAL A 1 704 ? 56.048 100.106 18.620 1.00 75.75 726 VAL C C 1
ATOM 10733 O O . VAL A 1 704 ? 55.269 99.991 17.668 1.00 83.18 726 VAL C O 1
ATOM 10746 N N . ARG A 1 705 ? 55.861 101.013 19.582 1.00 78.22 727 ARG C N 1
ATOM 10747 C CA . ARG A 1 705 ? 54.735 101.936 19.525 1.00 75.94 727 ARG C CA 1
ATOM 10748 C C . ARG A 1 705 ? 54.783 102.788 18.263 1.00 77.26 727 ARG C C 1
ATOM 10749 O O . ARG A 1 705 ? 53.735 103.186 17.745 1.00 89.37 727 ARG C O 1
ATOM 10770 N N . CYS A 1 706 ? 55.985 103.074 17.751 1.00 75.82 728 CYS C N 1
ATOM 10771 C CA . CYS A 1 706 ? 56.112 103.801 16.491 1.00 82.76 728 CYS C CA 1
ATOM 10772 C C . CYS A 1 706 ? 55.909 102.893 15.287 1.00 79.28 728 CYS C C 1
ATOM 10773 O O . CYS A 1 706 ? 55.379 103.338 14.264 1.00 83.29 728 CYS C O 1
ATOM 10781 N N . GLU A 1 707 ? 56.325 101.630 15.383 1.00 81.92 729 GLU C N 1
ATOM 10782 C CA . GLU A 1 707 ? 56.141 100.706 14.270 1.00 82.39 729 GLU C CA 1
ATOM 10783 C C . GLU A 1 707 ? 54.665 100.393 14.056 1.00 85.19 729 GLU C C 1
ATOM 10784 O O . GLU A 1 707 ? 54.200 100.320 12.913 1.00 85.20 729 GLU C O 1
ATOM 10796 N N . THR A 1 708 ? 53.912 100.214 15.143 1.00 88.19 730 THR C N 1
ATOM 10797 C CA . THR A 1 708 ? 52.488 99.910 15.028 1.00 91.31 730 THR C CA 1
ATOM 10798 C C . THR A 1 708 ? 51.716 101.111 14.493 1.00 95.96 730 THR C C 1
ATOM 10799 O O . THR A 1 708 ? 51.013 101.013 13.480 1.00 96.42 730 THR C O 1
ATOM 10810 N N . ASP A 1 709 ? 51.835 102.259 15.165 1.00 98.93 731 ASP C N 1
ATOM 10811 C CA . ASP A 1 709 ? 51.129 103.460 14.733 1.00 101.51 731 ASP C CA 1
ATOM 10812 C C . ASP A 1 709 ? 51.523 103.889 13.327 1.00 99.86 731 ASP C C 1
ATOM 10813 O O . ASP A 1 709 ? 50.825 104.712 12.723 1.00 95.82 731 ASP C O 1
ATOM 10822 N N . GLY A 1 710 ? 52.622 103.361 12.799 1.00 97.33 732 GLY C N 1
ATOM 10823 C CA . GLY A 1 710 ? 53.032 103.659 11.444 1.00 90.28 732 GLY C CA 1
ATOM 10824 C C . GLY A 1 710 ? 53.534 105.078 11.278 1.00 92.92 732 GLY C C 1
ATOM 10825 O O . GLY A 1 710 ? 53.091 105.795 10.376 1.00 99.83 732 GLY C O 1
ATOM 10829 N N . THR A 1 711 ? 54.458 105.496 12.142 1.00 91.58 733 THR C N 1
ATOM 10830 C CA . THR A 1 711 ? 54.950 106.867 12.153 1.00 82.37 733 THR C CA 1
ATOM 10831 C C . THR A 1 711 ? 56.463 106.862 12.329 1.00 79.42 733 THR C C 1
ATOM 10832 O O . THR A 1 711 ? 57.078 105.834 12.627 1.00 73.09 733 THR C O 1
ATOM 10843 N N . SER A 1 712 ? 57.062 108.036 12.130 1.00 81.57 734 SER C N 1
ATOM 10844 C CA . SER A 1 712 ? 58.511 108.169 12.198 1.00 74.55 734 SER C CA 1
ATOM 10845 C C . SER A 1 712 ? 59.027 107.816 13.590 1.00 75.94 734 SER C C 1
ATOM 10846 O O . SER A 1 712 ? 58.322 107.946 14.595 1.00 69.17 734 SER C O 1
ATOM 10854 N N . VAL A 1 713 ? 60.285 107.376 13.636 1.00 71.56 735 VAL C N 1
ATOM 10855 C CA . VAL A 1 713 ? 60.873 106.909 14.885 1.00 63.05 735 VAL C CA 1
ATOM 10856 C C . VAL A 1 713 ? 61.443 108.063 15.702 1.00 58.89 735 VAL C C 1
ATOM 10857 O O . VAL A 1 713 ? 61.534 107.971 16.932 1.00 53.35 735 VAL C O 1
ATOM 10870 N N . LEU A 1 714 ? 61.826 109.160 15.050 1.00 59.36 736 LEU C N 1
ATOM 10871 C CA . LEU A 1 714 ? 62.584 110.230 15.699 1.00 58.03 736 LEU C CA 1
ATOM 10872 C C . LEU A 1 714 ? 61.626 111.229 16.335 1.00 65.31 736 LEU C C 1
ATOM 10873 O O . LEU A 1 714 ? 61.244 112.233 15.733 1.00 66.22 736 LEU C O 1
ATOM 10889 N N . THR A 1 715 ? 61.253 110.958 17.553 1.00 64.03 737 THR C N 1
ATOM 10890 C CA . THR A 1 715 ? 60.508 111.903 18.365 1.00 53.39 737 THR C CA 1
ATOM 10891 C C . THR A 1 715 ? 61.486 112.795 19.121 1.00 56.17 737 THR C C 1
ATOM 10892 O O . THR A 1 715 ? 62.593 112.362 19.454 1.00 58.48 737 THR C O 1
ATOM 10903 N N . PRO A 1 716 ? 61.149 114.059 19.394 1.00 53.35 738 PRO C N 1
ATOM 10904 C CA . PRO A 1 716 ? 62.015 114.844 20.288 1.00 52.42 738 PRO C CA 1
ATOM 10905 C C . PRO A 1 716 ? 62.307 114.116 21.588 1.00 51.80 738 PRO C C 1
ATOM 10906 O O . PRO A 1 716 ? 63.458 114.085 22.039 1.00 48.52 738 PRO C O 1
ATOM 10917 N N . TRP A 1 717 ? 61.282 113.510 22.194 1.00 53.85 739 TRP C N 1
ATOM 10918 C CA . TRP A 1 717 ? 61.496 112.652 23.353 1.00 49.41 739 TRP C CA 1
ATOM 10919 C C . TRP A 1 717 ? 62.541 111.588 23.059 1.00 48.28 739 TRP C C 1
ATOM 10920 O O . TRP A 1 717 ? 63.428 111.328 23.879 1.00 51.15 739 TRP C O 1
ATOM 10941 N N . TYR A 1 718 ? 62.449 110.958 21.889 1.00 49.42 740 TYR C N 1
ATOM 10942 C CA . TYR A 1 718 ? 63.389 109.898 21.548 1.00 46.38 740 TYR C CA 1
ATOM 10943 C C . TYR A 1 718 ? 64.814 110.423 21.473 1.00 41.49 740 TYR C C 1
ATOM 10944 O O . TYR A 1 718 ? 65.753 109.755 21.920 1.00 45.94 740 TYR C O 1
ATOM 10962 N N . LYS A 1 719 ? 64.999 111.614 20.901 1.00 44.52 741 LYS C N 1
ATOM 10963 C CA . LYS A 1 719 ? 66.338 112.180 20.788 1.00 45.85 741 LYS C CA 1
ATOM 10964 C C . LYS A 1 719 ? 66.981 112.337 22.160 1.00 42.25 741 LYS C C 1
ATOM 10965 O O . LYS A 1 719 ? 68.141 111.960 22.363 1.00 34.48 741 LYS C O 1
ATOM 10984 N N . ASN A 1 720 ? 66.237 112.888 23.121 1.00 41.50 742 ASN C N 1
ATOM 10985 C CA . ASN A 1 720 ? 66.791 113.084 24.456 1.00 45.48 742 ASN C CA 1
ATOM 10986 C C . ASN A 1 720 ? 67.115 111.750 25.109 1.00 40.34 742 ASN C C 1
ATOM 10987 O O . ASN A 1 720 ? 68.211 111.559 25.649 1.00 40.13 742 ASN C O 1
ATOM 10998 N N . CYS A 1 721 ? 66.172 110.808 25.058 1.00 40.63 743 CYS C N 1
ATOM 10999 C CA . CYS A 1 721 ? 66.379 109.510 25.687 1.00 35.82 743 CYS C CA 1
ATOM 11000 C C . CYS A 1 721 ? 67.637 108.833 25.152 1.00 41.43 743 CYS C C 1
ATOM 11001 O O . CYS A 1 721 ? 68.529 108.453 25.920 1.00 35.81 743 CYS C O 1
ATOM 11009 N N . ILE A 1 722 ? 67.731 108.680 23.828 1.00 41.13 744 ILE C N 1
ATOM 11010 C CA . ILE A 1 722 ? 68.878 107.991 23.245 1.00 39.30 744 ILE C CA 1
ATOM 11011 C C . ILE A 1 722 ? 70.175 108.729 23.560 1.00 32.40 744 ILE C C 1
ATOM 11012 O O . ILE A 1 722 ? 71.237 108.107 23.692 1.00 28.21 744 ILE C O 1
ATOM 11028 N N . GLU A 1 723 ? 70.122 110.055 23.683 1.00 33.86 745 GLU C N 1
ATOM 11029 C CA . GLU A 1 723 ? 71.332 110.810 23.988 1.00 37.21 745 GLU C CA 1
ATOM 11030 C C . GLU A 1 723 ? 71.696 110.732 25.464 1.00 35.64 745 GLU C C 1
ATOM 11031 O O . GLU A 1 723 ? 72.880 110.822 25.811 1.00 34.54 745 GLU C O 1
ATOM 11043 N N . ARG A 1 724 ? 70.704 110.568 26.342 1.00 29.67 746 ARG C N 1
ATOM 11044 C CA . ARG A 1 724 ? 71.000 110.343 27.750 1.00 27.58 746 ARG C CA 1
ATOM 11045 C C . ARG A 1 724 ? 71.618 108.970 27.974 1.00 28.11 746 ARG C C 1
ATOM 11046 O O . ARG A 1 724 ? 72.432 108.801 28.886 1.00 27.26 746 ARG C O 1
ATOM 11067 N N . LEU A 1 725 ? 71.246 107.984 27.157 1.00 30.13 747 LEU C N 1
ATOM 11068 C CA . LEU A 1 725 ? 71.932 106.697 27.184 1.00 30.79 747 LEU C CA 1
ATOM 11069 C C . LEU A 1 725 ? 73.399 106.868 26.816 1.00 28.67 747 LEU C C 1
ATOM 11070 O O . LEU A 1 725 ? 74.292 106.377 27.516 1.00 27.44 747 LEU C O 1
ATOM 11086 N N . GLN A 1 726 ? 73.661 107.563 25.707 1.00 30.13 748 GLN C N 1
ATOM 11087 C CA . GLN A 1 726 ? 75.033 107.835 25.289 1.00 29.71 748 GLN C CA 1
ATOM 11088 C C . GLN A 1 726 ? 75.807 108.597 26.356 1.00 23.86 748 GLN C C 1
ATOM 11089 O O . GLN A 1 726 ? 77.019 108.413 26.492 1.00 19.04 748 GLN C O 1
ATOM 11103 N N . GLN A 1 727 ? 75.126 109.455 27.118 1.00 31.13 749 GLN C N 1
ATOM 11104 C CA . GLN A 1 727 ? 75.796 110.201 28.178 1.00 31.17 749 GLN C CA 1
ATOM 11105 C C . GLN A 1 727 ? 76.304 109.270 29.274 1.00 28.74 749 GLN C C 1
ATOM 11106 O O . GLN A 1 727 ? 77.385 109.491 29.831 1.00 28.72 749 GLN C O 1
ATOM 11120 N N . ILE A 1 728 ? 75.539 108.226 29.599 1.00 27.14 750 ILE C N 1
ATOM 11121 C CA . ILE A 1 728 ? 75.993 107.247 30.588 1.00 31.29 750 ILE C CA 1
ATOM 11122 C C . ILE A 1 728 ? 77.303 106.613 30.135 1.00 27.44 750 ILE C C 1
ATOM 11123 O O . ILE A 1 728 ? 78.289 106.577 30.881 1.00 25.01 750 ILE C O 1
ATOM 11139 N N . PHE A 1 729 ? 77.325 106.094 28.905 1.00 28.88 751 PHE C N 1
ATOM 11140 C CA . PHE A 1 729 ? 78.534 105.464 28.383 1.00 28.83 751 PHE C CA 1
ATOM 11141 C C . PHE A 1 729 ? 79.706 106.434 28.383 1.00 27.16 751 PHE C C 1
ATOM 11142 O O . PHE A 1 729 ? 80.844 106.047 28.674 1.00 24.75 751 PHE C O 1
ATOM 11159 N N . LEU A 1 730 ? 79.444 107.698 28.048 1.00 28.79 752 LEU C N 1
ATOM 11160 C CA . LEU A 1 730 ? 80.505 108.677 27.849 1.00 24.63 752 LEU C CA 1
ATOM 11161 C C . LEU A 1 730 ? 81.071 109.169 29.178 1.00 26.91 752 LEU C C 1
ATOM 11162 O O . LEU A 1 730 ? 82.294 109.253 29.342 1.00 31.07 752 LEU C O 1
ATOM 11178 N N . GLN A 1 731 ? 80.204 109.465 30.146 1.00 29.00 753 GLN C N 1
ATOM 11179 C CA . GLN A 1 731 ? 80.669 109.990 31.428 1.00 36.45 753 GLN C CA 1
ATOM 11180 C C . GLN A 1 731 ? 81.518 108.967 32.178 1.00 36.51 753 GLN C C 1
ATOM 11181 O O . GLN A 1 731 ? 82.561 109.309 32.746 1.00 45.21 753 GLN C O 1
ATOM 11195 N N . HIS A 1 732 ? 81.082 107.708 32.202 1.00 38.11 754 HIS C N 1
ATOM 11196 C CA . HIS A 1 732 ? 81.702 106.678 33.029 1.00 33.56 754 HIS C CA 1
ATOM 11197 C C . HIS A 1 732 ? 82.291 105.559 32.177 1.00 29.99 754 HIS C C 1
ATOM 11198 O O . HIS A 1 732 ? 82.262 104.387 32.554 1.00 29.63 754 HIS C O 1
ATOM 11212 N N . HIS A 1 733 ? 82.861 105.917 31.024 1.00 33.71 755 HIS C N 1
ATOM 11213 C CA . HIS A 1 733 ? 83.377 104.905 30.108 1.00 34.59 755 HIS C CA 1
ATOM 11214 C C . HIS A 1 733 ? 84.470 104.060 30.749 1.00 42.02 755 HIS C C 1
ATOM 11215 O O . HIS A 1 733 ? 84.635 102.888 30.392 1.00 44.48 755 HIS C O 1
ATOM 11229 N N . GLN A 1 734 ? 85.224 104.625 31.694 1.00 51.31 756 GLN C N 1
ATOM 11230 C CA . GLN A 1 734 ? 86.332 103.885 32.289 1.00 48.15 756 GLN C CA 1
ATOM 11231 C C . GLN A 1 734 ? 85.840 102.777 33.214 1.00 42.66 756 GLN C C 1
ATOM 11232 O O . GLN A 1 734 ? 86.495 101.734 33.330 1.00 47.67 756 GLN C O 1
ATOM 11246 N N . ILE A 1 735 ? 84.702 102.979 33.880 1.00 36.32 757 ILE C N 1
ATOM 11247 C CA . ILE A 1 735 ? 84.130 101.936 34.726 1.00 38.86 757 ILE C CA 1
ATOM 11248 C C . ILE A 1 735 ? 83.390 100.902 33.887 1.00 39.17 757 ILE C C 1
ATOM 11249 O O . ILE A 1 735 ? 83.529 99.691 34.104 1.00 32.74 757 ILE C O 1
ATOM 11265 N N . ILE A 1 736 ? 82.588 101.361 32.922 1.00 37.48 758 ILE C N 1
ATOM 11266 C CA . ILE A 1 736 ? 81.791 100.463 32.097 1.00 33.09 758 ILE C CA 1
ATOM 11267 C C . ILE A 1 736 ? 82.664 99.521 31.282 1.00 30.31 758 ILE C C 1
ATOM 11268 O O . ILE A 1 736 ? 82.199 98.454 30.872 1.00 33.53 758 ILE C O 1
ATOM 11284 N N . GLN A 1 737 ? 83.927 99.885 31.043 1.00 35.38 759 GLN C N 1
ATOM 11285 C CA . GLN A 1 737 ? 84.838 99.010 30.312 1.00 36.67 759 GLN C CA 1
ATOM 11286 C C . GLN A 1 737 ? 84.947 97.635 30.964 1.00 36.43 759 GLN C C 1
ATOM 11287 O O . GLN A 1 737 ? 85.225 96.646 30.279 1.00 33.88 759 GLN C O 1
ATOM 11301 N N . GLN A 1 738 ? 84.726 97.549 32.278 1.00 39.05 760 GLN C N 1
ATOM 11302 C CA . GLN A 1 738 ? 84.820 96.271 32.977 1.00 36.13 760 GLN C CA 1
ATOM 11303 C C . GLN A 1 738 ? 83.655 95.340 32.657 1.00 31.10 760 GLN C C 1
ATOM 11304 O O . GLN A 1 738 ? 83.749 94.136 32.916 1.00 37.42 760 GLN C O 1
ATOM 11318 N N . TYR A 1 739 ? 82.564 95.864 32.105 1.00 31.49 761 TYR C N 1
ATOM 11319 C CA . TYR A 1 739 ? 81.346 95.099 31.889 1.00 35.26 761 TYR C CA 1
ATOM 11320 C C . TYR A 1 739 ? 81.161 94.697 30.430 1.00 34.45 761 TYR C C 1
ATOM 11321 O O . TYR A 1 739 ? 80.039 94.383 30.019 1.00 33.04 761 TYR C O 1
ATOM 11339 N N . MET A 1 740 ? 82.243 94.689 29.648 1.00 37.15 762 MET C N 1
ATOM 11340 C CA . MET A 1 740 ? 82.149 94.477 28.206 1.00 37.90 762 MET C CA 1
ATOM 11341 C C . MET A 1 740 ? 81.378 93.207 27.865 1.00 38.78 762 MET C C 1
ATOM 11342 O O . MET A 1 740 ? 80.385 93.246 27.132 1.00 43.52 762 MET C O 1
ATOM 11356 N N . VAL A 1 741 ? 81.833 92.063 28.375 1.00 40.56 763 VAL C N 1
ATOM 11357 C CA . VAL A 1 741 ? 81.254 90.794 27.945 1.00 46.87 763 VAL C CA 1
ATOM 11358 C C . VAL A 1 741 ? 79.808 90.679 28.410 1.00 37.05 763 VAL C C 1
ATOM 11359 O O . VAL A 1 741 ? 78.945 90.188 27.674 1.00 36.99 763 VAL C O 1
ATOM 11372 N N . THR A 1 742 ? 79.516 91.130 29.631 1.00 32.57 764 THR C N 1
ATOM 11373 C CA . THR A 1 742 ? 78.132 91.159 30.093 1.00 29.02 764 THR C CA 1
ATOM 11374 C C . THR A 1 742 ? 77.278 92.034 29.184 1.00 33.15 764 THR C C 1
ATOM 11375 O O . THR A 1 742 ? 76.195 91.629 28.748 1.00 40.89 764 THR C O 1
ATOM 11386 N N . LEU A 1 743 ? 77.757 93.242 28.883 1.00 26.66 765 LEU C N 1
ATOM 11387 C CA . LEU A 1 743 ? 76.991 94.165 28.054 1.00 28.06 765 LEU C CA 1
ATOM 11388 C C . LEU A 1 743 ? 76.783 93.607 26.654 1.00 30.55 765 LEU C C 1
ATOM 11389 O O . LEU A 1 743 ? 75.672 93.650 26.115 1.00 30.91 765 LEU C O 1
ATOM 11405 N N . GLU A 1 744 ? 77.844 93.079 26.046 1.00 32.04 766 GLU C N 1
ATOM 11406 C CA . GLU A 1 744 ? 77.735 92.599 24.675 1.00 35.57 766 GLU C CA 1
ATOM 11407 C C . GLU A 1 744 ? 76.883 91.338 24.592 1.00 35.81 766 GLU C C 1
ATOM 11408 O O . GLU A 1 744 ? 76.083 91.185 23.663 1.00 38.11 766 GLU C O 1
ATOM 11420 N N . ASN A 1 745 ? 77.029 90.428 25.556 1.00 35.51 767 ASN C N 1
ATOM 11421 C CA . ASN A 1 745 ? 76.405 89.115 25.455 1.00 33.50 767 ASN C CA 1
ATOM 11422 C C . ASN A 1 745 ? 75.006 89.062 26.059 1.00 32.35 767 ASN C C 1
ATOM 11423 O O . ASN A 1 745 ? 74.163 88.301 25.571 1.00 32.55 767 ASN C O 1
ATOM 11434 N N . LEU A 1 746 ? 74.725 89.856 27.094 1.00 28.17 768 LEU C N 1
ATOM 11435 C CA . LEU A 1 746 ? 73.450 89.766 27.792 1.00 28.55 768 LEU C CA 1
ATOM 11436 C C . LEU A 1 746 ? 72.490 90.917 27.517 1.00 34.05 768 LEU C C 1
ATOM 11437 O O . LEU A 1 746 ? 71.279 90.731 27.690 1.00 28.25 768 LEU C O 1
ATOM 11453 N N . LEU A 1 747 ? 72.979 92.084 27.082 1.00 33.28 769 LEU C N 1
ATOM 11454 C CA . LEU A 1 747 ? 72.135 93.273 26.979 1.00 27.08 769 LEU C CA 1
ATOM 11455 C C . LEU A 1 747 ? 72.074 93.849 25.569 1.00 29.60 769 LEU C C 1
ATOM 11456 O O . LEU A 1 747 ? 70.977 93.985 25.019 1.00 31.39 769 LEU C O 1
ATOM 11472 N N . PHE A 1 748 ? 73.205 94.216 24.970 1.00 33.46 770 PHE C N 1
ATOM 11473 C CA . PHE A 1 748 ? 73.223 94.879 23.663 1.00 31.66 770 PHE C CA 1
ATOM 11474 C C . PHE A 1 748 ? 73.561 93.832 22.608 1.00 34.00 770 PHE C C 1
ATOM 11475 O O . PHE A 1 748 ? 74.721 93.626 22.256 1.00 38.50 770 PHE C O 1
ATOM 11492 N N . THR A 1 749 ? 72.523 93.189 22.079 1.00 50.05 771 THR C N 1
ATOM 11493 C CA . THR A 1 749 ? 72.663 92.000 21.252 1.00 53.24 771 THR C CA 1
ATOM 11494 C C . THR A 1 749 ? 71.998 92.230 19.902 1.00 56.69 771 THR C C 1
ATOM 11495 O O . THR A 1 749 ? 71.333 93.244 19.674 1.00 57.37 771 THR C O 1
ATOM 11506 N N . ALA A 1 750 ? 72.177 91.255 19.006 1.00 55.51 772 ALA C N 1
ATOM 11507 C CA . ALA A 1 750 ? 71.613 91.359 17.664 1.00 61.84 772 ALA C CA 1
ATOM 11508 C C . ALA A 1 750 ? 70.112 91.619 17.696 1.00 60.17 772 ALA C C 1
ATOM 11509 O O . ALA A 1 750 ? 69.584 92.306 16.814 1.00 57.82 772 ALA C O 1
ATOM 11516 N N . GLU A 1 751 ? 69.413 91.093 18.705 1.00 53.45 773 GLU C N 1
ATOM 11517 C CA . GLU A 1 751 ? 67.958 91.193 18.742 1.00 62.98 773 GLU C CA 1
ATOM 11518 C C . GLU A 1 751 ? 67.471 92.628 18.905 1.00 68.16 773 GLU C C 1
ATOM 11519 O O . GLU A 1 751 ? 66.321 92.919 18.556 1.00 58.87 773 GLU C O 1
ATOM 11531 N N . LEU A 1 752 ? 68.306 93.523 19.426 1.00 70.42 774 LEU C N 1
ATOM 11532 C CA . LEU A 1 752 ? 67.864 94.881 19.692 1.00 61.32 774 LEU C CA 1
ATOM 11533 C C . LEU A 1 752 ? 67.813 95.705 18.412 1.00 58.50 774 LEU C C 1
ATOM 11534 O O . LEU A 1 752 ? 68.481 95.413 17.416 1.00 55.08 774 LEU C O 1
ATOM 11550 N N . ASP A 1 753 ? 67.005 96.756 18.463 1.00 58.17 775 ASP C N 1
ATOM 11551 C CA . ASP A 1 753 ? 66.807 97.603 17.303 1.00 61.91 775 ASP C CA 1
ATOM 11552 C C . ASP A 1 753 ? 68.132 98.247 16.899 1.00 61.74 775 ASP C C 1
ATOM 11553 O O . ASP A 1 753 ? 68.923 98.632 17.769 1.00 56.24 775 ASP C O 1
ATOM 11562 N N . PRO A 1 754 ? 68.410 98.383 15.598 1.00 66.75 776 PRO C N 1
ATOM 11563 C CA . PRO A 1 754 ? 69.701 98.965 15.191 1.00 66.30 776 PRO C CA 1
ATOM 11564 C C . PRO A 1 754 ? 69.963 100.342 15.775 1.00 62.21 776 PRO C C 1
ATOM 11565 O O . PRO A 1 754 ? 71.128 100.738 15.908 1.00 59.02 776 PRO C O 1
ATOM 11576 N N . HIS A 1 755 ? 68.916 101.090 16.124 1.00 62.61 777 HIS C N 1
ATOM 11577 C CA . HIS A 1 755 ? 69.119 102.416 16.696 1.00 61.31 777 HIS C CA 1
ATOM 11578 C C . HIS A 1 755 ? 69.764 102.333 18.076 1.00 57.81 777 HIS C C 1
ATOM 11579 O O . HIS A 1 755 ? 70.575 103.192 18.442 1.00 50.66 777 HIS C O 1
ATOM 11593 N N . ILE A 1 756 ? 69.409 101.313 18.858 1.00 59.42 778 ILE C N 1
ATOM 11594 C CA . ILE A 1 756 ? 69.982 101.159 20.191 1.00 49.69 778 ILE C CA 1
ATOM 11595 C C . ILE A 1 756 ? 71.406 100.629 20.103 1.00 49.48 778 ILE C C 1
ATOM 11596 O O . ILE A 1 756 ? 72.296 101.079 20.832 1.00 47.66 778 ILE C O 1
ATOM 11612 N N . LEU A 1 757 ? 71.644 99.665 19.211 1.00 48.35 779 LEU C N 1
ATOM 11613 C CA . LEU A 1 757 ? 72.982 99.104 19.062 1.00 47.77 779 LEU C CA 1
ATOM 11614 C C . LEU A 1 757 ? 73.976 100.140 18.565 1.00 44.29 779 LEU C C 1
ATOM 11615 O O . LEU A 1 757 ? 75.166 100.060 18.887 1.00 45.79 779 LEU C O 1
ATOM 11631 N N . ALA A 1 758 ? 73.516 101.106 17.770 1.00 46.66 780 ALA C N 1
ATOM 11632 C CA . ALA A 1 758 ? 74.420 102.128 17.260 1.00 40.09 780 ALA C CA 1
ATOM 11633 C C . ALA A 1 758 ? 75.177 102.804 18.394 1.00 40.72 780 ALA C C 1
ATOM 11634 O O . ALA A 1 758 ? 76.389 103.030 18.295 1.00 37.98 780 ALA C O 1
ATOM 11641 N N . VAL A 1 759 ? 74.483 103.118 19.489 1.00 37.94 781 VAL C N 1
ATOM 11642 C CA . VAL A 1 759 ? 75.130 103.797 20.607 1.00 39.16 781 VAL C CA 1
ATOM 11643 C C . VAL A 1 759 ? 76.164 102.883 21.251 1.00 32.94 781 VAL C C 1
ATOM 11644 O O . VAL A 1 759 ? 77.292 103.299 21.534 1.00 40.22 781 VAL C O 1
ATOM 11657 N N . PHE A 1 760 ? 75.799 101.619 21.484 1.00 41.94 782 PHE C N 1
ATOM 11658 C CA . PHE A 1 760 ? 76.718 100.697 22.146 1.00 39.26 782 PHE C CA 1
ATOM 11659 C C . PHE A 1 760 ? 77.966 100.451 21.305 1.00 35.05 782 PHE C C 1
ATOM 11660 O O . PHE A 1 760 ? 79.070 100.314 21.846 1.00 31.83 782 PHE C O 1
ATOM 11677 N N . GLN A 1 761 ? 77.816 100.394 19.981 1.00 34.35 783 GLN C N 1
ATOM 11678 C CA . GLN A 1 761 ? 78.969 100.161 19.119 1.00 34.68 783 GLN C CA 1
ATOM 11679 C C . GLN A 1 761 ? 79.882 101.378 19.046 1.00 36.43 783 GLN C C 1
ATOM 11680 O O . GLN A 1 761 ? 81.092 101.226 18.846 1.00 40.63 783 GLN C O 1
ATOM 11694 N N . GLN A 1 762 ? 79.337 102.589 19.194 1.00 34.67 784 GLN C N 1
ATOM 11695 C CA . GLN A 1 762 ? 80.201 103.757 19.336 1.00 33.22 784 GLN C CA 1
ATOM 11696 C C . GLN A 1 762 ? 81.045 103.645 20.596 1.00 38.89 784 GLN C C 1
ATOM 11697 O O . GLN A 1 762 ? 82.253 103.919 20.576 1.00 42.65 784 GLN C O 1
ATOM 11711 N N . PHE A 1 763 ? 80.428 103.228 21.702 1.00 34.47 785 PHE C N 1
ATOM 11712 C CA . PHE A 1 763 ? 81.167 103.085 22.949 1.00 32.78 785 PHE C CA 1
ATOM 11713 C C . PHE A 1 763 ? 82.223 101.990 22.851 1.00 37.76 785 PHE C C 1
ATOM 11714 O O . PHE A 1 763 ? 83.301 102.107 23.445 1.00 42.10 785 PHE C O 1
ATOM 11731 N N . CYS A 1 764 ? 81.932 100.911 22.122 1.00 33.61 786 CYS C N 1
ATOM 11732 C CA . CYS A 1 764 ? 82.935 99.869 21.937 1.00 39.48 786 CYS C CA 1
ATOM 11733 C C . CYS A 1 764 ? 84.091 100.376 21.090 1.00 41.58 786 CYS C C 1
ATOM 11734 O O . CYS A 1 764 ? 85.251 100.031 21.341 1.00 41.10 786 CYS C O 1
ATOM 11742 N N . ALA A 1 765 ? 83.791 101.199 20.085 1.00 40.00 787 ALA C N 1
ATOM 11743 C CA . ALA A 1 765 ? 84.846 101.778 19.267 1.00 39.99 787 ALA C CA 1
ATOM 11744 C C . ALA A 1 765 ? 85.762 102.658 20.107 1.00 49.54 787 ALA C C 1
ATOM 11745 O O . ALA A 1 765 ? 86.990 102.630 19.944 1.00 42.99 787 ALA C O 1
ATOM 11752 N N . LEU A 1 766 ? 85.182 103.440 21.019 1.00 39.11 788 LEU C N 1
ATOM 11753 C CA . LEU A 1 766 ? 85.978 104.304 21.883 1.00 43.89 788 LEU C CA 1
ATOM 11754 C C . LEU A 1 766 ? 86.941 103.484 22.733 1.00 48.74 788 LEU C C 1
ATOM 11755 O O . LEU A 1 766 ? 88.164 103.636 22.636 1.00 60.23 788 LEU C O 1
ATOM 11771 N N . GLN A 1 767 ? 86.404 102.603 23.578 1.00 50.93 789 GLN C N 1
ATOM 11772 C CA . GLN A 1 767 ? 87.260 101.797 24.441 1.00 60.14 789 GLN C CA 1
ATOM 11773 C C . GLN A 1 767 ? 88.211 100.924 23.635 1.00 59.33 789 GLN C C 1
ATOM 11774 O O . GLN A 1 767 ? 89.294 100.576 24.119 1.00 63.08 789 GLN C O 1
ATOM 11788 N N . ALA A 1 768 ? 87.833 100.564 22.408 1.00 56.12 790 ALA C N 1
ATOM 11789 C CA . ALA A 1 768 ? 88.728 99.784 21.562 1.00 56.83 790 ALA C CA 1
ATOM 11790 C C . ALA A 1 768 ? 89.956 100.589 21.152 1.00 63.99 790 ALA C C 1
ATOM 11791 O O . ALA A 1 768 ? 91.049 100.023 21.018 1.00 53.55 790 ALA C O 1
ATOM 11798 N N . ALA A 1 769 ? 89.803 101.904 20.958 1.00 59.92 791 ALA C N 1
ATOM 11799 C CA . ALA A 1 769 ? 90.932 102.729 20.538 1.00 56.64 791 ALA C CA 1
ATOM 11800 C C . ALA A 1 769 ? 92.043 102.739 21.579 1.00 51.40 791 ALA C C 1
ATOM 11801 O O . ALA A 1 769 ? 93.209 102.967 21.234 1.00 40.34 791 ALA C O 1
ATOM 11808 N N . GLU A 1 770 ? 91.711 102.499 22.849 1.00 57.64 792 GLU C N 1
ATOM 11809 C CA . GLU A 1 770 ? 92.694 102.509 23.925 1.00 62.44 792 GLU C CA 1
ATOM 11810 C C . GLU A 1 770 ? 92.913 101.143 24.559 1.00 70.15 792 GLU C C 1
ATOM 11811 O O . GLU A 1 770 ? 93.688 101.041 25.516 1.00 69.93 792 GLU C O 1
ATOM 11823 N N . ASN A 1 771 ? 92.269 100.091 24.054 1.00 72.25 793 ASN C N 1
ATOM 11824 C CA . ASN A 1 771 ? 92.438 98.760 24.622 1.00 75.55 793 ASN C CA 1
ATOM 11825 C C . ASN A 1 771 ? 92.074 97.721 23.574 1.00 85.65 793 ASN C C 1
ATOM 11826 O O . ASN A 1 771 ? 91.040 97.845 22.912 1.00 88.09 793 ASN C O 1
ATOM 11837 N N . LEU A 1 772 ? 92.917 96.703 23.432 1.00 88.55 794 LEU C N 1
ATOM 11838 C CA . LEU A 1 772 ? 92.636 95.595 22.525 1.00 87.29 794 LEU C CA 1
ATOM 11839 C C . LEU A 1 772 ? 91.671 94.603 23.168 1.00 86.36 794 LEU C C 1
ATOM 11840 O O . LEU A 1 772 ? 91.097 93.751 22.489 1.00 88.00 794 LEU C O 1
ATOM 11856 N N . LEU B 2 26 ? 108.223 126.260 39.540 1.00 185.01 6 LEU A N 1
ATOM 11857 C CA . LEU B 2 26 ? 108.288 127.716 39.568 1.00 184.51 6 LEU A CA 1
ATOM 11858 C C . LEU B 2 26 ? 107.277 128.288 40.556 1.00 170.35 6 LEU A C 1
ATOM 11859 O O . LEU B 2 26 ? 106.159 127.790 40.671 1.00 158.97 6 LEU A O 1
ATOM 11864 N N . LYS B 2 27 ? 107.680 129.344 41.267 1.00 163.81 7 LYS A N 1
ATOM 11865 C CA . LYS B 2 27 ? 106.814 129.919 42.291 1.00 200.96 7 LYS A CA 1
ATOM 11866 C C . LYS B 2 27 ? 105.511 130.434 41.692 1.00 153.52 7 LYS A C 1
ATOM 11867 O O . LYS B 2 27 ? 104.450 130.336 42.320 1.00 136.13 7 LYS A O 1
ATOM 11870 N N . ALA B 2 28 ? 105.568 130.984 40.477 1.00 157.01 8 ALA A N 1
ATOM 11871 C CA . ALA B 2 28 ? 104.377 131.579 39.879 1.00 137.10 8 ALA A CA 1
ATOM 11872 C C . ALA B 2 28 ? 103.310 130.530 39.589 1.00 122.11 8 ALA A C 1
ATOM 11873 O O . ALA B 2 28 ? 102.118 130.773 39.813 1.00 111.32 8 ALA A O 1
ATOM 11880 N N . LEU B 2 29 ? 103.711 129.357 39.091 1.00 119.59 9 LEU A N 1
ATOM 11881 C CA . LEU B 2 29 ? 102.729 128.354 38.688 1.00 105.22 9 LEU A CA 1
ATOM 11882 C C . LEU B 2 29 ? 102.088 127.665 39.886 1.00 97.62 9 LEU A C 1
ATOM 11883 O O . LEU B 2 29 ? 100.920 127.262 39.815 1.00 90.29 9 LEU A O 1
ATOM 11899 N N . ARG B 2 30 ? 102.824 127.511 40.983 1.00 100.84 10 ARG A N 1
ATOM 11900 C CA . ARG B 2 30 ? 102.273 126.913 42.191 1.00 89.05 10 ARG A CA 1
ATOM 11901 C C . ARG B 2 30 ? 101.443 127.896 43.010 1.00 83.38 10 ARG A C 1
ATOM 11902 O O . ARG B 2 30 ? 100.932 127.514 44.069 1.00 72.79 10 ARG A O 1
ATOM 11923 N N . SER B 2 31 ? 101.289 129.135 42.541 1.00 79.05 11 SER A N 1
ATOM 11924 C CA . SER B 2 31 ? 100.690 130.200 43.337 1.00 69.82 11 SER A CA 1
ATOM 11925 C C . SER B 2 31 ? 99.174 130.046 43.427 1.00 65.10 11 SER A C 1
ATOM 11926 O O . SER B 2 31 ? 98.489 129.887 42.411 1.00 58.55 11 SER A O 1
ATOM 11934 N N . ASP B 2 32 ? 98.654 130.109 44.654 1.00 56.47 12 ASP A N 1
ATOM 11935 C CA . ASP B 2 32 ? 97.217 130.067 44.927 1.00 50.92 12 ASP A CA 1
ATOM 11936 C C . ASP B 2 32 ? 96.901 131.250 45.840 1.00 49.00 12 ASP A C 1
ATOM 11937 O O . ASP B 2 32 ? 96.868 131.111 47.065 1.00 55.74 12 ASP A O 1
ATOM 11946 N N . SER B 2 33 ? 96.665 132.418 45.244 1.00 48.48 13 SER A N 1
ATOM 11947 C CA . SER B 2 33 ? 96.474 133.635 46.023 1.00 52.73 13 SER A CA 1
ATOM 11948 C C . SER B 2 33 ? 95.052 133.794 46.544 1.00 56.25 13 SER A C 1
ATOM 11949 O O . SER B 2 33 ? 94.822 134.639 47.416 1.00 65.91 13 SER A O 1
ATOM 11957 N N . TYR B 2 34 ? 94.095 133.021 46.032 1.00 49.09 14 TYR A N 1
ATOM 11958 C CA . TYR B 2 34 ? 92.739 133.040 46.561 1.00 42.46 14 TYR A CA 1
ATOM 11959 C C . TYR B 2 34 ? 92.556 132.069 47.715 1.00 44.54 14 TYR A C 1
ATOM 11960 O O . TYR B 2 34 ? 91.612 132.227 48.499 1.00 41.94 14 TYR A O 1
ATOM 11978 N N . VAL B 2 35 ? 93.446 131.083 47.842 1.00 49.45 15 VAL A N 1
ATOM 11979 C CA . VAL B 2 35 ? 93.353 130.084 48.901 1.00 45.29 15 VAL A CA 1
ATOM 11980 C C . VAL B 2 35 ? 94.119 130.488 50.157 1.00 51.31 15 VAL A C 1
ATOM 11981 O O . VAL B 2 35 ? 93.882 129.910 51.228 1.00 50.07 15 VAL A O 1
ATOM 11994 N N . GLU B 2 36 ? 95.025 131.457 50.064 1.00 52.16 16 GLU A N 1
ATOM 11995 C CA . GLU B 2 36 ? 95.773 131.882 51.236 1.00 55.61 16 GLU A CA 1
ATOM 11996 C C . GLU B 2 36 ? 94.838 132.503 52.271 1.00 56.22 16 GLU A C 1
ATOM 11997 O O . GLU B 2 36 ? 93.744 132.982 51.959 1.00 57.09 16 GLU A O 1
ATOM 12009 N N . LEU B 2 37 ? 95.279 132.465 53.527 1.00 60.99 17 LEU A N 1
ATOM 12010 C CA . LEU B 2 37 ? 94.467 132.960 54.629 1.00 59.53 17 LEU A CA 1
ATOM 12011 C C . LEU B 2 37 ? 94.382 134.479 54.597 1.00 50.06 17 LEU A C 1
ATOM 12012 O O . LEU B 2 37 ? 95.278 135.165 54.101 1.00 57.39 17 LEU A O 1
ATOM 12028 N N . SER B 2 38 ? 93.293 135.001 55.148 1.00 48.27 18 SER A N 1
ATOM 12029 C CA . SER B 2 38 ? 93.117 136.435 55.276 1.00 57.54 18 SER A CA 1
ATOM 12030 C C . SER B 2 38 ? 93.650 136.897 56.630 1.00 55.26 18 SER A C 1
ATOM 12031 O O . SER B 2 38 ? 94.093 136.102 57.462 1.00 52.30 18 SER A O 1
ATOM 12039 N N . GLN B 2 39 ? 93.613 138.208 56.854 1.00 57.22 19 GLN A N 1
ATOM 12040 C CA . GLN B 2 39 ? 94.072 138.773 58.114 1.00 63.17 19 GLN A CA 1
ATOM 12041 C C . GLN B 2 39 ? 93.086 138.553 59.255 1.00 60.35 19 GLN A C 1
ATOM 12042 O O . GLN B 2 39 ? 93.456 138.759 60.417 1.00 57.72 19 GLN A O 1
ATOM 12056 N N . TYR B 2 40 ? 91.859 138.130 58.962 1.00 52.13 20 TYR A N 1
ATOM 12057 C CA . TYR B 2 40 ? 90.863 137.951 60.009 1.00 52.71 20 TYR A CA 1
ATOM 12058 C C . TYR B 2 40 ? 91.221 136.775 60.908 1.00 58.45 20 TYR A C 1
ATOM 12059 O O . TYR B 2 40 ? 91.614 135.704 60.437 1.00 53.15 20 TYR A O 1
ATOM 12077 N N . ARG B 2 41 ? 91.065 136.983 62.215 1.00 61.09 21 ARG A N 1
ATOM 12078 C CA . ARG B 2 41 ? 91.196 135.926 63.205 1.00 58.28 21 ARG A CA 1
ATOM 12079 C C . ARG B 2 41 ? 90.051 136.045 64.199 1.00 64.99 21 ARG A C 1
ATOM 12080 O O . ARG B 2 41 ? 89.685 137.152 64.605 1.00 61.45 21 ARG A O 1
ATOM 12101 N N . ASP B 2 42 ? 89.487 134.902 64.584 1.00 69.63 22 ASP A N 1
ATOM 12102 C CA . ASP B 2 42 ? 88.374 134.879 65.525 1.00 60.87 22 ASP A CA 1
ATOM 12103 C C . ASP B 2 42 ? 88.905 135.045 66.945 1.00 72.25 22 ASP A C 1
ATOM 12104 O O . ASP B 2 42 ? 89.695 134.221 67.420 1.00 71.81 22 ASP A O 1
ATOM 12113 N N . GLN B 2 43 ? 88.467 136.111 67.620 1.00 78.41 23 GLN A N 1
ATOM 12114 C CA . GLN B 2 43 ? 88.928 136.395 68.975 1.00 81.58 23 GLN A CA 1
ATOM 12115 C C . GLN B 2 43 ? 88.282 135.481 70.007 1.00 83.77 23 GLN A C 1
ATOM 12116 O O . GLN B 2 43 ? 88.925 135.129 71.003 1.00 85.03 23 GLN A O 1
ATOM 12130 N N . HIS B 2 44 ? 87.022 135.094 69.797 1.00 80.04 24 HIS A N 1
ATOM 12131 C CA . HIS B 2 44 ? 86.367 134.149 70.694 1.00 86.97 24 HIS A CA 1
ATOM 12132 C C . HIS B 2 44 ? 86.914 132.735 70.546 1.00 83.35 24 HIS A C 1
ATOM 12133 O O . HIS B 2 44 ? 86.569 131.867 71.356 1.00 80.11 24 HIS A O 1
ATOM 12147 N N . PHE B 2 45 ? 87.749 132.487 69.540 1.00 78.12 25 PHE A N 1
ATOM 12148 C CA . PHE B 2 45 ? 88.345 131.172 69.356 1.00 80.10 25 PHE A CA 1
ATOM 12149 C C . PHE B 2 45 ? 89.146 130.774 70.589 1.00 86.63 25 PHE A C 1
ATOM 12150 O O . PHE B 2 45 ? 89.851 131.593 71.186 1.00 79.10 25 PHE A O 1
ATOM 12167 N N . ARG B 2 46 ? 89.033 129.502 70.968 1.00 91.26 26 ARG A N 1
ATOM 12168 C CA . ARG B 2 46 ? 89.697 128.972 72.158 1.00 89.35 26 ARG A CA 1
ATOM 12169 C C . ARG B 2 46 ? 91.063 128.434 71.749 1.00 86.88 26 ARG A C 1
ATOM 12170 O O . ARG B 2 46 ? 91.169 127.341 71.188 1.00 87.48 26 ARG A O 1
ATOM 12191 N N . GLY B 2 47 ? 92.110 129.196 72.035 1.00 78.65 27 GLY A N 1
ATOM 12192 C CA . GLY B 2 47 ? 93.460 128.813 71.694 1.00 76.05 27 GLY A CA 1
ATOM 12193 C C . GLY B 2 47 ? 94.266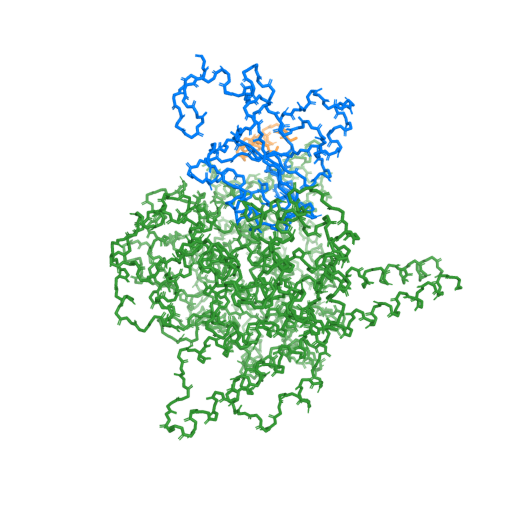 130.028 71.302 1.00 84.48 27 GLY A C 1
ATOM 12194 O O . GLY B 2 47 ? 93.808 131.165 71.409 1.00 89.06 27 GLY A O 1
ATOM 12198 N N . ASP B 2 48 ? 95.490 129.780 70.841 1.00 81.46 28 ASP A N 1
ATOM 12199 C CA . ASP B 2 48 ? 96.365 130.840 70.372 1.00 80.21 28 ASP A CA 1
ATOM 12200 C C . ASP B 2 48 ? 96.300 130.917 68.849 1.00 77.51 28 ASP A C 1
ATOM 12201 O O . ASP B 2 48 ? 95.557 130.185 68.192 1.00 73.18 28 ASP A O 1
ATOM 12210 N N . ASN B 2 49 ? 97.089 131.828 68.281 1.00 85.22 29 ASN A N 1
ATOM 12211 C CA . ASN B 2 49 ? 97.045 132.041 66.839 1.00 87.09 29 ASN A CA 1
ATOM 12212 C C . ASN B 2 49 ? 97.589 130.834 66.083 1.00 80.58 29 ASN A C 1
ATOM 12213 O O . ASN B 2 49 ? 97.084 130.489 65.008 1.00 70.78 29 ASN A O 1
ATOM 12224 N N . GLU B 2 50 ? 98.615 130.177 66.629 1.00 81.68 30 GLU A N 1
ATOM 12225 C CA . GLU B 2 50 ? 99.289 129.116 65.888 1.00 76.65 30 GLU A CA 1
ATOM 12226 C C . GLU B 2 50 ? 98.338 127.964 65.588 1.00 69.51 30 GLU A C 1
ATOM 12227 O O . GLU B 2 50 ? 98.292 127.465 64.459 1.00 63.88 30 GLU A O 1
ATOM 12239 N N . GLU B 2 51 ? 97.567 127.525 66.588 1.00 67.93 31 GLU A N 1
ATOM 12240 C CA . GLU B 2 51 ? 96.669 126.395 66.378 1.00 68.71 31 GLU A CA 1
ATOM 12241 C C . GLU B 2 51 ? 95.389 126.789 65.650 1.00 63.27 31 GLU A C 1
ATOM 12242 O O . GLU B 2 51 ? 94.746 125.920 65.054 1.00 63.48 31 GLU A O 1
ATOM 12254 N N . GLN B 2 52 ? 95.007 128.069 65.674 1.00 66.53 32 GLN A N 1
ATOM 12255 C CA . GLN B 2 52 ? 93.900 128.515 64.833 1.00 60.22 32 GLN A CA 1
ATOM 12256 C C . GLN B 2 52 ? 94.301 128.514 63.363 1.00 56.73 32 GLN A C 1
ATOM 12257 O O . GLN B 2 52 ? 93.528 128.077 62.504 1.00 50.69 32 GLN A O 1
ATOM 12271 N N . GLU B 2 53 ? 95.505 129.001 63.053 1.00 65.37 33 GLU A N 1
ATOM 12272 C CA . GLU B 2 53 ? 95.986 128.947 61.677 1.00 60.31 33 GLU A CA 1
ATOM 12273 C C . GLU B 2 53 ? 96.116 127.506 61.200 1.00 57.72 33 GLU A C 1
ATOM 12274 O O . GLU B 2 53 ? 95.863 127.207 60.026 1.00 56.35 33 GLU A O 1
ATOM 12286 N N . LYS B 2 54 ? 96.511 126.596 62.095 1.00 61.21 34 LYS A N 1
ATOM 12287 C CA . LYS B 2 54 ? 96.549 125.181 61.739 1.00 58.65 34 LYS A CA 1
ATOM 12288 C C . LYS B 2 54 ? 95.166 124.688 61.340 1.00 51.95 34 LYS A C 1
ATOM 12289 O O . LYS B 2 54 ? 95.009 123.996 60.329 1.00 50.79 34 LYS A O 1
ATOM 12308 N N . LEU B 2 55 ? 94.145 125.040 62.126 1.00 51.49 35 LEU A N 1
ATOM 12309 C CA . LEU B 2 55 ? 92.784 124.621 61.808 1.00 49.61 35 LEU A CA 1
ATOM 12310 C C . LEU B 2 55 ? 92.305 125.233 60.497 1.00 53.32 35 LEU A C 1
ATOM 12311 O O . LEU B 2 55 ? 91.570 124.592 59.737 1.00 54.11 35 LEU A O 1
ATOM 12327 N N . LEU B 2 56 ? 92.707 126.475 60.215 1.00 49.54 36 LEU A N 1
ATOM 12328 C CA . LEU B 2 56 ? 92.276 127.126 58.982 1.00 49.71 36 LEU A CA 1
ATOM 12329 C C . LEU B 2 56 ? 92.799 126.391 57.754 1.00 44.61 36 LEU A C 1
ATOM 12330 O O . LEU B 2 56 ? 92.072 126.219 56.769 1.00 45.34 36 LEU A O 1
ATOM 12346 N N . LYS B 2 57 ? 94.054 125.938 57.795 1.00 49.84 37 LYS A N 1
ATOM 12347 C CA . LYS B 2 57 ? 94.682 125.331 56.627 1.00 53.29 37 LYS A CA 1
ATOM 12348 C C . LYS B 2 57 ? 94.213 123.906 56.354 1.00 49.92 37 LYS A C 1
ATOM 12349 O O . LYS B 2 57 ? 94.484 123.387 55.266 1.00 47.62 37 LYS A O 1
ATOM 12368 N N . LYS B 2 58 ? 93.529 123.261 57.301 1.00 44.69 38 LYS A N 1
ATOM 12369 C CA . LYS B 2 58 ? 92.903 121.967 57.060 1.00 47.89 38 LYS A CA 1
ATOM 12370 C C . LYS B 2 58 ? 91.386 122.036 57.190 1.00 53.71 38 LYS A C 1
ATOM 12371 O O . LYS B 2 58 ? 90.733 120.989 57.292 1.00 50.07 38 LYS A O 1
ATOM 12390 N N . SER B 2 59 ? 90.807 123.235 57.173 1.00 47.57 39 SER A N 1
ATOM 12391 C CA . SER B 2 59 ? 89.368 123.387 57.321 1.00 47.98 39 SER A CA 1
ATOM 12392 C C . SER B 2 59 ? 88.655 123.194 55.990 1.00 44.02 39 SER A C 1
ATOM 12393 O O . SER B 2 59 ? 89.130 123.634 54.939 1.00 45.71 39 SER A O 1
ATOM 12401 N N . CYS B 2 60 ? 87.504 122.532 56.043 1.00 39.70 40 CYS A N 1
ATOM 12402 C CA . CYS B 2 60 ? 86.607 122.444 54.903 1.00 37.23 40 CYS A CA 1
ATOM 12403 C C . CYS B 2 60 ? 85.456 123.437 54.989 1.00 30.24 40 CYS A C 1
ATOM 12404 O O . CYS B 2 60 ? 84.588 123.434 54.114 1.00 32.74 40 CYS A O 1
ATOM 12412 N N . THR B 2 61 ? 85.428 124.282 56.013 1.00 31.09 41 THR A N 1
ATOM 12413 C CA . THR B 2 61 ? 84.334 125.215 56.227 1.00 33.82 41 THR A CA 1
ATOM 12414 C C . THR B 2 61 ? 84.749 126.610 55.784 1.00 32.42 41 THR A C 1
ATOM 12415 O O . THR B 2 61 ? 85.865 127.054 56.065 1.00 34.44 41 THR A O 1
ATOM 12426 N N . LEU B 2 62 ? 83.839 127.297 55.098 1.00 31.44 42 LEU A N 1
ATOM 12427 C CA . LEU B 2 62 ? 84.054 128.659 54.634 1.00 31.43 42 LEU A CA 1
ATOM 12428 C C . LEU B 2 62 ? 83.067 129.602 55.306 1.00 30.07 42 LEU A C 1
ATOM 12429 O O . LEU B 2 62 ? 81.900 129.254 55.514 1.00 29.55 42 LEU A O 1
ATOM 12445 N N . TYR B 2 63 ? 83.548 130.792 55.651 1.00 33.47 43 TYR A N 1
ATOM 12446 C CA . TYR B 2 63 ? 82.689 131.893 56.058 1.00 30.15 43 TYR A CA 1
ATOM 12447 C C . TYR B 2 63 ? 82.276 132.666 54.813 1.00 25.35 43 TYR A C 1
ATOM 12448 O O . TYR B 2 63 ? 83.120 132.994 53.976 1.00 23.42 43 TYR A O 1
ATOM 12466 N N . VAL B 2 64 ? 80.982 132.936 54.681 1.00 30.54 44 VAL A N 1
ATOM 12467 C CA . VAL B 2 64 ? 80.441 133.671 53.541 1.00 33.97 44 VAL A CA 1
ATOM 12468 C C . VAL B 2 64 ? 79.861 134.973 54.071 1.00 36.05 44 VAL A C 1
ATOM 12469 O O . VAL B 2 64 ? 78.963 134.954 54.921 1.00 39.25 44 VAL A O 1
ATOM 12482 N N . GLY B 2 65 ? 80.374 136.102 53.574 1.00 36.79 45 GLY A N 1
ATOM 12483 C CA . GLY B 2 65 ? 79.990 137.405 54.064 1.00 39.29 45 GLY A CA 1
ATOM 12484 C C . GLY B 2 65 ? 79.318 138.261 52.999 1.00 39.01 45 GLY A C 1
ATOM 12485 O O . GLY B 2 65 ? 79.360 137.965 51.800 1.00 38.45 45 GLY A O 1
ATOM 12489 N N . ASN B 2 66 ? 78.689 139.342 53.469 1.00 40.36 46 ASN A N 1
ATOM 12490 C CA . ASN B 2 66 ? 78.059 140.345 52.611 1.00 37.25 46 ASN A CA 1
ATOM 12491 C C . ASN B 2 66 ? 76.815 139.796 51.912 1.00 32.63 46 ASN A C 1
ATOM 12492 O O . ASN B 2 66 ? 76.522 140.157 50.772 1.00 33.73 46 ASN A O 1
ATOM 12503 N N . LEU B 2 67 ? 76.074 138.931 52.596 1.00 33.74 47 LEU A N 1
ATOM 12504 C CA . LEU B 2 67 ? 74.839 138.398 52.039 1.00 35.78 47 LEU A CA 1
ATOM 12505 C C . LEU B 2 67 ? 73.677 139.351 52.281 1.00 38.57 47 LEU A C 1
ATOM 12506 O O . LEU B 2 67 ? 73.636 140.081 53.274 1.00 43.74 47 LEU A O 1
ATOM 12522 N N . SER B 2 68 ? 72.727 139.340 51.354 1.00 39.88 48 SER A N 1
ATOM 12523 C CA . SER B 2 68 ? 71.459 140.015 51.577 1.00 41.13 48 SER A CA 1
ATOM 12524 C C . SER B 2 68 ? 70.706 139.338 52.711 1.00 46.00 48 SER A C 1
ATOM 12525 O O . SER B 2 68 ? 70.731 138.112 52.846 1.00 53.14 48 SER A O 1
ATOM 12533 N N . PHE B 2 69 ? 70.037 140.144 53.539 1.00 51.28 49 PHE A N 1
ATOM 12534 C CA . PHE B 2 69 ? 69.225 139.580 54.614 1.00 52.77 49 PHE A CA 1
ATOM 12535 C C . PHE B 2 69 ? 68.147 138.646 54.083 1.00 46.76 49 PHE A C 1
ATOM 12536 O O . PHE B 2 69 ? 67.629 137.818 54.840 1.00 48.65 49 PHE A O 1
ATOM 12553 N N . TYR B 2 70 ? 67.808 138.750 52.801 1.00 48.53 50 TYR A N 1
ATOM 12554 C CA . TYR B 2 70 ? 66.758 137.943 52.200 1.00 49.47 50 TYR A CA 1
ATOM 12555 C C . TYR B 2 70 ? 67.295 136.724 51.456 1.00 46.17 50 TYR A C 1
ATOM 12556 O O . TYR B 2 70 ? 66.500 135.939 50.930 1.00 45.51 50 TYR A O 1
ATOM 12574 N N . THR B 2 71 ? 68.615 136.544 51.407 1.00 46.27 51 THR A N 1
ATOM 12575 C CA . THR B 2 71 ? 69.203 135.384 50.747 1.00 39.21 51 THR A CA 1
ATOM 12576 C C . THR B 2 71 ? 68.895 134.116 51.536 1.00 35.49 51 THR A C 1
ATOM 12577 O O . THR B 2 71 ? 69.106 134.059 52.750 1.00 36.22 51 THR A O 1
ATOM 12588 N N . THR B 2 72 ? 68.419 133.092 50.839 1.00 33.00 52 THR A N 1
ATOM 12589 C CA . THR B 2 72 ? 67.932 131.875 51.472 1.00 39.63 52 THR A CA 1
ATOM 12590 C C . THR B 2 72 ? 68.974 130.764 51.406 1.00 37.90 52 THR A C 1
ATOM 12591 O O . THR B 2 72 ? 69.925 130.809 50.622 1.00 31.72 52 THR A O 1
ATOM 12602 N N . GLU B 2 73 ? 68.772 129.745 52.246 1.00 43.06 53 GLU A N 1
ATOM 12603 C CA . GLU B 2 73 ? 69.655 128.585 52.227 1.00 40.63 53 GLU A CA 1
ATOM 12604 C C . GLU B 2 73 ? 69.642 127.901 50.868 1.00 37.94 53 GLU A C 1
ATOM 12605 O O . GLU B 2 73 ? 70.651 127.321 50.454 1.00 38.77 53 GLU A O 1
ATOM 12617 N N . GLU B 2 74 ? 68.516 127.965 50.156 1.00 39.96 54 GLU A N 1
ATOM 12618 C CA . GLU B 2 74 ? 68.423 127.317 48.853 1.00 40.20 54 GLU A CA 1
ATOM 12619 C C . GLU B 2 74 ? 69.376 127.964 47.855 1.00 34.89 54 GLU A C 1
ATOM 12620 O O . GLU B 2 74 ? 70.102 127.272 47.133 1.00 34.71 54 GLU A O 1
ATOM 12632 N N . GLN B 2 75 ? 69.385 129.296 47.798 1.00 31.92 55 GLN A N 1
ATOM 12633 C CA . GLN B 2 75 ? 70.251 129.988 46.851 1.00 32.26 55 GLN A CA 1
ATOM 12634 C C . GLN B 2 75 ? 71.719 129.681 47.117 1.00 31.43 55 GLN A C 1
ATOM 12635 O O . GLN B 2 75 ? 72.506 129.515 46.177 1.00 29.59 55 GLN A O 1
ATOM 12649 N N . ILE B 2 76 ? 72.109 129.605 48.392 1.00 32.52 56 ILE A N 1
ATOM 12650 C CA . ILE B 2 76 ? 73.504 129.331 48.730 1.00 28.75 56 ILE A CA 1
ATOM 12651 C C . ILE B 2 76 ? 73.879 127.911 48.327 1.00 26.66 56 ILE A C 1
ATOM 12652 O O . ILE B 2 76 ? 74.995 127.661 47.858 1.00 27.55 56 ILE A O 1
ATOM 12668 N N . TYR B 2 77 ? 72.959 126.960 48.505 1.00 26.81 57 TYR A N 1
ATOM 12669 C CA . TYR B 2 77 ? 73.200 125.595 48.049 1.00 26.63 57 TYR A CA 1
ATOM 12670 C C . TYR B 2 77 ? 73.453 125.554 46.547 1.00 25.11 57 TYR A C 1
ATOM 12671 O O . TYR B 2 77 ? 74.396 124.903 46.081 1.00 23.25 57 TYR A O 1
ATOM 12689 N N . GLU B 2 78 ? 72.618 126.243 45.768 1.00 20.71 58 GLU A N 1
ATOM 12690 C CA . GLU B 2 78 ? 72.743 126.157 44.318 1.00 28.30 58 GLU A CA 1
ATOM 12691 C C . GLU B 2 78 ? 74.058 126.756 43.840 1.00 27.41 58 GLU A C 1
ATOM 12692 O O . GLU B 2 78 ? 74.684 126.233 42.913 1.00 33.05 58 GLU A O 1
ATOM 12704 N N . LEU B 2 79 ? 74.488 127.857 44.450 1.00 25.33 59 LEU A N 1
ATOM 12705 C CA . LEU B 2 79 ? 75.724 128.493 44.018 1.00 23.75 59 LEU A CA 1
ATOM 12706 C C . LEU B 2 79 ? 76.935 127.693 44.470 1.00 27.19 59 LEU A C 1
ATOM 12707 O O . LEU B 2 79 ? 77.812 127.364 43.662 1.00 25.73 59 LEU A O 1
ATOM 12723 N N . PHE B 2 80 ? 76.998 127.362 45.761 1.00 23.48 60 PHE A N 1
ATOM 12724 C CA . PHE B 2 80 ? 78.200 126.760 46.316 1.00 24.50 60 PHE A CA 1
ATOM 12725 C C . PHE B 2 80 ? 78.364 125.299 45.929 1.00 26.11 60 PHE A C 1
ATOM 12726 O O . PHE B 2 80 ? 79.477 124.771 46.026 1.00 30.03 60 PHE A O 1
ATOM 12743 N N . SER B 2 81 ? 77.298 124.638 45.482 1.00 30.77 61 SER A N 1
ATOM 12744 C CA . SER B 2 81 ? 77.433 123.281 44.969 1.00 27.76 61 SER A CA 1
ATOM 12745 C C . SER B 2 81 ? 78.291 123.222 43.712 1.00 25.74 61 SER A C 1
ATOM 12746 O O . SER B 2 81 ? 78.863 122.168 43.415 1.00 30.95 61 SER A O 1
ATOM 12754 N N . LYS B 2 82 ? 78.400 124.323 42.969 1.00 24.27 62 LYS A N 1
ATOM 12755 C CA . LYS B 2 82 ? 79.148 124.315 41.717 1.00 29.01 62 LYS A CA 1
ATOM 12756 C C . LYS B 2 82 ? 80.627 123.991 41.900 1.00 22.98 62 LYS A C 1
ATOM 12757 O O . LYS B 2 82 ? 81.307 123.733 40.902 1.00 25.09 62 LYS A O 1
ATOM 12776 N N . SER B 2 83 ? 81.143 123.998 43.129 1.00 20.93 63 SER A N 1
ATOM 12777 C CA . SER B 2 83 ? 82.529 123.633 43.391 1.00 25.82 63 SER A CA 1
ATOM 12778 C C . SER B 2 83 ? 82.664 122.324 44.157 1.00 32.78 63 SER A C 1
ATOM 12779 O O . SER B 2 83 ? 83.792 121.908 44.441 1.00 37.62 63 SER A O 1
ATOM 12787 N N . GLY B 2 84 ? 81.567 121.673 44.499 1.00 28.99 64 GLY A N 1
ATOM 12788 C CA . GLY B 2 84 ? 81.633 120.399 45.186 1.00 30.96 64 GLY A CA 1
ATOM 12789 C C . GLY B 2 84 ? 80.394 120.167 46.025 1.00 33.21 64 GLY A C 1
ATOM 12790 O O . GLY B 2 84 ? 79.497 120.999 46.099 1.00 33.25 64 GLY A O 1
ATOM 12794 N N . ASP B 2 85 ? 80.374 119.001 46.668 1.00 37.64 65 ASP A N 1
ATOM 12795 C CA . ASP B 2 85 ? 79.230 118.592 47.471 1.00 37.09 65 ASP A CA 1
ATOM 12796 C C . ASP B 2 85 ? 79.268 119.277 48.829 1.00 33.39 65 ASP A C 1
ATOM 12797 O O . ASP B 2 85 ? 80.314 119.327 49.484 1.00 28.09 65 ASP A O 1
ATOM 12806 N N . ILE B 2 86 ? 78.118 119.791 49.255 1.00 33.54 66 ILE A N 1
ATOM 12807 C CA . ILE B 2 86 ? 78.006 120.568 50.482 1.00 33.86 66 ILE A CA 1
ATOM 12808 C C . ILE B 2 86 ? 77.505 119.659 51.595 1.00 31.51 66 ILE A C 1
ATOM 12809 O O . ILE B 2 86 ? 76.465 119.002 51.455 1.00 34.84 66 ILE A O 1
ATOM 12825 N N . LYS B 2 87 ? 78.245 119.627 52.703 1.00 32.00 67 LYS A N 1
ATOM 12826 C CA . LYS B 2 87 ? 77.876 118.799 53.844 1.00 33.89 67 LYS A CA 1
ATOM 12827 C C . LYS B 2 87 ? 76.811 119.474 54.698 1.00 41.38 67 LYS A C 1
ATOM 12828 O O . LYS B 2 87 ? 75.824 118.838 55.084 1.00 43.02 67 LYS A O 1
ATOM 12847 N N . LYS B 2 88 ? 76.997 120.756 55.010 1.00 40.68 68 LYS A N 1
ATOM 12848 C CA . LYS B 2 88 ? 76.031 121.485 55.821 1.00 44.88 68 LYS A CA 1
ATOM 12849 C C . LYS B 2 88 ? 76.175 122.980 55.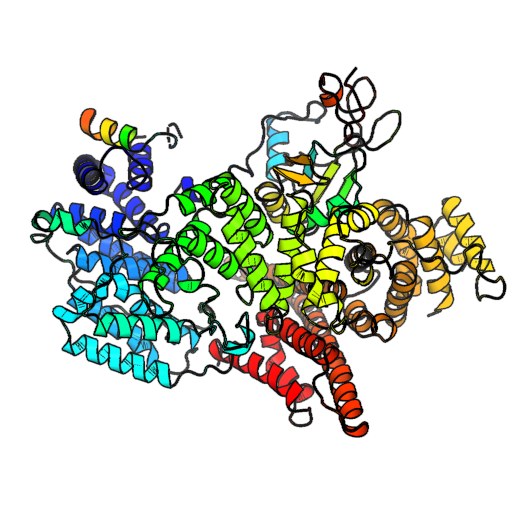573 1.00 42.62 68 LYS A C 1
ATOM 12850 O O . LYS B 2 88 ? 77.257 123.470 55.234 1.00 42.53 68 LYS A O 1
ATOM 12869 N N . ILE B 2 89 ? 75.069 123.698 55.757 1.00 44.26 69 ILE A N 1
ATOM 12870 C CA . ILE B 2 89 ? 75.042 125.152 55.661 1.00 42.22 69 ILE A CA 1
ATOM 12871 C C . ILE B 2 89 ? 74.364 125.703 56.906 1.00 38.30 69 ILE A C 1
ATOM 12872 O O . ILE B 2 89 ? 73.287 125.237 57.293 1.00 41.76 69 ILE A O 1
ATOM 12888 N N . ILE B 2 90 ? 74.989 126.699 57.523 1.00 37.00 70 ILE A N 1
ATOM 12889 C CA . ILE B 2 90 ? 74.510 127.288 58.767 1.00 43.90 70 ILE A CA 1
ATOM 12890 C C . ILE B 2 90 ? 74.306 128.774 58.514 1.00 37.51 70 ILE A C 1
ATOM 12891 O O . ILE B 2 90 ? 75.278 129.521 58.341 1.00 31.14 70 ILE A O 1
ATOM 12907 N N . MET B 2 91 ? 73.046 129.205 58.491 1.00 37.72 71 MET A N 1
ATOM 12908 C CA . MET B 2 91 ? 72.718 130.604 58.259 1.00 37.01 71 MET A CA 1
ATOM 12909 C C . MET B 2 91 ? 72.996 131.421 59.513 1.00 36.74 71 MET A C 1
ATOM 12910 O O . MET B 2 91 ? 72.598 131.037 60.615 1.00 45.23 71 MET A O 1
ATOM 12924 N N . GLY B 2 92 ? 73.685 132.547 59.340 1.00 45.54 72 GLY A N 1
ATOM 12925 C CA . GLY B 2 92 ? 73.957 133.435 60.461 1.00 46.20 72 GLY A CA 1
ATOM 12926 C C . GLY B 2 92 ? 72.728 134.251 60.835 1.00 55.11 72 GLY A C 1
ATOM 12927 O O . GLY B 2 92 ? 72.000 134.753 59.977 1.00 48.90 72 GLY A O 1
ATOM 12931 N N . LEU B 2 93 ? 72.513 134.393 62.143 1.00 59.57 73 LEU A N 1
ATOM 12932 C CA . LEU B 2 93 ? 71.301 134.996 62.675 1.00 63.02 73 LEU A CA 1
ATOM 12933 C C . LEU B 2 93 ? 71.642 136.153 63.605 1.00 65.99 73 LEU A C 1
ATOM 12934 O O . LEU B 2 93 ? 72.770 136.290 64.080 1.00 60.60 73 LEU A O 1
ATOM 12950 N N . ASP B 2 94 ? 70.642 136.996 63.846 1.00 70.23 74 ASP A N 1
ATOM 12951 C CA . ASP B 2 94 ? 70.751 138.052 64.840 1.00 78.48 74 ASP A CA 1
ATOM 12952 C C . ASP B 2 94 ? 70.436 137.473 66.215 1.00 85.01 74 ASP A C 1
ATOM 12953 O O . ASP B 2 94 ? 69.420 136.796 66.393 1.00 83.71 74 ASP A O 1
ATOM 12962 N N . LYS B 2 95 ? 71.312 137.736 67.189 1.00 89.59 75 LYS A N 1
ATOM 12963 C CA . LYS B 2 95 ? 71.205 137.052 68.475 1.00 96.33 75 LYS A CA 1
ATOM 12964 C C . LYS B 2 95 ? 69.882 137.343 69.174 1.00 101.33 75 LYS A C 1
ATOM 12965 O O . LYS B 2 95 ? 69.385 136.500 69.931 1.00 91.61 75 LYS A O 1
ATOM 12984 N N . MET B 2 96 ? 69.296 138.517 68.939 1.00 105.11 76 MET A N 1
ATOM 12985 C CA . MET B 2 96 ? 68.034 138.888 69.591 1.00 107.66 76 MET A CA 1
ATOM 12986 C C . MET B 2 96 ? 66.850 138.531 68.696 1.00 100.10 76 MET A C 1
ATOM 12987 O O . MET B 2 96 ? 66.060 137.639 69.023 1.00 98.92 76 MET A O 1
ATOM 13001 N N . LYS B 2 97 ? 66.721 139.218 67.558 1.00 98.51 77 LYS A N 1
ATOM 13002 C CA . LYS B 2 97 ? 65.594 138.968 66.664 1.00 98.50 77 LYS A CA 1
ATOM 13003 C C . LYS B 2 97 ? 65.620 137.552 66.102 1.00 94.00 77 LYS A C 1
ATOM 13004 O O . LYS B 2 97 ? 64.568 137.008 65.744 1.00 87.65 77 LYS A O 1
ATOM 13023 N N . LYS B 2 98 ? 66.803 136.939 66.015 1.00 92.37 78 LYS A N 1
ATOM 13024 C CA . LYS B 2 98 ? 66.948 135.580 65.489 1.00 86.07 78 LYS A CA 1
ATOM 13025 C C . LYS B 2 98 ? 66.474 135.510 64.037 1.00 79.04 78 LYS A C 1
ATOM 13026 O O . LYS B 2 98 ? 65.718 134.620 63.641 1.00 73.59 78 LYS A O 1
ATOM 13045 N N . THR B 2 99 ? 66.942 136.467 63.239 1.00 74.03 79 THR A N 1
ATOM 13046 C CA . THR B 2 99 ? 66.602 136.572 61.829 1.00 68.24 79 THR A CA 1
ATOM 13047 C C . THR B 2 99 ? 67.886 136.616 61.008 1.00 63.50 79 THR A C 1
ATOM 13048 O O . THR B 2 99 ? 68.978 136.843 61.536 1.00 57.41 79 THR A O 1
ATOM 13059 N N . ALA B 2 100 ? 67.741 136.402 59.700 1.00 54.55 80 ALA A N 1
ATOM 13060 C CA . ALA B 2 100 ? 68.889 136.379 58.801 1.00 50.70 80 ALA A CA 1
ATOM 13061 C C . ALA B 2 100 ? 69.785 137.591 59.029 1.00 55.58 80 ALA A C 1
ATOM 13062 O O . ALA B 2 100 ? 69.327 138.737 59.002 1.00 47.76 80 ALA A O 1
ATOM 13069 N N . CYS B 2 101 ? 71.072 137.325 59.245 1.00 62.23 81 CYS A N 1
ATOM 13070 C CA . CYS B 2 101 ? 72.036 138.341 59.644 1.00 55.98 81 CYS A CA 1
ATOM 13071 C C . CYS B 2 101 ? 72.970 138.762 58.517 1.00 49.84 81 CYS A C 1
ATOM 13072 O O . CYS B 2 101 ? 73.837 139.614 58.736 1.00 46.91 81 CYS A O 1
ATOM 13080 N N . GLY B 2 102 ? 72.830 138.182 57.328 1.00 46.26 82 GLY A N 1
ATOM 13081 C CA . GLY B 2 102 ? 73.672 138.550 56.210 1.00 45.16 82 GLY A CA 1
ATOM 13082 C C . GLY B 2 102 ? 74.986 137.807 56.117 1.00 37.13 82 GLY A C 1
ATOM 13083 O O . GLY B 2 102 ? 75.974 138.376 55.641 1.00 33.36 82 GLY A O 1
ATOM 13087 N N . PHE B 2 103 ? 75.033 136.552 56.552 1.00 35.01 83 PHE A N 1
ATOM 13088 C CA . PHE B 2 103 ? 76.238 135.744 56.430 1.00 35.39 83 PHE A CA 1
ATOM 13089 C C . PHE B 2 103 ? 75.893 134.313 56.808 1.00 31.44 83 PHE A C 1
ATOM 13090 O O . PHE B 2 103 ? 74.858 134.050 57.425 1.00 39.94 83 PHE A O 1
ATOM 13107 N N . CYS B 2 104 ? 76.774 133.392 56.437 1.00 30.87 84 CYS A N 1
ATOM 13108 C CA . CYS B 2 104 ? 76.565 131.982 56.737 1.00 36.01 84 CYS A CA 1
ATOM 13109 C C . CYS B 2 104 ? 77.903 131.257 56.672 1.00 29.40 84 CYS A C 1
ATOM 13110 O O . CYS B 2 104 ? 78.940 131.840 56.341 1.00 31.52 84 CYS A O 1
ATOM 13118 N N . PHE B 2 105 ? 77.862 129.972 56.995 1.00 28.57 85 PHE A N 1
ATOM 13119 C CA . PHE B 2 105 ? 78.999 129.080 56.861 1.00 30.73 85 PHE A CA 1
ATOM 13120 C C . PHE B 2 105 ? 78.635 127.955 55.905 1.00 30.57 85 PHE A C 1
ATOM 13121 O O . PHE B 2 105 ? 77.475 127.538 55.829 1.00 37.14 85 PHE A O 1
ATOM 13138 N N . VAL B 2 106 ? 79.633 127.467 55.174 1.00 31.65 86 VAL A N 1
ATOM 13139 C CA . VAL B 2 106 ? 79.454 126.364 54.236 1.00 35.25 86 VAL A CA 1
ATOM 13140 C C . VAL B 2 106 ? 80.525 125.325 54.523 1.00 28.65 86 VAL A C 1
ATOM 13141 O O . VAL B 2 106 ? 81.720 125.626 54.443 1.00 30.98 86 VAL A O 1
ATOM 13154 N N . GLU B 2 107 ? 80.101 124.109 54.852 1.00 28.90 87 GLU A N 1
ATOM 13155 C CA . GLU B 2 107 ? 81.010 123.000 55.112 1.00 34.30 87 GLU A CA 1
ATOM 13156 C C . GLU B 2 107 ? 80.943 122.028 53.942 1.00 34.23 87 GLU A C 1
ATOM 13157 O O . GLU B 2 107 ? 79.870 121.501 53.627 1.00 28.70 87 GLU A O 1
ATOM 13169 N N . TYR B 2 108 ? 82.083 121.800 53.301 1.00 30.75 88 TYR A N 1
ATOM 13170 C CA . TYR B 2 108 ? 82.184 120.809 52.245 1.00 33.71 88 TYR A CA 1
ATOM 13171 C C . TYR B 2 108 ? 82.587 119.461 52.838 1.00 31.19 88 TYR A C 1
ATOM 13172 O O . TYR B 2 108 ? 82.908 119.341 54.022 1.00 36.28 88 TYR A O 1
ATOM 13190 N N . TYR B 2 109 ? 82.546 118.427 52.001 1.00 26.55 89 TYR A N 1
ATOM 13191 C CA . TYR B 2 109 ? 83.025 117.121 52.437 1.00 33.65 89 TYR A CA 1
ATOM 13192 C C . TYR B 2 109 ? 84.540 117.022 52.305 1.00 37.51 89 TYR A C 1
ATOM 13193 O O . TYR B 2 109 ? 85.211 116.521 53.214 1.00 45.36 89 TYR A O 1
ATOM 13211 N N . SER B 2 110 ? 85.092 117.501 51.193 1.00 32.25 90 SER A N 1
ATOM 13212 C CA . SER B 2 110 ? 86.526 117.513 50.956 1.00 32.37 90 SER A CA 1
ATOM 13213 C C . SER B 2 110 ? 87.028 118.948 50.906 1.00 38.20 90 SER A C 1
ATOM 13214 O O . SER B 2 110 ? 86.278 119.883 50.614 1.00 37.48 90 SER A O 1
ATOM 13222 N N . ARG B 2 111 ? 88.321 119.116 51.191 1.00 39.99 91 ARG A N 1
ATOM 13223 C CA . ARG B 2 111 ? 88.888 120.457 51.201 1.00 39.10 91 ARG A CA 1
ATOM 13224 C C . ARG B 2 111 ? 89.128 120.987 49.795 1.00 34.80 91 ARG A C 1
ATOM 13225 O O . ARG B 2 111 ? 89.038 122.200 49.574 1.00 33.80 91 ARG A O 1
ATOM 13246 N N . ALA B 2 112 ? 89.444 120.110 48.840 1.00 33.26 92 ALA A N 1
ATOM 13247 C CA . ALA B 2 112 ? 89.642 120.565 47.468 1.00 32.62 92 ALA A CA 1
ATOM 13248 C C . ALA B 2 112 ? 88.421 121.323 46.968 1.00 36.59 92 ALA A C 1
ATOM 13249 O O . ALA B 2 112 ? 88.548 122.313 46.236 1.00 29.38 92 ALA A O 1
ATOM 13256 N N . ASP B 2 113 ? 87.228 120.876 47.363 1.00 33.41 93 ASP A N 1
ATOM 13257 C CA . ASP B 2 113 ? 86.009 121.557 46.950 1.00 31.04 93 ASP A CA 1
ATOM 13258 C C . ASP B 2 113 ? 85.917 122.946 47.567 1.00 27.27 93 ASP A C 1
ATOM 13259 O O . ASP B 2 113 ? 85.569 123.913 46.882 1.00 30.70 93 ASP A O 1
ATOM 13268 N N . ALA B 2 114 ? 86.229 123.067 48.858 1.00 27.40 94 ALA A N 1
ATOM 13269 C CA . ALA B 2 114 ? 86.247 124.380 49.491 1.00 27.20 94 ALA A CA 1
ATOM 13270 C C . ALA B 2 114 ? 87.310 125.273 48.868 1.00 26.01 94 ALA A C 1
ATOM 13271 O O . ALA B 2 114 ? 87.097 126.477 48.693 1.00 27.29 94 ALA A O 1
ATOM 13278 N N . GLU B 2 115 ? 88.463 124.702 48.517 1.00 29.77 95 GLU A N 1
ATOM 13279 C CA . GLU B 2 115 ? 89.494 125.492 47.855 1.00 28.07 95 GLU A CA 1
ATOM 13280 C C . GLU B 2 115 ? 88.990 126.047 46.528 1.00 28.83 95 GLU A C 1
ATOM 13281 O O . GLU B 2 115 ? 89.280 127.196 46.177 1.00 24.65 95 GLU A O 1
ATOM 13293 N N . ASN B 2 116 ? 88.226 125.249 45.780 1.00 33.84 96 ASN A N 1
ATOM 13294 C CA . ASN B 2 116 ? 87.707 125.712 44.498 1.00 25.02 96 ASN A CA 1
ATOM 13295 C C . ASN B 2 116 ? 86.634 126.778 44.688 1.00 23.33 96 ASN A C 1
ATOM 13296 O O . ASN B 2 116 ? 86.543 127.723 43.897 1.00 23.05 96 ASN A O 1
ATOM 13307 N N . ALA B 2 117 ? 85.799 126.637 45.719 1.00 26.48 97 ALA A N 1
ATOM 13308 C CA . ALA B 2 117 ? 84.860 127.703 46.042 1.00 28.52 97 ALA A CA 1
ATOM 13309 C C . ALA B 2 117 ? 85.604 128.974 46.405 1.00 26.44 97 ALA A C 1
ATOM 13310 O O . ALA B 2 117 ? 85.135 130.082 46.126 1.00 28.53 97 ALA A O 1
ATOM 13317 N N . MET B 2 118 ? 86.774 128.819 47.016 1.00 26.32 98 MET A N 1
ATOM 13318 C CA . MET B 2 118 ? 87.598 129.955 47.396 1.00 21.91 98 MET A CA 1
ATOM 13319 C C . MET B 2 118 ? 88.142 130.681 46.169 1.00 24.71 98 MET A C 1
ATOM 13320 O O . MET B 2 118 ? 88.247 131.911 46.164 1.00 29.51 98 MET A O 1
ATOM 13334 N N . ARG B 2 119 ? 88.488 129.936 45.117 1.00 27.11 99 ARG A N 1
ATOM 13335 C CA . ARG B 2 119 ? 89.106 130.531 43.937 1.00 24.91 99 ARG A CA 1
ATOM 13336 C C . ARG B 2 119 ? 88.080 131.146 42.995 1.00 26.18 99 ARG A C 1
ATOM 13337 O O . ARG B 2 119 ? 88.319 132.216 42.426 1.00 37.81 99 ARG A O 1
ATOM 13358 N N . TYR B 2 120 ? 86.948 130.478 42.794 1.00 27.42 100 TYR A N 1
ATOM 13359 C CA . TYR B 2 120 ? 86.045 130.815 41.702 1.00 26.86 100 TYR A CA 1
ATOM 13360 C C . TYR B 2 120 ? 84.710 131.381 42.149 1.00 22.85 100 TYR A C 1
ATOM 13361 O O . TYR B 2 120 ? 84.096 132.132 41.391 1.00 25.08 100 TYR A O 1
ATOM 13379 N N . ILE B 2 121 ? 84.250 131.058 43.351 1.00 22.88 101 ILE A N 1
ATOM 13380 C CA . ILE B 2 121 ? 82.984 131.598 43.828 1.00 24.25 101 ILE A CA 1
ATOM 13381 C C . ILE B 2 121 ? 83.197 132.886 44.615 1.00 31.50 101 ILE A C 1
ATOM 13382 O O . ILE B 2 121 ? 82.414 133.831 44.488 1.00 26.75 101 ILE A O 1
ATOM 13398 N N . ASN B 2 122 ? 84.255 132.948 45.423 1.00 35.98 102 ASN A N 1
ATOM 13399 C CA . ASN B 2 122 ? 84.631 134.192 46.080 1.00 31.51 102 ASN A CA 1
ATOM 13400 C C . ASN B 2 122 ? 84.586 135.344 45.086 1.00 30.57 102 ASN A C 1
ATOM 13401 O O . ASN B 2 122 ? 84.940 135.185 43.918 1.00 37.97 102 ASN A O 1
ATOM 13412 N N . GLY B 2 123 ? 84.126 136.503 45.547 1.00 33.97 103 GLY A N 1
ATOM 13413 C CA . GLY B 2 123 ? 84.138 137.695 44.720 1.00 30.48 103 GLY A CA 1
ATOM 13414 C C . GLY B 2 123 ? 83.140 137.725 43.584 1.00 31.46 103 GLY A C 1
ATOM 13415 O O . GLY B 2 123 ? 83.241 138.601 42.718 1.00 26.17 103 GLY A O 1
ATOM 13419 N N . THR B 2 124 ? 82.182 136.802 43.552 1.00 31.08 104 THR A N 1
ATOM 13420 C CA . THR B 2 124 ? 81.123 136.796 42.552 1.00 26.75 104 THR A CA 1
ATOM 13421 C C . THR B 2 124 ? 79.795 137.106 43.236 1.00 20.94 104 THR A C 1
ATOM 13422 O O . THR B 2 124 ? 79.726 137.299 44.451 1.00 22.95 104 THR A O 1
ATOM 13433 N N . ARG B 2 125 ? 78.728 137.146 42.448 1.00 20.90 105 ARG A N 1
ATOM 13434 C CA . ARG B 2 125 ? 77.466 137.707 42.912 1.00 28.57 105 ARG A CA 1
ATOM 13435 C C . ARG B 2 125 ? 76.488 136.637 43.373 1.00 31.07 105 ARG A C 1
ATOM 13436 O O . ARG B 2 125 ? 76.445 135.526 42.833 1.00 30.87 105 ARG A O 1
ATOM 13457 N N . LEU B 2 126 ? 75.716 136.995 44.395 1.00 35.90 106 LEU A N 1
ATOM 13458 C CA . LEU B 2 126 ? 74.611 136.198 44.910 1.00 37.22 106 LEU A CA 1
ATOM 13459 C C . LEU B 2 126 ? 73.538 137.184 45.347 1.00 38.42 106 LEU A C 1
ATOM 13460 O O . LEU B 2 126 ? 73.817 138.086 46.144 1.00 34.20 106 LEU A O 1
ATOM 13476 N N . ASP B 2 127 ? 72.328 137.045 44.805 1.00 45.53 107 ASP A N 1
ATOM 13477 C CA . ASP B 2 127 ? 71.285 138.059 44.973 1.00 43.63 107 ASP A CA 1
ATOM 13478 C C . ASP B 2 127 ? 71.776 139.433 44.525 1.00 41.38 107 ASP A C 1
ATOM 13479 O O . ASP B 2 127 ? 71.302 140.463 45.008 1.00 46.82 107 ASP A O 1
ATOM 13488 N N . ASP B 2 128 ? 72.734 139.452 43.600 1.00 44.08 108 ASP A N 1
ATOM 13489 C CA . ASP B 2 128 ? 73.275 140.683 43.032 1.00 45.76 108 ASP A CA 1
ATOM 13490 C C . ASP B 2 128 ? 74.153 141.441 44.029 1.00 37.58 108 ASP A C 1
ATOM 13491 O O . ASP B 2 128 ? 74.284 142.662 43.943 1.00 45.00 108 ASP A O 1
ATOM 13500 N N . ARG B 2 129 ? 74.779 140.726 44.965 1.00 36.62 109 ARG A N 1
ATOM 13501 C CA . ARG B 2 129 ? 75.748 141.302 45.892 1.00 31.60 109 ARG A CA 1
ATOM 13502 C C . ARG B 2 129 ? 77.054 140.528 45.798 1.00 28.99 109 ARG A C 1
ATOM 13503 O O . ARG B 2 129 ? 77.040 139.294 45.797 1.00 33.41 109 ARG A O 1
ATOM 13524 N N . ILE B 2 130 ? 78.177 141.244 45.732 1.00 28.69 110 ILE A N 1
ATOM 13525 C CA . ILE B 2 130 ? 79.486 140.595 45.748 1.00 22.23 110 ILE A CA 1
ATOM 13526 C C . ILE B 2 130 ? 79.699 139.967 47.119 1.00 22.77 110 ILE A C 1
ATOM 13527 O O . ILE B 2 130 ? 79.750 140.666 48.137 1.00 27.23 110 ILE A O 1
ATOM 13543 N N . ILE B 2 131 ? 79.843 138.653 47.153 1.00 25.26 111 ILE A N 1
ATOM 13544 C CA . ILE B 2 131 ? 80.052 137.938 48.404 1.00 29.00 111 ILE A CA 1
ATOM 13545 C C . ILE B 2 131 ? 81.540 137.689 48.582 1.00 32.42 111 ILE A C 1
ATOM 13546 O O . ILE B 2 131 ? 82.299 137.570 47.610 1.00 26.72 111 ILE A O 1
ATOM 13562 N N . ARG B 2 132 ? 81.959 137.623 49.845 1.00 29.68 112 ARG A N 1
ATOM 13563 C CA . ARG B 2 132 ? 83.347 137.404 50.225 1.00 33.33 112 ARG A CA 1
ATOM 13564 C C . ARG B 2 132 ? 83.420 136.127 51.047 1.00 35.75 112 ARG A C 1
ATOM 13565 O O . ARG B 2 132 ? 82.701 135.988 52.043 1.00 34.57 112 ARG A O 1
ATOM 13586 N N . THR B 2 133 ? 84.270 135.195 50.621 1.00 32.60 113 THR A N 1
ATOM 13587 C CA . THR B 2 133 ? 84.488 133.951 51.343 1.00 32.72 113 THR A CA 1
ATOM 13588 C C . THR B 2 133 ? 85.827 134.013 52.065 1.00 29.17 113 THR A C 1
ATOM 13589 O O . THR B 2 133 ? 86.797 134.575 51.548 1.00 31.86 113 THR A O 1
ATOM 13600 N N . ASP B 2 134 ? 85.866 133.437 53.264 1.00 29.51 114 ASP A N 1
ATOM 13601 C CA . ASP B 2 134 ? 87.080 133.334 54.058 1.00 30.44 114 ASP A CA 1
ATOM 13602 C C . ASP B 2 134 ? 87.139 131.947 54.681 1.00 31.96 114 ASP A C 1
ATOM 13603 O O . ASP B 2 134 ? 86.106 131.348 54.990 1.00 29.26 114 ASP A O 1
ATOM 13612 N N . TRP B 2 135 ? 88.354 131.433 54.852 1.00 28.84 115 TRP A N 1
ATOM 13613 C CA . TRP B 2 135 ? 88.518 130.192 55.592 1.00 29.05 115 TRP A CA 1
ATOM 13614 C C . TRP B 2 135 ? 88.046 130.384 57.026 1.00 31.91 115 TRP A C 1
ATOM 13615 O O . TRP B 2 135 ? 88.173 131.466 57.606 1.00 35.66 115 TRP A O 1
ATOM 13636 N N . ASP B 2 136 ? 87.482 129.326 57.597 1.00 33.39 116 ASP A N 1
ATOM 13637 C CA . ASP B 2 136 ? 87.014 129.353 58.973 1.00 43.81 116 ASP A CA 1
ATOM 13638 C C . ASP B 2 136 ? 87.623 128.191 59.743 1.00 45.25 116 ASP A C 1
ATOM 13639 O O . ASP B 2 136 ? 87.911 127.133 59.177 1.00 46.39 116 ASP A O 1
ATOM 13648 N N . ALA B 2 137 ? 87.832 128.409 61.044 1.00 47.97 117 ALA A N 1
ATOM 13649 C CA . ALA B 2 137 ? 88.432 127.396 61.902 1.00 46.00 117 ALA A CA 1
ATOM 13650 C C . ALA B 2 137 ? 87.539 126.178 62.086 1.00 50.11 117 ALA A C 1
ATOM 13651 O O . ALA B 2 137 ? 88.002 125.165 62.626 1.00 48.37 117 ALA A O 1
ATOM 13658 N N . GLY B 2 138 ? 86.297 126.246 61.644 1.00 47.64 118 GLY A N 1
ATOM 13659 C CA . GLY B 2 138 ? 85.313 125.216 61.885 1.00 44.41 118 GLY A CA 1
ATOM 13660 C C . GLY B 2 138 ? 84.183 125.748 62.743 1.00 50.88 118 GLY A C 1
ATOM 13661 O O . GLY B 2 138 ? 84.350 126.690 63.530 1.00 54.79 118 GLY A O 1
ATOM 13665 N N . PHE B 2 139 ? 83.011 125.147 62.586 1.00 57.72 119 PHE A N 1
ATOM 13666 C CA . PHE B 2 139 ? 81.832 125.638 63.280 1.00 57.59 119 PHE A CA 1
ATOM 13667 C C . PHE B 2 139 ? 81.762 125.069 64.689 1.00 65.47 119 PHE A C 1
ATOM 13668 O O . PHE B 2 139 ? 81.977 123.871 64.903 1.00 75.53 119 PHE A O 1
ATOM 13685 N N . LYS B 2 140 ? 81.472 125.942 65.648 1.00 61.75 120 LYS A N 1
ATOM 13686 C CA . LYS B 2 140 ? 81.128 125.557 67.005 1.00 63.41 120 LYS A CA 1
ATOM 13687 C C . LYS B 2 140 ? 79.919 126.378 67.431 1.00 66.18 120 LYS A C 1
ATOM 13688 O O . LYS B 2 140 ? 79.646 127.445 66.876 1.00 67.26 120 LYS A O 1
ATOM 13707 N N . GLU B 2 141 ? 79.176 125.862 68.407 1.00 70.57 121 GLU A N 1
ATOM 13708 C CA . GLU B 2 141 ? 77.946 126.524 68.826 1.00 73.53 121 GLU A CA 1
ATOM 13709 C C . GLU B 2 141 ? 78.217 127.973 69.218 1.00 67.97 121 GLU A C 1
ATOM 13710 O O . GLU B 2 141 ? 79.225 128.287 69.858 1.00 65.71 121 GLU A O 1
ATOM 13722 N N . GLY B 2 142 ? 77.308 128.863 68.823 1.00 62.11 122 GLY A N 1
ATOM 13723 C CA . GLY B 2 142 ? 77.428 130.275 69.118 1.00 67.29 122 GLY A CA 1
ATOM 13724 C C . GLY B 2 142 ? 77.976 131.117 67.984 1.00 67.34 122 GLY A C 1
ATOM 13725 O O . GLY B 2 142 ? 77.879 132.350 68.049 1.00 57.23 122 GLY A O 1
ATOM 13729 N N . ARG B 2 143 ? 78.549 130.492 66.950 1.00 66.47 123 ARG A N 1
ATOM 13730 C CA . ARG B 2 143 ? 79.111 131.230 65.825 1.00 54.94 123 ARG A CA 1
ATOM 13731 C C . ARG B 2 143 ? 78.046 131.762 64.873 1.00 57.53 123 ARG A C 1
ATOM 13732 O O . ARG B 2 143 ? 78.344 132.658 64.074 1.00 49.50 123 ARG A O 1
ATOM 13753 N N . GLN B 2 144 ? 76.819 131.237 64.936 1.00 51.69 124 GLN A N 1
ATOM 13754 C CA . GLN B 2 144 ? 75.776 131.648 64.004 1.00 52.89 124 GLN A CA 1
ATOM 13755 C C . GLN B 2 144 ? 75.205 133.021 64.325 1.00 58.87 124 GLN A C 1
ATOM 13756 O O . GLN B 2 144 ? 74.430 133.551 63.521 1.00 53.74 124 GLN A O 1
ATOM 13770 N N . TYR B 2 145 ? 75.559 133.605 65.466 1.00 63.25 125 TYR A N 1
ATOM 13771 C CA . TYR B 2 145 ? 74.953 134.847 65.922 1.00 58.86 125 TYR A CA 1
ATOM 13772 C C . TYR B 2 145 ? 75.899 136.017 65.694 1.00 53.87 125 TYR A C 1
ATOM 13773 O O . TYR B 2 145 ? 77.111 135.900 65.896 1.00 55.96 125 TYR A O 1
ATOM 13791 N N . GLY B 2 146 ? 75.337 137.140 65.259 1.00 56.71 126 GLY A N 1
ATOM 13792 C CA . GLY B 2 146 ? 76.132 138.340 65.088 1.00 60.50 126 GLY A CA 1
ATOM 13793 C C . GLY B 2 146 ? 76.598 138.888 66.427 1.00 64.93 126 GLY A C 1
ATOM 13794 O O . GLY B 2 146 ? 75.860 138.896 67.414 1.00 64.51 126 GLY A O 1
ATOM 13798 N N . ARG B 2 147 ? 77.845 139.348 66.453 1.00 67.23 127 ARG A N 1
ATOM 13799 C CA . ARG B 2 147 ? 78.469 139.862 67.662 1.00 64.79 127 ARG A CA 1
ATOM 13800 C C . ARG B 2 147 ? 78.305 141.367 67.813 1.00 73.17 127 ARG A C 1
ATOM 13801 O O . ARG B 2 147 ? 78.918 141.959 68.707 1.00 79.21 127 ARG A O 1
ATOM 13822 N N . GLY B 2 148 ? 77.503 141.997 66.959 1.00 80.09 128 GLY A N 1
ATOM 13823 C CA . GLY B 2 148 ? 77.237 143.409 67.108 1.00 81.49 128 GLY A CA 1
ATOM 13824 C C . GLY B 2 148 ? 76.400 143.702 68.336 1.00 88.76 128 GLY A C 1
ATOM 13825 O O . GLY B 2 148 ? 75.676 142.853 68.858 1.00 85.38 128 GLY A O 1
ATOM 13829 N N . ARG B 2 149 ? 76.505 144.949 68.795 1.00 93.09 129 ARG A N 1
ATOM 13830 C CA . ARG B 2 149 ? 75.845 145.344 70.034 1.00 92.74 129 ARG A CA 1
ATOM 13831 C C . ARG B 2 149 ? 74.328 145.323 69.893 1.00 90.60 129 ARG A C 1
ATOM 13832 O O . ARG B 2 149 ? 73.621 145.067 70.875 1.00 91.56 129 ARG A O 1
ATOM 13853 N N . SER B 2 150 ? 73.813 145.574 68.692 1.00 86.64 130 SER A N 1
ATOM 13854 C CA . SER B 2 150 ? 72.376 145.533 68.451 1.00 87.53 130 SER A CA 1
ATOM 13855 C C . SER B 2 150 ? 71.864 144.129 68.156 1.00 89.50 130 SER A C 1
ATOM 13856 O O . SER B 2 150 ? 70.649 143.951 68.011 1.00 90.22 130 SER A O 1
ATOM 13864 N N . GLY B 2 151 ? 72.750 143.138 68.069 1.00 90.79 131 GLY A N 1
ATOM 13865 C CA . GLY B 2 151 ? 72.387 141.781 67.724 1.00 92.33 131 GLY A CA 1
ATOM 13866 C C . GLY B 2 151 ? 72.852 141.347 66.350 1.00 84.84 131 GLY A C 1
ATOM 13867 O O . GLY B 2 151 ? 73.023 140.142 66.122 1.00 82.05 131 GLY A O 1
ATOM 13871 N N . GLY B 2 152 ? 73.059 142.286 65.430 1.00 82.18 132 GLY A N 1
ATOM 13872 C CA . GLY B 2 152 ? 73.567 141.971 64.112 1.00 72.24 132 GLY A CA 1
ATOM 13873 C C . GLY B 2 152 ? 75.081 141.890 64.099 1.00 71.40 132 GLY A C 1
ATOM 13874 O O . GLY B 2 152 ? 75.747 141.864 65.135 1.00 73.38 132 GLY A O 1
ATOM 13878 N N . GLN B 2 153 ? 75.632 141.846 62.889 1.00 70.41 133 GLN A N 1
ATOM 13879 C CA . GLN B 2 153 ? 77.079 141.812 62.740 1.00 72.20 133 GLN A CA 1
ATOM 13880 C C . GLN B 2 153 ? 77.694 143.137 63.179 1.00 77.08 133 GLN A C 1
ATOM 13881 O O . GLN B 2 153 ? 77.063 144.196 63.113 1.00 78.25 133 GLN A O 1
ATOM 13895 N N . VAL B 2 154 ? 78.947 143.070 63.636 1.00 75.17 134 VAL A N 1
ATOM 13896 C CA . VAL B 2 154 ? 79.687 144.289 63.950 1.00 82.53 134 VAL A CA 1
ATOM 13897 C C . VAL B 2 154 ? 79.853 145.134 62.697 1.00 91.08 134 VAL A C 1
ATOM 13898 O O . VAL B 2 154 ? 79.864 146.369 62.763 1.00 100.22 134 VAL A O 1
ATOM 13911 N N . ARG B 2 155 ? 79.980 144.486 61.539 1.00 98.80 135 ARG A N 1
ATOM 13912 C CA . ARG B 2 155 ? 80.148 145.202 60.279 1.00 104.89 135 ARG A CA 1
ATOM 13913 C C . ARG B 2 155 ? 79.046 146.233 60.068 1.00 99.15 135 ARG A C 1
ATOM 13914 O O . ARG B 2 155 ? 79.291 147.311 59.513 1.00 102.37 135 ARG A O 1
ATOM 13935 N N . ASP B 2 156 ? 77.830 145.926 60.511 1.00 93.23 136 ASP A N 1
ATOM 13936 C CA . ASP B 2 156 ? 76.677 146.780 60.264 1.00 98.26 136 ASP A CA 1
ATOM 13937 C C . ASP B 2 156 ? 76.463 147.832 61.344 1.00 93.09 136 ASP A C 1
ATOM 13938 O O . ASP B 2 156 ? 75.499 148.600 61.255 1.00 91.11 136 ASP A O 1
ATOM 13947 N N . GLU B 2 157 ? 77.328 147.889 62.358 1.00 95.92 137 GLU A N 1
ATOM 13948 C CA . GLU B 2 157 ? 77.199 148.913 63.390 1.00 89.24 137 GLU A CA 1
ATOM 13949 C C . GLU B 2 157 ? 77.831 150.228 62.952 1.00 92.47 137 GLU A C 1
ATOM 13950 O O . GLU B 2 157 ? 77.292 151.304 63.232 1.00 90.34 137 GLU A O 1
ATOM 13962 N N . TYR B 2 158 ? 78.970 150.158 62.264 1.00 94.05 138 TYR A N 1
ATOM 13963 C CA . TYR B 2 158 ? 79.696 151.339 61.823 1.00 96.12 138 TYR A CA 1
ATOM 13964 C C . TYR B 2 158 ? 79.379 151.721 60.382 1.00 92.53 138 TYR A C 1
ATOM 13965 O O . TYR B 2 158 ? 80.028 152.619 59.835 1.00 96.87 138 TYR A O 1
ATOM 13983 N N . ARG B 2 159 ? 78.405 151.066 59.754 1.00 95.23 139 ARG A N 1
ATOM 13984 C CA . ARG B 2 159 ? 78.072 151.380 58.372 1.00 95.43 139 ARG A CA 1
ATOM 13985 C C . ARG B 2 159 ? 77.354 152.722 58.284 1.00 91.75 139 ARG A C 1
ATOM 13986 O O . ARG B 2 159 ? 76.518 153.058 59.127 1.00 81.06 139 ARG A O 1
ATOM 14007 N N . GLN B 2 160 ? 77.686 153.491 57.247 1.00 98.82 140 GLN A N 1
ATOM 14008 C CA . GLN B 2 160 ? 77.102 154.805 57.011 1.00 103.73 140 GLN A CA 1
ATOM 14009 C C . GLN B 2 160 ? 76.122 154.812 55.848 1.00 110.65 140 GLN A C 1
ATOM 14010 O O . GLN B 2 160 ? 75.007 155.325 55.981 1.00 114.88 140 GLN A O 1
ATOM 14024 N N . ASP B 2 161 ? 76.511 154.250 54.705 1.00 112.57 141 ASP A N 1
ATOM 14025 C CA . ASP B 2 161 ? 75.646 154.260 53.534 1.00 115.74 141 ASP A CA 1
ATOM 14026 C C . ASP B 2 161 ? 74.384 153.441 53.785 1.00 106.96 141 ASP A C 1
ATOM 14027 O O . ASP B 2 161 ? 74.359 152.526 54.613 1.00 107.04 141 ASP A O 1
ATOM 14036 N N . TYR B 2 162 ? 73.326 153.786 53.057 1.00 101.29 142 TYR A N 1
ATOM 14037 C CA . TYR B 2 162 ? 72.064 153.065 53.143 1.00 92.87 142 TYR A CA 1
ATOM 14038 C C . TYR B 2 162 ? 72.105 151.853 52.220 1.00 90.90 142 TYR A C 1
ATOM 14039 O O . TYR B 2 162 ? 72.547 151.953 51.071 1.00 89.89 142 TYR A O 1
ATOM 14057 N N . ASP B 2 163 ? 71.656 150.706 52.727 1.00 89.27 143 ASP A N 1
ATOM 14058 C CA . ASP B 2 163 ? 71.679 149.456 51.973 1.00 84.94 143 ASP A CA 1
ATOM 14059 C C . ASP B 2 163 ? 70.371 148.717 52.213 1.00 79.64 143 ASP A C 1
ATOM 14060 O O . ASP B 2 163 ? 70.026 148.426 53.362 1.00 79.29 143 ASP A O 1
ATOM 14069 N N . ALA B 2 164 ? 69.652 148.405 51.129 1.00 75.86 144 ALA A N 1
ATOM 14070 C CA . ALA B 2 164 ? 68.334 147.788 51.258 1.00 83.08 144 ALA A CA 1
ATOM 14071 C C . ALA B 2 164 ? 68.436 146.325 51.678 1.00 78.01 144 ALA A C 1
ATOM 14072 O O . ALA B 2 164 ? 67.673 145.865 52.538 1.00 71.22 144 ALA A O 1
ATOM 14079 N N . GLY B 2 165 ? 69.355 145.573 51.073 1.00 65.99 145 GLY A N 1
ATOM 14080 C CA . GLY B 2 165 ? 69.549 144.188 51.461 1.00 67.40 145 GLY A CA 1
ATOM 14081 C C . GLY B 2 165 ? 70.240 144.004 52.797 1.00 66.42 145 GLY A C 1
ATOM 14082 O O . GLY B 2 165 ? 70.235 142.888 53.328 1.00 57.59 145 GLY A O 1
ATOM 14086 N N . ARG B 2 166 ? 70.827 145.064 53.349 1.00 75.35 146 ARG A N 1
ATOM 14087 C CA . ARG B 2 166 ? 71.542 144.994 54.616 1.00 72.73 146 ARG A CA 1
ATOM 14088 C C . ARG B 2 166 ? 70.745 145.585 55.774 1.00 71.67 146 ARG A C 1
ATOM 14089 O O . ARG B 2 166 ? 71.275 145.694 56.884 1.00 68.61 146 ARG A O 1
ATOM 14110 N N . GLY B 2 167 ? 69.493 145.976 55.541 1.00 74.86 147 GLY A N 1
ATOM 14111 C CA . GLY B 2 167 ? 68.615 146.405 56.613 1.00 76.76 147 GLY A CA 1
ATOM 14112 C C . GLY B 2 167 ? 68.663 147.888 56.930 1.00 87.19 147 GLY A C 1
ATOM 14113 O O . GLY B 2 167 ? 68.590 148.276 58.100 1.00 88.23 147 GLY A O 1
ATOM 14117 N N . GLY B 2 168 ? 68.778 148.729 55.906 1.00 86.74 148 GLY A N 1
ATOM 14118 C CA . GLY B 2 168 ? 68.723 150.167 56.104 1.00 87.86 148 GLY A CA 1
ATOM 14119 C C . GLY B 2 168 ? 70.037 150.808 56.508 1.00 91.95 148 GLY A C 1
ATOM 14120 O O . GLY B 2 168 ? 71.105 150.390 56.051 1.00 94.19 148 GLY A O 1
ATOM 14124 N N . TYR B 2 169 ? 69.974 151.836 57.354 1.00 97.21 149 TYR A N 1
ATOM 14125 C CA . TYR B 2 169 ? 71.167 152.540 57.797 1.00 99.21 149 TYR A CA 1
ATOM 14126 C C . TYR B 2 169 ? 71.912 151.709 58.843 1.00 98.73 149 TYR A C 1
ATOM 14127 O O . TYR B 2 169 ? 71.485 150.618 59.231 1.00 99.86 149 TYR A O 1
ATOM 14145 N N . GLY B 2 170 ? 73.042 152.240 59.311 1.00 95.34 150 GLY A N 1
ATOM 14146 C CA . GLY B 2 170 ? 73.879 151.539 60.267 1.00 97.80 150 GLY A CA 1
ATOM 14147 C C . GLY B 2 170 ? 74.019 152.265 61.589 1.00 100.36 150 GLY A C 1
ATOM 14148 O O . GLY B 2 170 ? 75.136 152.512 62.053 1.00 102.26 150 GLY A O 1
ATOM 14152 N N . LYS B 2 171 ? 72.893 152.611 62.205 1.00 102.87 151 LYS A N 1
ATOM 14153 C CA . LYS B 2 171 ? 72.895 153.269 63.510 1.00 101.80 151 LYS A CA 1
ATOM 14154 C C . LYS B 2 171 ? 73.647 154.596 63.445 1.00 96.05 151 LYS A C 1
ATOM 14155 O O . LYS B 2 171 ? 73.204 155.541 62.790 1.00 86.55 151 LYS A O 1
ATOM 14174 N N . SER C 3 12 ? 110.470 136.500 48.741 1.00 111.62 1 SER B N 1
ATOM 14175 C CA . SER C 3 12 ? 109.629 136.908 47.622 1.00 121.33 1 SER B CA 1
ATOM 14176 C C . SER C 3 12 ? 109.877 138.367 47.253 1.00 137.36 1 SER B C 1
ATOM 14177 O O . SER C 3 12 ? 109.092 138.974 46.523 1.00 140.99 1 SER B O 1
ATOM 14179 N N . LYS C 3 13 ? 110.971 138.926 47.761 1.00 140.27 2 LYS B N 1
ATOM 14180 C CA . LYS C 3 13 ? 111.328 140.312 47.480 1.00 138.93 2 LYS B CA 1
ATOM 14181 C C . LYS C 3 13 ? 111.623 140.507 45.996 1.00 147.85 2 LYS B C 1
ATOM 14182 O O . LYS C 3 13 ? 111.231 141.511 45.401 1.00 152.47 2 LYS B O 1
ATOM 14203 N N . GLU C 3 15 ? 110.651 138.319 43.681 1.00 146.15 4 GLU B N 1
ATOM 14204 C CA . GLU C 3 15 ? 109.536 137.720 42.951 1.00 141.26 4 GLU B CA 1
ATOM 14205 C C . GLU C 3 15 ? 108.487 138.732 42.490 1.00 137.80 4 GLU B C 1
ATOM 14206 O O . GLU C 3 15 ? 107.792 138.500 41.501 1.00 127.58 4 GLU B O 1
ATOM 14208 N N . ALA C 3 16 ? 108.366 139.850 43.204 1.00 141.76 5 ALA B N 1
ATOM 14209 C CA . ALA C 3 16 ? 107.329 140.836 42.931 1.00 133.03 5 ALA B CA 1
ATOM 14210 C C . ALA C 3 16 ? 107.846 142.035 42.140 1.00 132.62 5 ALA B C 1
ATOM 14211 O O . ALA C 3 16 ? 107.181 143.077 42.103 1.00 126.84 5 ALA B O 1
ATOM 14213 N N . MET C 3 17 ? 109.004 141.910 41.503 1.00 129.25 6 MET B N 1
ATOM 14214 C CA . MET C 3 17 ? 109.628 143.015 40.792 1.00 115.17 6 MET B CA 1
ATOM 14215 C C . MET C 3 17 ? 109.370 142.907 39.291 1.00 104.98 6 MET B C 1
ATOM 14216 O O . MET C 3 17 ? 108.915 141.882 38.778 1.00 108.85 6 MET B O 1
ATOM 14221 N N . ASP C 3 18 ? 109.660 143.999 38.589 1.00 97.48 7 ASP B N 1
ATOM 14222 C CA . ASP C 3 18 ? 109.542 144.036 37.141 1.00 88.30 7 ASP B CA 1
ATOM 14223 C C . ASP C 3 18 ? 110.766 143.388 36.503 1.00 91.40 7 ASP B C 1
ATOM 14224 O O . ASP C 3 18 ? 111.845 143.323 37.097 1.00 97.11 7 ASP B O 1
ATOM 14229 N N . PHE C 3 19 ? 110.591 142.898 35.275 1.00 86.40 8 PHE B N 1
ATOM 14230 C CA . PHE C 3 19 ? 111.709 142.260 34.585 1.00 84.50 8 PHE B CA 1
ATOM 14231 C C . PHE C 3 19 ? 112.843 143.247 34.335 1.00 90.89 8 PHE B C 1
ATOM 14232 O O . PHE C 3 19 ? 114.013 142.935 34.578 1.00 87.42 8 PHE B O 1
ATOM 14249 N N . ASP C 3 20 ? 112.525 144.438 33.826 1.00 89.90 9 ASP B N 1
ATOM 14250 C CA . ASP C 3 20 ? 113.570 145.437 33.615 1.00 89.89 9 ASP B CA 1
ATOM 14251 C C . ASP C 3 20 ? 114.323 145.727 34.899 1.00 89.89 9 ASP B C 1
ATOM 14252 O O . ASP C 3 20 ? 115.554 145.847 34.901 1.00 89.90 9 ASP B O 1
ATOM 14261 N N . SER C 3 21 ? 113.593 145.887 35.998 1.00 92.59 10 SER B N 1
ATOM 14262 C CA . SER C 3 21 ? 114.241 146.140 37.275 1.00 92.28 10 SER B CA 1
ATOM 14263 C C . SER C 3 21 ? 115.274 145.064 37.585 1.00 90.87 10 SER B C 1
ATOM 14264 O O . SER C 3 21 ? 116.381 145.370 38.038 1.00 91.85 10 SER B O 1
ATOM 14272 N N . LEU C 3 22 ? 114.935 143.796 37.330 1.00 91.96 11 LEU B N 1
ATOM 14273 C CA . LEU C 3 22 ? 115.835 142.695 37.664 1.00 86.34 11 LEU B CA 1
ATOM 14274 C C . LEU C 3 22 ? 116.999 142.598 36.684 1.00 85.48 11 LEU B C 1
ATOM 14275 O O . LEU C 3 22 ? 118.156 142.459 37.097 1.00 81.95 11 LEU B O 1
ATOM 14291 N N . LEU C 3 23 ? 116.716 142.653 35.380 1.00 87.56 12 LEU B N 1
ATOM 14292 C CA . LEU C 3 23 ? 117.782 142.540 34.389 1.00 82.57 12 LEU B CA 1
ATOM 14293 C C . LEU C 3 23 ? 118.788 143.672 34.546 1.00 90.12 12 LEU B C 1
ATOM 14294 O O . LEU C 3 23 ? 120.003 143.445 34.545 1.00 92.30 12 LEU B O 1
ATOM 14310 N N . LYS C 3 24 ? 118.296 144.903 34.697 1.00 95.72 13 LYS B N 1
ATOM 14311 C CA . LYS C 3 24 ? 119.180 146.055 34.820 1.00 93.96 13 LYS B CA 1
ATOM 14312 C C . LYS C 3 24 ? 119.912 146.079 36.157 1.00 91.72 13 LYS B C 1
ATOM 14313 O O . LYS C 3 24 ? 120.983 146.687 36.250 1.00 90.34 13 LYS B O 1
ATOM 14332 N N . GLU C 3 25 ? 119.367 145.429 37.190 1.00 87.93 14 GLU B N 1
ATOM 14333 C CA . GLU C 3 25 ? 120.078 145.315 38.459 1.00 84.45 14 GLU B CA 1
ATOM 14334 C C . GLU C 3 25 ? 121.182 144.267 38.404 1.00 85.32 14 GLU B C 1
ATOM 14335 O O . GLU C 3 25 ? 122.194 144.404 39.100 1.00 88.73 14 GLU B O 1
ATOM 14347 N N . ALA C 3 26 ? 121.008 143.223 37.591 1.00 90.25 15 ALA B N 1
ATOM 14348 C CA . ALA C 3 26 ? 121.974 142.130 37.565 1.00 87.48 15 ALA B CA 1
ATOM 14349 C C . ALA C 3 26 ? 123.254 142.540 36.850 1.00 85.23 15 ALA B C 1
ATOM 14350 O O . ALA C 3 26 ? 124.359 142.283 37.340 1.00 89.12 15 ALA B O 1
ATOM 14357 N N . GLN C 3 27 ? 123.125 143.180 35.687 1.00 81.87 16 GLN B N 1
ATOM 14358 C CA . GLN C 3 27 ? 124.286 143.489 34.861 1.00 92.99 16 GLN B CA 1
ATOM 14359 C C . GLN C 3 27 ? 125.046 144.722 35.334 1.00 95.33 16 GLN B C 1
ATOM 14360 O O . GLN C 3 27 ? 126.239 144.847 35.035 1.00 93.24 16 GLN B O 1
ATOM 14374 N N . GLN C 3 28 ? 124.394 145.630 36.062 1.00 93.75 17 GLN B N 1
ATOM 14375 C CA . GLN C 3 28 ? 125.101 146.782 36.612 1.00 93.86 17 GLN B CA 1
ATOM 14376 C C . GLN C 3 28 ? 125.836 146.415 37.896 1.00 101.83 17 GLN B C 1
ATOM 14377 O O . GLN C 3 28 ? 127.027 146.713 38.046 1.00 100.49 17 GLN B O 1
ATOM 14383 N N . SER C 3 29 ? 125.145 145.759 38.828 1.00 99.64 18 SER B N 1
ATOM 14384 C CA . SER C 3 29 ? 125.743 145.384 40.104 1.00 102.81 18 SER B CA 1
ATOM 14385 C C . SER C 3 29 ? 126.874 144.379 39.906 1.00 106.75 18 SER B C 1
ATOM 14386 O O . SER C 3 29 ? 128.046 144.703 40.125 1.00 103.46 18 SER B O 1
ATOM 14392 N N . LEU C 3 30 ? 126.534 143.162 39.492 1.00 107.50 19 LEU B N 1
ATOM 14393 C CA . LEU C 3 30 ? 127.532 142.120 39.266 1.00 104.30 19 LEU B CA 1
ATOM 14394 C C . LEU C 3 30 ? 126.898 140.887 38.632 1.00 95.89 19 LEU B C 1
ATOM 14395 O O . LEU C 3 30 ? 125.752 140.546 38.927 1.00 97.78 19 LEU B O 1
#

InterPro domains:
  IPR000504 RNA recognition motif domain [PF00076] (42-111)
  IPR000504 RNA recognition motif domain [PS50102] (40-118)
  IPR000504 RNA recognition motif domain [SM00360] (41-114)
  IPR012677 Nucleotide-binding alpha-beta plait domain superfamily [G3DSA:3.30.70.330] (6-156)
  IPR027157 Nuclear cap-binding protein subunit 2 [PTHR18847] (6-156)
  IPR034148 NCBP2, RNA recognition motif [cd12240] (42-119)
  IPR035979 RNA-binding domain superfamily [SSF54928] (24-150)

GO terms:
  GO:0005654 nucleoplasm (C, IDA)
  GO:0005737 cytoplasm (C, IDA)
  GO:0000340 RNA 7-methylguanosine cap binding (F, IDA)
  GO:0003729 mRNA binding (F, IDA)
  GO:0045292 mRNA cis splicing, via spliceosome (P, IDA)
  GO:0017069 snRNA binding (F, IDA)
  GO:0006446 regulation of translational initiation (P, IDA)
  GO:0000184 nuclear-transcribed mRNA catabolic process, nonsense-mediated decay (P, IDA)
  GO:0000184 nuclear-transcribed mRNA catabolic process, nonsense-mediated decay (P, IMP)
  GO:0005515 protein binding (F, IPI)
  GO:0005654 nucleoplasm (C, TAS)
  GO:0005829 cytosol (C, TAS)
  GO:0005829 cytosol (C, IDA)
  GO:0003677 DNA binding (F, EXP)
  GO:0005634 nucleus (C, IDA)
  GO:0042789 mRNA transcription by RNA polymerase II (P, IDA)
  GO:0008334 histone mRNA metabolic process (P, IMP)
  GO:0006406 mRNA export from nucleus (P, IPI)
  GO:0000340 RNA 7-methylguanosine cap binding (F, IMP)
  GO:0034518 RNA cap binding complex (C, IMP)

Nearest PDB structures (foldseek):
  6d0y-assembly1_C  TM=1.001E+00  e=1.170E-93  Homo sapiens
  3fey-assembly1_A  TM=9.672E-01  e=8.165E-85  Homo sapiens
  5oo6-assembly3_G  TM=9.727E-01  e=1.995E-82  Homo sapiens
  1h6k-assembly3_C  TM=9.608E-01  e=8.115E-82  Homo sapiens
  3fex-assembly1_A  TM=9.619E-01  e=1.640E-79  Homo sapiens

Sequence (901 aa):
ETEDHLESLICKVGEKSACSLESNLEGLAGVLEADLPNYKSKILRLLCTVARLLPEKLTIYTTLVGLLNARNYNFGGEFVEAMIRQLKESLKANNYNEAVYLVRFLSDLVNCHVIAAPSMVAMFENFVSVTQEEDVPQVRRDWYVYAFLSSLPWVGKELYEKKDAEMDRIFANTESYLKRRQKTHVPMLQVWTADKPHPQEEYLDCLWAQIQKLKKDRWQERHILRPYLAFDSILCEALQHNLPPFTPPPHTEDSVYPMPRVIFRMFDYTDDPEGPVMPGSHSVERFVIEENLHCIIKSHWKERKTCAAQLVSYPGKNKIPLNYHIVEVIFAELFQLPAPPHIDVMYTTLLIELCKLQPGSLPQVLAQATEMLYMRLDTMNTTCVDRFINWFSHHLSNFQFRWSWEDWSDCLSQDPESPKPKFVREVLEKCMRLSYHQRILDIVPPTFSALCPVNPTCIYKYGDESSNSLPGHSVALCLAVAFKSKATNDEIFSILFNPLKIEVFVQTLLHLAAKSFSHSFSALAKFHEVFKTLAESDEGKLHVLRVMFEVWRNHPQMIAVLVDKMIRTQIVDCAAVANWIFSSELSRDFTRLFVWEILHSTIRKMNKHVLKIQKELEEAKEKLARQHGVLEEQIERLQEKVESAQSEQKNLFLVIFQRFIMILTEHLVRCETDGTSVLTPWYKNCIERLQQIFLQHHQIIQQYMVTLENLLFTAELDPHILAVFQQFCALQAAENLLKALRSDSYVELSQYRDQHFRGDNEEQEKLLKKSCTLYVGNLSFYTTEEQIYELFSKSGDIKKIIMGLDKMKKTACGFCFVEYYSRADAENAMRYINGTRLDDRIIRTDWDAGFKEGRQYGRGRSGGQVRDEYRQDYDAGRGGYGKSKEAMDFDSLLKEAQQSL

CATH classification: 3.30.70.330

Solvent-accessible surface area: 39263 Å² total

Foldseek 3Di:
DVLVVLLVLVVCQPPDDPDDSLVSLVVNLVVCVVCCVPCVVSNLVSLVVCLQQPLLCQLSSLLSLLLNQLVPVVSLVVNVVVLLVVLQVCLVVQNLVSNLSSLLNVLLNVVSQAAPLVLNLLQLLLLLCVLVDPPAFLLSNVSSLCSNLLSCLRNVLVNCVVDVVSVVVSVVSSVVSVVPDDDLQVLLFDQFPDPPPHRFAWPSVLSNLQSVVCVVVSVDDAWDDNSSVVVCVSRVSGHYDHDDRDHRDDDDPPHDGDFIWTDQDDDAQVLCVPFPGADGSSHCNLVSLLVSLLSLCVNCLVPLLSSLVCQVSSDISDDHPSLLSNLRSLLCQLSGFPHHPDDLVSSLSSLVSNCVVCVPPNVVSNVSVLVSCLVRQQRGFPVSLVSNLLSVLVNCLVVLVDDDCVVVLVCLPDDCLGRNNLSLLSNQVSNCVVPNQVSSCVRDPVSNVVSGADHFAFDQQLDDVHDPPDPCNVLLVVVLVCVVVVHAQVVLVVSHCPLVSLLSNLSNLCNVQVPDLVSNLVSCVRNVVVLCPNQVDLVSLLSNLVNNCNTGVRPLVSSLVVLVSCCVSVSHHLLSLLVNLLDPSCPVVNLHDSSLVSNVVRLVVLVVVLVVLVVVLVVLVCCCVVVPPVSVVVNVVSVVVSVVSLVVSVVSVVSNLVSLLVVLVVLVVVCVVVVHDSDDSVNVSSLSSVLSVCGNPVVSCVVCVCVCDPPHLYPPGDVSNNSSVVSSVSSVSSRRD/DCVVPDQPLLDADPDDDPPDDDDPVVLVVLLNQFQKKKKAQAFLPADPVQVCVLLCVLHAWDDKAFAAFQPVRGGQGIIMTGGPHNSSSSVCSRPVQQDDGVHTRMHMGGGSDDDPPPSWAPPPRRHHVVLQPAADADDRNPGHRD/DVVPDDPCVVVVCVVVVD

Secondary structure (DSSP, 8-state):
-TTTT--TTTS--S---TTSSS-HHHHHHHHHT--EEEEES--TT--HHHHHHHHGGGS-EEEEEEEE-TTT--EEEEEEEEESSHHHHHHIIIIITTSEETTEE-EEEE-S---TTTTB--STTSS-GGGTS--S-BTTTTB---/----S-HHHHHHHHHHH-/-HHHHHHHHHHTTTSS-SS-HHHHHHHHHHHHHHTHHHHHHHHHHHHHHHHHH-GGGHHHHHHHHHHHHHH-HHHHHHHHHHHHHHHHHHHHTT-HHHHHHHHHHHHHHHHTTSB-HHHHHHHHHHHHGGGG-SSS-HHHHHHHHHHHHHHHHHHHHHHHHH--HHHHHHHHHHHHHHHT---TTHHHH-SB---SS----BHHHHHHHHHHHHHHTTT--S-S--GGGGGHHHHHTPPPBPPPPP-PPPP-TT--PPPP-B------GGG--SSSPPPPTTSHHHHHHHHHHHHHHHHHTT-HHHHHHHHHT---SS---HHHHHHHHHHHHHT-SS--SS-THHHHHHHHHHHHHSTTTHHHHHHHHHHHHHHTGGGB-HHHHHHHHHHHHHHHHTTTT---GGGGGGGTTS-TTSHHHHHHHHHHHHHHHHS-HHHHHHHS-GGGGGGSPPP-----TTSTTS-TTSTTHHHHHHHHHHHHTT--HHHHHHH---HHHHHHHHHHHHHHTTT-HHHHHHHHHHTHHHHHHHT-SHHHHHHHHHHHHHHHTT-HHHHHHHHHHHHHTTSS-HHHHHHHHTSGGGGGGTTSHHHHHHHHHHHHHHHHHHHHHHHHHHHHHHHHHHH--HHHHHHHHHHHHHHHHHHHHHHHHHHHHHHHHHHHHHHHHHHHHHT--S--HHHHHHHHHHHHHHHHTHHHHGGGHHHIIIIIS-TTS-HHHHHHHHHHHHHHHHH--